Protein AF-A0A3D1ES02-F1 (afdb_monomer)

pLDDT: mean 72.32, std 13.74, range [25.17, 91.0]

Secondary structure (DSSP, 8-state):
----------------------------------------------------S-PPEEEEEETTEEEEEEEHHHHHHTTPEEPPTT--TTTS------EEEEE-TTS-EEEEEHHHHHHTT-EEEEET-BSSSSTTB-PPPPEEEEE-TTS-EEEEEEHHHHHHTT-EEEEET----SS-S-EEEEETTS-EEEEE-HHHHHHTTEEE--TT----SS-SSEEEEEEEEEE--SS--EEEEEEPB--TTTTEEEEEEEEEEEEEEE--EEEE--SSSPBP-----EEEEEEEE-GGG-PPP-------------SSSSBPTT-EEE--S--EEETTS--EEEEEPGGGHHHHBSSSEEEEEEEEEEE----TT---EEE---EEEEEEEEEEEEEE--EEEE-TTS-EEEE-HHHHHHTT-EE--TT--TTT------EEEE-SS--TTS-SEEEEE-HHHHHHTT-EE-TT--TTTS------SS-SSS-GGG-----SS-SSS-GGGS----SS-SSS-GGGTTTT--SS-SSS-GGGS--SSSSSS-TTSS--SS-SSS-STTS----SS-SSS-GGGS----SS-SSS-HHHH-TTS-SS-SSS-GGGS--SSSSSS-TTTS--SS-SSS-GGGS----SS-SSS-GGG-TTS-SSSSSS-HHHH-SS--SS-SSS-GGGS--SSSSSS-GGGS--SSSSSS-TTTTT---SS-SSS-GGGS----SSSSSS-GGGS--SS-SSS-GGGS--SS-SSS-GGGS----SSSSSS-HHHH-TT--SS-SSS-GGGS--SS-SSS-GGG-TTS-SS-SSS-HHHHT---SS-SSS-GGG-TTS-SSSSSS-HHHHHHHH-SS-SSS-GGGS--SS-SSS-TTT-S-SSTT--

Sequence (893 aa):
MFWWWMKPRGLAVDFFRRLLFSTLFIVCASPALAQFNDGSEDPLGDEAGRPDSLGGFAACCIAGECIENFPVDVCLATGGEPQSGGVTCADEPCVASLLGGCCTADLCCTELEEAECIASGGRFQGVGTSCISGQSSVICPVVGRCCLNDGSCGDAITIEECDSAGGSWGGYGTVCGPEECGGACCLIDGTCVPDQSRASCAAAGGLHQGDVSACTAEDCRTQVARGVGLNSPNGEEWMVQVPQFDTNGGLFELTGAELEIRSKVVAKLQLLNVSSEPIDTSVPYNVEFRLVNGPCGIGFPETTLLDETGIEACSTNPLPGGASCDYGCGRVYDRVDGDLRIELPESCFDDLIGAGQLEVGFEGDNDFAAPPGGSLFVVGPNVGQAEVWVSYSFNYVGGACCLCDGTCFDTLEEDCVAQGGVFSGAGTLCSQKSCTPRGRCCLPCPNDEGALCLDDVTDGFCRGVGGSWIECGTCDLDPCPIDDCNSNGLPDDCEDLTDCNGNGEPDECESFDDCNGNSIPDECEIDGNDCDANGIPDDCQADCDGDNIPDACEVDCNSDGTPDDCQNLADCDSNGTPDLCEPFEDCNGNGVPDRCEISGNDCDANGIPDECDSDCDGDGVPDACEVDCNADGTPDDCQDLADCDANGTPDVCEPSDDCNGNSIPDRCELNGNDCDNNGVPDECDPDCDGDGLPDACEKDCNGDGVADDCQGLEDCNGNGNPDVCENINDCDGNGIPDECQADCDANGVPDACEADCDANGTPDACEPFEDCNGSGVPDRCELDGSDCDANGIPDECQEDCDSDGIPDACEDSGDCNANGIPDDCEGLPDCDSNGTPDECEPSEDCNGNGLPDRCETEGNDCDANGIPDDCEPDCDSDGVIDACEVDCNADGT

Foldseek 3Di:
DDDDDDDDDDDDDDDDDDDDDDDDDDDDDDDDDDDDDDDDDDDDDDDDDDDDDDQAFAFKADQQATDGRHGCVVSVVNVIDGDDGPDGCVNPPRDNDQWAWWQALLQFTDTDHPVVSVVNVTDGPGGPHDCFDDPRHDRRAFWEWWQALVQDIDGGAGPVRRVVRVTFGDDRPYDQDPQTFWAWWAALLRDTDGGHGPVRSVVVVTDGAGTPYYDDPDDRQKHKWKWKDKDQADFDKDWTWIFFDECVQVQKAFDWKKKWKWKKKFWKWKAFFQDQAFDFQFWFKWKAKAFCADQPRPHDDRPDTDDRDTQDQDPDPRDHHGDMDICGSVDIPGVPVDTDMDIDDPVRNVVRDDRGIDITMMHMDMDTDDGPPGDDIRIGRMMMMMMMMMMTGIFRQWEWWADQQFDIDIDHPVVSVVVVTDGPGTSYYPVRDGGDHWAKWAAPFADPVRDRMDGRHDPVVRVVRVTDTDTPYYCVNDPDDACDQLPPNGHPVHDDADDPVPDPDGLSNDDDDDQLPPSDHQVVQQPPAQQPPPRGGLSNADDQQPPSHHQVRADDLPPPSGHPSNDPADDQVPPSDHLSRDDADDQPPPSDHQQNQCPVQVQLVPSGGQQNADDQQPPSGHQNRADDLVPPSGHPVNDPADDQVPPPDHLSRPVVQVQPPPSGGQQNVCPVQQQLVPRGGQQRADDQPPPSGHQSRADDLPPPSGHPVNDPADPQVPPPAHLSNDPADDQLPPSGHQQNADDQLPPSGHQSNADDQVPPSGHQLNDPADDQPPPSGHQQNQCPPQVQLPPSGGQQNADDQQPPSGHLSNCPPACQVPPSGGPVNVVADDQPPPPAHQQNCPVQPQPPPSGGQQNVCPPQVQLPPRGGQVNADPPPPPSGHPNNDPDSDPPDD

Solvent-accessible surface area (backbone atoms only — not comparable to full-atom values): 55275 Å² total; per-residue (Å²): 130,87,86,85,88,86,86,87,88,87,85,90,84,90,88,83,91,83,88,86,88,82,88,80,89,85,85,92,85,80,87,81,91,86,87,86,82,89,80,91,88,87,85,87,78,89,82,89,82,86,88,83,85,80,84,60,53,15,17,24,30,47,97,37,46,58,40,70,67,34,50,44,71,57,25,48,74,71,76,18,54,57,43,64,88,83,48,42,48,87,77,60,58,42,69,52,64,64,34,8,16,14,21,36,79,82,53,36,50,42,74,33,39,61,71,55,16,50,71,71,66,18,54,61,73,44,68,72,38,35,52,54,74,59,105,63,46,57,78,47,79,68,35,9,18,20,30,32,82,88,38,52,66,42,63,72,38,34,58,70,62,18,55,76,65,60,25,48,66,65,46,80,70,34,66,68,63,98,64,69,40,16,5,17,16,20,26,76,85,46,51,61,40,60,67,32,36,63,65,61,15,52,75,69,66,18,53,57,65,48,68,74,33,72,66,65,99,78,60,55,41,67,49,78,34,61,18,63,40,75,48,65,47,78,81,54,77,47,64,26,54,21,55,30,47,74,32,75,92,67,32,37,43,84,74,45,36,36,41,36,48,42,48,40,45,40,46,33,49,32,48,38,28,72,32,86,58,62,37,77,61,75,41,62,62,45,57,42,78,45,59,67,36,33,70,86,75,47,61,61,78,85,84,71,73,63,68,96,68,58,58,91,55,59,95,52,76,55,36,47,41,74,41,70,40,69,40,51,66,67,54,79,52,66,50,71,94,58,71,47,70,43,80,54,58,80,94,35,48,75,80,40,51,38,95,57,64,43,63,40,24,34,36,44,53,73,57,71,67,76,62,93,80,61,50,66,79,47,65,31,68,29,38,42,37,42,42,40,38,36,43,34,30,43,46,60,57,17,18,16,19,29,32,39,82,25,52,63,49,70,40,44,62,68,65,18,49,77,69,67,21,52,60,65,48,56,50,37,41,46,93,76,50,83,51,63,50,21,11,17,22,32,44,92,57,56,48,103,84,66,47,40,56,43,62,76,36,37,61,73,56,26,54,70,76,68,24,54,63,40,82,62,36,36,53,85,85,48,64,74,94,68,67,47,76,79,70,83,82,58,42,55,95,75,62,90,77,58,49,89,90,68,83,82,62,40,46,65,68,61,90,79,71,54,76,73,71,81,59,58,52,55,92,75,56,59,93,80,36,44,89,87,68,83,84,58,42,36,75,60,57,61,56,77,73,70,88,69,65,29,63,92,76,67,57,51,88,87,67,83,85,59,40,48,80,62,41,98,66,64,43,79,86,68,82,86,57,43,54,92,80,56,94,76,63,48,88,88,68,83,84,59,47,39,86,58,55,32,83,89,32,31,81,75,68,84,73,57,29,40,95,72,58,60,56,85,82,73,90,80,65,29,53,81,63,57,59,48,69,85,68,83,86,59,32,49,88,74,45,98,68,60,50,84,88,69,84,84,59,42,33,63,67,39,74,90,44,29,84,88,71,81,67,55,34,28,77,70,57,41,84,85,34,39,82,76,68,86,64,55,28,43,94,69,50,64,52,83,84,72,88,84,60,27,43,84,63,57,55,54,61,84,69,86,84,60,26,50,87,74,41,95,63,63,45,83,88,68,82,87,64,39,54,70,68,51,94,64,61,48,83,76,67,83,83,60,44,41,94,70,49,60,48,83,77,69,86,85,60,27,49,83,64,54,61,46,85,85,70,84,87,57,30,53,80,67,51,95,67,64,52,80,85,69,79,80,53,45,34,83,70,58,39,91,87,32,36,83,76,69,83,75,58,30,41,95,66,51,65,50,81,83,68,88,84,64,30,62,83,62,54,92,84,40,45,78,88,70,83,87,58,45,42,84,66,70,66,60,63,46,86,85,72,84,88,60,41,31,73,69,38,76,86,50,28,82,83,74,84,63,52,36,30,71,72,52,33,90,83,39,31,84,74,70,85,67,56,29,44,95,68,47,68,43,86,86,72,84,86,64,30,55,79,64,49,94,62,93,53,102,80,79,134

Radius of gyration: 63.57 Å; Cα contacts (8 Å, |Δi|>4): 1559; chains: 1; bounding box: 165×74×216 Å

Nearest PDB structures (foldseek):
  8trv-assembly2_B  TM=2.041E-01  e=1.835E-02  Homo sapiens
  5mu8-assembly12_X  TM=2.489E-01  e=3.873E-01  Homo sapiens
  4pcr-assembly1_D  TM=1.449E-01  e=9.438E-02  Canavalia brasiliensis
  1m06-assembly1_F  TM=1.413E-01  e=2.108E+00  Escherichia phage alpha3

Structure (mmCIF, N/CA/C/O backbone):
data_AF-A0A3D1ES02-F1
#
_entry.id   AF-A0A3D1ES02-F1
#
loop_
_atom_site.group_PDB
_atom_site.id
_atom_site.type_symbol
_atom_site.label_atom_id
_atom_site.label_alt_id
_atom_site.label_comp_id
_atom_site.label_asym_id
_atom_site.label_entity_id
_atom_site.label_seq_id
_atom_site.pdbx_PDB_ins_code
_atom_site.Cartn_x
_atom_site.Cartn_y
_atom_site.Cartn_z
_atom_site.occupancy
_atom_site.B_iso_or_equiv
_atom_site.auth_seq_id
_atom_site.auth_comp_id
_atom_site.auth_asym_id
_atom_site.auth_atom_id
_atom_site.pdbx_PDB_model_num
ATOM 1 N N . MET A 1 1 ? -10.055 -38.586 -2.705 1.00 32.03 1 MET A N 1
ATOM 2 C CA . MET A 1 1 ? -9.375 -39.828 -3.164 1.00 32.03 1 MET A CA 1
ATOM 3 C C . MET A 1 1 ? -7.948 -39.472 -3.596 1.00 32.03 1 MET A C 1
ATOM 5 O O . MET A 1 1 ? -7.667 -38.286 -3.640 1.00 32.03 1 MET A O 1
ATOM 9 N N . PHE A 1 2 ? -7.079 -40.469 -3.821 1.00 29.36 2 PHE A N 1
ATOM 10 C CA . PHE A 1 2 ? -5.725 -40.429 -4.436 1.00 29.36 2 PHE A CA 1
ATOM 11 C C . PHE A 1 2 ? -5.301 -39.095 -5.107 1.00 29.36 2 PHE A C 1
ATOM 13 O O . PHE A 1 2 ? -6.036 -38.599 -5.950 1.00 29.36 2 PHE A O 1
ATOM 20 N N . TRP A 1 3 ? -4.209 -38.436 -4.671 1.00 29.11 3 TRP A N 1
ATOM 21 C CA . TRP A 1 3 ? -2.774 -38.726 -4.980 1.00 29.11 3 TRP A CA 1
ATOM 22 C C . TRP A 1 3 ? -2.402 -38.335 -6.431 1.00 29.11 3 TRP A C 1
ATOM 24 O O . TRP A 1 3 ? -3.180 -38.629 -7.326 1.00 29.11 3 TRP A O 1
ATOM 34 N N . TRP A 1 4 ? -1.249 -37.731 -6.766 1.00 31.25 4 TRP A N 1
ATOM 35 C CA . TRP A 1 4 ? 0.071 -37.533 -6.105 1.00 31.25 4 TRP A CA 1
ATOM 36 C C . TRP A 1 4 ? 0.828 -36.386 -6.856 1.00 31.25 4 TRP A C 1
ATOM 38 O O . TRP A 1 4 ? 0.418 -36.073 -7.966 1.00 31.25 4 TRP A O 1
ATOM 48 N N . TRP A 1 5 ? 1.926 -35.747 -6.411 1.00 30.44 5 TRP A N 1
ATOM 49 C CA . TRP A 1 5 ? 2.677 -35.773 -5.139 1.00 30.44 5 TRP A CA 1
ATOM 50 C C . TRP A 1 5 ? 3.519 -34.491 -4.941 1.00 30.44 5 TRP A C 1
ATOM 52 O O . TRP A 1 5 ? 3.615 -33.667 -5.844 1.00 30.44 5 TRP A O 1
ATOM 62 N N . MET A 1 6 ? 4.188 -34.367 -3.788 1.00 27.14 6 MET A N 1
ATOM 63 C CA . MET A 1 6 ? 5.141 -33.297 -3.459 1.00 27.14 6 MET A CA 1
ATOM 64 C C . MET A 1 6 ? 6.306 -33.851 -2.605 1.00 27.14 6 MET A C 1
ATOM 66 O O . MET A 1 6 ? 6.114 -34.814 -1.862 1.00 27.14 6 MET A O 1
ATOM 70 N N . LYS A 1 7 ? 7.439 -33.130 -2.625 1.00 31.44 7 LYS A N 1
ATOM 71 C CA . LYS A 1 7 ? 8.570 -33.083 -1.662 1.00 31.44 7 LYS A CA 1
ATOM 72 C C . LYS A 1 7 ? 9.850 -33.919 -1.928 1.00 31.44 7 LYS A C 1
ATOM 74 O O . LYS A 1 7 ? 9.780 -35.018 -2.475 1.00 31.44 7 LYS A O 1
ATOM 79 N N . PRO A 1 8 ? 11.031 -33.379 -1.530 1.00 55.41 8 PRO A N 1
ATOM 80 C CA . PRO A 1 8 ? 12.360 -33.960 -1.764 1.00 55.41 8 PRO A CA 1
ATOM 81 C C . PRO A 1 8 ? 12.857 -34.790 -0.562 1.00 55.41 8 PRO A C 1
ATOM 83 O O . PRO A 1 8 ? 12.114 -35.024 0.393 1.00 55.41 8 PRO A O 1
ATOM 86 N N . ARG A 1 9 ? 14.143 -35.182 -0.570 1.00 29.73 9 ARG A N 1
ATOM 87 C CA . ARG A 1 9 ? 14.907 -35.580 0.630 1.00 29.73 9 ARG A CA 1
ATOM 88 C C . ARG A 1 9 ? 16.419 -35.543 0.400 1.00 29.73 9 ARG A C 1
ATOM 90 O O . ARG A 1 9 ? 16.896 -36.079 -0.593 1.00 29.73 9 ARG A O 1
ATOM 97 N N . GLY A 1 10 ? 17.152 -35.042 1.390 1.00 28.36 10 GLY A N 1
ATOM 98 C CA . GLY A 1 10 ? 18.561 -35.366 1.621 1.00 28.36 10 GLY A CA 1
ATOM 99 C C . GLY A 1 10 ? 18.749 -35.904 3.044 1.00 28.36 10 GLY A C 1
ATOM 100 O O . GLY A 1 10 ? 17.929 -35.602 3.909 1.00 28.36 10 GLY A O 1
ATOM 101 N N . LEU A 1 11 ? 19.779 -36.734 3.255 1.00 30.38 11 LEU A N 1
ATOM 102 C CA . LEU A 1 11 ? 20.596 -36.876 4.480 1.00 30.38 11 LEU A CA 1
ATOM 103 C C . LEU A 1 11 ? 21.597 -38.045 4.324 1.00 30.38 11 LEU A C 1
ATOM 105 O O . LEU A 1 11 ? 21.421 -38.917 3.474 1.00 30.38 11 LEU A O 1
ATOM 109 N N . ALA A 1 12 ? 22.673 -38.024 5.114 1.00 29.75 12 ALA A N 1
ATOM 110 C CA . ALA A 1 12 ? 23.871 -38.860 4.943 1.00 29.75 12 ALA A CA 1
ATOM 111 C C . ALA A 1 12 ? 23.862 -40.188 5.736 1.00 29.75 12 ALA A C 1
ATOM 113 O O . ALA A 1 12 ? 22.982 -40.406 6.565 1.00 29.75 12 ALA A O 1
ATOM 114 N N . VAL A 1 13 ? 24.883 -41.041 5.515 1.00 29.52 13 VAL A N 1
ATOM 115 C CA . VAL A 1 13 ? 25.602 -41.852 6.538 1.00 29.52 13 VAL A CA 1
ATOM 116 C C . VAL A 1 13 ? 26.813 -42.591 5.916 1.00 29.52 13 VAL A C 1
ATOM 118 O O . VAL A 1 13 ? 26.725 -43.125 4.812 1.00 29.52 13 VAL A O 1
ATOM 121 N N . ASP A 1 14 ? 27.935 -42.650 6.644 1.00 29.83 14 ASP A N 1
ATOM 122 C CA . ASP A 1 14 ? 29.188 -43.354 6.293 1.00 29.83 14 ASP A CA 1
ATOM 123 C C . ASP A 1 14 ? 29.148 -44.893 6.447 1.00 29.83 14 ASP A C 1
ATOM 125 O O . ASP A 1 14 ? 28.512 -45.394 7.373 1.00 29.83 14 ASP A O 1
ATOM 129 N N . PHE A 1 15 ? 29.938 -45.642 5.644 1.00 26.06 15 PHE A N 1
ATOM 130 C CA . PHE A 1 15 ? 31.202 -46.308 6.083 1.00 26.06 15 PHE A CA 1
ATOM 131 C C . PHE A 1 15 ? 31.821 -47.324 5.071 1.00 26.06 15 PHE A C 1
ATOM 133 O O . PHE A 1 15 ? 31.144 -47.953 4.266 1.00 26.06 15 PHE A O 1
ATOM 140 N N . PHE A 1 16 ? 33.128 -47.602 5.247 1.00 25.17 16 PHE A N 1
ATOM 141 C CA . PHE A 1 16 ? 33.869 -48.839 4.870 1.00 25.17 16 PHE A CA 1
ATOM 142 C C . PHE A 1 16 ? 34.328 -49.145 3.412 1.00 25.17 16 PHE A C 1
ATOM 144 O O . PHE A 1 16 ? 34.086 -50.204 2.842 1.00 25.17 16 PHE A O 1
ATOM 151 N N . ARG A 1 17 ? 35.241 -48.308 2.903 1.00 26.34 17 ARG A N 1
ATOM 152 C CA . ARG A 1 17 ? 36.649 -48.663 2.552 1.00 26.34 17 ARG A CA 1
ATOM 153 C C . ARG A 1 17 ? 37.002 -50.162 2.274 1.00 26.34 17 ARG A C 1
ATOM 155 O O . ARG A 1 17 ? 37.154 -50.913 3.238 1.00 26.34 17 ARG A O 1
ATOM 162 N N . ARG A 1 18 ? 37.400 -50.524 1.028 1.00 27.73 18 ARG A N 1
ATOM 163 C CA . ARG A 1 18 ? 38.759 -51.071 0.669 1.00 27.73 18 ARG A CA 1
ATOM 164 C C . ARG A 1 18 ? 38.965 -51.576 -0.790 1.00 27.73 18 ARG A C 1
ATOM 166 O O . ARG A 1 18 ? 38.396 -52.582 -1.181 1.00 27.73 18 ARG A O 1
ATOM 173 N N . LEU A 1 19 ? 39.965 -50.976 -1.459 1.00 25.44 19 LEU A N 1
ATOM 174 C CA . LEU A 1 19 ? 41.033 -51.575 -2.305 1.00 25.44 19 LEU A CA 1
ATOM 175 C C . LEU A 1 19 ? 40.714 -52.627 -3.398 1.00 25.44 19 LEU A C 1
ATOM 177 O O . LEU A 1 19 ? 40.477 -53.789 -3.081 1.00 25.44 19 LEU A O 1
ATOM 181 N N . LEU A 1 20 ? 41.107 -52.315 -4.647 1.00 25.89 20 LEU A N 1
ATOM 182 C CA . LEU A 1 20 ? 42.397 -52.791 -5.198 1.00 25.89 20 LEU A CA 1
ATOM 183 C C . LEU A 1 20 ? 42.899 -51.945 -6.398 1.00 25.89 20 LEU A C 1
ATOM 185 O O . LEU A 1 20 ? 42.151 -51.168 -6.976 1.00 25.89 20 LEU A O 1
ATOM 189 N N . PHE A 1 21 ? 44.197 -52.062 -6.706 1.00 25.89 21 PHE A N 1
ATOM 190 C CA . PHE A 1 21 ? 44.977 -51.231 -7.647 1.00 25.89 21 PHE A CA 1
ATOM 191 C C . PHE A 1 21 ? 44.911 -51.708 -9.113 1.00 25.89 21 PHE A C 1
ATOM 193 O O . PHE A 1 21 ? 44.917 -52.920 -9.340 1.00 25.89 21 PHE A O 1
ATOM 200 N N . SER A 1 22 ? 45.094 -50.796 -10.088 1.00 26.31 22 SER A N 1
ATOM 201 C CA . SER A 1 22 ? 46.377 -50.652 -10.839 1.00 26.31 22 SER A CA 1
ATOM 202 C C . SER A 1 22 ? 46.330 -49.642 -12.006 1.00 26.31 22 SER A C 1
ATOM 204 O O . SER A 1 22 ? 45.531 -49.838 -12.908 1.00 26.31 22 SER A O 1
ATOM 206 N N . THR A 1 23 ? 47.303 -48.707 -12.038 1.00 29.50 23 THR A N 1
ATOM 207 C CA . THR A 1 23 ? 47.957 -48.067 -13.226 1.00 29.50 23 THR A CA 1
ATOM 208 C C . THR A 1 23 ? 47.098 -47.329 -14.285 1.00 29.50 23 THR A C 1
ATOM 210 O O . THR A 1 23 ? 46.029 -47.791 -14.643 1.00 29.50 23 THR A O 1
ATOM 213 N N . LEU A 1 24 ? 47.528 -46.220 -14.908 1.00 26.06 24 LEU A N 1
ATOM 214 C CA . LEU A 1 24 ? 48.835 -45.533 -14.945 1.00 26.06 24 LEU A CA 1
ATOM 215 C C . LEU A 1 24 ? 48.636 -44.012 -15.177 1.00 26.06 24 LEU A C 1
ATOM 217 O O . LEU A 1 24 ? 47.657 -43.623 -15.803 1.00 26.06 24 LEU A O 1
ATOM 221 N N . PHE A 1 25 ? 49.581 -43.172 -14.742 1.00 26.50 25 PHE A N 1
ATOM 222 C CA . PHE A 1 25 ? 49.694 -41.769 -15.185 1.00 26.50 25 PHE A CA 1
ATOM 223 C C . PHE A 1 25 ? 50.349 -41.670 -16.574 1.00 26.50 25 PHE A C 1
ATOM 225 O O . PHE A 1 25 ? 51.207 -42.493 -16.891 1.00 26.50 25 PHE A O 1
ATOM 232 N N . ILE A 1 26 ? 50.047 -40.599 -17.321 1.00 27.72 26 ILE A N 1
ATOM 233 C CA . ILE A 1 26 ? 51.040 -39.686 -17.930 1.00 27.72 26 ILE A CA 1
ATOM 234 C C . ILE A 1 26 ? 50.334 -38.399 -18.400 1.00 27.72 26 ILE A C 1
ATOM 236 O O . ILE A 1 26 ? 49.161 -38.426 -18.759 1.00 27.72 26 ILE A O 1
ATOM 240 N N . VAL A 1 27 ? 51.050 -37.274 -18.336 1.00 29.66 27 VAL A N 1
ATOM 241 C CA . VAL A 1 27 ? 50.573 -35.916 -18.659 1.00 29.66 27 VAL A CA 1
ATOM 242 C C . VAL A 1 27 ? 50.790 -35.601 -20.144 1.00 29.66 27 VAL A C 1
ATOM 244 O O . VAL A 1 27 ? 51.802 -36.005 -20.717 1.00 29.66 27 VAL A O 1
ATOM 247 N N . CYS A 1 28 ? 49.879 -34.839 -20.756 1.00 26.53 28 CYS A N 1
ATOM 248 C CA . CYS A 1 28 ? 50.133 -34.176 -22.037 1.00 26.53 28 CYS A CA 1
ATOM 249 C C . CYS A 1 28 ? 50.828 -32.830 -21.801 1.00 26.53 28 CYS A C 1
ATOM 251 O O . CYS A 1 28 ? 50.270 -31.963 -21.136 1.00 26.53 28 CYS A O 1
ATOM 253 N N . ALA A 1 29 ? 52.010 -32.649 -22.388 1.00 29.33 29 ALA A N 1
ATOM 254 C CA . ALA A 1 29 ? 52.674 -31.357 -22.499 1.00 29.33 29 ALA A CA 1
ATOM 255 C C . ALA A 1 29 ? 53.332 -31.227 -23.882 1.00 29.33 29 ALA A C 1
ATOM 257 O O . ALA A 1 29 ? 53.932 -32.175 -24.391 1.00 29.33 29 ALA A O 1
ATOM 258 N N . SER A 1 30 ? 53.197 -30.035 -24.450 1.00 30.47 30 SER A N 1
ATOM 259 C CA . SER A 1 30 ? 53.764 -29.519 -25.703 1.00 30.47 30 SER A CA 1
ATOM 260 C C . SER A 1 30 ? 54.274 -28.101 -25.376 1.00 30.47 30 SER A C 1
ATOM 262 O O . SER A 1 30 ? 53.733 -27.514 -24.437 1.00 30.47 30 SER A O 1
ATOM 264 N N . PRO A 1 31 ? 55.284 -27.534 -26.071 1.00 36.31 31 PRO A N 1
ATOM 265 C CA . PRO A 1 31 ? 55.484 -27.637 -27.518 1.00 36.31 31 PRO A CA 1
ATOM 266 C C . PRO A 1 31 ? 56.894 -28.071 -27.963 1.00 36.31 31 PRO A C 1
ATOM 268 O O . PRO A 1 31 ? 57.773 -28.376 -27.160 1.00 36.31 31 PRO A O 1
ATOM 271 N N . ALA A 1 32 ? 57.086 -28.126 -29.284 1.00 30.67 32 ALA A N 1
ATOM 272 C CA . ALA A 1 32 ? 58.366 -28.394 -29.936 1.00 30.67 32 ALA A CA 1
ATOM 273 C C . ALA A 1 32 ? 59.066 -27.096 -30.389 1.00 30.67 32 ALA A C 1
ATOM 275 O O . ALA A 1 32 ? 58.446 -26.041 -30.494 1.00 30.67 32 ALA A O 1
ATOM 276 N N . LEU A 1 33 ? 60.368 -27.204 -30.666 1.00 28.77 33 LEU A N 1
ATOM 277 C CA . LEU A 1 33 ? 61.257 -26.107 -31.058 1.00 28.77 33 LEU A CA 1
ATOM 278 C C . LEU A 1 33 ? 60.843 -25.422 -32.372 1.00 28.77 33 LEU A C 1
ATOM 280 O O . LEU A 1 33 ? 60.444 -26.089 -33.326 1.00 28.77 33 LEU A O 1
ATOM 284 N N . ALA A 1 34 ? 61.174 -24.133 -32.473 1.00 30.92 34 ALA A N 1
ATOM 285 C CA . ALA A 1 34 ? 61.528 -23.486 -33.733 1.00 30.92 34 ALA A CA 1
ATOM 286 C C . ALA A 1 34 ? 62.911 -22.817 -33.601 1.00 30.92 34 ALA A C 1
ATOM 288 O O . ALA A 1 34 ? 63.110 -21.946 -32.760 1.00 30.92 34 ALA A O 1
ATOM 289 N N . GLN A 1 35 ? 63.868 -23.235 -34.432 1.00 27.45 35 GLN A N 1
ATOM 290 C CA . GLN A 1 35 ? 65.139 -22.547 -34.695 1.00 27.45 35 GLN A CA 1
ATOM 291 C C . GLN A 1 35 ? 65.592 -22.922 -36.107 1.00 27.45 35 GLN A C 1
ATOM 293 O O . GLN A 1 35 ? 65.616 -24.108 -36.434 1.00 27.45 35 GLN A O 1
ATOM 298 N N . PHE A 1 36 ? 65.984 -21.938 -36.919 1.00 27.69 36 PHE A N 1
ATOM 299 C CA . PHE A 1 36 ? 66.698 -22.169 -38.175 1.00 27.69 36 PHE A CA 1
ATOM 300 C C . PHE A 1 36 ? 67.577 -20.968 -38.556 1.00 27.69 36 PHE A C 1
ATOM 302 O O . PHE A 1 36 ? 67.179 -19.826 -38.343 1.00 27.69 36 PHE A O 1
ATOM 309 N N . ASN A 1 37 ? 68.719 -21.298 -39.171 1.00 29.72 37 ASN A N 1
ATOM 310 C CA . ASN A 1 37 ? 69.821 -20.482 -39.716 1.00 29.72 37 ASN A CA 1
ATOM 311 C C . ASN A 1 37 ? 71.063 -20.370 -38.793 1.00 29.72 37 ASN A C 1
ATOM 313 O O . ASN A 1 37 ? 70.921 -20.210 -37.586 1.00 29.72 37 ASN A O 1
ATOM 317 N N . ASP A 1 38 ? 72.318 -20.600 -39.224 1.00 29.44 38 ASP A N 1
ATOM 318 C CA . ASP A 1 38 ? 73.024 -20.363 -40.516 1.00 29.44 38 ASP A CA 1
ATOM 319 C C . ASP A 1 38 ? 73.357 -18.865 -40.744 1.00 29.44 38 ASP A C 1
ATOM 321 O O . ASP A 1 38 ? 72.468 -18.030 -40.653 1.00 29.44 38 ASP A O 1
ATOM 325 N N . GLY A 1 39 ? 74.586 -18.401 -41.012 1.00 28.69 39 GLY A N 1
ATOM 326 C CA . GLY A 1 39 ? 75.911 -19.042 -41.025 1.00 28.69 39 GLY A CA 1
ATOM 327 C C . GLY A 1 39 ? 76.897 -18.313 -41.973 1.00 28.69 39 GLY A C 1
ATOM 328 O O . GLY A 1 39 ? 76.584 -18.163 -43.147 1.00 28.69 39 GLY A O 1
ATOM 329 N N . SER A 1 40 ? 78.105 -17.923 -41.502 1.00 30.41 40 SER A N 1
ATOM 330 C CA . SER A 1 40 ? 79.226 -17.285 -42.278 1.00 30.41 40 SER A CA 1
ATOM 331 C C . SER A 1 40 ? 78.927 -15.884 -42.896 1.00 30.41 40 SER A C 1
ATOM 333 O O . SER A 1 40 ? 77.764 -15.505 -42.939 1.00 30.41 40 SER A O 1
ATOM 335 N N . GLU A 1 41 ? 79.828 -14.989 -43.351 1.00 33.50 41 GLU A N 1
ATOM 336 C CA . GLU A 1 41 ? 81.291 -14.685 -43.278 1.00 33.50 41 GLU A CA 1
ATOM 337 C C . GLU A 1 41 ? 81.408 -13.125 -43.184 1.00 33.50 41 GLU A C 1
ATOM 339 O O . GLU A 1 41 ? 80.486 -12.445 -43.628 1.00 33.50 41 GLU A O 1
ATOM 344 N N . ASP A 1 42 ? 82.467 -12.411 -42.767 1.00 32.75 42 ASP A N 1
ATOM 345 C CA . ASP A 1 42 ? 83.585 -12.606 -41.815 1.00 32.75 42 ASP A CA 1
ATOM 346 C C . ASP A 1 42 ? 84.172 -11.179 -41.502 1.00 32.75 42 ASP A C 1
ATOM 348 O O . ASP A 1 42 ? 83.408 -10.351 -41.006 1.00 32.75 42 ASP A O 1
ATOM 352 N N . PRO A 1 43 ? 85.383 -10.739 -41.926 1.00 51.19 43 PRO A N 1
ATOM 353 C CA . PRO A 1 43 ? 86.692 -11.045 -41.345 1.00 51.19 43 PRO A CA 1
ATOM 354 C C . PRO A 1 43 ? 87.431 -9.859 -40.666 1.00 51.19 43 PRO A C 1
ATOM 356 O O . PRO A 1 43 ? 87.151 -8.685 -40.900 1.00 51.19 43 PRO A O 1
ATOM 359 N N . LEU A 1 44 ? 88.534 -10.219 -39.987 1.00 35.75 44 LEU A N 1
ATOM 360 C CA . LEU A 1 44 ? 89.674 -9.400 -39.508 1.00 35.75 44 LEU A CA 1
ATOM 361 C C . LEU A 1 44 ? 89.497 -8.596 -38.189 1.00 35.75 44 LEU A C 1
ATOM 363 O O . LEU A 1 44 ? 88.780 -7.603 -38.140 1.00 35.75 44 LEU A O 1
ATOM 367 N N . GLY A 1 45 ? 90.249 -8.888 -37.116 1.00 31.47 45 GLY A N 1
ATOM 368 C CA . GLY A 1 45 ? 91.178 -10.017 -36.934 1.00 31.47 45 GLY A CA 1
ATOM 369 C C . GLY A 1 45 ? 92.053 -9.968 -35.668 1.00 31.47 45 GLY A C 1
ATOM 370 O O . GLY A 1 45 ? 92.239 -8.909 -35.078 1.00 31.47 45 GLY A O 1
ATOM 371 N N . ASP A 1 46 ? 92.580 -11.147 -35.320 1.00 36.69 46 ASP A N 1
ATOM 372 C CA . ASP A 1 46 ? 93.868 -11.499 -34.683 1.00 36.69 46 ASP A CA 1
ATOM 373 C C . ASP A 1 46 ? 94.477 -10.608 -33.561 1.00 36.69 46 ASP A C 1
ATOM 375 O O . ASP A 1 46 ? 94.776 -9.434 -33.761 1.00 36.69 46 ASP A O 1
ATOM 379 N N . GLU A 1 47 ? 94.886 -11.128 -32.390 1.00 41.72 47 GLU A N 1
ATOM 380 C CA . GLU A 1 47 ? 94.698 -12.465 -31.790 1.00 41.72 47 GLU A CA 1
ATOM 381 C C . GLU A 1 47 ? 95.118 -12.476 -30.288 1.00 41.72 47 GLU A C 1
ATOM 383 O O . GLU A 1 47 ? 95.636 -11.487 -29.768 1.00 41.72 47 GLU A O 1
ATOM 388 N N . ALA A 1 48 ? 95.011 -13.656 -29.650 1.00 36.12 48 ALA A N 1
ATOM 389 C CA . ALA A 1 48 ? 95.713 -14.117 -28.433 1.00 36.12 48 ALA A CA 1
ATOM 390 C C . ALA A 1 48 ? 95.218 -13.671 -27.029 1.00 36.12 48 ALA A C 1
ATOM 392 O O . ALA A 1 48 ? 95.598 -12.629 -26.499 1.00 36.12 48 ALA A O 1
ATOM 393 N N . GLY A 1 49 ? 94.504 -14.578 -26.337 1.00 33.81 49 GLY A N 1
ATOM 394 C CA . GLY A 1 49 ? 94.148 -14.425 -24.912 1.00 33.81 49 GLY A CA 1
ATOM 395 C C . GLY A 1 49 ? 93.209 -15.496 -24.326 1.00 33.81 49 GLY A C 1
ATOM 396 O O . GLY A 1 49 ? 92.210 -15.149 -23.706 1.00 33.81 49 GLY A O 1
ATOM 397 N N . ARG A 1 50 ? 93.472 -16.794 -24.549 1.00 35.38 50 ARG A N 1
ATOM 398 C CA . ARG A 1 50 ? 92.567 -17.896 -24.145 1.00 35.38 50 ARG A CA 1
ATOM 399 C C . ARG A 1 50 ? 92.387 -18.003 -22.608 1.00 35.38 50 ARG A C 1
ATOM 401 O O . ARG A 1 50 ? 93.397 -17.961 -21.906 1.00 35.38 50 ARG A O 1
ATOM 408 N N . PRO A 1 51 ? 91.160 -18.231 -22.088 1.00 45.22 51 PRO A N 1
ATOM 409 C CA . PRO A 1 51 ? 90.917 -18.496 -20.666 1.00 45.22 51 PRO A CA 1
ATOM 410 C C . PRO A 1 51 ? 91.237 -19.945 -20.262 1.00 45.22 51 PRO A C 1
ATOM 412 O O . PRO A 1 51 ? 91.118 -20.869 -21.072 1.00 45.22 51 PRO A O 1
ATOM 415 N N . ASP A 1 52 ? 91.556 -20.144 -18.980 1.00 35.41 52 ASP A N 1
ATOM 416 C CA . ASP A 1 52 ? 91.715 -21.460 -18.355 1.00 35.41 52 ASP A CA 1
ATOM 417 C C . ASP A 1 52 ? 90.587 -21.749 -17.346 1.00 35.41 52 ASP A C 1
ATOM 419 O O . ASP A 1 52 ? 90.341 -20.967 -16.433 1.00 35.41 52 ASP A O 1
ATOM 423 N N . SER A 1 53 ? 90.030 -22.960 -17.460 1.00 36.25 53 SER A N 1
ATOM 424 C CA . SER A 1 53 ? 89.373 -23.741 -16.397 1.00 36.25 53 SER A CA 1
ATOM 425 C C . SER A 1 53 ? 87.962 -23.363 -15.891 1.00 36.25 53 SER A C 1
ATOM 427 O O . SER A 1 53 ? 87.809 -22.550 -14.988 1.00 36.25 53 SER A O 1
ATOM 429 N N . LEU A 1 54 ? 87.006 -24.215 -16.299 1.00 41.09 54 LEU A N 1
ATOM 430 C CA . LEU A 1 54 ? 85.746 -24.601 -15.626 1.00 41.09 54 LEU A CA 1
ATOM 431 C C . LEU A 1 54 ? 84.589 -23.585 -15.591 1.00 41.09 54 LEU A C 1
ATOM 433 O O . LEU A 1 54 ? 84.673 -22.523 -14.987 1.00 41.09 54 LEU A O 1
ATOM 437 N N . GLY A 1 55 ? 83.445 -24.013 -16.140 1.00 55.41 55 GLY A N 1
ATOM 438 C CA . GLY A 1 55 ? 82.142 -23.495 -15.727 1.00 55.41 55 GLY A CA 1
ATOM 439 C C . GLY A 1 55 ? 81.846 -23.924 -14.288 1.00 55.41 55 GLY A C 1
ATOM 440 O O . GLY A 1 55 ? 82.187 -25.041 -13.886 1.00 55.41 55 GLY A O 1
ATOM 441 N N . GLY A 1 56 ? 81.258 -23.019 -13.508 1.00 61.03 56 GLY A N 1
ATOM 442 C CA . GLY A 1 56 ? 80.884 -23.289 -12.126 1.00 61.03 56 GLY A CA 1
ATOM 443 C C . GLY A 1 56 ? 79.720 -24.272 -12.050 1.00 61.03 56 GLY A C 1
ATOM 444 O O . GLY A 1 56 ? 78.687 -24.065 -12.685 1.00 61.03 56 GLY A O 1
ATOM 445 N N . PHE A 1 57 ? 79.886 -25.308 -11.233 1.00 69.44 57 PHE A N 1
ATOM 446 C CA . PHE A 1 57 ? 78.763 -26.005 -10.619 1.00 69.44 57 PHE A CA 1
ATOM 447 C C . PHE A 1 57 ? 78.564 -25.410 -9.222 1.00 69.44 57 PHE A C 1
ATOM 449 O O . PHE A 1 57 ? 79.543 -25.238 -8.492 1.00 69.44 57 PHE A O 1
ATOM 456 N N . ALA A 1 58 ? 77.325 -25.094 -8.864 1.00 76.06 58 ALA A N 1
ATOM 457 C CA . ALA A 1 58 ? 76.953 -24.509 -7.576 1.00 76.06 58 ALA A CA 1
ATOM 458 C C . ALA A 1 58 ? 75.706 -25.205 -7.013 1.00 76.06 58 ALA A C 1
ATOM 460 O O . ALA A 1 58 ? 75.060 -25.982 -7.718 1.00 76.06 58 ALA A O 1
ATOM 461 N N . ALA A 1 59 ? 75.349 -24.934 -5.759 1.00 77.81 59 ALA A N 1
ATOM 462 C CA . ALA A 1 59 ? 73.974 -25.148 -5.321 1.00 77.81 59 ALA A CA 1
ATOM 463 C C . ALA A 1 59 ? 73.047 -24.197 -6.110 1.00 77.81 59 ALA A C 1
ATOM 465 O O . ALA A 1 59 ? 73.384 -23.031 -6.302 1.00 77.81 59 ALA A O 1
ATOM 466 N N . CYS A 1 60 ? 71.917 -24.691 -6.609 1.00 81.06 60 CYS A N 1
ATOM 467 C CA . CYS A 1 60 ? 70.950 -23.911 -7.389 1.00 81.06 60 CYS A CA 1
ATOM 468 C C . CYS A 1 60 ? 69.577 -23.961 -6.719 1.00 81.06 60 CYS A C 1
ATOM 470 O O . CYS A 1 60 ? 69.099 -25.050 -6.394 1.00 81.06 60 CYS A O 1
ATOM 472 N N . CYS A 1 61 ? 68.953 -22.799 -6.529 1.00 77.62 61 CYS A N 1
ATOM 473 C CA . CYS A 1 61 ? 67.624 -22.667 -5.944 1.00 77.62 61 CYS A CA 1
ATOM 474 C C . CYS A 1 61 ? 66.559 -22.559 -7.035 1.00 77.62 61 CYS A C 1
ATOM 476 O O . CYS A 1 61 ? 66.530 -21.570 -7.763 1.00 77.62 61 CYS A O 1
ATOM 478 N N . ILE A 1 62 ? 65.662 -23.545 -7.121 1.00 74.75 62 ILE A N 1
ATOM 479 C CA . ILE A 1 62 ? 64.517 -23.540 -8.044 1.00 74.75 62 ILE A CA 1
ATOM 480 C C . ILE A 1 62 ? 63.255 -23.818 -7.225 1.00 74.75 62 ILE A C 1
ATOM 482 O O . ILE A 1 62 ? 63.135 -24.876 -6.614 1.00 74.75 62 ILE A O 1
ATOM 486 N N . ALA A 1 63 ? 62.322 -22.860 -7.192 1.00 63.19 63 ALA A N 1
ATOM 487 C CA . ALA A 1 63 ? 61.043 -22.962 -6.471 1.00 63.19 63 ALA A CA 1
ATOM 488 C C . ALA A 1 63 ? 61.154 -23.419 -4.990 1.00 63.19 63 ALA A C 1
ATOM 490 O O . ALA A 1 63 ? 60.276 -24.104 -4.472 1.00 63.19 63 ALA A O 1
ATOM 491 N N . GLY A 1 64 ? 62.244 -23.050 -4.305 1.00 64.38 64 GLY A N 1
ATOM 492 C CA . GLY A 1 64 ? 62.518 -23.434 -2.913 1.00 64.38 64 GLY A CA 1
ATOM 493 C C . GLY A 1 64 ? 63.199 -24.797 -2.727 1.00 64.38 64 GLY A C 1
ATOM 494 O O . GLY A 1 64 ? 63.703 -25.067 -1.639 1.00 64.38 64 GLY A O 1
ATOM 495 N N . GLU A 1 65 ? 63.306 -25.639 -3.761 1.00 69.44 65 GLU A N 1
ATOM 496 C CA . GLU A 1 65 ? 64.166 -26.827 -3.712 1.00 69.44 65 GLU A CA 1
ATOM 497 C C . GLU A 1 65 ? 65.616 -26.469 -4.082 1.00 69.44 65 GLU A C 1
ATOM 499 O O . GLU A 1 65 ? 65.876 -25.668 -4.983 1.00 69.44 65 GLU A O 1
ATOM 504 N N . CYS A 1 66 ? 66.576 -27.074 -3.373 1.00 79.00 66 CYS A N 1
ATOM 505 C CA . CYS A 1 66 ? 68.005 -26.855 -3.589 1.00 79.00 66 CYS A CA 1
ATOM 506 C C . CYS A 1 66 ? 68.647 -28.035 -4.320 1.00 79.00 66 CYS A C 1
ATOM 508 O O . CYS A 1 66 ? 68.618 -29.169 -3.832 1.00 79.00 66 CYS A O 1
ATOM 510 N N . ILE A 1 67 ? 69.270 -27.764 -5.467 1.00 79.25 67 ILE A N 1
ATOM 511 C CA . ILE A 1 67 ? 69.938 -28.771 -6.293 1.00 79.25 67 ILE A CA 1
ATOM 512 C C . ILE A 1 67 ? 71.455 -28.596 -6.197 1.00 79.25 67 ILE A C 1
ATOM 514 O O . ILE A 1 67 ? 72.026 -27.622 -6.686 1.00 79.25 67 ILE A O 1
ATOM 518 N N . GLU A 1 68 ? 72.112 -29.571 -5.571 1.00 81.50 68 GLU A N 1
ATOM 519 C CA . GLU A 1 68 ? 73.567 -29.628 -5.412 1.00 81.50 68 GLU A CA 1
ATOM 520 C C . GLU A 1 68 ? 74.307 -29.775 -6.744 1.00 81.50 68 GLU A C 1
ATOM 522 O O . GLU A 1 68 ? 73.990 -30.656 -7.543 1.00 81.50 68 GLU A O 1
ATOM 527 N N . ASN A 1 69 ? 75.390 -29.008 -6.914 1.00 72.94 69 ASN A N 1
ATOM 528 C CA . ASN A 1 69 ? 76.293 -29.089 -8.069 1.00 72.94 69 ASN A CA 1
ATOM 529 C C . ASN A 1 69 ? 75.542 -29.037 -9.418 1.00 72.94 69 ASN A C 1
ATOM 531 O O . ASN A 1 69 ? 75.773 -29.857 -10.310 1.00 72.94 69 ASN A O 1
ATOM 535 N N . PHE A 1 70 ? 74.650 -28.060 -9.566 1.00 76.44 70 PHE A N 1
ATOM 536 C CA . PHE A 1 70 ? 73.946 -27.751 -10.806 1.00 76.44 70 PHE A CA 1
ATOM 537 C C . PHE A 1 70 ? 74.767 -26.764 -11.666 1.00 76.44 70 PHE A C 1
ATOM 539 O O . PHE A 1 70 ? 75.502 -25.948 -11.099 1.00 76.44 70 PHE A O 1
ATOM 546 N N . PRO A 1 71 ? 74.697 -26.811 -13.012 1.00 83.12 71 PRO A N 1
ATOM 547 C CA . PRO A 1 71 ? 75.394 -25.845 -13.861 1.00 83.12 71 PRO A CA 1
ATOM 548 C C . PRO A 1 71 ? 74.814 -24.439 -13.658 1.00 83.12 71 PRO A C 1
ATOM 550 O O . PRO A 1 71 ? 73.601 -24.257 -13.753 1.00 83.12 71 PRO A O 1
ATOM 553 N N . VAL A 1 72 ? 75.662 -23.444 -13.385 1.00 74.12 72 VAL A N 1
ATOM 554 C CA . VAL A 1 72 ? 75.231 -22.057 -13.105 1.00 74.12 72 VAL A CA 1
ATOM 555 C C . VAL A 1 72 ? 74.509 -21.413 -14.299 1.00 74.12 72 VAL A C 1
ATOM 557 O O . VAL A 1 72 ? 73.548 -20.672 -14.117 1.00 74.12 72 VAL A O 1
ATOM 560 N N . ASP A 1 73 ? 74.936 -21.734 -15.518 1.00 70.25 73 ASP A N 1
ATOM 561 C CA . ASP A 1 73 ? 74.315 -21.304 -16.774 1.00 70.25 73 ASP A CA 1
ATOM 562 C C . ASP A 1 73 ? 72.926 -21.925 -16.988 1.00 70.25 73 ASP A C 1
ATOM 564 O O . ASP A 1 73 ? 71.989 -21.226 -17.374 1.00 70.25 73 ASP A O 1
ATOM 568 N N . VAL A 1 74 ? 72.766 -23.215 -16.680 1.00 73.12 74 VAL A N 1
ATOM 569 C CA . VAL A 1 74 ? 71.464 -23.899 -16.759 1.00 73.12 74 VAL A CA 1
ATOM 570 C C . VAL A 1 74 ? 70.524 -23.444 -15.640 1.00 73.12 74 VAL A C 1
ATOM 572 O O . VAL A 1 74 ? 69.343 -23.259 -15.907 1.00 73.12 74 VAL A O 1
ATOM 575 N N . CYS A 1 75 ? 71.039 -23.203 -14.427 1.00 74.06 75 CYS A N 1
ATOM 576 C CA . CYS A 1 75 ? 70.277 -22.690 -13.282 1.00 74.06 75 CYS A CA 1
ATOM 577 C C . CYS A 1 75 ? 69.492 -21.422 -13.659 1.00 74.06 75 CYS A C 1
ATOM 579 O O . CYS A 1 75 ? 68.259 -21.416 -13.619 1.00 74.06 75 CYS A O 1
ATOM 581 N N . LEU A 1 76 ? 70.214 -20.407 -14.148 1.00 71.81 76 LEU A N 1
ATOM 582 C CA . LEU A 1 76 ? 69.657 -19.130 -14.597 1.00 71.81 76 LEU A CA 1
ATOM 583 C C . LEU A 1 76 ? 68.693 -19.304 -15.781 1.00 71.81 76 LEU A C 1
ATOM 585 O O . LEU A 1 76 ? 67.624 -18.699 -15.798 1.00 71.81 76 LEU A O 1
ATOM 589 N N . ALA A 1 77 ? 69.021 -20.173 -16.744 1.00 65.56 77 ALA A N 1
ATOM 590 C CA . ALA A 1 77 ? 68.149 -20.464 -17.886 1.00 65.56 77 ALA A CA 1
ATOM 591 C C . ALA A 1 77 ? 66.827 -21.163 -17.498 1.00 65.56 77 ALA A C 1
ATOM 593 O O . ALA A 1 77 ? 65.869 -21.120 -18.267 1.00 65.56 77 ALA A O 1
ATOM 594 N N . THR A 1 78 ? 66.759 -21.784 -16.316 1.00 64.44 78 THR A N 1
ATOM 595 C CA . THR A 1 78 ? 65.528 -22.341 -15.724 1.00 64.44 78 THR A CA 1
ATOM 596 C C . THR A 1 78 ? 64.843 -21.412 -14.713 1.00 64.44 78 THR A C 1
ATOM 598 O O . THR A 1 78 ? 63.913 -21.846 -14.038 1.00 64.44 78 THR A O 1
ATOM 601 N N . GLY A 1 79 ? 65.278 -20.151 -14.590 1.00 61.16 79 GLY A N 1
ATOM 602 C CA . GLY A 1 79 ? 64.721 -19.194 -13.624 1.00 61.16 79 GLY A CA 1
ATOM 603 C C . GLY A 1 79 ? 65.121 -19.465 -12.168 1.00 61.16 79 GLY A C 1
ATOM 604 O O . GLY A 1 79 ? 64.393 -19.083 -11.256 1.00 61.16 79 GLY A O 1
ATOM 605 N N . GLY A 1 80 ? 66.241 -20.160 -11.948 1.00 72.44 80 GLY A N 1
ATOM 606 C CA . GLY A 1 80 ? 66.792 -20.449 -10.626 1.00 72.44 80 GLY A CA 1
ATOM 607 C C . GLY A 1 80 ? 67.972 -19.556 -10.248 1.00 72.44 80 GLY A C 1
ATOM 608 O O . GLY A 1 80 ? 68.754 -19.148 -11.107 1.00 72.44 80 GLY A O 1
ATOM 609 N N . GLU A 1 81 ? 68.132 -19.318 -8.947 1.00 78.38 81 GLU A N 1
ATOM 610 C CA . GLU A 1 81 ? 69.233 -18.536 -8.368 1.00 78.38 81 GLU A CA 1
ATOM 611 C C . GLU A 1 81 ? 70.454 -19.435 -8.058 1.00 78.38 81 GLU A C 1
ATOM 613 O O . GLU A 1 81 ? 70.345 -20.364 -7.245 1.00 78.38 81 GLU A O 1
ATOM 618 N N . PRO A 1 82 ? 71.626 -19.205 -8.686 1.00 74.38 82 PRO A N 1
ATOM 619 C CA . PRO A 1 82 ? 72.844 -19.970 -8.431 1.00 74.38 82 PRO A CA 1
ATOM 620 C C . PRO A 1 82 ? 73.636 -19.412 -7.239 1.00 74.38 82 PRO A C 1
ATOM 622 O O . PRO A 1 82 ? 74.109 -18.276 -7.252 1.00 74.38 82 PRO A O 1
ATOM 625 N N . GLN A 1 83 ? 73.872 -20.252 -6.232 1.00 75.12 83 GLN A N 1
ATOM 626 C CA . GLN A 1 83 ? 74.614 -19.882 -5.028 1.00 75.12 83 GLN A CA 1
ATOM 627 C C . GLN A 1 83 ? 76.102 -19.613 -5.280 1.00 75.12 83 GLN A C 1
ATOM 629 O O . GLN A 1 83 ? 76.705 -20.062 -6.261 1.00 75.12 83 GLN A O 1
ATOM 634 N N . SER A 1 84 ? 76.730 -18.881 -4.354 1.00 68.44 84 SER A N 1
ATOM 635 C CA . SER A 1 84 ? 78.139 -18.503 -4.496 1.00 68.44 84 SER A CA 1
ATOM 636 C C . SER A 1 84 ? 79.083 -19.720 -4.482 1.00 68.44 84 SER A C 1
ATOM 638 O O . SER A 1 84 ? 78.887 -20.701 -3.761 1.00 68.44 84 SER A O 1
ATOM 640 N N . GLY A 1 85 ? 80.120 -19.676 -5.326 1.00 62.88 85 GLY A N 1
ATOM 641 C CA . GLY A 1 85 ? 80.940 -20.844 -5.664 1.00 62.88 85 GLY A CA 1
ATOM 642 C C . GLY A 1 85 ? 81.668 -21.475 -4.472 1.00 62.88 85 GLY A C 1
ATOM 643 O O . GLY A 1 85 ? 82.725 -20.995 -4.060 1.00 62.88 85 GLY A O 1
ATOM 644 N N . GLY A 1 86 ? 81.135 -22.595 -3.979 1.00 65.19 86 GLY A N 1
ATOM 645 C CA . GLY A 1 86 ? 81.665 -23.354 -2.842 1.00 65.19 86 GLY A CA 1
ATOM 646 C C . GLY A 1 86 ? 80.690 -23.514 -1.671 1.00 65.19 86 GLY A C 1
ATOM 647 O O . GLY A 1 86 ? 81.002 -24.277 -0.761 1.00 65.19 86 GLY A O 1
ATOM 648 N N . VAL A 1 87 ? 79.537 -22.840 -1.704 1.00 71.31 87 VAL A N 1
ATOM 649 C CA . VAL A 1 87 ? 78.407 -23.058 -0.784 1.00 71.31 87 VAL A CA 1
ATOM 650 C C . VAL A 1 87 ? 77.615 -24.293 -1.230 1.00 71.31 87 VAL A C 1
ATOM 652 O O . VAL A 1 87 ? 77.356 -24.463 -2.424 1.00 71.31 87 VAL A O 1
ATOM 655 N N . THR A 1 88 ? 77.249 -25.161 -0.284 1.00 75.94 88 THR A N 1
ATOM 656 C CA . THR A 1 88 ? 76.376 -26.325 -0.522 1.00 75.94 88 THR A CA 1
ATOM 657 C C . THR A 1 88 ? 74.951 -26.065 -0.026 1.00 75.94 88 THR A C 1
ATOM 659 O O . THR A 1 88 ? 74.732 -25.190 0.814 1.00 75.94 88 THR A O 1
ATOM 662 N N . CYS A 1 89 ? 73.986 -26.879 -0.461 1.00 66.88 89 CYS A N 1
ATOM 663 C CA . CYS A 1 89 ? 72.595 -26.838 0.014 1.00 66.88 89 CYS A CA 1
ATOM 664 C C . CYS A 1 89 ? 72.447 -27.140 1.518 1.00 66.88 89 CYS A C 1
ATOM 666 O O . CYS A 1 89 ? 71.361 -26.989 2.077 1.00 66.88 89 CYS A O 1
ATOM 668 N N . ALA A 1 90 ? 73.512 -27.619 2.168 1.00 66.50 90 ALA A N 1
ATOM 669 C CA . ALA A 1 90 ? 73.576 -27.842 3.609 1.00 66.50 90 ALA A CA 1
ATOM 670 C C . ALA A 1 90 ? 74.244 -26.687 4.382 1.00 66.50 90 ALA A C 1
ATOM 672 O O . ALA A 1 90 ? 74.117 -26.648 5.606 1.00 66.50 90 ALA A O 1
ATOM 673 N N . ASP A 1 91 ? 74.947 -25.777 3.696 1.00 68.25 91 ASP A N 1
ATOM 674 C CA . ASP A 1 91 ? 75.559 -24.583 4.293 1.00 68.25 91 ASP A CA 1
ATOM 675 C C . ASP A 1 91 ? 74.579 -23.399 4.259 1.00 68.25 91 ASP A C 1
ATOM 677 O O . ASP A 1 91 ? 74.330 -22.784 5.294 1.00 68.25 91 ASP A O 1
ATOM 681 N N . GLU A 1 92 ? 73.967 -23.143 3.096 1.00 65.00 92 GLU A N 1
ATOM 682 C CA . GLU A 1 92 ? 72.806 -22.259 2.944 1.00 65.00 92 GLU A CA 1
ATOM 683 C C . GLU A 1 92 ? 71.708 -23.020 2.177 1.00 65.00 92 GLU A C 1
ATOM 685 O O . GLU A 1 92 ? 71.805 -23.190 0.958 1.00 65.00 92 GLU A O 1
ATOM 690 N N . PRO A 1 93 ? 70.676 -23.548 2.866 1.00 64.19 93 PRO A N 1
ATOM 691 C CA . PRO A 1 93 ? 69.543 -24.163 2.192 1.00 64.19 93 PRO A CA 1
ATOM 692 C C . PRO A 1 93 ? 68.730 -23.084 1.475 1.00 64.19 93 PRO A C 1
ATOM 694 O O . PRO A 1 93 ? 68.524 -21.998 2.016 1.00 64.19 93 PRO A O 1
ATOM 697 N N . CYS A 1 94 ? 68.218 -23.399 0.285 1.00 61.59 94 CYS A N 1
ATOM 698 C CA . CYS A 1 94 ? 67.293 -22.515 -0.418 1.00 61.59 94 CYS A CA 1
ATOM 699 C C . CYS A 1 94 ? 66.060 -22.268 0.448 1.00 61.59 94 CYS A C 1
ATOM 701 O O . CYS A 1 94 ? 65.237 -23.160 0.652 1.00 61.59 94 CYS A O 1
ATOM 703 N N . VAL A 1 95 ? 65.945 -21.050 0.969 1.00 56.09 95 VAL A N 1
ATOM 704 C CA . VAL A 1 95 ? 64.736 -20.611 1.649 1.00 56.09 95 VAL A CA 1
ATOM 705 C C . VAL A 1 95 ? 63.665 -20.461 0.575 1.00 56.09 95 VAL A C 1
ATOM 707 O O . VAL A 1 95 ? 63.786 -19.618 -0.314 1.00 56.09 95 VAL A O 1
ATOM 710 N N . ALA A 1 96 ? 62.618 -21.284 0.639 1.00 54.94 96 ALA A N 1
ATOM 711 C CA . ALA A 1 96 ? 61.343 -20.878 0.064 1.00 54.94 96 ALA A CA 1
ATOM 712 C C . ALA A 1 96 ? 60.977 -19.524 0.691 1.00 54.94 96 ALA A C 1
ATOM 714 O O . ALA A 1 96 ? 61.213 -19.338 1.887 1.00 54.94 96 ALA A O 1
ATOM 715 N N . SER A 1 97 ? 60.484 -18.589 -0.128 1.00 57.69 97 SER A N 1
ATOM 716 C CA . SER A 1 97 ? 60.289 -17.187 0.260 1.00 57.69 97 SER A CA 1
ATOM 717 C C . SER A 1 97 ? 59.655 -17.073 1.647 1.00 57.69 97 SER A C 1
ATOM 719 O O . SER A 1 97 ? 58.576 -17.619 1.860 1.00 57.69 97 SER A O 1
ATOM 721 N N . LEU A 1 98 ? 60.323 -16.385 2.582 1.00 66.44 98 LEU A N 1
ATOM 722 C CA . LEU A 1 98 ? 59.796 -16.138 3.933 1.00 66.44 98 LEU A CA 1
ATOM 723 C C . LEU A 1 98 ? 58.657 -15.109 3.940 1.00 66.44 98 LEU A C 1
ATOM 725 O O . LEU A 1 98 ? 58.040 -14.880 4.981 1.00 66.44 98 LEU A O 1
ATOM 729 N N . LEU A 1 99 ? 58.373 -14.517 2.777 1.00 74.69 99 LEU A N 1
ATOM 730 C CA . LEU A 1 99 ? 57.219 -13.668 2.564 1.00 74.69 99 LEU A CA 1
ATOM 731 C C . LEU A 1 99 ? 55.918 -14.456 2.765 1.00 74.69 99 LEU A C 1
ATOM 733 O O . LEU A 1 99 ? 55.804 -15.653 2.478 1.00 74.69 99 LEU A O 1
ATOM 737 N N . GLY A 1 100 ? 54.918 -13.741 3.246 1.00 77.25 100 GLY A N 1
ATOM 738 C CA . GLY A 1 100 ? 53.542 -14.193 3.347 1.00 77.25 100 GLY A CA 1
ATOM 739 C C . GLY A 1 100 ? 52.613 -12.988 3.337 1.00 77.25 100 GLY A C 1
ATOM 740 O O . GLY A 1 100 ? 53.069 -11.846 3.449 1.00 77.25 100 GLY A O 1
ATOM 741 N N . GLY A 1 101 ? 51.312 -13.236 3.230 1.00 79.19 101 GLY A N 1
ATOM 742 C CA . GLY A 1 101 ? 50.315 -12.181 3.271 1.00 79.19 101 GLY A CA 1
ATOM 743 C C . GLY A 1 101 ? 50.366 -11.429 4.596 1.00 79.19 101 GLY A C 1
ATOM 744 O O . GLY A 1 101 ? 50.130 -11.997 5.663 1.00 79.19 101 GLY A O 1
ATOM 745 N N . CYS A 1 102 ? 50.681 -10.143 4.528 1.00 83.44 102 CYS A N 1
ATOM 746 C CA . CYS A 1 102 ? 50.603 -9.210 5.632 1.00 83.44 102 CYS A CA 1
ATOM 747 C C . CYS A 1 102 ? 49.375 -8.326 5.460 1.00 83.44 102 CYS A C 1
ATOM 749 O O . CYS A 1 102 ? 49.322 -7.502 4.546 1.00 83.44 102 CYS A O 1
ATOM 751 N N . CYS A 1 103 ? 48.413 -8.487 6.361 1.00 79.62 103 CYS A N 1
ATOM 752 C CA . CYS A 1 103 ? 47.193 -7.695 6.379 1.00 79.62 103 CYS A CA 1
ATOM 753 C C . CYS A 1 103 ? 47.359 -6.483 7.286 1.00 79.62 103 CYS A C 1
ATOM 755 O O . CYS A 1 103 ? 47.486 -6.641 8.501 1.00 79.62 103 CYS A O 1
ATOM 757 N N . THR A 1 104 ? 47.368 -5.281 6.714 1.00 74.12 104 THR A N 1
ATOM 758 C CA . THR A 1 104 ? 47.341 -4.042 7.504 1.00 74.12 104 THR A CA 1
ATOM 759 C C . THR A 1 104 ? 45.932 -3.775 8.043 1.00 74.12 104 THR A C 1
ATOM 761 O O . THR A 1 104 ? 44.976 -4.468 7.690 1.00 74.12 104 THR A O 1
ATOM 764 N N . ALA A 1 105 ? 45.787 -2.753 8.893 1.00 65.81 105 ALA A N 1
ATOM 765 C CA . ALA A 1 105 ? 44.476 -2.309 9.363 1.00 65.81 105 ALA A CA 1
ATOM 766 C C . ALA A 1 105 ? 43.518 -1.977 8.199 1.00 65.81 105 ALA A C 1
ATOM 768 O O . ALA A 1 105 ? 42.343 -2.315 8.270 1.00 65.81 105 ALA A O 1
ATOM 769 N N . ASP A 1 106 ? 44.014 -1.408 7.096 1.00 65.94 106 ASP A N 1
ATOM 770 C CA . ASP A 1 106 ? 43.232 -0.960 5.930 1.00 65.94 106 ASP A CA 1
ATOM 771 C C . ASP A 1 106 ? 42.700 -2.083 5.014 1.00 65.94 106 ASP A C 1
ATOM 773 O O . ASP A 1 106 ? 42.458 -1.846 3.836 1.00 65.94 106 ASP A O 1
ATOM 777 N N . LEU A 1 107 ? 42.567 -3.320 5.515 1.00 67.94 107 LEU A N 1
ATOM 778 C CA . LEU A 1 107 ? 42.282 -4.545 4.736 1.00 67.94 107 LEU A CA 1
ATOM 779 C C . LEU A 1 107 ? 43.294 -4.830 3.608 1.00 67.94 107 LEU A C 1
ATOM 781 O O . LEU A 1 107 ? 43.108 -5.744 2.806 1.00 67.94 107 LEU A O 1
ATOM 785 N N . CYS A 1 108 ? 44.390 -4.076 3.555 1.00 72.31 108 CYS A N 1
ATOM 786 C CA . CYS A 1 108 ? 45.387 -4.177 2.508 1.00 72.31 108 CYS A CA 1
ATOM 787 C C . CYS A 1 108 ? 46.310 -5.377 2.738 1.00 72.31 108 CYS A C 1
ATOM 789 O O . CYS A 1 108 ? 46.953 -5.480 3.786 1.00 72.31 108 CYS A O 1
ATOM 791 N N . CYS A 1 109 ? 46.424 -6.242 1.728 1.00 74.94 109 CYS A N 1
ATOM 792 C CA . CYS A 1 109 ? 47.366 -7.356 1.718 1.00 74.94 109 CYS A CA 1
ATOM 793 C C . CYS A 1 109 ? 48.663 -6.967 0.987 1.00 74.94 109 CYS A C 1
ATOM 795 O O . CYS A 1 109 ? 48.661 -6.684 -0.216 1.00 74.94 109 CYS A O 1
ATOM 797 N N . THR A 1 110 ? 49.788 -7.015 1.702 1.00 75.38 110 THR A N 1
ATOM 798 C CA . THR A 1 110 ? 51.147 -6.847 1.152 1.00 75.38 110 THR A CA 1
ATOM 799 C C . THR A 1 110 ? 52.003 -8.075 1.452 1.00 75.38 110 THR A C 1
ATOM 801 O O . THR A 1 110 ? 51.854 -8.677 2.509 1.00 75.38 110 THR A O 1
ATOM 804 N N . GLU A 1 111 ? 52.894 -8.484 0.547 1.00 77.81 111 GLU A N 1
ATOM 805 C CA . GLU A 1 111 ? 53.785 -9.627 0.801 1.00 77.81 111 GLU A CA 1
ATOM 806 C C . GLU A 1 111 ? 55.061 -9.146 1.501 1.00 77.81 111 GLU A C 1
ATOM 808 O O . GLU A 1 111 ? 55.889 -8.464 0.900 1.00 77.81 111 GLU A O 1
ATOM 813 N N . LEU A 1 112 ? 55.193 -9.475 2.789 1.00 80.94 112 LEU A N 1
ATOM 814 C CA . LEU A 1 112 ? 56.284 -9.047 3.678 1.00 80.94 112 LEU A CA 1
ATOM 815 C C . LEU A 1 112 ? 56.804 -10.238 4.491 1.00 80.94 112 LEU A C 1
ATOM 817 O O . LEU A 1 112 ? 56.097 -11.234 4.649 1.00 80.94 112 LEU A O 1
ATOM 821 N N . GLU A 1 113 ? 58.012 -10.143 5.054 1.00 84.94 113 GLU A N 1
ATOM 822 C CA . GLU A 1 113 ? 58.448 -11.097 6.084 1.00 84.94 113 GLU A CA 1
ATOM 823 C C . GLU A 1 113 ? 57.658 -10.881 7.390 1.00 84.94 113 GLU A C 1
ATOM 825 O O . GLU A 1 113 ? 57.260 -9.759 7.704 1.00 84.94 113 GLU A O 1
ATOM 830 N N . GLU A 1 114 ? 57.482 -11.930 8.205 1.00 82.81 114 GLU A N 1
ATOM 831 C CA . GLU A 1 114 ? 56.745 -11.875 9.486 1.00 82.81 114 GLU A CA 1
ATOM 832 C C . GLU A 1 114 ? 57.185 -10.698 10.381 1.00 82.81 114 GLU A C 1
ATOM 834 O O . GLU A 1 114 ? 56.356 -9.973 10.934 1.00 82.81 114 GLU A O 1
ATOM 839 N N . ALA A 1 115 ? 58.498 -10.468 10.484 1.00 80.31 115 ALA A N 1
ATOM 840 C CA . ALA A 1 115 ? 59.066 -9.402 11.305 1.00 80.31 115 ALA A CA 1
ATOM 841 C C . ALA A 1 115 ? 58.794 -7.992 10.749 1.00 80.31 115 ALA A C 1
ATOM 843 O O . ALA A 1 115 ? 58.594 -7.060 11.529 1.00 80.31 115 ALA A O 1
ATOM 844 N N . GLU A 1 116 ? 58.772 -7.831 9.424 1.00 83.50 116 GLU A N 1
ATOM 845 C CA . GLU A 1 116 ? 58.461 -6.558 8.765 1.00 83.50 116 GLU A CA 1
ATOM 846 C C . GLU A 1 116 ? 56.959 -6.274 8.812 1.00 83.50 116 GLU A C 1
ATOM 848 O O . GLU A 1 116 ? 56.554 -5.155 9.117 1.00 83.50 116 GLU A O 1
ATOM 853 N N . CYS A 1 117 ? 56.135 -7.306 8.624 1.00 83.12 117 CYS A N 1
ATOM 854 C CA . CYS A 1 117 ? 54.688 -7.224 8.760 1.00 83.12 117 CYS A CA 1
ATOM 855 C C . CYS A 1 117 ? 54.267 -6.705 10.143 1.00 83.12 117 CYS A C 1
ATOM 857 O O . CYS A 1 117 ? 53.540 -5.715 10.250 1.00 83.12 117 CYS A O 1
ATOM 859 N N . ILE A 1 118 ? 54.793 -7.321 11.208 1.00 81.69 118 ILE A N 1
ATOM 860 C CA . ILE A 1 118 ? 54.517 -6.910 12.592 1.00 81.69 118 ILE A CA 1
ATOM 861 C C . ILE A 1 118 ? 55.081 -5.505 12.871 1.00 81.69 118 ILE A C 1
ATOM 863 O O . ILE A 1 118 ? 54.449 -4.720 13.578 1.00 81.69 118 ILE A O 1
ATOM 867 N N . ALA A 1 119 ? 56.235 -5.142 12.296 1.00 80.50 119 ALA A N 1
ATOM 868 C CA . ALA A 1 119 ? 56.801 -3.795 12.427 1.00 80.50 119 ALA A CA 1
ATOM 869 C C . ALA A 1 119 ? 55.969 -2.707 11.715 1.00 80.50 119 ALA A C 1
ATOM 871 O O . ALA A 1 119 ? 55.937 -1.570 12.188 1.00 80.50 119 ALA A O 1
ATOM 872 N N . SER A 1 120 ? 55.263 -3.060 10.639 1.00 72.12 120 SER A N 1
ATOM 873 C CA . SER A 1 120 ? 54.265 -2.220 9.958 1.00 72.12 120 SER A CA 1
ATOM 874 C C . SER A 1 120 ? 52.888 -2.213 10.640 1.00 72.12 120 SER A C 1
ATOM 876 O O . SER A 1 120 ? 51.971 -1.562 10.144 1.00 72.12 120 SER A O 1
ATOM 878 N N . GLY A 1 121 ? 52.716 -2.920 11.764 1.00 73.00 121 GLY A N 1
ATOM 879 C CA . GLY A 1 121 ? 51.435 -3.027 12.472 1.00 73.00 121 GLY A CA 1
ATOM 880 C C . GLY A 1 121 ? 50.414 -3.956 11.805 1.00 73.00 121 GLY A C 1
ATOM 881 O O . GLY A 1 121 ? 49.230 -3.878 12.124 1.00 73.00 121 GLY A O 1
ATOM 882 N N . GLY A 1 122 ? 50.847 -4.815 10.877 1.00 76.81 122 GLY A N 1
ATOM 883 C CA . GLY A 1 122 ? 49.992 -5.777 10.186 1.00 76.81 122 GLY A CA 1
ATOM 884 C C . GLY A 1 122 ? 49.956 -7.163 10.839 1.00 76.81 122 GLY A C 1
ATOM 885 O O . GLY A 1 122 ? 50.863 -7.569 11.571 1.00 76.81 122 GLY A O 1
ATOM 886 N N . ARG A 1 123 ? 48.898 -7.921 10.533 1.00 82.81 123 ARG A N 1
ATOM 887 C CA . ARG A 1 123 ? 48.710 -9.323 10.923 1.00 82.81 123 ARG A CA 1
ATOM 888 C C . ARG A 1 123 ? 49.232 -10.243 9.818 1.00 82.81 123 ARG A C 1
ATOM 890 O O . ARG A 1 123 ? 48.654 -10.310 8.730 1.00 82.81 123 ARG A O 1
ATOM 897 N N . PHE A 1 124 ? 50.307 -10.967 10.115 1.00 84.94 124 PHE A N 1
ATOM 898 C CA . PHE A 1 124 ? 50.910 -11.949 9.214 1.00 84.94 124 PHE A CA 1
ATOM 899 C C . PHE A 1 124 ? 50.051 -13.220 9.127 1.00 84.94 124 PHE A C 1
ATOM 901 O O . PHE A 1 124 ? 49.710 -13.806 10.153 1.00 84.94 124 PHE A O 1
ATOM 908 N N . GLN A 1 125 ? 49.720 -13.654 7.910 1.00 83.00 125 GLN A N 1
ATOM 909 C CA . GLN A 1 125 ? 48.850 -14.811 7.643 1.00 83.00 125 GLN A CA 1
ATOM 910 C C . GLN A 1 125 ? 49.623 -16.125 7.424 1.00 83.00 125 GLN A C 1
ATOM 912 O O . GLN A 1 125 ? 49.023 -17.189 7.277 1.00 83.00 125 GLN A O 1
ATOM 917 N N . GLY A 1 126 ? 50.959 -16.073 7.456 1.00 79.25 126 GLY A N 1
ATOM 918 C CA . GLY A 1 126 ? 51.842 -17.236 7.362 1.00 79.25 126 GLY A CA 1
ATOM 919 C C . GLY A 1 126 ? 52.638 -17.297 6.058 1.00 79.25 126 GLY A C 1
ATOM 920 O O . GLY A 1 126 ? 52.195 -16.839 5.005 1.00 79.25 126 GLY A O 1
ATOM 921 N N . VAL A 1 127 ? 53.833 -17.885 6.141 1.00 79.00 127 VAL A N 1
ATOM 922 C CA . VAL A 1 127 ? 54.786 -18.013 5.028 1.00 79.00 127 VAL A CA 1
ATOM 923 C C . VAL A 1 127 ? 54.157 -18.751 3.841 1.00 79.00 127 VAL A C 1
ATOM 925 O O . VAL A 1 127 ? 53.568 -19.818 4.016 1.00 79.00 127 VAL A O 1
ATOM 928 N N . GLY A 1 128 ? 54.308 -18.201 2.633 1.00 68.94 128 GLY A N 1
ATOM 929 C CA . GLY A 1 128 ? 53.776 -18.784 1.397 1.00 68.94 128 GLY A CA 1
ATOM 930 C C . GLY A 1 128 ? 52.282 -18.542 1.140 1.00 68.94 128 GLY A C 1
ATOM 931 O O . GLY A 1 128 ? 51.745 -19.089 0.179 1.00 68.94 128 GLY A O 1
ATOM 932 N N . THR A 1 129 ? 51.608 -17.729 1.959 1.00 75.38 129 THR A N 1
ATOM 933 C CA . THR A 1 129 ? 50.302 -17.142 1.604 1.00 75.38 129 THR A CA 1
ATOM 934 C C . THR A 1 129 ? 50.516 -15.910 0.714 1.00 75.38 129 THR A C 1
ATOM 936 O O . THR A 1 129 ? 51.491 -15.189 0.916 1.00 75.38 129 THR A O 1
ATOM 939 N N . SER A 1 130 ? 49.648 -15.666 -0.276 1.00 70.19 130 SER A N 1
ATOM 940 C CA . SER A 1 130 ? 49.863 -14.619 -1.295 1.00 70.19 130 SER A CA 1
ATOM 941 C C . SER A 1 130 ? 48.763 -13.555 -1.318 1.00 70.19 130 SER A C 1
ATOM 943 O O . SER A 1 130 ? 47.589 -13.838 -1.067 1.00 70.19 130 SER A O 1
ATOM 945 N N . CYS A 1 131 ? 49.163 -12.331 -1.663 1.00 68.69 131 CYS A N 1
ATOM 946 C CA . CYS A 1 131 ? 48.307 -11.157 -1.843 1.00 68.69 131 CYS A CA 1
ATOM 947 C C . CYS A 1 131 ? 47.992 -10.864 -3.324 1.00 68.69 131 CYS A C 1
ATOM 949 O O . CYS A 1 131 ? 47.664 -9.725 -3.669 1.00 68.69 131 CYS A O 1
ATOM 951 N N . ILE A 1 132 ? 48.187 -11.838 -4.217 1.00 62.12 132 ILE A N 1
ATOM 952 C CA . ILE A 1 132 ? 47.957 -11.739 -5.667 1.00 62.12 132 ILE A CA 1
ATOM 953 C C . ILE A 1 132 ? 47.191 -12.998 -6.127 1.00 62.12 132 ILE A C 1
ATOM 955 O O . ILE A 1 132 ? 47.168 -14.014 -5.432 1.00 62.12 132 ILE A O 1
ATOM 959 N N . SER A 1 133 ? 46.464 -12.899 -7.245 1.00 59.81 133 SER A N 1
ATOM 960 C CA . SER A 1 133 ? 45.390 -13.834 -7.608 1.00 59.81 133 SER A CA 1
ATOM 961 C C . SER A 1 133 ? 45.822 -15.301 -7.785 1.00 59.81 133 SER A C 1
ATOM 963 O O . SER A 1 133 ? 46.789 -15.629 -8.474 1.00 59.81 133 SER A O 1
ATOM 965 N N . GLY A 1 134 ? 45.028 -16.190 -7.186 1.00 50.44 134 GLY A N 1
ATOM 966 C CA . GLY A 1 134 ? 45.106 -17.649 -7.234 1.00 50.44 134 GLY A CA 1
ATOM 967 C C . GLY A 1 134 ? 44.036 -18.244 -6.307 1.00 50.44 134 GLY A C 1
ATOM 968 O O . GLY A 1 134 ? 43.415 -17.513 -5.543 1.00 50.44 134 GLY A O 1
ATOM 969 N N . GLN A 1 135 ? 43.825 -19.568 -6.299 1.00 40.75 135 GLN A N 1
ATOM 970 C CA . GLN A 1 135 ? 42.775 -20.219 -5.475 1.00 40.75 135 GLN A CA 1
ATOM 971 C C . GLN A 1 135 ? 43.016 -20.175 -3.941 1.00 40.75 135 GLN A C 1
ATOM 973 O O . GLN A 1 135 ? 42.433 -20.955 -3.188 1.00 40.75 135 GLN A O 1
ATOM 978 N N . SER A 1 136 ? 43.919 -19.320 -3.460 1.00 48.88 136 SER A N 1
ATOM 979 C CA . SER A 1 136 ? 44.236 -19.101 -2.041 1.00 48.88 136 SER A CA 1
ATOM 980 C C . SER A 1 136 ? 44.779 -17.683 -1.805 1.00 48.88 136 SER A C 1
ATOM 982 O O . SER A 1 136 ? 45.717 -17.493 -1.032 1.00 48.88 136 SER A O 1
ATOM 984 N N . SER A 1 137 ? 44.218 -16.689 -2.500 1.00 60.66 137 SER A N 1
ATOM 985 C CA . SER A 1 137 ? 44.461 -15.274 -2.206 1.00 60.66 137 SER A CA 1
ATOM 986 C C . SER A 1 137 ? 43.993 -14.927 -0.791 1.00 60.66 137 SER A C 1
ATOM 988 O O . SER A 1 137 ? 42.893 -15.301 -0.379 1.00 60.66 137 SER A O 1
ATOM 990 N N . VAL A 1 138 ? 44.825 -14.204 -0.047 1.00 68.62 138 VAL A N 1
ATOM 991 C CA . VAL A 1 138 ? 44.531 -13.783 1.326 1.00 68.62 138 VAL A CA 1
ATOM 992 C C . VAL A 1 138 ? 43.449 -12.701 1.340 1.00 68.62 138 VAL A C 1
ATOM 994 O O . VAL A 1 138 ? 43.696 -11.563 0.945 1.00 68.62 138 VAL A O 1
ATOM 997 N N . ILE A 1 139 ? 42.266 -13.046 1.853 1.00 69.88 139 ILE A N 1
ATOM 998 C CA . ILE A 1 139 ? 41.268 -12.067 2.303 1.00 69.88 139 ILE A CA 1
ATOM 999 C C . ILE A 1 139 ? 41.704 -11.589 3.688 1.00 69.88 139 ILE A C 1
ATOM 1001 O O . ILE A 1 139 ? 41.902 -12.402 4.594 1.00 69.88 139 ILE A O 1
ATOM 1005 N N . CYS A 1 140 ? 41.883 -10.281 3.857 1.00 73.31 140 CYS A N 1
ATOM 1006 C CA . CYS A 1 140 ? 42.367 -9.746 5.121 1.00 73.31 140 CYS A CA 1
ATOM 1007 C C . CYS A 1 140 ? 41.263 -9.693 6.186 1.00 73.31 140 CYS A C 1
ATOM 1009 O O . CYS A 1 140 ? 40.203 -9.118 5.936 1.00 73.31 140 CYS A O 1
ATOM 1011 N N . PRO A 1 141 ? 41.487 -10.276 7.380 1.00 71.00 141 PRO A N 1
ATOM 1012 C CA . PRO A 1 141 ? 40.463 -10.331 8.409 1.00 71.00 141 PRO A CA 1
ATOM 1013 C C . PRO A 1 141 ? 40.258 -8.953 9.043 1.00 71.00 141 PRO A C 1
ATOM 1015 O O . PRO A 1 141 ? 41.214 -8.289 9.446 1.00 71.00 141 PRO A O 1
ATOM 1018 N N . VAL A 1 142 ? 38.994 -8.557 9.181 1.00 71.62 142 VAL A N 1
ATOM 1019 C CA . VAL A 1 142 ? 38.583 -7.335 9.879 1.00 71.62 142 VAL A CA 1
ATOM 1020 C C . VAL A 1 142 ? 38.988 -7.413 11.351 1.00 71.62 142 VAL A C 1
ATOM 1022 O O . VAL A 1 142 ? 38.582 -8.325 12.074 1.00 71.62 142 VAL A O 1
ATOM 1025 N N . VAL A 1 143 ? 39.782 -6.437 11.795 1.00 74.88 143 VAL A N 1
ATOM 1026 C CA . VAL A 1 143 ? 40.285 -6.320 13.170 1.00 74.88 143 VAL A CA 1
ATOM 1027 C C . VAL A 1 143 ? 39.959 -4.956 13.783 1.00 74.88 143 VAL A C 1
ATOM 1029 O O . VAL A 1 143 ? 39.806 -3.949 13.088 1.00 74.88 143 VAL A O 1
ATOM 1032 N N . GLY A 1 144 ? 39.836 -4.945 15.107 1.00 75.94 144 GLY A N 1
ATOM 1033 C CA . GLY A 1 144 ? 39.508 -3.775 15.917 1.00 75.94 144 GLY A CA 1
ATOM 1034 C C . GLY A 1 144 ? 39.741 -4.073 17.397 1.00 75.94 144 GLY A C 1
ATOM 1035 O O . GLY A 1 144 ? 40.356 -5.091 17.738 1.00 75.94 144 GLY A O 1
ATOM 1036 N N . ARG A 1 145 ? 39.250 -3.208 18.287 1.00 80.06 145 ARG A N 1
ATOM 1037 C CA . ARG A 1 145 ? 39.285 -3.470 19.731 1.00 80.06 145 ARG A CA 1
ATOM 1038 C C . ARG A 1 145 ? 38.215 -4.490 20.128 1.00 80.06 145 ARG A C 1
ATOM 1040 O O . ARG A 1 145 ? 37.090 -4.447 19.631 1.00 80.06 145 ARG A O 1
ATOM 1047 N N . CYS A 1 146 ? 38.541 -5.349 21.082 1.00 81.44 146 CYS A N 1
ATOM 1048 C CA . CYS A 1 146 ? 37.604 -6.241 21.751 1.00 81.44 146 CYS A CA 1
ATOM 1049 C C . CYS A 1 146 ? 37.535 -5.907 23.243 1.00 81.44 146 CYS A C 1
ATOM 1051 O O . CYS A 1 146 ? 38.567 -5.843 23.909 1.00 81.44 146 CYS A O 1
ATOM 1053 N N . CYS A 1 147 ? 36.324 -5.726 23.760 1.00 79.25 147 CYS A N 1
ATOM 1054 C CA . CYS A 1 147 ? 36.033 -5.405 25.152 1.00 79.25 147 CYS A CA 1
ATOM 1055 C C . CYS A 1 147 ? 35.517 -6.638 25.898 1.00 79.25 147 CYS A C 1
ATOM 1057 O O . CYS A 1 147 ? 34.391 -7.073 25.680 1.00 79.25 147 CYS A O 1
ATOM 1059 N N . LEU A 1 148 ? 36.335 -7.238 26.761 1.00 77.50 148 LEU A N 1
ATOM 1060 C CA . LEU A 1 148 ? 36.005 -8.481 27.460 1.00 77.50 148 LEU A CA 1
ATOM 1061 C C . LEU A 1 148 ? 35.145 -8.234 28.710 1.00 77.50 148 LEU A C 1
ATOM 1063 O O . LEU A 1 148 ? 35.224 -7.190 29.352 1.00 77.50 148 LEU A O 1
ATOM 1067 N N . ASN A 1 149 ? 34.357 -9.240 29.112 1.00 67.62 149 ASN A N 1
ATOM 1068 C CA . ASN A 1 149 ? 33.442 -9.155 30.268 1.00 67.62 149 ASN A CA 1
ATOM 1069 C C . ASN A 1 149 ? 34.124 -8.890 31.627 1.00 67.62 149 ASN A C 1
ATOM 1071 O O . ASN A 1 149 ? 33.432 -8.617 32.608 1.00 67.62 149 ASN A O 1
ATOM 1075 N N . ASP A 1 150 ? 35.453 -8.994 31.716 1.00 70.38 150 ASP A N 1
ATOM 1076 C CA . ASP A 1 150 ? 36.233 -8.624 32.904 1.00 70.38 150 ASP A CA 1
ATOM 1077 C C . ASP A 1 150 ? 36.678 -7.146 32.917 1.00 70.38 150 ASP A C 1
ATOM 1079 O O . ASP A 1 150 ? 37.338 -6.718 33.864 1.00 70.38 150 ASP A O 1
ATOM 1083 N N . GLY A 1 151 ? 36.285 -6.369 31.900 1.00 66.94 151 GLY A N 1
ATOM 1084 C CA . GLY A 1 151 ? 36.627 -4.959 31.702 1.00 66.94 151 GLY A CA 1
ATOM 1085 C C . GLY A 1 151 ? 37.906 -4.732 30.890 1.00 66.94 151 GLY A C 1
ATOM 1086 O O . GLY A 1 151 ? 38.203 -3.589 30.539 1.00 66.94 151 GLY A O 1
ATOM 1087 N N . SER A 1 152 ? 38.666 -5.788 30.573 1.00 78.25 152 SER A N 1
ATOM 1088 C CA . SER A 1 152 ? 39.903 -5.656 29.802 1.00 78.25 152 SER A CA 1
ATOM 1089 C C . SER A 1 152 ? 39.643 -5.442 28.307 1.00 78.25 152 SER A C 1
ATOM 1091 O O . SER A 1 152 ? 38.685 -5.961 27.735 1.00 78.25 152 SER A O 1
ATOM 1093 N N . CYS A 1 153 ? 40.519 -4.665 27.669 1.00 79.62 153 CYS A N 1
ATOM 1094 C CA . CYS A 1 153 ? 40.460 -4.358 26.244 1.00 79.62 153 CYS A CA 1
ATOM 1095 C C . CYS A 1 153 ? 41.650 -4.996 25.511 1.00 79.62 153 CYS A C 1
ATOM 1097 O O . CYS A 1 153 ? 42.781 -4.930 26.001 1.00 79.62 153 CYS A O 1
ATOM 1099 N N . GLY A 1 154 ? 41.403 -5.607 24.349 1.00 80.06 154 GLY A N 1
ATOM 1100 C CA . GLY A 1 154 ? 42.430 -6.176 23.473 1.00 80.06 154 GLY A CA 1
ATOM 1101 C C . GLY A 1 154 ? 42.373 -5.597 22.058 1.00 80.06 154 GLY A C 1
ATOM 1102 O O . GLY A 1 154 ? 41.327 -5.640 21.416 1.00 80.06 154 GLY A O 1
ATOM 1103 N N . ASP A 1 155 ? 43.499 -5.073 21.576 1.00 80.38 155 ASP A N 1
ATOM 1104 C CA . ASP A 1 155 ? 43.649 -4.499 20.233 1.00 80.38 155 ASP A CA 1
ATOM 1105 C C . ASP A 1 155 ? 43.858 -5.556 19.137 1.00 80.38 155 ASP A C 1
ATOM 1107 O O . ASP A 1 155 ? 44.458 -6.606 19.373 1.00 80.38 155 ASP A O 1
ATOM 1111 N N . ALA A 1 156 ? 43.449 -5.217 17.910 1.00 75.31 156 ALA A N 1
ATOM 1112 C CA . ALA A 1 156 ? 43.665 -5.991 16.681 1.00 75.31 156 ALA A CA 1
ATOM 1113 C C . ALA A 1 156 ? 43.094 -7.432 16.694 1.00 75.31 156 ALA A C 1
ATOM 1115 O O . ALA A 1 156 ? 43.636 -8.337 16.055 1.00 75.31 156 ALA A O 1
ATOM 1116 N N . ILE A 1 157 ? 41.975 -7.629 17.393 1.00 77.81 157 ILE A N 1
ATOM 1117 C CA . ILE A 1 157 ? 41.246 -8.903 17.508 1.00 77.81 157 ILE A CA 1
ATOM 1118 C C . ILE A 1 157 ? 40.120 -8.934 16.456 1.00 77.81 157 ILE A C 1
ATOM 1120 O O . ILE A 1 157 ? 39.520 -7.891 16.174 1.00 77.81 157 ILE A O 1
ATOM 1124 N N . THR A 1 158 ? 39.824 -10.088 15.842 1.00 77.06 158 THR A N 1
ATOM 1125 C CA . THR A 1 158 ? 38.673 -10.208 14.916 1.00 77.06 158 THR A CA 1
ATOM 1126 C C . THR A 1 158 ? 37.343 -10.305 15.660 1.00 77.06 158 THR A C 1
ATOM 1128 O O . THR A 1 158 ? 37.305 -10.549 16.866 1.00 77.06 158 THR A O 1
ATOM 1131 N N . ILE A 1 159 ? 36.230 -10.141 14.942 1.00 72.25 159 ILE A N 1
ATOM 1132 C CA . ILE A 1 159 ? 34.892 -10.337 15.514 1.00 72.25 159 ILE A CA 1
ATOM 1133 C C . ILE A 1 159 ? 34.726 -11.761 16.082 1.00 72.25 159 ILE A C 1
ATOM 1135 O O . ILE A 1 159 ? 34.448 -11.907 17.267 1.00 72.25 159 ILE A O 1
ATOM 1139 N N . GLU A 1 160 ? 35.075 -12.801 15.315 1.00 74.00 160 GLU A N 1
ATOM 1140 C CA . GLU A 1 160 ? 35.014 -14.207 15.756 1.00 74.00 160 GLU A CA 1
ATOM 1141 C C . GLU A 1 160 ? 35.883 -14.499 16.991 1.00 74.00 160 GLU A C 1
ATOM 1143 O O . GLU A 1 160 ? 35.470 -15.232 17.894 1.00 74.00 160 GLU A O 1
ATOM 1148 N N . GLU A 1 161 ? 37.097 -13.939 17.043 1.00 81.88 161 GLU A N 1
ATOM 1149 C CA . GLU A 1 161 ? 38.017 -14.097 18.175 1.00 81.88 161 GLU A CA 1
ATOM 1150 C C . GLU A 1 161 ? 37.494 -13.371 19.427 1.00 81.88 161 GLU A C 1
ATOM 1152 O O . GLU A 1 161 ? 37.684 -13.857 20.545 1.00 81.88 161 GLU A O 1
ATOM 1157 N N . CYS A 1 162 ? 36.796 -12.246 19.244 1.00 77.12 162 CYS A N 1
ATOM 1158 C CA . CYS A 1 162 ? 36.179 -11.477 20.319 1.00 77.12 162 CYS A CA 1
ATOM 1159 C C . CYS A 1 162 ? 34.921 -12.153 20.876 1.00 77.12 162 CYS A C 1
ATOM 1161 O O . CYS A 1 162 ? 34.815 -12.342 22.089 1.00 77.12 162 CYS A O 1
ATOM 1163 N N . ASP A 1 163 ? 34.019 -12.600 20.002 1.00 73.62 163 ASP A N 1
ATOM 1164 C CA . ASP A 1 163 ? 32.793 -13.314 20.369 1.00 73.62 163 ASP A CA 1
ATOM 1165 C C . ASP A 1 163 ? 33.126 -14.653 21.049 1.00 73.62 163 ASP A C 1
ATOM 1167 O O . ASP A 1 163 ? 32.529 -15.016 22.064 1.00 73.62 163 ASP A O 1
ATOM 1171 N N . SER A 1 164 ? 34.169 -15.349 20.575 1.00 79.38 164 SER A N 1
ATOM 1172 C CA . SER A 1 164 ? 34.705 -16.564 21.215 1.00 79.38 164 SER A CA 1
ATOM 1173 C C . SER A 1 164 ? 35.300 -16.312 22.608 1.00 79.38 164 SER A C 1
ATOM 1175 O O . SER A 1 164 ? 35.341 -17.225 23.436 1.00 79.38 164 SER A O 1
ATOM 1177 N N . ALA A 1 165 ? 35.756 -15.086 22.884 1.00 76.31 165 ALA A N 1
ATOM 1178 C CA . ALA A 1 165 ? 36.166 -14.628 24.212 1.00 76.31 165 ALA A CA 1
ATOM 1179 C C . ALA A 1 165 ? 34.998 -14.017 25.025 1.00 76.31 165 ALA A C 1
ATOM 1181 O O . ALA A 1 165 ? 35.170 -13.675 26.198 1.00 76.31 165 ALA A O 1
ATOM 1182 N N . GLY A 1 166 ? 33.807 -13.911 24.425 1.00 70.44 166 GLY A N 1
ATOM 1183 C CA . GLY A 1 166 ? 32.592 -13.336 25.002 1.00 70.44 166 GLY A CA 1
ATOM 1184 C C . GLY A 1 166 ? 32.573 -11.805 25.073 1.00 70.44 166 GLY A C 1
ATOM 1185 O O . GLY A 1 166 ? 31.776 -11.262 25.836 1.00 70.44 166 GLY A O 1
ATOM 1186 N N . GLY A 1 167 ? 33.465 -11.112 24.364 1.00 73.25 167 GLY A N 1
ATOM 1187 C CA . GLY A 1 167 ? 33.573 -9.654 24.412 1.00 73.25 167 GLY A CA 1
ATOM 1188 C C . GLY A 1 167 ? 32.558 -8.900 23.545 1.00 73.25 167 GLY A C 1
ATOM 1189 O O . GLY A 1 167 ? 31.772 -9.490 22.811 1.00 73.25 167 GLY A O 1
ATOM 1190 N N . SER A 1 168 ? 32.586 -7.569 23.622 1.00 72.06 168 SER A N 1
ATOM 1191 C CA . SER A 1 168 ? 32.006 -6.675 22.617 1.00 72.06 168 SER A CA 1
ATOM 1192 C C . SER A 1 168 ? 33.080 -6.269 21.619 1.00 72.06 168 SER A C 1
ATOM 1194 O O . SER A 1 168 ? 34.107 -5.707 22.007 1.00 72.06 168 SER A O 1
ATOM 1196 N N . TRP A 1 169 ? 32.844 -6.484 20.329 1.00 72.88 169 TRP A N 1
ATOM 1197 C CA . TRP A 1 169 ? 33.728 -5.955 19.295 1.00 72.88 169 TRP A CA 1
ATOM 1198 C C . TRP A 1 169 ? 33.413 -4.476 19.032 1.00 72.88 169 TRP A C 1
ATOM 1200 O O . TRP A 1 169 ? 32.259 -4.108 18.826 1.00 72.88 169 TRP A O 1
ATOM 1210 N N . GLY A 1 170 ? 34.427 -3.611 19.100 1.00 67.00 170 GLY A N 1
ATOM 1211 C CA . GLY A 1 170 ? 34.243 -2.170 19.309 1.00 67.00 170 GLY A CA 1
ATOM 1212 C C . GLY A 1 170 ? 34.251 -1.276 18.066 1.00 67.00 170 GLY A C 1
ATOM 1213 O O . GLY A 1 170 ? 34.235 -0.059 18.239 1.00 67.00 170 GLY A O 1
ATOM 1214 N N . GLY A 1 171 ? 34.301 -1.851 16.861 1.00 64.44 171 GLY A N 1
ATOM 1215 C CA . GLY A 1 171 ? 34.345 -1.135 15.578 1.00 64.44 171 GLY A CA 1
ATOM 1216 C C . GLY A 1 171 ? 35.648 -1.372 14.805 1.00 64.44 171 GLY A C 1
ATOM 1217 O O . GLY A 1 171 ? 36.702 -1.630 15.391 1.00 64.44 171 GLY A O 1
ATOM 1218 N N . TYR A 1 172 ? 35.586 -1.289 13.477 1.00 67.81 172 TYR A N 1
ATOM 1219 C CA . TYR A 1 172 ? 36.733 -1.536 12.599 1.00 67.81 172 TYR A CA 1
ATOM 1220 C C . TYR A 1 172 ? 37.813 -0.457 12.749 1.00 67.81 172 TYR A C 1
ATOM 1222 O O . TYR A 1 172 ? 37.505 0.721 12.908 1.00 67.81 172 TYR A O 1
ATOM 1230 N N . GLY A 1 173 ? 39.087 -0.869 12.781 1.00 62.91 173 GLY A N 1
ATOM 1231 C CA . GLY A 1 173 ? 40.224 0.039 12.985 1.00 62.91 173 GLY A CA 1
ATOM 1232 C C . GLY A 1 173 ? 40.273 0.718 14.363 1.00 62.91 173 GLY A C 1
ATOM 1233 O O . GLY A 1 173 ? 41.202 1.476 14.640 1.00 62.91 173 GLY A O 1
ATOM 1234 N N . THR A 1 174 ? 39.303 0.454 15.247 1.00 70.31 174 THR A N 1
ATOM 1235 C CA . THR A 1 174 ? 39.281 1.030 16.594 1.00 70.31 174 THR A CA 1
ATOM 1236 C C . THR A 1 174 ? 40.359 0.410 17.475 1.00 70.31 174 THR A C 1
ATOM 1238 O O . THR A 1 174 ? 40.690 -0.769 17.351 1.00 70.31 174 THR A O 1
ATOM 1241 N N . VAL A 1 175 ? 40.876 1.220 18.398 1.00 75.44 175 VAL A N 1
ATOM 1242 C CA . VAL A 1 175 ? 41.884 0.819 19.384 1.00 75.44 175 VAL A CA 1
ATOM 1243 C C . VAL A 1 175 ? 41.388 1.058 20.808 1.00 75.44 175 VAL A C 1
ATOM 1245 O O . VAL A 1 175 ? 40.458 1.839 21.048 1.00 75.44 175 VAL A O 1
ATOM 1248 N N . CYS A 1 176 ? 42.010 0.370 21.757 1.00 76.38 176 CYS A N 1
ATOM 1249 C CA . CYS A 1 176 ? 41.758 0.483 23.183 1.00 76.38 176 CYS A CA 1
ATOM 1250 C C . CYS A 1 176 ? 42.141 1.874 23.715 1.00 76.38 176 CYS A C 1
ATOM 1252 O O . CYS A 1 176 ? 43.260 2.360 23.531 1.00 76.38 176 CYS A O 1
ATOM 1254 N N . GLY A 1 177 ? 41.184 2.528 24.376 1.00 66.38 177 GLY A N 1
ATOM 1255 C CA . GLY A 1 177 ? 41.361 3.852 24.967 1.00 66.38 177 GLY A CA 1
ATOM 1256 C C . GLY A 1 177 ? 42.060 3.827 26.335 1.00 66.38 177 GLY A C 1
ATOM 1257 O O . GLY A 1 177 ? 42.329 2.762 26.891 1.00 66.38 177 GLY A O 1
ATOM 1258 N N . PRO A 1 178 ? 42.352 5.010 26.910 1.00 60.69 178 PRO A N 1
ATOM 1259 C CA . PRO A 1 178 ? 42.803 5.140 28.298 1.00 60.69 178 PRO A CA 1
ATOM 1260 C C . PRO A 1 178 ? 41.660 4.999 29.320 1.00 60.69 178 PRO A C 1
ATOM 1262 O O . PRO A 1 178 ? 41.931 4.899 30.516 1.00 60.69 178 PRO A O 1
ATOM 1265 N N . GLU A 1 179 ? 40.410 5.026 28.858 1.00 55.91 179 GLU A N 1
ATOM 1266 C CA . GLU A 1 179 ? 39.214 4.665 29.616 1.00 55.91 179 GLU A CA 1
ATOM 1267 C C . GLU A 1 179 ? 38.827 3.234 29.205 1.00 55.91 179 GLU A C 1
ATOM 1269 O O . GLU A 1 179 ? 38.881 2.884 28.023 1.00 55.91 179 GLU A O 1
ATOM 1274 N N . GLU A 1 180 ? 38.566 2.385 30.203 1.00 68.88 180 GLU A N 1
ATOM 1275 C CA . GLU A 1 180 ? 38.341 0.942 30.041 1.00 68.88 180 GLU A CA 1
ATOM 1276 C C . GLU A 1 180 ? 36.941 0.647 29.461 1.00 68.88 180 GLU A C 1
ATOM 1278 O O . GLU A 1 180 ? 36.143 1.555 29.235 1.00 68.88 180 GLU A O 1
ATOM 1283 N N . CYS A 1 181 ? 36.635 -0.629 29.207 1.00 69.56 181 CYS A N 1
ATOM 1284 C CA . CYS A 1 181 ? 35.406 -1.075 28.540 1.00 69.56 181 CYS A CA 1
ATOM 1285 C C . CYS A 1 181 ? 34.145 -0.971 29.423 1.00 69.56 181 CYS A C 1
ATOM 1287 O O . CYS A 1 181 ? 33.566 -1.973 29.846 1.00 69.56 181 CYS A O 1
ATOM 1289 N N . GLY A 1 182 ? 33.748 0.263 29.725 1.00 69.75 182 GLY A N 1
ATOM 1290 C CA . GLY A 1 182 ? 32.419 0.623 30.200 1.00 69.75 182 GLY A CA 1
ATOM 1291 C C . GLY A 1 182 ? 31.597 1.285 29.092 1.00 69.75 182 GLY A C 1
ATOM 1292 O O . GLY A 1 182 ? 32.129 1.694 28.062 1.00 69.75 182 GLY A O 1
ATOM 1293 N N . GLY A 1 183 ? 30.294 1.413 29.314 1.00 73.19 183 GLY A N 1
ATOM 1294 C CA . GLY A 1 183 ? 29.362 2.109 28.431 1.00 73.19 183 GLY A CA 1
ATOM 1295 C C . GLY A 1 183 ? 28.109 2.558 29.179 1.00 73.19 183 GLY A C 1
ATOM 1296 O O . GLY A 1 183 ? 27.962 2.310 30.381 1.00 73.19 183 GLY A O 1
ATOM 1297 N N . ALA A 1 184 ? 27.203 3.218 28.467 1.00 79.19 184 ALA A N 1
ATOM 1298 C CA . ALA A 1 184 ? 25.899 3.610 28.971 1.00 79.19 184 ALA A CA 1
ATOM 1299 C C . ALA A 1 184 ? 25.066 2.378 29.365 1.00 79.19 184 ALA A C 1
ATOM 1301 O O . ALA A 1 184 ? 24.774 1.493 28.559 1.00 79.19 184 ALA A O 1
ATOM 1302 N N . CYS A 1 185 ? 24.666 2.334 30.632 1.00 81.50 185 CYS A N 1
ATOM 1303 C CA . CYS A 1 185 ? 23.697 1.387 31.153 1.00 81.50 185 CYS A CA 1
ATOM 1304 C C . CYS A 1 185 ? 22.350 2.070 31.334 1.00 81.50 185 CYS A C 1
ATOM 1306 O O . CYS A 1 185 ? 22.217 2.992 32.134 1.00 81.50 185 CYS A O 1
ATOM 1308 N N . CYS A 1 186 ? 21.350 1.589 30.618 1.00 78.62 186 CYS A N 1
ATOM 1309 C CA . CYS A 1 186 ? 20.019 2.151 30.606 1.00 78.62 186 CYS A CA 1
ATOM 1310 C C . CYS A 1 186 ? 19.089 1.390 31.537 1.00 78.62 186 CYS A C 1
ATOM 1312 O O . CYS A 1 186 ? 18.651 0.282 31.231 1.00 78.62 186 CYS A O 1
ATOM 1314 N N . LEU A 1 187 ? 18.793 1.996 32.686 1.00 73.88 187 LEU A N 1
ATOM 1315 C CA . LEU A 1 187 ? 17.761 1.501 33.585 1.00 73.88 187 LEU A CA 1
ATOM 1316 C C . LEU A 1 187 ? 16.375 1.750 32.977 1.00 73.88 187 LEU A C 1
ATOM 1318 O O . LEU A 1 187 ? 16.155 2.704 32.233 1.00 73.88 187 LEU A O 1
ATOM 1322 N N . ILE A 1 188 ? 15.434 0.879 33.329 1.00 66.19 188 ILE A N 1
ATOM 1323 C CA . ILE A 1 188 ? 14.087 0.817 32.740 1.00 66.19 188 ILE A CA 1
ATOM 1324 C C . ILE A 1 188 ? 13.221 2.045 33.106 1.00 66.19 188 ILE A C 1
ATOM 1326 O O . ILE A 1 188 ? 12.253 2.352 32.419 1.00 66.19 188 ILE A O 1
ATOM 1330 N N . ASP A 1 189 ? 13.615 2.824 34.121 1.00 64.12 189 ASP A N 1
ATOM 1331 C CA . ASP A 1 189 ? 13.019 4.133 34.438 1.00 64.12 189 ASP A CA 1
ATOM 1332 C C . ASP A 1 189 ? 13.539 5.298 33.566 1.00 64.12 189 ASP A C 1
ATOM 1334 O O . ASP A 1 189 ? 13.221 6.460 33.826 1.00 64.12 189 ASP A O 1
ATOM 1338 N N . GLY A 1 190 ? 14.346 5.003 32.542 1.00 68.56 190 GLY A N 1
ATOM 1339 C CA . GLY A 1 190 ? 14.998 5.991 31.681 1.00 68.56 190 GLY A CA 1
ATOM 1340 C C . GLY A 1 190 ? 16.302 6.557 32.254 1.00 68.56 190 GLY A C 1
ATOM 1341 O O . GLY A 1 190 ? 16.910 7.433 31.639 1.00 68.56 190 GLY A O 1
ATOM 1342 N N . THR A 1 191 ? 16.771 6.091 33.418 1.00 78.38 191 THR A N 1
ATOM 134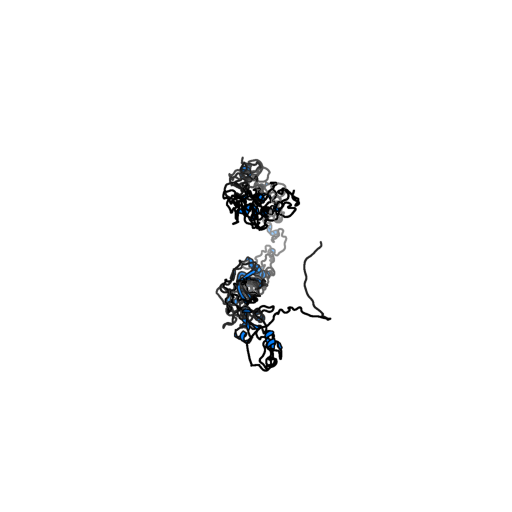3 C CA . THR A 1 191 ? 18.044 6.558 33.982 1.00 78.38 191 THR A CA 1
ATOM 1344 C C . THR A 1 191 ? 19.228 5.922 33.260 1.00 78.38 191 THR A C 1
ATOM 1346 O O . THR A 1 191 ? 19.564 4.758 33.487 1.00 78.38 191 THR A O 1
ATOM 1349 N N . CYS A 1 192 ? 19.931 6.718 32.455 1.00 81.00 192 CYS A N 1
ATOM 1350 C CA . CYS A 1 192 ? 21.231 6.336 31.917 1.00 81.00 192 CYS A CA 1
ATOM 1351 C C . CYS A 1 192 ? 22.341 6.483 32.975 1.00 81.00 192 CYS A C 1
ATOM 1353 O O . CYS A 1 192 ? 22.553 7.560 33.539 1.00 81.00 192 CYS A O 1
ATOM 1355 N N . VAL A 1 193 ? 23.076 5.400 33.228 1.00 81.75 193 VAL A N 1
ATOM 1356 C CA . VAL A 1 193 ? 24.239 5.332 34.122 1.00 81.75 193 VAL A CA 1
ATOM 1357 C C . VAL A 1 193 ? 25.491 5.082 33.270 1.00 81.75 193 VAL A C 1
ATOM 1359 O O . VAL A 1 193 ? 25.604 4.003 32.689 1.00 81.75 193 VAL A O 1
ATOM 1362 N N . PRO A 1 194 ? 26.438 6.032 33.166 1.00 81.19 194 PRO A N 1
ATOM 1363 C CA . PRO A 1 194 ? 27.608 5.885 32.300 1.00 81.19 194 PRO A CA 1
ATOM 1364 C C . PRO A 1 194 ? 28.638 4.890 32.856 1.00 81.19 194 PRO A C 1
ATOM 1366 O O . PRO A 1 194 ? 28.590 4.501 34.028 1.00 81.19 194 PRO A O 1
ATOM 1369 N N . ASP A 1 195 ? 29.598 4.522 32.008 1.00 77.06 195 ASP A N 1
ATOM 1370 C CA . ASP A 1 195 ? 30.830 3.794 32.343 1.00 77.06 195 ASP A CA 1
ATOM 1371 C C . ASP A 1 195 ? 30.624 2.433 33.042 1.00 77.06 195 ASP A C 1
ATOM 1373 O O . ASP A 1 195 ? 31.482 1.957 33.789 1.00 77.06 195 ASP A O 1
ATOM 1377 N N . GLN A 1 196 ? 29.482 1.777 32.816 1.00 76.62 196 GLN A N 1
ATOM 1378 C CA . GLN A 1 196 ? 29.199 0.447 33.358 1.00 76.62 196 GLN A CA 1
ATOM 1379 C C . GLN A 1 196 ? 29.669 -0.643 32.401 1.00 76.62 196 GLN A C 1
ATOM 1381 O O . GLN A 1 196 ? 29.464 -0.543 31.195 1.00 76.62 196 GLN A O 1
ATOM 1386 N N . SER A 1 197 ? 30.220 -1.736 32.928 1.00 73.75 197 SER A N 1
ATOM 1387 C CA . SER A 1 197 ? 30.383 -2.962 32.141 1.00 73.75 197 SER A CA 1
ATOM 1388 C C . SER A 1 197 ? 29.037 -3.671 31.957 1.00 73.75 197 SER A C 1
ATOM 1390 O O . SER A 1 197 ? 28.154 -3.581 32.820 1.00 73.75 197 SER A O 1
ATOM 1392 N N . ARG A 1 198 ? 28.905 -4.451 30.876 1.00 70.44 198 ARG A N 1
ATOM 1393 C CA . ARG A 1 198 ? 27.737 -5.309 30.582 1.00 70.44 198 ARG A CA 1
ATOM 1394 C C . ARG A 1 198 ? 27.225 -6.077 31.808 1.00 70.44 198 ARG A C 1
ATOM 1396 O O . ARG A 1 198 ? 26.036 -6.047 32.116 1.00 70.44 198 ARG A O 1
ATOM 1403 N N . ALA A 1 199 ? 28.134 -6.709 32.555 1.00 67.25 199 ALA A N 1
ATOM 1404 C CA . ALA A 1 199 ? 27.806 -7.491 33.748 1.00 67.25 199 ALA A CA 1
ATOM 1405 C C . ALA A 1 199 ? 27.270 -6.638 34.916 1.00 67.25 199 ALA A C 1
ATOM 1407 O O . ALA A 1 199 ? 26.324 -7.051 35.587 1.00 67.25 199 ALA A O 1
ATOM 1408 N N . SER A 1 200 ? 27.841 -5.451 35.152 1.00 75.06 200 SER A N 1
ATOM 1409 C CA . SER A 1 200 ? 27.345 -4.513 36.172 1.00 75.06 200 SER A CA 1
ATOM 1410 C C . SER A 1 200 ? 25.977 -3.945 35.795 1.00 75.06 200 SER A C 1
ATOM 1412 O O . SER A 1 200 ? 25.124 -3.787 36.664 1.00 75.06 200 SER A O 1
ATOM 1414 N N . CYS A 1 201 ? 25.752 -3.692 34.503 1.00 74.06 201 CYS A N 1
ATOM 1415 C CA . CYS A 1 201 ? 24.487 -3.173 33.999 1.00 74.06 201 CYS A CA 1
ATOM 1416 C C . CYS A 1 201 ? 23.341 -4.187 34.125 1.00 74.06 201 CYS A C 1
ATOM 1418 O O . CYS A 1 201 ? 22.311 -3.887 34.730 1.00 74.06 201 CYS A O 1
ATOM 1420 N N . ALA A 1 202 ? 23.559 -5.426 33.672 1.00 68.94 202 ALA A N 1
ATOM 1421 C CA . ALA A 1 202 ? 22.586 -6.504 33.832 1.00 68.94 202 ALA A CA 1
ATOM 1422 C C . ALA A 1 202 ? 22.272 -6.784 35.318 1.00 68.94 202 ALA A C 1
ATOM 1424 O O . ALA A 1 202 ? 21.121 -7.014 35.682 1.00 68.94 202 ALA A O 1
ATOM 1425 N N . ALA A 1 203 ? 23.271 -6.689 36.207 1.00 73.31 203 ALA A N 1
ATOM 1426 C CA . ALA A 1 203 ? 23.070 -6.810 37.654 1.00 73.31 203 ALA A CA 1
ATOM 1427 C C . ALA A 1 203 ? 22.301 -5.630 38.288 1.00 73.31 203 ALA A C 1
ATOM 1429 O O . ALA A 1 203 ? 21.785 -5.776 39.397 1.00 73.31 203 ALA A O 1
ATOM 1430 N N . ALA A 1 204 ? 22.210 -4.485 37.605 1.00 68.31 204 ALA A N 1
ATOM 1431 C CA . ALA A 1 204 ? 21.376 -3.346 37.990 1.00 68.31 204 ALA A CA 1
ATOM 1432 C C . ALA A 1 204 ? 19.953 -3.405 37.395 1.00 68.31 204 ALA A C 1
ATOM 1434 O O . ALA A 1 204 ? 19.132 -2.550 37.720 1.00 68.31 204 ALA A O 1
ATOM 1435 N N . GLY A 1 205 ? 19.650 -4.398 36.547 1.00 68.25 205 GLY A N 1
ATOM 1436 C CA . GLY A 1 205 ? 18.386 -4.477 35.809 1.00 68.25 205 GLY A CA 1
ATOM 1437 C C . GLY A 1 205 ? 18.297 -3.493 34.638 1.00 68.25 205 GLY A C 1
ATOM 1438 O O . GLY A 1 205 ? 17.196 -3.088 34.277 1.00 68.25 205 GLY A O 1
ATOM 1439 N N . GLY A 1 206 ? 19.440 -3.074 34.085 1.00 73.12 206 GLY A N 1
ATOM 1440 C CA . GLY A 1 206 ? 19.511 -2.194 32.920 1.00 73.12 206 GLY A CA 1
ATOM 1441 C C . GLY A 1 206 ? 19.953 -2.902 31.640 1.00 73.12 206 GLY A C 1
ATOM 1442 O O . GLY A 1 206 ? 20.653 -3.917 31.675 1.00 73.12 206 GLY A O 1
ATOM 1443 N N . LEU A 1 207 ? 19.578 -2.310 30.507 1.00 74.44 207 LEU A N 1
ATOM 1444 C CA . LEU A 1 207 ? 20.054 -2.651 29.170 1.00 74.44 207 LEU A CA 1
ATOM 1445 C C . LEU A 1 207 ? 21.386 -1.935 28.898 1.00 74.44 207 LEU A C 1
ATOM 1447 O O . LEU A 1 207 ? 21.496 -0.724 29.086 1.00 74.44 207 LEU A O 1
ATOM 1451 N N . HIS A 1 208 ? 22.412 -2.660 28.457 1.00 73.31 208 HIS A N 1
ATOM 1452 C CA . HIS A 1 208 ? 23.725 -2.077 28.159 1.00 73.31 208 HIS A CA 1
ATOM 1453 C C . HIS A 1 208 ? 23.811 -1.643 26.693 1.00 73.31 208 HIS A C 1
ATOM 1455 O O . HIS A 1 208 ? 23.642 -2.473 25.805 1.00 73.31 208 HIS A O 1
ATOM 1461 N N . GLN A 1 209 ? 24.110 -0.368 26.440 1.00 70.00 209 GLN A N 1
ATOM 1462 C CA . GLN A 1 209 ? 24.104 0.248 25.103 1.00 70.00 209 GLN A CA 1
ATOM 1463 C C . GLN A 1 209 ? 25.406 0.015 24.304 1.00 70.00 209 GLN A C 1
ATOM 1465 O O . GLN A 1 209 ? 25.770 0.799 23.431 1.00 70.00 209 GLN A O 1
ATOM 1470 N N . GLY A 1 210 ? 26.149 -1.051 24.616 1.00 63.97 210 GLY A N 1
ATOM 1471 C CA . GLY A 1 210 ? 27.459 -1.344 24.027 1.00 63.97 210 GLY A CA 1
ATOM 1472 C C . GLY A 1 210 ? 28.608 -0.568 24.681 1.00 63.97 210 GLY A C 1
ATOM 1473 O O . GLY A 1 210 ? 28.409 0.449 25.345 1.00 63.97 210 GLY A O 1
ATOM 1474 N N . ASP A 1 211 ? 29.836 -1.069 24.552 1.00 65.69 211 ASP A N 1
ATOM 1475 C CA . ASP A 1 211 ? 30.999 -0.463 25.213 1.00 65.69 211 ASP A CA 1
ATOM 1476 C C . ASP A 1 211 ? 31.460 0.818 24.492 1.00 65.69 211 ASP A C 1
ATOM 1478 O O . ASP A 1 211 ? 31.508 0.884 23.263 1.00 65.69 211 ASP A O 1
ATOM 1482 N N . VAL A 1 212 ? 31.835 1.835 25.273 1.00 59.88 212 VAL A N 1
ATOM 1483 C CA . VAL A 1 212 ? 32.143 3.216 24.846 1.00 59.88 212 VAL A CA 1
ATOM 1484 C C . VAL A 1 212 ? 30.919 3.995 24.312 1.00 59.88 212 VAL A C 1
ATOM 1486 O O . VAL A 1 212 ? 31.062 5.069 23.731 1.00 59.88 212 VAL A O 1
ATOM 1489 N N . SER A 1 213 ? 29.696 3.512 24.564 1.00 66.00 213 SER A N 1
ATOM 1490 C CA . SER A 1 213 ? 28.484 4.343 24.479 1.00 66.00 213 SER A CA 1
ATOM 1491 C C . SER A 1 213 ? 28.431 5.353 25.634 1.00 66.00 213 SER A C 1
ATOM 1493 O O . SER A 1 213 ? 28.887 5.072 26.745 1.00 66.00 213 SER A O 1
ATOM 1495 N N . ALA A 1 214 ? 27.869 6.536 25.384 1.00 67.56 214 ALA A N 1
ATOM 1496 C CA . ALA A 1 214 ? 27.793 7.627 26.352 1.00 67.56 214 ALA A CA 1
ATOM 1497 C C . ALA A 1 214 ? 26.337 8.015 26.625 1.00 67.56 214 ALA A C 1
ATOM 1499 O O . ALA A 1 214 ? 25.521 8.019 25.714 1.00 67.56 214 ALA A O 1
ATOM 1500 N N . CYS A 1 215 ? 26.029 8.400 27.865 1.00 72.38 215 CYS A N 1
ATOM 1501 C CA . CYS A 1 215 ? 24.709 8.920 28.217 1.00 72.38 215 CYS A CA 1
ATOM 1502 C C . CYS A 1 215 ? 24.507 10.329 27.646 1.00 72.38 215 CYS A C 1
ATOM 1504 O O . CYS A 1 215 ? 25.027 11.306 28.199 1.00 72.38 215 CYS A O 1
ATOM 1506 N N . THR A 1 216 ? 23.748 10.442 26.558 1.00 64.25 216 THR A N 1
ATOM 1507 C CA . THR A 1 216 ? 23.246 11.716 26.038 1.00 64.25 216 THR A CA 1
ATOM 1508 C C . THR A 1 216 ? 21.909 12.075 26.707 1.00 64.25 216 THR A C 1
ATOM 1510 O O . THR A 1 216 ? 21.536 11.508 27.735 1.00 64.25 216 THR A O 1
ATOM 1513 N N . ALA A 1 217 ? 21.210 13.095 26.202 1.00 53.69 217 ALA A N 1
ATOM 1514 C CA . ALA A 1 217 ? 20.007 13.637 26.841 1.00 53.69 217 ALA A CA 1
ATOM 1515 C C . ALA A 1 217 ? 18.707 12.873 26.512 1.00 53.69 217 ALA A C 1
ATOM 1517 O O . ALA A 1 217 ? 17.655 13.253 27.025 1.00 53.69 217 ALA A O 1
ATOM 1518 N N . GLU A 1 218 ? 18.774 11.846 25.659 1.00 57.72 218 GLU A N 1
ATOM 1519 C CA . GLU A 1 218 ? 17.606 11.244 24.991 1.00 57.72 218 GLU A CA 1
ATOM 1520 C C . GLU A 1 218 ? 17.594 9.698 25.048 1.00 57.72 218 GLU A C 1
ATOM 1522 O O . GLU A 1 218 ? 16.637 9.061 24.610 1.00 57.72 218 GLU A O 1
ATOM 1527 N N . ASP A 1 219 ? 18.640 9.094 25.624 1.00 64.81 219 ASP A N 1
ATOM 1528 C CA . ASP A 1 219 ? 18.881 7.646 25.625 1.00 64.81 219 ASP A CA 1
ATOM 1529 C C . ASP A 1 219 ? 17.955 6.835 26.553 1.00 64.81 219 ASP A C 1
ATOM 1531 O O . ASP A 1 219 ? 17.250 7.368 27.409 1.00 64.81 219 ASP A O 1
ATOM 1535 N N . CYS A 1 220 ? 18.032 5.504 26.406 1.00 67.75 220 CYS A N 1
ATOM 1536 C CA . CYS A 1 220 ? 17.320 4.460 27.167 1.00 67.75 220 CYS A CA 1
ATOM 1537 C C . CYS A 1 220 ? 15.949 4.015 26.646 1.00 67.75 220 CYS A C 1
ATOM 1539 O O . CYS A 1 220 ? 15.299 3.178 27.274 1.00 67.75 220 CYS A O 1
ATOM 1541 N N . ARG A 1 221 ? 15.581 4.466 25.445 1.00 72.56 221 ARG A N 1
ATOM 1542 C CA . ARG A 1 221 ? 14.525 3.870 24.605 1.00 72.56 221 ARG A CA 1
ATOM 1543 C C . ARG A 1 221 ? 15.045 3.391 23.249 1.00 72.56 221 ARG A C 1
ATOM 1545 O O . ARG A 1 221 ? 14.301 3.329 22.282 1.00 72.56 221 ARG A O 1
ATOM 1552 N N . THR A 1 222 ? 16.330 3.065 23.182 1.00 72.06 222 THR A N 1
ATOM 1553 C CA . THR A 1 222 ? 17.030 2.637 21.968 1.00 72.06 222 THR A CA 1
ATOM 1554 C C . THR A 1 222 ? 17.722 1.288 22.176 1.00 72.06 222 THR A C 1
ATOM 1556 O O . THR A 1 222 ? 18.225 1.000 23.263 1.00 72.06 222 THR A O 1
ATOM 1559 N N . GLN A 1 223 ? 17.711 0.441 21.148 1.00 72.81 223 GLN A N 1
ATOM 1560 C CA . GLN A 1 223 ? 18.470 -0.806 21.025 1.00 72.81 223 GLN A CA 1
ATOM 1561 C C . GLN A 1 223 ? 19.268 -0.735 19.721 1.00 72.81 223 GLN A C 1
ATOM 1563 O O . GLN A 1 223 ? 18.689 -0.457 18.676 1.00 72.81 223 GLN A O 1
ATOM 1568 N N . VAL A 1 224 ? 20.573 -1.005 19.757 1.00 74.50 224 VAL A N 1
ATOM 1569 C CA . VAL A 1 224 ? 21.422 -0.961 18.555 1.00 74.50 224 VAL A CA 1
ATOM 1570 C C . VAL A 1 224 ? 21.903 -2.365 18.202 1.00 74.50 224 VAL A C 1
ATOM 1572 O O . VAL A 1 224 ? 22.746 -2.939 18.893 1.00 74.50 224 VAL A O 1
ATOM 1575 N N . ALA A 1 225 ? 21.377 -2.910 17.108 1.00 74.44 225 ALA A N 1
ATOM 1576 C CA . ALA A 1 225 ? 21.874 -4.132 16.493 1.00 74.44 225 ALA A CA 1
ATOM 1577 C C . ALA A 1 225 ? 22.936 -3.815 15.436 1.00 74.44 225 ALA A C 1
ATOM 1579 O O . ALA A 1 225 ? 22.985 -2.722 14.869 1.00 74.44 225 ALA A O 1
ATOM 1580 N N . ARG A 1 226 ? 23.816 -4.785 15.174 1.00 76.31 226 ARG A N 1
ATOM 1581 C CA . ARG A 1 226 ? 24.940 -4.609 14.255 1.00 76.31 226 ARG A CA 1
ATOM 1582 C C . ARG A 1 226 ? 25.319 -5.913 13.569 1.00 76.31 226 ARG A C 1
ATOM 1584 O O . ARG A 1 226 ? 25.484 -6.934 14.232 1.00 76.31 226 ARG A O 1
ATOM 1591 N N . GLY A 1 227 ? 25.517 -5.841 12.259 1.00 72.38 227 GLY A N 1
ATOM 1592 C CA . GLY A 1 227 ? 26.097 -6.889 11.430 1.00 72.38 227 GLY A CA 1
ATOM 1593 C C . GLY A 1 227 ? 27.380 -6.415 10.753 1.00 72.38 227 GLY A C 1
ATOM 1594 O O . GLY A 1 227 ? 27.578 -5.226 10.498 1.00 72.38 227 GLY A O 1
ATOM 1595 N N . VAL A 1 228 ? 28.264 -7.358 10.445 1.00 72.56 228 VAL A N 1
ATOM 1596 C CA . VAL A 1 228 ? 29.425 -7.143 9.573 1.00 72.56 228 VAL A CA 1
ATOM 1597 C C . VAL A 1 228 ? 29.499 -8.315 8.617 1.00 72.56 228 VAL A C 1
ATOM 1599 O O . VAL A 1 228 ? 29.250 -9.451 9.019 1.00 72.56 228 VAL A O 1
ATOM 1602 N N . GLY A 1 229 ? 29.915 -8.061 7.386 1.00 70.44 229 GLY A N 1
ATOM 1603 C CA . GLY A 1 229 ? 30.391 -9.126 6.523 1.00 70.44 229 GLY A CA 1
ATOM 1604 C C . GLY A 1 229 ? 31.467 -8.652 5.559 1.00 70.44 229 GLY A C 1
ATOM 1605 O O . GLY A 1 229 ? 31.787 -7.463 5.462 1.00 70.44 229 GLY A O 1
ATOM 1606 N N . LEU A 1 230 ? 32.057 -9.640 4.900 1.00 69.12 230 LEU A N 1
ATOM 1607 C CA . LEU A 1 230 ? 33.162 -9.512 3.967 1.00 69.12 230 LEU A CA 1
ATOM 1608 C C . LEU A 1 230 ? 32.872 -10.421 2.784 1.00 69.12 230 LEU A C 1
ATOM 1610 O O . LEU A 1 230 ? 32.576 -11.600 2.986 1.00 69.12 230 LEU A O 1
ATOM 1614 N N . ASN A 1 231 ? 33.038 -9.907 1.571 1.00 68.62 231 ASN A N 1
ATOM 1615 C CA . ASN A 1 231 ? 33.085 -10.739 0.376 1.00 68.62 231 ASN A CA 1
ATOM 1616 C C . ASN A 1 231 ? 34.256 -10.333 -0.528 1.00 68.62 231 ASN A C 1
ATOM 1618 O O . ASN A 1 231 ? 34.831 -9.251 -0.389 1.00 68.62 231 ASN A O 1
ATOM 1622 N N . SER A 1 232 ? 34.596 -11.226 -1.453 1.00 61.06 232 SER A N 1
ATOM 1623 C CA . SER A 1 232 ? 35.552 -11.030 -2.537 1.00 61.06 232 SER A CA 1
ATOM 1624 C C . SER A 1 232 ? 34.785 -10.904 -3.866 1.00 61.06 232 SER A C 1
ATOM 1626 O O . SER A 1 232 ? 34.594 -11.930 -4.526 1.00 61.06 232 SER A O 1
ATOM 1628 N N . PRO A 1 233 ? 34.311 -9.707 -4.275 1.00 57.53 233 PRO A N 1
ATOM 1629 C CA . PRO A 1 233 ? 33.367 -9.582 -5.380 1.00 57.53 233 PRO A CA 1
ATOM 1630 C C . PRO A 1 233 ? 33.933 -10.068 -6.718 1.00 57.53 233 PRO A C 1
ATOM 1632 O O . PRO A 1 233 ? 35.002 -9.637 -7.147 1.00 57.53 233 PRO A O 1
ATOM 1635 N N . ASN A 1 234 ? 33.166 -10.934 -7.378 1.00 54.69 234 ASN A N 1
ATOM 1636 C CA . ASN A 1 234 ? 33.229 -11.240 -8.810 1.00 54.69 234 ASN A CA 1
ATOM 1637 C C . ASN A 1 234 ? 31.793 -11.528 -9.303 1.00 54.69 234 ASN A C 1
ATOM 1639 O O . ASN A 1 234 ? 31.505 -12.635 -9.749 1.00 54.69 234 ASN A O 1
ATOM 1643 N N . GLY A 1 235 ? 30.880 -10.559 -9.151 1.00 54.59 235 GLY A N 1
ATOM 1644 C CA . GLY A 1 235 ? 29.479 -10.703 -9.580 1.00 54.59 235 GLY A CA 1
ATOM 1645 C C . GLY A 1 235 ? 28.651 -11.716 -8.773 1.00 54.59 235 GLY A C 1
ATOM 1646 O O . GLY A 1 235 ? 27.837 -12.431 -9.348 1.00 54.59 235 GLY A O 1
ATOM 1647 N N . GLU A 1 236 ? 28.875 -11.809 -7.457 1.00 63.16 236 GLU A N 1
ATOM 1648 C CA . GLU A 1 236 ? 28.039 -12.601 -6.541 1.00 63.16 236 GLU A CA 1
ATOM 1649 C C . GLU A 1 236 ? 27.482 -11.700 -5.424 1.00 63.16 236 GLU A C 1
ATOM 1651 O O . GLU A 1 236 ? 28.248 -11.045 -4.705 1.00 63.16 236 GLU A O 1
ATOM 1656 N N . GLU A 1 237 ? 26.151 -11.687 -5.274 1.00 69.81 237 GLU A N 1
ATOM 1657 C CA . GLU A 1 237 ? 25.451 -11.073 -4.138 1.00 69.81 237 GLU A CA 1
ATOM 1658 C C . GLU A 1 237 ? 25.912 -11.693 -2.811 1.00 69.81 237 GLU A C 1
ATOM 1660 O O . GLU A 1 237 ? 26.184 -12.895 -2.724 1.00 69.81 237 GLU A O 1
ATOM 1665 N N . TRP A 1 238 ? 25.955 -10.897 -1.743 1.00 72.44 238 TRP A N 1
ATOM 1666 C CA . TRP A 1 238 ? 26.306 -11.395 -0.415 1.00 72.44 238 TRP A CA 1
ATOM 1667 C C . TRP A 1 238 ? 25.587 -10.641 0.707 1.00 72.44 238 TRP A C 1
ATOM 1669 O O . TRP A 1 238 ? 25.362 -9.435 0.624 1.00 72.44 238 TRP A O 1
ATOM 1679 N N . MET A 1 239 ? 25.233 -11.358 1.777 1.00 74.75 239 MET A N 1
ATOM 1680 C CA . MET A 1 239 ? 24.381 -10.838 2.852 1.00 74.75 239 MET A CA 1
ATOM 1681 C C . MET A 1 239 ? 25.187 -10.505 4.114 1.00 74.75 239 MET A C 1
ATOM 1683 O O . MET A 1 239 ? 25.928 -11.347 4.627 1.00 74.75 239 MET A O 1
ATOM 1687 N N . VAL A 1 240 ? 24.978 -9.312 4.672 1.00 78.44 240 VAL A N 1
ATOM 1688 C CA . VAL A 1 240 ? 25.281 -9.008 6.077 1.00 78.44 240 VAL A CA 1
ATOM 1689 C C . VAL A 1 240 ? 24.115 -9.485 6.939 1.00 78.44 240 VAL A C 1
ATOM 1691 O O . VAL A 1 240 ? 22.961 -9.195 6.640 1.00 78.44 240 VAL A O 1
ATOM 1694 N N . GLN A 1 241 ? 24.423 -10.189 8.025 1.00 81.06 241 GLN A N 1
ATOM 1695 C CA . GLN A 1 241 ? 23.443 -10.651 9.008 1.00 81.06 241 GLN A CA 1
ATOM 1696 C C . GLN A 1 241 ? 23.423 -9.697 10.207 1.00 81.06 241 GLN A C 1
ATOM 1698 O O . GLN A 1 241 ? 24.434 -9.557 10.900 1.00 81.06 241 GLN A O 1
ATOM 1703 N N . VAL A 1 242 ? 22.285 -9.055 10.469 1.00 79.62 242 VAL A N 1
ATOM 1704 C CA . VAL A 1 242 ? 22.075 -8.137 11.602 1.00 79.62 242 VAL A CA 1
ATOM 1705 C C . VAL A 1 242 ? 21.064 -8.763 12.571 1.00 79.62 242 VAL A C 1
ATOM 1707 O O . VAL A 1 242 ? 20.067 -9.305 12.109 1.00 79.62 242 VAL A O 1
ATOM 1710 N N . PRO A 1 243 ? 21.250 -8.728 13.902 1.00 80.62 243 PRO A N 1
ATOM 1711 C CA . PRO A 1 243 ? 20.205 -9.165 14.831 1.00 80.62 243 PRO A CA 1
ATOM 1712 C C . PRO A 1 243 ? 18.883 -8.393 14.652 1.00 80.62 243 PRO A C 1
ATOM 1714 O O . PRO A 1 243 ? 18.881 -7.164 14.544 1.00 80.62 243 PRO A O 1
ATOM 1717 N N . GLN A 1 244 ? 17.763 -9.118 14.650 1.00 84.44 244 GLN A N 1
ATOM 1718 C CA . GLN A 1 244 ? 16.424 -8.528 14.766 1.00 84.44 244 GLN A CA 1
ATOM 1719 C C . GLN A 1 244 ? 16.217 -7.870 16.147 1.00 84.44 244 GLN A C 1
ATOM 1721 O O . GLN A 1 244 ? 16.996 -8.085 17.080 1.00 84.44 244 GLN A O 1
ATOM 1726 N N . PHE A 1 245 ? 15.169 -7.056 16.277 1.00 83.06 245 PHE A N 1
ATOM 1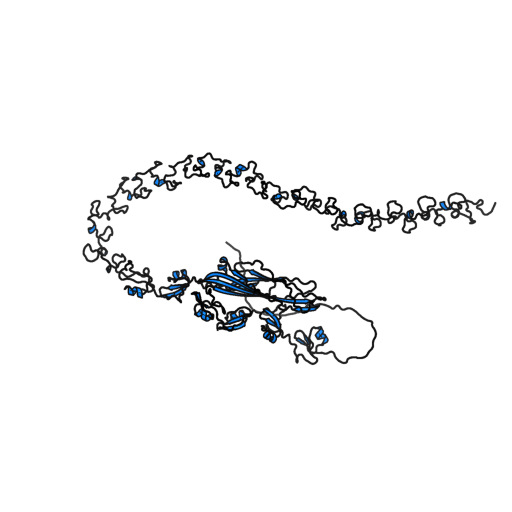727 C CA . PHE A 1 245 ? 14.758 -6.450 17.540 1.00 83.06 245 PHE A CA 1
ATOM 1728 C C . PHE A 1 245 ? 14.204 -7.508 18.504 1.00 83.06 245 PHE A C 1
ATOM 1730 O O . PHE A 1 245 ? 13.201 -8.171 18.214 1.00 83.06 245 PHE A O 1
ATOM 1737 N N . ASP A 1 246 ? 14.828 -7.624 19.680 1.00 79.56 246 ASP A N 1
ATOM 1738 C CA . ASP A 1 246 ? 14.320 -8.448 20.775 1.00 79.56 246 ASP A CA 1
ATOM 1739 C C . ASP A 1 246 ? 13.258 -7.666 21.562 1.00 79.56 246 ASP A C 1
ATOM 1741 O O . ASP A 1 246 ? 13.557 -6.683 22.249 1.00 79.56 246 ASP A O 1
ATOM 1745 N N . THR A 1 247 ? 12.009 -8.132 21.485 1.00 75.81 247 THR A N 1
ATOM 1746 C CA . THR A 1 247 ? 10.875 -7.610 22.267 1.00 75.81 247 THR A CA 1
ATOM 1747 C C . THR A 1 247 ? 10.920 -8.039 23.737 1.00 75.81 247 THR A C 1
ATOM 1749 O O . THR A 1 247 ? 10.034 -7.669 24.509 1.00 75.81 247 THR A O 1
ATOM 1752 N N . ASN A 1 248 ? 11.913 -8.845 24.137 1.00 72.31 248 ASN A N 1
ATOM 1753 C CA . ASN A 1 248 ? 12.101 -9.390 25.481 1.00 72.31 248 ASN A CA 1
ATOM 1754 C C . ASN A 1 248 ? 10.829 -10.087 25.997 1.00 72.31 248 ASN A C 1
ATOM 1756 O O . ASN A 1 248 ? 10.312 -9.792 27.074 1.00 72.31 248 ASN A O 1
ATOM 1760 N N . GLY A 1 249 ? 10.271 -10.975 25.167 1.00 68.69 249 GLY A N 1
ATOM 1761 C CA . GLY A 1 249 ? 9.017 -11.677 25.458 1.00 68.69 249 GLY A CA 1
ATOM 1762 C C . GLY A 1 249 ? 7.758 -10.810 25.346 1.00 68.69 249 GLY A C 1
ATOM 1763 O O . GLY A 1 249 ? 6.761 -11.127 25.984 1.00 68.69 249 GLY A O 1
ATOM 1764 N N . GLY A 1 250 ? 7.798 -9.727 24.561 1.00 70.69 250 GLY A N 1
ATOM 1765 C CA . GLY A 1 250 ? 6.681 -8.790 24.379 1.00 70.69 250 GLY A CA 1
ATOM 1766 C C . GLY A 1 250 ? 6.650 -7.625 25.374 1.00 70.69 250 GLY A C 1
ATOM 1767 O O . GLY A 1 250 ? 5.735 -6.812 25.324 1.00 70.69 250 GLY A O 1
ATOM 1768 N N . LEU A 1 251 ? 7.639 -7.505 26.267 1.00 72.00 251 LEU A N 1
ATOM 1769 C CA . LEU A 1 251 ? 7.735 -6.391 27.219 1.00 72.00 251 LEU A CA 1
ATOM 1770 C C . LEU A 1 251 ? 8.104 -5.056 26.545 1.00 72.00 251 LEU A C 1
ATOM 1772 O O . LEU A 1 251 ? 7.818 -3.995 27.114 1.00 72.00 251 LEU A O 1
ATOM 1776 N N . PHE A 1 252 ? 8.748 -5.108 25.372 1.00 80.62 252 PHE A N 1
ATOM 1777 C CA . PHE A 1 252 ? 9.178 -3.950 24.585 1.00 80.62 252 PHE A CA 1
ATOM 1778 C C . PHE A 1 252 ? 8.409 -3.866 23.256 1.00 80.62 252 PHE A C 1
ATOM 1780 O O . PHE A 1 252 ? 8.341 -4.840 22.508 1.00 80.62 252 PHE A O 1
ATOM 1787 N N . GLU A 1 253 ? 7.889 -2.679 22.951 1.00 83.75 253 GLU A N 1
ATOM 1788 C CA . GLU A 1 253 ? 7.145 -2.342 21.730 1.00 83.75 253 GLU A CA 1
ATOM 1789 C C . GLU A 1 253 ? 8.029 -1.492 20.806 1.00 83.75 253 GLU A C 1
ATOM 1791 O O . GLU A 1 253 ? 8.545 -0.462 21.242 1.00 83.75 253 GLU A O 1
ATOM 1796 N N . LEU A 1 254 ? 8.216 -1.906 19.549 1.00 85.31 254 LEU A N 1
ATOM 1797 C CA . LEU A 1 254 ? 9.021 -1.177 18.560 1.00 85.31 254 LEU A CA 1
ATOM 1798 C C . LEU A 1 254 ? 8.266 0.073 18.068 1.00 85.31 254 LEU A C 1
ATOM 1800 O O . LEU A 1 254 ? 7.124 -0.025 17.632 1.00 85.31 254 LEU A O 1
ATOM 1804 N N . THR A 1 255 ? 8.907 1.242 18.128 1.00 87.31 255 THR A N 1
ATOM 1805 C CA . THR A 1 255 ? 8.311 2.553 17.793 1.00 87.31 255 THR A CA 1
ATOM 1806 C C . THR A 1 255 ? 9.090 3.348 16.741 1.00 87.31 255 THR A C 1
ATOM 1808 O O . THR A 1 255 ? 8.694 4.454 16.382 1.00 87.31 255 THR A O 1
ATOM 1811 N N . GLY A 1 256 ? 10.203 2.809 16.244 1.00 86.25 256 GLY A N 1
ATOM 1812 C CA . GLY A 1 256 ? 11.027 3.412 15.198 1.00 86.25 256 GLY A CA 1
ATOM 1813 C C . GLY A 1 256 ? 12.231 2.533 14.877 1.00 86.25 256 GLY A C 1
ATOM 1814 O O . GLY A 1 256 ? 12.685 1.778 15.734 1.00 86.25 256 GLY A O 1
ATOM 1815 N N . ALA A 1 257 ? 12.787 2.643 13.674 1.00 86.56 257 ALA A N 1
ATOM 1816 C CA . ALA A 1 257 ? 14.055 2.002 13.336 1.00 86.56 257 ALA A CA 1
ATOM 1817 C C . ALA A 1 257 ? 14.843 2.850 12.326 1.00 86.56 257 ALA A C 1
ATOM 1819 O O . ALA A 1 257 ? 14.293 3.254 11.307 1.00 86.56 257 ALA A O 1
ATOM 1820 N N . GLU A 1 258 ? 16.127 3.101 12.587 1.00 85.00 258 GLU A N 1
ATOM 1821 C CA . GLU A 1 258 ? 17.063 3.697 11.621 1.00 85.00 258 GLU A CA 1
ATOM 1822 C C . GLU A 1 258 ? 18.078 2.640 11.168 1.00 85.00 258 GLU A C 1
ATOM 1824 O O . GLU A 1 258 ? 18.763 2.040 11.995 1.00 85.00 258 GLU A O 1
ATOM 1829 N N . LEU A 1 259 ? 18.193 2.431 9.858 1.00 81.81 259 LEU A N 1
ATOM 1830 C CA . LEU A 1 259 ? 19.253 1.659 9.214 1.00 81.81 259 LEU A CA 1
ATOM 1831 C C . LEU A 1 259 ? 20.425 2.592 8.884 1.00 81.81 259 LEU A C 1
ATOM 1833 O O . LEU A 1 259 ? 20.250 3.555 8.141 1.00 81.81 259 LEU A O 1
ATOM 1837 N N . GLU A 1 260 ? 21.620 2.282 9.381 1.00 77.94 260 GLU A N 1
ATOM 1838 C CA . GLU A 1 260 ? 22.867 2.981 9.057 1.00 77.94 260 GLU A CA 1
ATOM 1839 C C . GLU A 1 260 ? 23.851 2.014 8.379 1.00 77.94 260 GLU A C 1
ATOM 1841 O O . GLU A 1 260 ? 24.258 1.004 8.957 1.00 77.94 260 GLU A O 1
ATOM 1846 N N . ILE A 1 261 ? 24.263 2.331 7.148 1.00 74.75 261 ILE A N 1
ATOM 1847 C CA . ILE A 1 261 ? 25.210 1.517 6.371 1.00 74.75 261 ILE A CA 1
ATOM 1848 C C . ILE A 1 261 ? 26.547 2.247 6.229 1.00 74.75 261 ILE A C 1
ATOM 1850 O O . ILE A 1 261 ? 26.603 3.369 5.721 1.00 74.75 261 ILE A O 1
ATOM 1854 N N . ARG A 1 262 ? 27.637 1.561 6.594 1.00 72.00 262 ARG A N 1
ATOM 1855 C CA . ARG A 1 262 ? 29.021 1.984 6.343 1.00 72.00 262 ARG A CA 1
ATOM 1856 C C . ARG A 1 262 ? 29.736 0.949 5.481 1.00 72.00 262 ARG A C 1
ATOM 1858 O O . ARG A 1 262 ? 29.776 -0.232 5.826 1.00 72.00 262 ARG A O 1
ATOM 1865 N N . SER A 1 263 ? 30.323 1.382 4.369 1.00 68.81 263 SER A N 1
ATOM 1866 C CA . SER A 1 263 ? 31.017 0.502 3.424 1.00 68.81 263 SER A CA 1
ATOM 1867 C C . SER A 1 263 ? 32.438 0.977 3.121 1.00 68.81 263 SER A C 1
ATOM 1869 O O . SER A 1 263 ? 32.698 2.170 2.949 1.00 68.81 263 SER A O 1
ATOM 1871 N N . LYS A 1 264 ? 33.356 0.009 3.035 1.00 67.00 264 LYS A N 1
ATOM 1872 C CA . LYS A 1 264 ? 34.752 0.201 2.626 1.00 67.00 264 LYS A CA 1
ATOM 1873 C C . LYS A 1 264 ? 35.088 -0.859 1.589 1.00 67.00 264 LYS A C 1
ATOM 1875 O O . LYS A 1 264 ? 34.994 -2.055 1.870 1.00 67.00 264 LYS A O 1
ATOM 1880 N N . VAL A 1 265 ? 35.479 -0.426 0.394 1.00 63.41 265 VAL A N 1
ATOM 1881 C CA . VAL A 1 265 ? 35.926 -1.329 -0.675 1.00 63.41 265 VAL A CA 1
ATOM 1882 C C . VAL A 1 265 ? 37.407 -1.096 -0.937 1.00 63.41 265 VAL A C 1
ATOM 1884 O O . VAL A 1 265 ? 37.859 0.043 -1.084 1.00 63.41 265 VAL A O 1
ATOM 1887 N N . VAL A 1 266 ? 38.167 -2.189 -0.974 1.00 63.50 266 VAL A N 1
ATOM 1888 C CA . VAL A 1 266 ? 39.602 -2.185 -1.258 1.00 63.50 266 VAL A CA 1
ATOM 1889 C C . VAL A 1 266 ? 39.853 -3.018 -2.503 1.00 63.50 266 VAL A C 1
ATOM 1891 O O . VAL A 1 266 ? 39.601 -4.222 -2.530 1.00 63.50 266 VAL A O 1
ATOM 1894 N N . ALA A 1 267 ? 40.366 -2.354 -3.531 1.00 60.00 267 ALA A N 1
ATOM 1895 C CA . ALA A 1 267 ? 40.742 -2.962 -4.794 1.00 60.00 267 ALA A CA 1
ATOM 1896 C C . ALA A 1 267 ? 42.261 -3.112 -4.894 1.00 60.00 267 ALA A C 1
ATOM 1898 O O . ALA A 1 267 ? 43.017 -2.255 -4.420 1.00 60.00 267 ALA A O 1
ATOM 1899 N N . LYS A 1 268 ? 42.713 -4.176 -5.563 1.00 62.69 268 LYS A N 1
ATOM 1900 C CA . LYS A 1 268 ? 44.126 -4.367 -5.899 1.00 62.69 268 LYS A CA 1
ATOM 1901 C C . LYS A 1 268 ? 44.293 -4.619 -7.393 1.00 62.69 268 LYS A C 1
ATOM 1903 O O . LYS A 1 268 ? 43.881 -5.657 -7.905 1.00 62.69 268 LYS A O 1
ATOM 1908 N N . LEU A 1 269 ? 44.954 -3.687 -8.076 1.00 64.88 269 LEU A N 1
ATOM 1909 C CA . LEU A 1 269 ? 45.242 -3.769 -9.505 1.00 64.88 269 LEU A CA 1
ATOM 1910 C C . LEU A 1 269 ? 46.711 -4.144 -9.738 1.00 64.88 269 LEU A C 1
ATOM 1912 O O . LEU A 1 269 ? 47.617 -3.485 -9.226 1.00 64.88 269 LEU A O 1
ATOM 1916 N N . GLN A 1 270 ? 46.954 -5.168 -10.558 1.00 66.88 270 GLN A N 1
ATOM 1917 C CA . GLN A 1 270 ? 48.277 -5.454 -11.103 1.00 66.88 270 GLN A CA 1
ATOM 1918 C C . GLN A 1 270 ? 48.233 -5.401 -12.633 1.00 66.88 270 GLN A C 1
ATOM 1920 O O . GLN A 1 270 ? 47.476 -6.133 -13.275 1.00 66.88 270 GLN A O 1
ATOM 1925 N N . LEU A 1 271 ? 49.088 -4.559 -13.220 1.00 66.88 271 LEU A N 1
ATOM 1926 C CA . LEU A 1 271 ? 49.343 -4.574 -14.657 1.00 66.88 271 LEU A CA 1
ATOM 1927 C C . LEU A 1 271 ? 50.572 -5.423 -14.971 1.00 66.88 271 LEU A C 1
ATOM 1929 O O . LEU A 1 271 ? 51.620 -5.291 -14.335 1.00 66.88 271 LEU A O 1
ATOM 1933 N N . LEU A 1 272 ? 50.447 -6.247 -16.007 1.00 69.69 272 LEU A N 1
ATOM 1934 C CA . LEU A 1 272 ? 51.530 -6.987 -16.637 1.00 69.69 272 LEU A CA 1
ATOM 1935 C C . LEU A 1 272 ? 51.531 -6.637 -18.126 1.00 69.69 272 LEU A C 1
ATOM 1937 O O . LEU A 1 272 ? 50.575 -6.932 -18.837 1.00 69.69 272 LEU A O 1
ATOM 1941 N N . ASN A 1 273 ? 52.605 -6.028 -18.623 1.00 70.31 273 ASN A N 1
ATOM 1942 C CA . ASN A 1 273 ? 52.743 -5.787 -20.052 1.00 70.31 273 ASN A CA 1
ATOM 1943 C C . ASN A 1 273 ? 53.339 -7.027 -20.733 1.00 70.31 273 ASN A C 1
ATOM 1945 O O . ASN A 1 273 ? 54.557 -7.184 -20.780 1.00 70.31 273 ASN A O 1
ATOM 1949 N N . VAL A 1 274 ? 52.497 -7.908 -21.283 1.00 69.56 274 VAL A N 1
ATOM 1950 C CA . VAL A 1 274 ? 52.966 -9.070 -22.071 1.00 69.56 274 VAL A CA 1
ATOM 1951 C C . VAL A 1 274 ? 53.315 -8.735 -23.530 1.00 69.56 274 VAL A C 1
ATOM 1953 O O . VAL A 1 274 ? 53.747 -9.621 -24.268 1.00 69.56 274 VAL A O 1
ATOM 1956 N N . SER A 1 275 ? 53.124 -7.485 -23.970 1.00 66.62 275 SER A N 1
ATOM 1957 C CA . SER A 1 275 ? 53.475 -7.045 -25.326 1.00 66.62 275 SER A CA 1
ATOM 1958 C C . SER A 1 275 ? 54.972 -6.707 -25.446 1.00 66.62 275 SER A C 1
ATOM 1960 O O . SER A 1 275 ? 55.690 -6.626 -24.448 1.00 66.62 275 SER A O 1
ATOM 1962 N N . SER A 1 276 ? 55.466 -6.510 -26.674 1.00 72.25 276 SER A N 1
ATOM 1963 C CA . SER A 1 276 ? 56.842 -6.045 -26.916 1.00 72.25 276 SER A CA 1
ATOM 1964 C C . SER A 1 276 ? 57.014 -4.530 -26.783 1.00 72.25 276 SER A C 1
ATOM 1966 O O . SER A 1 276 ? 58.143 -4.066 -26.628 1.00 72.25 276 SER A O 1
ATOM 1968 N N . GLU A 1 277 ? 55.922 -3.767 -26.848 1.00 75.50 277 GLU A N 1
ATOM 1969 C CA . GLU A 1 277 ? 55.935 -2.303 -26.868 1.00 75.50 277 GLU A CA 1
ATOM 1970 C C . GLU A 1 277 ? 55.602 -1.719 -25.488 1.00 75.50 277 GLU A C 1
ATOM 1972 O O . GLU A 1 277 ? 54.947 -2.380 -24.682 1.00 75.50 277 GLU A O 1
ATOM 1977 N N . PRO A 1 278 ? 56.026 -0.486 -25.165 1.00 72.56 278 PRO A N 1
ATOM 1978 C CA . PRO A 1 278 ? 55.627 0.161 -23.919 1.00 72.56 278 PRO A CA 1
ATOM 1979 C C . PRO A 1 278 ? 54.135 0.533 -23.926 1.00 72.56 278 PRO A C 1
ATOM 1981 O O . PRO A 1 278 ? 53.679 1.186 -24.863 1.00 72.56 278 PRO A O 1
ATOM 1984 N N . ILE A 1 279 ? 53.394 0.180 -22.870 1.00 71.06 279 ILE A N 1
ATOM 1985 C CA . ILE A 1 279 ? 51.975 0.556 -22.702 1.00 71.06 279 ILE A CA 1
ATOM 1986 C C . ILE A 1 279 ? 51.821 1.740 -21.742 1.00 71.06 279 ILE A C 1
ATOM 1988 O O . ILE A 1 279 ? 52.612 1.884 -20.807 1.00 71.06 279 ILE A O 1
ATOM 1992 N N . ASP A 1 280 ? 50.800 2.574 -21.950 1.00 71.31 280 ASP A N 1
ATOM 1993 C CA . ASP A 1 280 ? 50.389 3.561 -20.944 1.00 71.31 280 ASP A CA 1
ATOM 1994 C C . ASP A 1 280 ? 49.878 2.844 -19.682 1.00 71.31 280 ASP A C 1
ATOM 1996 O O . ASP A 1 280 ? 49.317 1.748 -19.743 1.00 71.31 280 ASP A O 1
ATOM 2000 N N . THR A 1 281 ? 50.115 3.463 -18.530 1.00 65.50 281 THR A N 1
ATOM 2001 C CA . THR A 1 281 ? 49.691 2.990 -17.209 1.00 65.50 281 THR A CA 1
ATOM 2002 C C . THR A 1 281 ? 48.493 3.770 -16.665 1.00 65.50 281 THR A C 1
ATOM 2004 O O . THR A 1 281 ? 48.085 3.534 -15.527 1.00 65.50 281 THR A O 1
ATOM 2007 N N . SER A 1 282 ? 47.935 4.709 -17.437 1.00 66.25 282 SER A N 1
ATOM 2008 C CA . SER A 1 282 ? 46.622 5.277 -17.143 1.00 66.25 282 SER A CA 1
ATOM 2009 C C . SER A 1 282 ? 45.531 4.237 -17.438 1.00 66.25 282 SER A C 1
ATOM 2011 O O . SER A 1 282 ? 45.470 3.651 -18.518 1.00 66.25 282 SER A O 1
ATOM 2013 N N . VAL A 1 283 ? 44.706 3.948 -16.430 1.00 60.19 283 VAL A N 1
ATOM 2014 C CA . VAL A 1 283 ? 43.580 3.009 -16.516 1.00 60.19 283 VAL A CA 1
ATOM 2015 C C . VAL A 1 283 ? 42.385 3.672 -15.826 1.00 60.19 283 VAL A C 1
ATOM 2017 O O . VAL A 1 283 ? 42.515 4.030 -14.648 1.00 60.19 283 VAL A O 1
ATOM 2020 N N . PRO A 1 284 ? 41.251 3.885 -16.520 1.00 60.06 284 PRO A N 1
ATOM 2021 C CA . PRO A 1 284 ? 40.003 4.254 -15.866 1.00 60.06 284 PRO A CA 1
ATOM 2022 C C . PRO A 1 284 ? 39.477 3.033 -15.106 1.00 60.06 284 PRO A C 1
ATOM 2024 O O . PRO A 1 284 ? 39.530 1.909 -15.609 1.00 60.06 284 PRO A O 1
ATOM 2027 N N . TYR A 1 285 ? 39.008 3.240 -13.880 1.00 56.94 285 TYR A N 1
ATOM 2028 C CA . TYR A 1 285 ? 38.534 2.157 -13.030 1.00 56.94 285 TYR A CA 1
ATOM 2029 C C . TYR A 1 285 ? 37.360 2.634 -12.188 1.00 56.94 285 TYR A C 1
ATOM 2031 O O . TYR A 1 285 ? 37.514 3.562 -11.393 1.00 56.94 285 TYR A O 1
ATOM 2039 N N . ASN A 1 286 ? 36.219 1.971 -12.361 1.00 58.00 286 ASN A N 1
ATOM 2040 C CA . ASN A 1 286 ? 34.995 2.255 -11.632 1.00 58.00 286 ASN A CA 1
ATOM 2041 C C . ASN A 1 286 ? 34.697 1.096 -10.677 1.00 58.00 286 ASN A C 1
ATOM 2043 O O . ASN A 1 286 ? 34.604 -0.057 -11.095 1.00 58.00 286 ASN A O 1
ATOM 2047 N N . VAL A 1 287 ? 34.528 1.422 -9.396 1.00 56.06 287 VAL A N 1
ATOM 2048 C CA . VAL A 1 287 ? 33.982 0.516 -8.378 1.00 56.06 287 VAL A CA 1
ATOM 2049 C C . VAL A 1 287 ? 32.571 0.975 -8.074 1.00 56.06 287 VAL A C 1
ATOM 2051 O O . VAL A 1 287 ? 32.380 2.133 -7.692 1.00 56.06 287 VAL A O 1
ATOM 2054 N N . GLU A 1 288 ? 31.601 0.072 -8.175 1.00 59.78 288 GLU A N 1
ATOM 2055 C CA . GLU A 1 288 ? 30.263 0.319 -7.654 1.00 59.78 288 GLU A CA 1
ATOM 2056 C C . GLU A 1 288 ? 29.931 -0.652 -6.519 1.00 59.78 288 GLU A C 1
ATOM 2058 O O . GLU A 1 288 ? 30.332 -1.815 -6.515 1.00 59.78 288 GLU A O 1
ATOM 2063 N N . PHE A 1 289 ? 29.218 -0.142 -5.517 1.00 61.06 289 PHE A N 1
ATOM 2064 C CA . PHE A 1 289 ? 28.787 -0.899 -4.351 1.00 61.06 289 PHE A CA 1
ATOM 2065 C C . PHE A 1 289 ? 27.303 -0.620 -4.117 1.00 61.06 289 PHE A C 1
ATOM 2067 O O . PHE A 1 289 ? 26.929 0.467 -3.668 1.00 61.06 289 PHE A O 1
ATOM 2074 N N . ARG A 1 290 ? 26.463 -1.590 -4.480 1.00 65.12 290 ARG A N 1
ATOM 2075 C CA . ARG A 1 290 ? 25.000 -1.487 -4.498 1.00 65.12 290 ARG A CA 1
ATOM 2076 C C . ARG A 1 290 ? 24.414 -2.238 -3.304 1.00 65.12 290 ARG A C 1
ATOM 2078 O O . ARG A 1 290 ? 24.896 -3.317 -2.960 1.00 65.12 290 ARG A O 1
ATOM 2085 N N . LEU A 1 291 ? 23.351 -1.704 -2.699 1.00 69.44 291 LEU A N 1
ATOM 2086 C CA . LEU A 1 291 ? 22.460 -2.524 -1.877 1.00 69.44 291 LEU A CA 1
ATOM 2087 C C . LEU A 1 291 ? 21.372 -3.094 -2.790 1.00 69.44 291 LEU A C 1
ATOM 2089 O O . LEU A 1 291 ? 20.571 -2.340 -3.339 1.00 69.44 291 LEU A O 1
ATOM 2093 N N . VAL A 1 292 ? 21.367 -4.414 -2.946 1.00 67.06 292 VAL A N 1
ATOM 2094 C CA . VAL A 1 292 ? 20.412 -5.150 -3.789 1.00 67.06 292 VAL A CA 1
ATOM 2095 C C . VAL A 1 292 ? 19.195 -5.623 -2.998 1.00 67.06 292 VAL A C 1
ATOM 2097 O O . VAL A 1 292 ? 18.090 -5.639 -3.529 1.00 67.06 292 VAL A O 1
ATOM 2100 N N . ASN A 1 293 ? 19.367 -5.927 -1.707 1.00 70.38 293 ASN A N 1
ATOM 2101 C CA . ASN A 1 293 ? 18.286 -6.353 -0.820 1.00 70.38 293 ASN A CA 1
ATOM 2102 C C . ASN A 1 293 ? 18.355 -5.582 0.506 1.00 70.38 293 ASN A C 1
ATOM 2104 O O . ASN A 1 293 ? 19.139 -5.922 1.393 1.00 70.38 293 ASN A O 1
ATOM 2108 N N . GLY A 1 294 ? 17.548 -4.527 0.638 1.00 66.00 294 GLY A N 1
ATOM 2109 C CA . GLY A 1 294 ? 17.326 -3.850 1.916 1.00 66.00 294 GLY A CA 1
ATOM 2110 C C . GLY A 1 294 ? 16.235 -4.518 2.763 1.00 66.00 294 GLY A C 1
ATOM 2111 O O . GLY A 1 294 ? 15.471 -5.342 2.249 1.00 66.00 294 GLY A O 1
ATOM 2112 N N . PRO A 1 295 ? 16.124 -4.148 4.054 1.00 67.62 295 PRO A N 1
ATOM 2113 C CA . PRO A 1 295 ? 15.046 -4.611 4.925 1.00 67.62 295 PRO A CA 1
ATOM 2114 C C . PRO A 1 295 ? 13.674 -4.393 4.283 1.00 67.62 295 PRO A C 1
ATOM 2116 O O . PRO A 1 295 ? 13.449 -3.369 3.635 1.00 67.62 295 PRO A O 1
ATOM 2119 N N . CYS A 1 296 ? 12.757 -5.345 4.467 1.00 69.75 296 CYS A N 1
ATOM 2120 C CA . CYS A 1 296 ? 11.351 -5.213 4.066 1.00 69.75 296 CYS A CA 1
ATOM 2121 C C . CYS A 1 296 ? 11.137 -4.897 2.569 1.00 69.75 296 CYS A C 1
ATOM 2123 O O . CYS A 1 296 ? 10.158 -4.256 2.190 1.00 69.75 296 CYS A O 1
ATOM 2125 N N . GLY A 1 297 ? 12.070 -5.322 1.707 1.00 63.19 297 GLY A N 1
ATOM 2126 C CA . GLY A 1 297 ? 11.997 -5.104 0.259 1.00 63.19 297 GLY A CA 1
ATOM 2127 C C . GLY A 1 297 ? 12.375 -3.692 -0.201 1.00 63.19 297 GLY A C 1
ATOM 2128 O O . GLY A 1 297 ? 12.081 -3.336 -1.342 1.00 63.19 297 GLY A O 1
ATOM 2129 N N . ILE A 1 298 ? 13.030 -2.886 0.645 1.00 64.81 298 ILE A N 1
ATOM 2130 C CA . ILE A 1 298 ? 13.540 -1.559 0.267 1.00 64.81 298 ILE A CA 1
ATOM 2131 C C . ILE A 1 298 ? 14.743 -1.728 -0.676 1.00 64.81 298 ILE A C 1
ATOM 2133 O O . ILE A 1 298 ? 15.903 -1.771 -0.259 1.00 64.81 298 ILE A O 1
ATOM 2137 N N . GLY A 1 299 ? 14.450 -1.849 -1.971 1.00 57.53 299 GLY A N 1
ATOM 2138 C CA . GLY A 1 299 ? 15.425 -1.710 -3.048 1.00 57.53 299 GLY A CA 1
ATOM 2139 C C . GLY A 1 299 ? 15.855 -0.251 -3.202 1.00 57.53 299 GLY A C 1
ATOM 2140 O O . GLY A 1 299 ? 15.043 0.667 -3.075 1.00 57.53 299 GLY A O 1
ATOM 2141 N N . PHE A 1 300 ? 17.140 -0.026 -3.460 1.00 56.81 300 PHE A N 1
ATOM 2142 C CA . PHE A 1 300 ? 17.697 1.320 -3.570 1.00 56.81 300 PHE A CA 1
ATOM 2143 C C . PHE A 1 300 ? 17.584 1.891 -4.991 1.00 56.81 300 PHE A C 1
ATOM 2145 O O . PHE A 1 300 ? 17.823 1.162 -5.954 1.00 56.81 300 PHE A O 1
ATOM 2152 N N . PRO A 1 301 ? 17.327 3.205 -5.154 1.00 47.62 301 PRO A N 1
ATOM 2153 C CA . PRO A 1 301 ? 17.677 3.893 -6.392 1.00 47.62 301 PRO A CA 1
ATOM 2154 C C . PRO A 1 301 ? 19.208 3.889 -6.563 1.00 47.62 301 PRO A C 1
ATOM 2156 O O . PRO A 1 301 ? 19.944 4.012 -5.584 1.00 47.62 301 PRO A O 1
ATOM 2159 N N . GLU A 1 302 ? 19.699 3.747 -7.794 1.00 47.50 302 GLU A N 1
ATOM 2160 C CA . GLU A 1 302 ? 21.121 3.513 -8.098 1.00 47.50 302 GLU A CA 1
ATOM 2161 C C . GLU A 1 302 ? 22.044 4.684 -7.682 1.00 47.50 302 GLU A C 1
ATOM 2163 O O . GLU A 1 302 ? 22.264 5.630 -8.441 1.00 47.50 302 GLU A O 1
ATOM 2168 N N . THR A 1 303 ? 22.645 4.627 -6.483 1.00 44.19 303 THR A N 1
ATOM 2169 C CA . THR A 1 303 ? 23.541 5.690 -5.971 1.00 44.19 303 THR A CA 1
ATOM 2170 C C . THR A 1 303 ? 24.992 5.602 -6.472 1.00 44.19 303 THR A C 1
ATOM 2172 O O . THR A 1 303 ? 25.928 5.600 -5.669 1.00 44.19 303 THR A O 1
ATOM 2175 N N . THR A 1 304 ? 25.139 5.539 -7.792 1.00 43.53 304 THR A N 1
ATOM 2176 C CA . THR A 1 304 ? 26.119 6.281 -8.607 1.00 43.53 304 THR A CA 1
ATOM 2177 C C . THR A 1 304 ? 27.587 6.353 -8.126 1.00 43.53 304 THR A C 1
ATOM 2179 O O . THR A 1 304 ? 27.929 7.132 -7.239 1.00 43.53 304 THR A O 1
ATOM 2182 N N . LEU A 1 305 ? 28.460 5.632 -8.844 1.00 43.84 305 LEU A N 1
ATOM 2183 C CA . LEU A 1 305 ? 29.845 5.977 -9.253 1.00 43.84 305 LEU A CA 1
ATOM 2184 C C . LEU A 1 305 ? 30.792 6.719 -8.275 1.00 43.84 305 LEU A C 1
ATOM 2186 O O . LEU A 1 305 ? 30.659 7.912 -7.995 1.00 43.84 305 LEU A O 1
ATOM 2190 N N . LEU A 1 306 ? 31.896 6.051 -7.920 1.00 44.88 306 LEU A N 1
ATOM 2191 C CA . LEU A 1 306 ? 33.035 6.618 -7.184 1.00 44.88 306 LEU A CA 1
ATOM 2192 C C . LEU A 1 306 ? 34.114 7.246 -8.102 1.00 44.88 306 LEU A C 1
ATOM 2194 O O . LEU A 1 306 ? 35.177 6.660 -8.285 1.00 44.88 306 LEU A O 1
ATOM 2198 N N . ASP A 1 307 ? 33.843 8.463 -8.594 1.00 44.75 307 ASP A N 1
ATOM 2199 C CA . ASP A 1 307 ? 34.787 9.475 -9.137 1.00 44.75 307 ASP A CA 1
ATOM 2200 C C . ASP A 1 307 ? 35.913 8.991 -10.091 1.00 44.75 307 ASP A C 1
ATOM 2202 O O . ASP A 1 307 ? 36.940 8.466 -9.652 1.00 44.75 307 ASP A O 1
ATOM 2206 N N . GLU A 1 308 ? 35.769 9.288 -11.394 1.00 46.03 308 GLU A N 1
ATOM 2207 C CA . GLU A 1 308 ? 36.689 8.948 -12.502 1.00 46.03 308 GLU A CA 1
ATOM 2208 C C . GLU A 1 308 ? 38.086 9.610 -12.404 1.00 46.03 308 GLU A C 1
ATOM 2210 O O . GLU A 1 308 ? 38.503 10.415 -13.243 1.00 46.03 308 GLU A O 1
ATOM 2215 N N . THR A 1 309 ? 38.874 9.261 -11.390 1.00 49.72 309 THR A N 1
ATOM 2216 C CA . THR A 1 309 ? 40.245 9.754 -11.225 1.00 49.72 309 THR A CA 1
ATOM 2217 C C . THR A 1 309 ? 41.249 8.610 -11.344 1.00 49.72 309 THR A C 1
ATOM 2219 O O . THR A 1 309 ? 41.575 7.926 -10.374 1.00 49.72 309 THR A O 1
ATOM 2222 N N . GLY A 1 310 ? 41.769 8.428 -12.564 1.00 50.97 310 GLY A N 1
ATOM 2223 C CA . GLY A 1 310 ? 42.734 7.380 -12.916 1.00 50.97 310 GLY A CA 1
ATOM 2224 C C . GLY A 1 310 ? 43.899 7.260 -11.926 1.00 50.97 310 GLY A C 1
ATOM 2225 O O . GLY A 1 310 ? 44.396 8.250 -11.379 1.00 50.97 310 GLY A O 1
ATOM 2226 N N . ILE A 1 311 ? 44.320 6.024 -11.656 1.00 52.50 311 ILE A N 1
ATOM 2227 C CA . ILE A 1 311 ? 45.322 5.736 -10.625 1.00 52.50 311 ILE A CA 1
ATOM 2228 C C . ILE A 1 311 ? 46.732 5.842 -11.229 1.00 52.50 311 ILE A C 1
ATOM 2230 O O . ILE A 1 311 ? 47.146 4.986 -12.002 1.00 52.50 311 ILE A O 1
ATOM 2234 N N . GLU A 1 312 ? 47.512 6.858 -10.853 1.00 54.41 312 GLU A N 1
ATOM 2235 C CA . GLU A 1 312 ? 48.938 6.946 -11.208 1.00 54.41 312 GLU A CA 1
ATOM 2236 C C . GLU A 1 312 ? 49.815 6.294 -10.121 1.00 54.41 312 GLU A C 1
ATOM 2238 O O . GLU A 1 312 ? 50.220 6.953 -9.164 1.00 54.41 312 GLU A O 1
ATOM 2243 N N . ALA A 1 313 ? 50.116 4.994 -10.254 1.00 54.16 313 ALA A N 1
ATOM 2244 C CA . ALA A 1 313 ? 50.962 4.262 -9.292 1.00 54.16 313 ALA A CA 1
ATOM 2245 C C . ALA A 1 313 ? 52.253 3.657 -9.884 1.00 54.16 313 ALA A C 1
ATOM 2247 O O . ALA A 1 313 ? 53.228 3.451 -9.157 1.00 54.16 313 ALA A O 1
ATOM 2248 N N . CYS A 1 314 ? 52.308 3.380 -11.191 1.00 61.75 314 CYS A N 1
ATOM 2249 C CA . CYS A 1 314 ? 53.500 2.797 -11.808 1.00 61.75 314 CYS A CA 1
ATOM 2250 C C . CYS A 1 314 ? 54.643 3.820 -11.871 1.00 61.75 314 CYS A C 1
ATOM 2252 O O . CYS A 1 314 ? 54.529 4.877 -12.487 1.00 61.75 314 CYS A O 1
ATOM 2254 N N . SER A 1 315 ? 55.790 3.479 -11.277 1.00 62.44 315 SER A N 1
ATOM 2255 C CA . SER A 1 315 ? 56.984 4.340 -11.219 1.00 62.44 315 SER A CA 1
ATOM 2256 C C . SER A 1 315 ? 57.656 4.590 -12.580 1.00 62.44 315 SER A C 1
ATOM 2258 O O . SER A 1 315 ? 58.574 5.408 -12.678 1.00 62.44 315 SER A O 1
ATOM 2260 N N . THR A 1 316 ? 57.181 3.918 -13.630 1.00 61.81 316 THR A N 1
ATOM 2261 C CA . THR A 1 316 ? 57.515 4.161 -15.035 1.00 61.81 316 THR A CA 1
ATOM 2262 C C . THR A 1 316 ? 56.240 4.169 -15.878 1.00 61.81 316 THR A C 1
ATOM 2264 O O . THR A 1 316 ? 55.600 3.126 -16.012 1.00 61.81 316 THR A O 1
ATOM 2267 N N . ASN A 1 317 ? 55.926 5.312 -16.489 1.00 68.06 317 ASN A N 1
ATOM 2268 C CA . ASN A 1 317 ? 54.971 5.429 -17.590 1.00 68.06 317 ASN A CA 1
ATOM 2269 C C . ASN A 1 317 ? 55.742 5.919 -18.840 1.00 68.06 317 ASN A C 1
ATOM 2271 O O . ASN A 1 317 ? 56.438 6.938 -18.737 1.00 68.06 317 ASN A O 1
ATOM 2275 N N . PRO A 1 318 ? 55.686 5.222 -19.992 1.00 71.44 318 PRO A N 1
ATOM 2276 C CA . PRO A 1 318 ? 55.006 3.942 -20.221 1.00 71.44 318 PRO A CA 1
ATOM 2277 C C . PRO A 1 318 ? 55.738 2.744 -19.592 1.00 71.44 318 PRO A C 1
ATOM 2279 O O . PRO A 1 318 ? 56.956 2.771 -19.391 1.00 71.44 318 PRO A O 1
ATOM 2282 N N . LEU A 1 319 ? 54.989 1.680 -19.297 1.00 72.62 319 LEU A N 1
ATOM 2283 C CA . LEU A 1 319 ? 55.483 0.426 -18.724 1.00 72.62 319 LEU A CA 1
ATOM 2284 C C . LEU A 1 319 ? 56.139 -0.436 -19.821 1.00 72.62 319 LEU A C 1
ATOM 2286 O O . LEU A 1 319 ? 55.445 -0.816 -20.768 1.00 72.62 319 LEU A O 1
ATOM 2290 N N . PRO A 1 320 ? 57.440 -0.780 -19.731 1.00 77.50 320 PRO A N 1
ATOM 2291 C CA . PRO A 1 320 ? 58.132 -1.550 -20.769 1.00 77.50 320 PRO A CA 1
ATOM 2292 C C . PRO A 1 320 ? 57.550 -2.951 -21.012 1.00 77.50 320 PRO A C 1
ATOM 2294 O O . PRO A 1 320 ? 57.009 -3.574 -20.100 1.00 77.50 320 PRO A O 1
ATOM 2297 N N . GLY A 1 321 ? 57.730 -3.474 -22.228 1.00 73.19 321 GLY A N 1
ATOM 2298 C CA . GLY A 1 321 ? 57.364 -4.852 -22.567 1.00 73.19 321 GLY A CA 1
ATOM 2299 C C . GLY A 1 321 ? 58.063 -5.879 -21.669 1.00 73.19 321 GLY A C 1
ATOM 2300 O O . GLY A 1 321 ? 59.272 -5.801 -21.441 1.00 73.19 321 GLY A O 1
ATOM 2301 N N . GLY A 1 322 ? 57.295 -6.827 -21.135 1.00 67.25 322 GLY A N 1
ATOM 2302 C CA . GLY A 1 322 ? 57.737 -7.829 -20.161 1.00 67.25 322 GLY A CA 1
ATOM 2303 C C . GLY A 1 322 ? 57.818 -7.349 -18.705 1.00 67.25 322 GLY A C 1
ATOM 2304 O O . GLY A 1 322 ? 58.192 -8.144 -17.844 1.00 67.25 322 GLY A O 1
ATOM 2305 N N . ALA A 1 323 ? 57.488 -6.087 -18.404 1.00 72.12 323 ALA A N 1
ATOM 2306 C CA . ALA A 1 323 ? 57.453 -5.564 -17.037 1.00 72.12 323 ALA A CA 1
ATOM 2307 C C . ALA A 1 323 ? 56.047 -5.637 -16.414 1.00 72.12 323 ALA A C 1
ATOM 2309 O O . ALA A 1 323 ? 55.033 -5.663 -17.114 1.00 72.12 323 ALA A O 1
ATOM 2310 N N . SER A 1 324 ? 55.987 -5.615 -15.083 1.00 70.62 324 SER A N 1
ATOM 2311 C CA . SER A 1 324 ? 54.751 -5.465 -14.312 1.00 70.62 324 SER A CA 1
ATOM 2312 C C . SER A 1 324 ? 54.859 -4.329 -13.296 1.00 70.62 324 SER A C 1
ATOM 2314 O O . SER A 1 324 ? 55.950 -4.006 -12.818 1.00 70.62 324 SER A O 1
ATOM 2316 N N . CYS A 1 325 ? 53.718 -3.739 -12.946 1.00 67.12 325 CYS A N 1
ATOM 2317 C CA . CYS A 1 325 ? 53.573 -2.900 -11.762 1.00 67.12 325 CYS A CA 1
ATOM 2318 C C . CYS A 1 325 ? 52.349 -3.339 -10.949 1.00 67.12 325 CYS A C 1
ATOM 2320 O O . CYS A 1 325 ? 51.251 -3.524 -11.473 1.00 67.12 325 CYS A O 1
ATOM 2322 N N . ASP A 1 326 ? 52.571 -3.515 -9.649 1.00 66.19 326 ASP A N 1
ATOM 2323 C CA . ASP A 1 326 ? 51.529 -3.624 -8.631 1.00 66.19 326 ASP A CA 1
ATOM 2324 C C . ASP A 1 326 ? 51.167 -2.192 -8.206 1.00 66.19 326 ASP A C 1
ATOM 2326 O O . ASP A 1 326 ? 52.059 -1.411 -7.862 1.00 66.19 326 ASP A O 1
ATOM 2330 N N . TYR A 1 327 ? 49.886 -1.827 -8.271 1.00 59.94 327 TYR A N 1
ATOM 2331 C CA . TYR A 1 327 ? 49.402 -0.500 -7.867 1.00 59.94 327 TYR A CA 1
ATOM 2332 C C . TYR A 1 327 ? 49.287 -0.387 -6.336 1.00 59.94 327 TYR A C 1
ATOM 2334 O O . TYR A 1 327 ? 48.950 0.673 -5.805 1.00 59.94 327 TYR A O 1
ATOM 2342 N N . GLY A 1 328 ? 49.565 -1.481 -5.619 1.00 58.03 328 GLY A N 1
ATOM 2343 C CA . GLY A 1 328 ? 49.274 -1.644 -4.208 1.00 58.03 328 GLY A CA 1
ATOM 2344 C C . GLY A 1 328 ? 47.769 -1.658 -3.958 1.00 58.03 328 GLY A C 1
ATOM 2345 O O . GLY A 1 328 ? 46.952 -1.873 -4.856 1.00 58.03 328 GLY A O 1
ATOM 2346 N N . CYS A 1 329 ? 47.394 -1.373 -2.718 1.00 59.88 329 CYS A N 1
ATOM 2347 C CA . CYS A 1 329 ? 46.017 -1.052 -2.358 1.00 59.88 329 CYS A CA 1
ATOM 2348 C C . CYS A 1 329 ? 45.776 0.419 -2.728 1.00 59.88 329 CYS A C 1
ATOM 2350 O O . CYS A 1 329 ? 45.862 1.309 -1.883 1.00 59.88 329 CYS A O 1
ATOM 2352 N N . GLY A 1 330 ? 45.630 0.667 -4.036 1.00 50.06 330 GLY A N 1
ATOM 2353 C CA . GLY A 1 330 ? 45.921 1.961 -4.669 1.00 50.06 330 GLY A CA 1
ATOM 2354 C C . GLY A 1 330 ? 45.054 3.134 -4.208 1.00 50.06 330 GLY A C 1
ATOM 2355 O O . GLY A 1 330 ? 45.515 4.272 -4.255 1.00 50.06 330 GLY A O 1
ATOM 2356 N N . ARG A 1 331 ? 43.836 2.856 -3.728 1.00 52.22 331 ARG A N 1
ATOM 2357 C CA . ARG A 1 331 ? 42.935 3.774 -3.015 1.00 52.22 331 ARG A CA 1
ATOM 2358 C C . ARG A 1 331 ? 42.113 2.973 -2.009 1.00 52.22 331 ARG A C 1
ATOM 2360 O O . ARG A 1 331 ? 41.614 1.898 -2.330 1.00 52.22 331 ARG A O 1
ATOM 2367 N N . VAL A 1 332 ? 41.936 3.536 -0.818 1.00 48.38 332 VAL A N 1
ATOM 2368 C CA . VAL A 1 332 ? 40.838 3.174 0.080 1.00 48.38 332 VAL A CA 1
ATOM 2369 C C . VAL A 1 332 ? 39.663 4.075 -0.278 1.00 48.38 332 VAL A C 1
ATOM 2371 O O . VAL A 1 332 ? 39.761 5.292 -0.125 1.00 48.38 332 VAL A O 1
ATOM 2374 N N . TYR A 1 333 ? 38.565 3.483 -0.741 1.00 50.69 333 TYR A N 1
ATOM 2375 C CA . TYR A 1 333 ? 37.292 4.184 -0.871 1.00 50.69 333 TYR A CA 1
ATOM 2376 C C . TYR A 1 333 ? 36.516 4.005 0.440 1.00 50.69 333 TYR A C 1
ATOM 2378 O O . TYR A 1 333 ? 35.704 3.092 0.583 1.00 50.69 333 TYR A O 1
ATOM 2386 N N . ASP A 1 334 ? 36.838 4.849 1.423 1.00 46.00 334 ASP A N 1
ATOM 2387 C CA . ASP A 1 334 ? 36.105 4.958 2.689 1.00 46.00 334 ASP A CA 1
ATOM 2388 C C . ASP A 1 334 ? 34.907 5.899 2.480 1.00 46.00 334 ASP A C 1
ATOM 2390 O O . ASP A 1 334 ? 35.090 7.113 2.348 1.00 46.00 334 ASP A O 1
ATOM 2394 N N . ARG A 1 335 ? 33.670 5.374 2.471 1.00 50.84 335 ARG A N 1
ATOM 2395 C CA . ARG A 1 335 ? 32.440 6.196 2.395 1.00 50.84 335 ARG A CA 1
ATOM 2396 C C . ARG A 1 335 ? 32.092 6.793 3.770 1.00 50.84 335 ARG A C 1
ATOM 2398 O O . ARG A 1 335 ? 30.984 6.642 4.265 1.00 50.84 335 ARG A O 1
ATOM 2405 N N . VAL A 1 336 ? 33.078 7.438 4.398 1.00 40.16 336 VAL A N 1
ATOM 2406 C CA . VAL A 1 336 ? 32.988 8.038 5.744 1.00 40.16 336 VAL A CA 1
ATOM 2407 C C . VAL A 1 336 ? 32.449 9.474 5.691 1.00 40.16 336 VAL A C 1
ATOM 2409 O O . VAL A 1 336 ? 31.748 9.898 6.605 1.00 40.16 336 VAL A O 1
ATOM 2412 N N . ASP A 1 337 ? 32.678 10.205 4.595 1.00 37.19 337 ASP A N 1
ATOM 2413 C CA . ASP A 1 337 ? 31.976 11.467 4.308 1.00 37.19 337 ASP A CA 1
ATOM 2414 C C . ASP A 1 337 ? 30.577 11.182 3.712 1.00 37.19 337 ASP A C 1
ATOM 2416 O O . ASP A 1 337 ? 30.270 11.549 2.577 1.00 37.19 337 ASP A O 1
ATOM 2420 N N . GLY A 1 338 ? 29.730 10.489 4.485 1.00 47.75 338 GLY A N 1
ATOM 2421 C CA . GLY A 1 338 ? 28.336 10.206 4.127 1.00 47.75 338 GLY A CA 1
ATOM 2422 C C . GLY A 1 338 ? 27.782 8.888 4.672 1.00 47.75 338 GLY A C 1
ATOM 2423 O O . GLY A 1 338 ? 27.462 8.011 3.871 1.00 47.75 338 GLY A O 1
ATOM 2424 N N . ASP A 1 339 ? 27.625 8.767 6.002 1.00 58.22 339 ASP A N 1
ATOM 2425 C CA . ASP A 1 339 ? 26.827 7.690 6.620 1.00 58.22 339 ASP A CA 1
ATOM 2426 C C . ASP A 1 339 ? 25.446 7.621 5.943 1.00 58.22 339 ASP A C 1
ATOM 2428 O O . ASP A 1 339 ? 24.681 8.592 5.954 1.00 58.22 339 ASP A O 1
ATOM 2432 N N . LEU A 1 340 ? 25.104 6.464 5.379 1.00 65.56 340 LEU A N 1
ATOM 2433 C CA . LEU A 1 340 ? 23.810 6.249 4.745 1.00 65.56 340 LEU A CA 1
ATOM 2434 C C . LEU A 1 340 ? 22.782 5.854 5.812 1.00 65.56 340 LEU A C 1
ATOM 2436 O O . LEU A 1 340 ? 22.667 4.676 6.148 1.00 65.56 340 LEU A O 1
ATOM 2440 N N . ARG A 1 341 ? 22.073 6.856 6.347 1.00 73.81 341 ARG A N 1
ATOM 2441 C CA . ARG A 1 341 ? 20.981 6.711 7.326 1.00 73.81 341 ARG A CA 1
ATOM 2442 C C . ARG A 1 341 ? 19.619 6.682 6.639 1.00 73.81 341 ARG A C 1
ATOM 2444 O O . ARG A 1 341 ? 19.346 7.535 5.796 1.00 73.81 341 ARG A O 1
ATOM 2451 N N . ILE A 1 342 ? 18.771 5.729 7.018 1.00 77.88 342 ILE A N 1
ATOM 2452 C CA . ILE A 1 342 ? 17.397 5.578 6.525 1.00 77.88 342 ILE A CA 1
ATOM 2453 C C . ILE A 1 342 ? 16.466 5.235 7.684 1.00 77.88 342 ILE A C 1
ATOM 2455 O O . ILE A 1 342 ? 16.619 4.194 8.318 1.00 77.88 342 ILE A O 1
ATOM 2459 N N . GLU A 1 343 ? 15.457 6.073 7.908 1.00 82.38 343 GLU A N 1
ATOM 2460 C CA . GLU A 1 343 ? 14.302 5.736 8.743 1.00 82.38 343 GLU A CA 1
ATOM 2461 C C . GLU A 1 343 ? 13.483 4.639 8.036 1.00 82.38 343 GLU A C 1
ATOM 2463 O O . GLU A 1 343 ? 12.990 4.831 6.922 1.00 82.38 343 GLU A O 1
ATOM 2468 N N . LEU A 1 344 ? 13.370 3.466 8.660 1.00 84.31 344 LEU A N 1
ATOM 2469 C CA . LEU A 1 344 ? 12.563 2.355 8.163 1.00 84.31 344 LEU A CA 1
ATOM 2470 C C . LEU A 1 344 ? 11.088 2.593 8.545 1.00 84.31 344 LEU A C 1
ATOM 2472 O O . LEU A 1 344 ? 10.809 2.927 9.699 1.00 84.31 344 LEU A O 1
ATOM 2476 N N . PRO A 1 345 ? 10.131 2.424 7.613 1.00 82.56 345 PRO A N 1
ATOM 2477 C CA . PRO A 1 345 ? 8.721 2.725 7.859 1.00 82.56 345 PRO A CA 1
ATOM 2478 C C . PRO A 1 345 ? 8.080 1.730 8.836 1.00 82.56 345 PRO A C 1
ATOM 2480 O O . PRO A 1 345 ? 8.498 0.578 8.918 1.00 82.56 345 PRO A O 1
ATOM 2483 N N . GLU A 1 346 ? 6.996 2.132 9.507 1.00 82.75 346 GLU A N 1
ATOM 2484 C CA . GLU A 1 346 ? 6.240 1.273 10.442 1.00 82.75 346 GLU A CA 1
ATOM 2485 C C . GLU A 1 346 ? 5.780 -0.051 9.802 1.00 82.75 346 GLU A C 1
ATOM 2487 O O . GLU A 1 346 ? 5.775 -1.092 10.452 1.00 82.75 346 GLU A O 1
ATOM 2492 N N . SER A 1 347 ? 5.502 -0.053 8.493 1.00 80.50 347 SER A N 1
ATOM 2493 C CA . SER A 1 347 ? 5.169 -1.257 7.712 1.00 80.50 347 SER A CA 1
ATOM 2494 C C . SER A 1 347 ? 6.294 -2.300 7.621 1.00 80.50 347 SER A C 1
ATOM 2496 O O . SER A 1 347 ? 6.076 -3.371 7.067 1.00 80.50 347 SER A O 1
ATOM 2498 N N . CYS A 1 348 ? 7.495 -1.979 8.104 1.00 79.56 348 CYS A N 1
ATOM 2499 C CA . CYS A 1 348 ? 8.656 -2.865 8.170 1.00 79.56 348 CYS A CA 1
ATOM 2500 C C . CYS A 1 348 ? 8.799 -3.543 9.549 1.00 79.56 348 CYS A C 1
ATOM 2502 O O . CYS A 1 348 ? 9.577 -4.479 9.703 1.00 79.56 348 CYS A O 1
ATOM 2504 N N . PHE A 1 349 ? 8.071 -3.087 10.577 1.00 86.75 349 PHE A N 1
ATOM 2505 C CA . PHE A 1 349 ? 8.354 -3.462 11.967 1.00 86.75 349 PHE A CA 1
ATOM 2506 C C . PHE A 1 349 ? 8.150 -4.959 12.254 1.00 86.75 349 PHE A C 1
ATOM 2508 O O . PHE A 1 349 ? 8.965 -5.535 12.971 1.00 86.75 349 PHE A O 1
ATOM 2515 N N . ASP A 1 350 ? 7.155 -5.610 11.645 1.00 82.06 350 ASP A N 1
ATOM 2516 C CA . ASP A 1 350 ? 6.926 -7.057 11.802 1.00 82.06 350 ASP A CA 1
ATOM 2517 C C . ASP A 1 350 ? 8.114 -7.909 11.304 1.00 82.06 350 ASP A C 1
ATOM 2519 O O . ASP A 1 350 ? 8.470 -8.900 11.941 1.00 82.06 350 ASP A O 1
ATOM 2523 N N . ASP A 1 351 ? 8.778 -7.501 10.215 1.00 80.50 351 ASP A N 1
ATOM 2524 C CA . ASP A 1 351 ? 9.970 -8.175 9.669 1.00 80.50 351 ASP A CA 1
ATOM 2525 C C . ASP A 1 351 ? 11.256 -7.832 10.454 1.00 80.50 351 ASP A C 1
ATOM 2527 O O . ASP A 1 351 ? 12.247 -8.570 10.408 1.00 80.50 351 ASP A O 1
ATOM 2531 N N . LEU A 1 352 ? 11.260 -6.725 11.206 1.00 83.44 352 LEU A N 1
ATOM 2532 C CA . LEU A 1 352 ? 12.362 -6.331 12.092 1.00 83.44 352 LEU A CA 1
ATOM 2533 C C . LEU A 1 352 ? 12.298 -7.008 13.469 1.00 83.44 352 LEU A C 1
ATOM 2535 O O . LEU A 1 352 ? 13.317 -7.064 14.157 1.00 83.44 352 LEU A O 1
ATOM 2539 N N . ILE A 1 353 ? 11.136 -7.517 13.882 1.00 83.62 353 ILE A N 1
ATOM 2540 C CA . ILE A 1 353 ? 10.900 -8.118 15.200 1.00 83.62 353 ILE A CA 1
ATOM 2541 C C . ILE A 1 353 ? 11.193 -9.624 15.179 1.00 83.62 353 ILE A C 1
ATOM 2543 O O . ILE A 1 353 ? 10.623 -10.378 14.392 1.00 83.62 353 ILE A O 1
ATOM 2547 N N . GLY A 1 354 ? 12.028 -10.106 16.106 1.00 76.50 354 GLY A N 1
ATOM 2548 C CA . GLY A 1 354 ? 12.210 -11.545 16.290 1.00 76.50 354 GLY A CA 1
ATOM 2549 C C . GLY A 1 354 ? 13.539 -11.981 16.899 1.00 76.50 354 GLY A C 1
ATOM 2550 O O . GLY A 1 354 ? 14.402 -11.185 17.246 1.00 76.50 354 GLY A O 1
ATOM 2551 N N . ALA A 1 355 ? 13.697 -13.302 17.004 1.00 66.56 355 ALA A N 1
ATOM 2552 C CA . ALA A 1 355 ? 14.929 -13.964 17.447 1.00 66.56 355 ALA A CA 1
ATOM 2553 C C . ALA A 1 355 ? 15.801 -14.454 16.268 1.00 66.56 355 ALA A C 1
ATOM 2555 O O . ALA A 1 355 ? 16.624 -15.358 16.434 1.00 66.56 355 ALA A O 1
ATOM 2556 N N . GLY A 1 356 ? 15.557 -13.934 15.062 1.00 76.88 356 GLY A N 1
ATOM 2557 C CA . GLY A 1 356 ? 16.296 -14.247 13.845 1.00 76.88 356 GLY A CA 1
ATOM 2558 C C . GLY A 1 356 ? 17.379 -13.218 13.528 1.00 76.88 356 GLY A C 1
ATOM 2559 O O . GLY A 1 356 ? 17.831 -12.450 14.382 1.00 76.88 356 GLY A O 1
ATOM 2560 N N . GLN A 1 357 ? 17.802 -13.218 12.267 1.00 78.19 357 GLN A N 1
ATOM 2561 C CA . GLN A 1 357 ? 18.704 -12.218 11.713 1.00 78.19 357 GLN A CA 1
ATOM 2562 C C . GLN A 1 357 ? 18.060 -11.606 10.469 1.00 78.19 357 GLN A C 1
ATOM 2564 O O . GLN A 1 357 ? 17.472 -12.307 9.648 1.00 78.19 357 GLN A O 1
ATOM 2569 N N . LEU A 1 358 ? 18.160 -10.287 10.383 1.00 79.50 358 LEU A N 1
ATOM 2570 C CA . LEU A 1 358 ? 17.826 -9.465 9.238 1.00 79.50 358 LEU A CA 1
ATOM 2571 C C . LEU A 1 358 ? 18.967 -9.575 8.220 1.00 79.50 358 LEU A C 1
ATOM 2573 O O . LEU A 1 358 ? 20.116 -9.247 8.532 1.00 79.50 358 LEU A O 1
ATOM 2577 N N . GLU A 1 359 ? 18.647 -10.034 7.012 1.00 78.56 359 GLU A N 1
ATOM 2578 C CA . GLU A 1 359 ? 19.608 -10.156 5.917 1.00 78.56 359 GLU A CA 1
ATOM 2579 C C . GLU A 1 359 ? 19.644 -8.852 5.105 1.00 78.56 359 GLU A C 1
ATOM 2581 O O . GLU A 1 359 ? 18.614 -8.387 4.622 1.00 78.56 359 GLU A O 1
ATOM 2586 N N . VAL A 1 360 ? 20.830 -8.262 4.942 1.00 77.31 360 VAL A N 1
ATOM 2587 C CA . VAL A 1 360 ? 21.043 -7.012 4.193 1.00 77.31 360 VAL A CA 1
ATOM 2588 C C . VAL A 1 360 ? 22.039 -7.292 3.068 1.00 77.31 360 VAL A C 1
ATOM 2590 O O . VAL A 1 360 ? 23.208 -7.576 3.330 1.00 77.31 360 VAL A O 1
ATOM 2593 N N . GLY A 1 361 ? 21.554 -7.312 1.826 1.00 73.31 361 GLY A N 1
ATOM 2594 C CA . GLY A 1 361 ? 22.250 -7.872 0.666 1.00 73.31 361 GLY A CA 1
ATOM 2595 C C . GLY A 1 361 ? 22.944 -6.842 -0.215 1.00 73.31 361 GLY A C 1
ATOM 2596 O O . GLY A 1 361 ? 22.321 -5.881 -0.667 1.00 73.31 361 GLY A O 1
ATOM 2597 N N . PHE A 1 362 ? 24.218 -7.090 -0.504 1.00 72.75 362 PHE A N 1
ATOM 2598 C CA . PHE A 1 362 ? 25.113 -6.205 -1.240 1.00 72.75 362 PHE A CA 1
ATOM 2599 C C . PHE A 1 362 ? 25.651 -6.855 -2.516 1.00 72.75 362 PHE A C 1
ATOM 2601 O O . PHE A 1 362 ? 25.971 -8.044 -2.540 1.00 72.75 362 PHE A O 1
ATOM 2608 N N . GLU A 1 363 ? 25.845 -6.037 -3.546 1.00 68.56 363 GLU A N 1
ATOM 2609 C CA . GLU A 1 363 ? 26.531 -6.392 -4.788 1.00 68.56 363 GLU A CA 1
ATOM 2610 C C . GLU A 1 363 ? 27.691 -5.416 -5.037 1.00 68.56 363 GLU A C 1
ATOM 2612 O O . GLU A 1 363 ? 27.630 -4.240 -4.667 1.00 68.56 363 GLU A O 1
ATOM 2617 N N . GLY A 1 364 ? 28.778 -5.914 -5.630 1.00 61.41 364 GLY A N 1
ATOM 2618 C CA . GLY A 1 364 ? 29.955 -5.116 -5.969 1.00 61.41 364 GLY A CA 1
ATOM 2619 C C . GLY A 1 364 ? 30.383 -5.356 -7.411 1.00 61.41 364 GLY A C 1
ATOM 2620 O O . GLY A 1 364 ? 30.995 -6.389 -7.695 1.00 61.41 364 GLY A O 1
ATOM 2621 N N . ASP A 1 365 ? 30.091 -4.397 -8.288 1.00 59.38 365 ASP A N 1
ATOM 2622 C CA . ASP A 1 365 ? 30.452 -4.444 -9.707 1.00 59.38 365 ASP A CA 1
ATOM 2623 C C . ASP A 1 365 ? 31.698 -3.591 -10.002 1.00 59.38 365 ASP A C 1
ATOM 2625 O O . ASP A 1 365 ? 32.070 -2.694 -9.236 1.00 59.38 365 ASP A O 1
ATOM 2629 N N . ASN A 1 366 ? 32.411 -3.940 -11.071 1.00 55.88 366 ASN A N 1
ATOM 2630 C CA . ASN A 1 366 ? 33.715 -3.388 -11.417 1.00 55.88 366 ASN A CA 1
ATOM 2631 C C . ASN A 1 366 ? 33.881 -3.301 -12.941 1.00 55.88 366 ASN A C 1
ATOM 2633 O O . ASN A 1 366 ? 34.244 -4.292 -13.581 1.00 55.88 366 ASN A O 1
ATOM 2637 N N . ASP A 1 367 ? 33.687 -2.110 -13.507 1.00 58.81 367 ASP A N 1
ATOM 2638 C CA . ASP A 1 367 ? 33.932 -1.872 -14.932 1.00 58.81 367 ASP A CA 1
ATOM 2639 C C . ASP A 1 367 ? 35.408 -1.510 -15.193 1.00 58.81 367 ASP A C 1
ATOM 2641 O O . ASP A 1 367 ? 36.034 -0.725 -14.466 1.00 58.81 367 ASP A O 1
ATOM 2645 N N . PHE A 1 368 ? 35.970 -2.107 -16.247 1.00 58.84 368 PHE A N 1
ATOM 2646 C CA . PHE A 1 368 ? 37.386 -2.060 -16.609 1.00 58.84 368 PHE A CA 1
ATOM 2647 C C . PHE A 1 368 ? 37.564 -1.885 -18.125 1.00 58.84 368 PHE A C 1
ATOM 2649 O O . PHE A 1 368 ? 37.642 -2.861 -18.880 1.00 58.84 368 PHE A O 1
ATOM 2656 N N . ALA A 1 369 ? 37.755 -0.647 -18.586 1.00 56.31 369 ALA A N 1
ATOM 2657 C CA . ALA A 1 369 ? 38.176 -0.408 -19.964 1.00 56.31 369 ALA A CA 1
ATOM 2658 C C . ALA A 1 369 ? 39.674 -0.731 -20.138 1.00 56.31 369 ALA A C 1
ATOM 2660 O O . ALA A 1 369 ? 40.554 -0.003 -19.676 1.00 56.31 369 ALA A O 1
ATOM 2661 N N . ALA A 1 370 ? 39.973 -1.833 -20.830 1.00 54.59 370 ALA A N 1
ATOM 2662 C CA . ALA A 1 370 ? 41.342 -2.246 -21.130 1.00 54.59 370 ALA A CA 1
ATOM 2663 C C . ALA A 1 370 ? 42.044 -1.254 -22.091 1.00 54.59 370 ALA A C 1
ATOM 2665 O O . ALA A 1 370 ? 41.574 -1.090 -23.222 1.00 54.59 370 ALA A O 1
ATOM 2666 N N . PRO A 1 371 ? 43.185 -0.629 -21.723 1.00 54.59 371 PRO A N 1
ATOM 2667 C CA . PRO A 1 371 ? 43.945 0.219 -22.642 1.00 54.59 371 PRO A CA 1
ATOM 2668 C C . PRO A 1 371 ? 44.398 -0.544 -23.906 1.00 54.59 371 PRO A C 1
ATOM 2670 O O . PRO A 1 371 ? 44.892 -1.675 -23.810 1.00 54.59 371 PRO A O 1
ATOM 2673 N N . PRO A 1 372 ? 44.268 0.058 -25.105 1.00 53.06 372 PRO A N 1
ATOM 2674 C CA . PRO A 1 372 ? 44.476 -0.638 -26.372 1.00 53.06 372 PRO A CA 1
ATOM 2675 C C . PRO A 1 372 ? 45.949 -1.011 -26.603 1.00 53.06 372 PRO A C 1
ATOM 2677 O O . PRO A 1 372 ? 46.787 -0.156 -26.882 1.00 53.06 372 PRO A O 1
ATOM 2680 N N . GLY A 1 373 ? 46.251 -2.314 -26.544 1.00 54.84 373 GLY A N 1
ATOM 2681 C CA . GLY A 1 373 ? 47.542 -2.899 -26.945 1.00 54.84 373 GLY A CA 1
ATOM 2682 C C . GLY A 1 373 ? 48.198 -3.826 -25.912 1.00 54.84 373 GLY A C 1
ATOM 2683 O O . GLY A 1 373 ? 49.020 -4.661 -26.287 1.00 54.84 373 GLY A O 1
ATOM 2684 N N . GLY A 1 374 ? 47.820 -3.730 -24.632 1.00 52.72 374 GLY A N 1
ATOM 2685 C CA . GLY A 1 374 ? 48.294 -4.620 -23.562 1.00 52.72 374 GLY A CA 1
ATOM 2686 C C . GLY A 1 374 ? 47.411 -5.862 -23.386 1.00 52.72 374 GLY A C 1
ATOM 2687 O O . GLY A 1 374 ? 46.219 -5.824 -23.674 1.00 52.72 374 GLY A O 1
ATOM 2688 N N . SER A 1 375 ? 47.975 -6.979 -22.914 1.00 56.62 375 SER A N 1
ATOM 2689 C CA . SER A 1 375 ? 47.217 -8.219 -22.651 1.00 56.62 375 SER A CA 1
ATOM 2690 C C . SER A 1 375 ? 47.501 -8.806 -21.264 1.00 56.62 375 SER A C 1
ATOM 2692 O O . SER A 1 375 ? 48.613 -8.710 -20.758 1.00 56.62 375 SER A O 1
ATOM 2694 N N . LEU A 1 376 ? 46.479 -9.459 -20.698 1.00 52.12 376 LEU A N 1
ATOM 2695 C CA . LEU A 1 376 ? 46.410 -10.026 -19.344 1.00 52.12 376 LEU A CA 1
ATOM 2696 C C . LEU A 1 376 ? 46.523 -9.001 -18.197 1.00 52.12 376 LEU A C 1
ATOM 2698 O O . LEU A 1 376 ? 47.545 -8.866 -17.528 1.00 52.12 376 LEU A O 1
ATOM 2702 N N . PHE A 1 377 ? 45.390 -8.365 -17.912 1.00 57.28 377 PHE A N 1
ATOM 2703 C CA . PHE A 1 377 ? 45.119 -7.721 -16.630 1.00 57.28 377 PHE A CA 1
ATOM 2704 C C . PHE A 1 377 ? 44.905 -8.806 -15.570 1.00 57.28 377 PHE A C 1
ATOM 2706 O O . PHE A 1 377 ? 44.114 -9.726 -15.787 1.00 57.28 377 PHE A O 1
ATOM 2713 N N . VAL A 1 378 ? 45.587 -8.702 -14.428 1.00 51.75 378 VAL A N 1
ATOM 2714 C CA . VAL A 1 378 ? 45.269 -9.500 -13.237 1.00 51.75 378 VAL A CA 1
ATOM 2715 C C . VAL A 1 378 ? 44.777 -8.534 -12.173 1.00 51.75 378 VAL A C 1
ATOM 2717 O O . VAL A 1 378 ? 45.538 -8.019 -11.354 1.00 51.75 378 VAL A O 1
ATOM 2720 N N . VAL A 1 379 ? 43.472 -8.279 -12.209 1.00 54.84 379 VAL A N 1
ATOM 2721 C CA . VAL A 1 379 ? 42.770 -7.726 -11.053 1.00 54.84 379 VAL A CA 1
ATOM 2722 C C . VAL A 1 379 ? 42.905 -8.756 -9.926 1.00 54.84 379 VAL A C 1
ATOM 2724 O O . VAL A 1 379 ? 42.732 -9.961 -10.143 1.00 54.84 379 VAL A O 1
ATOM 2727 N N . GLY A 1 380 ? 43.294 -8.310 -8.734 1.00 53.06 380 GLY A N 1
ATOM 2728 C CA . GLY A 1 380 ? 43.203 -9.140 -7.538 1.00 53.06 380 GLY A CA 1
ATOM 2729 C C . GLY A 1 380 ? 41.738 -9.400 -7.169 1.00 53.06 380 GLY A C 1
ATOM 2730 O O . GLY A 1 380 ? 40.837 -8.820 -7.773 1.00 53.06 380 GLY A O 1
ATOM 2731 N N . PRO A 1 381 ? 41.460 -10.233 -6.154 1.00 52.28 381 PRO A N 1
ATOM 2732 C CA . PRO A 1 381 ? 40.163 -10.144 -5.502 1.00 52.28 381 PRO A CA 1
ATOM 2733 C C . PRO A 1 381 ? 39.993 -8.715 -4.975 1.00 52.28 381 PRO A C 1
ATOM 2735 O O . PRO A 1 381 ? 40.815 -8.234 -4.189 1.00 52.28 381 PRO A O 1
ATOM 2738 N N . ASN A 1 382 ? 38.932 -8.038 -5.398 1.00 56.75 382 ASN A N 1
ATOM 2739 C CA . ASN A 1 382 ? 38.443 -6.894 -4.642 1.00 56.75 382 ASN A CA 1
ATOM 2740 C C . ASN A 1 382 ? 37.958 -7.412 -3.283 1.00 56.75 382 ASN A C 1
ATOM 2742 O O . ASN A 1 382 ? 37.541 -8.563 -3.179 1.00 56.75 382 ASN A O 1
ATOM 2746 N N . VAL A 1 383 ? 38.018 -6.597 -2.236 1.00 63.47 383 VAL A N 1
ATOM 2747 C CA . VAL A 1 383 ? 37.471 -6.949 -0.920 1.00 63.47 383 VAL A CA 1
ATOM 2748 C C . VAL A 1 383 ? 36.476 -5.872 -0.527 1.00 63.47 383 VAL A C 1
ATOM 2750 O O . VAL A 1 383 ? 36.850 -4.724 -0.282 1.00 63.47 383 VAL A O 1
ATOM 2753 N N . GLY A 1 384 ? 35.200 -6.248 -0.509 1.00 64.56 384 GLY A N 1
ATOM 2754 C CA . GLY A 1 384 ? 34.117 -5.401 -0.027 1.00 64.56 384 GLY A CA 1
ATOM 2755 C C . GLY A 1 384 ? 33.821 -5.723 1.431 1.00 64.56 384 GLY A C 1
ATOM 2756 O O . GLY A 1 384 ? 33.511 -6.871 1.753 1.00 64.56 384 GLY A O 1
ATOM 2757 N N . GLN A 1 385 ? 33.895 -4.716 2.300 1.00 70.50 385 GLN A N 1
ATOM 2758 C CA . GLN A 1 385 ? 33.341 -4.770 3.648 1.00 70.50 385 GLN A CA 1
ATOM 2759 C C . GLN A 1 385 ? 32.099 -3.881 3.725 1.00 70.50 385 GLN A C 1
ATOM 2761 O O . GLN A 1 385 ? 32.130 -2.718 3.317 1.00 70.50 385 GLN A O 1
ATOM 2766 N N . ALA A 1 386 ? 31.047 -4.406 4.350 1.00 72.06 386 ALA A N 1
ATOM 2767 C CA . ALA A 1 386 ? 29.961 -3.605 4.897 1.00 72.06 386 ALA A CA 1
ATOM 2768 C C . ALA A 1 386 ? 29.830 -3.859 6.401 1.00 72.06 386 ALA A C 1
ATOM 2770 O O . ALA A 1 386 ? 29.894 -4.995 6.881 1.00 72.06 386 ALA A O 1
ATOM 2771 N N . GLU A 1 387 ? 29.651 -2.769 7.133 1.00 73.44 387 GLU A N 1
ATOM 2772 C CA . GLU A 1 387 ? 29.197 -2.729 8.512 1.00 73.44 387 GLU A CA 1
ATOM 2773 C C . GLU A 1 387 ? 27.797 -2.106 8.495 1.00 73.44 387 GLU A C 1
ATOM 2775 O O . GLU A 1 387 ? 27.609 -0.994 8.000 1.00 73.44 387 GLU A O 1
ATOM 2780 N N . VAL A 1 388 ? 26.812 -2.842 9.003 1.00 76.62 388 VAL A N 1
ATOM 2781 C CA . VAL A 1 388 ? 25.411 -2.413 9.037 1.00 76.62 388 VAL A CA 1
ATOM 2782 C C . VAL A 1 388 ? 24.992 -2.276 10.489 1.00 76.62 388 VAL A C 1
ATOM 2784 O O . VAL A 1 388 ? 25.126 -3.220 11.269 1.00 76.62 388 VAL A O 1
ATOM 2787 N N . TRP A 1 389 ? 24.479 -1.107 10.843 1.00 76.56 389 TRP A N 1
ATOM 2788 C CA . TRP A 1 389 ? 23.899 -0.797 12.141 1.00 76.56 389 TRP A CA 1
ATOM 2789 C C . TRP A 1 389 ? 22.388 -0.630 11.969 1.00 76.56 389 TRP A C 1
ATOM 2791 O O . TRP A 1 389 ? 21.936 -0.079 10.967 1.00 76.56 389 TRP A O 1
ATOM 2801 N N . VAL A 1 390 ? 21.603 -1.092 12.941 1.00 78.88 390 VAL A N 1
ATOM 2802 C CA . VAL A 1 390 ? 20.167 -0.799 13.013 1.00 78.88 390 VAL A CA 1
ATOM 2803 C C . VAL A 1 390 ? 19.838 -0.320 14.420 1.00 78.88 390 VAL A C 1
ATOM 2805 O O . VAL A 1 390 ? 20.046 -1.043 15.395 1.00 78.88 390 VAL A O 1
ATOM 2808 N N . SER A 1 391 ? 19.347 0.912 14.515 1.00 81.62 391 SER A N 1
ATOM 2809 C CA . SER A 1 391 ? 18.979 1.586 15.758 1.00 81.62 391 SER A CA 1
ATOM 2810 C C . SER A 1 391 ? 17.463 1.546 15.930 1.00 81.62 391 SER A C 1
ATOM 2812 O O . SER A 1 391 ? 16.739 2.332 15.325 1.00 81.62 391 SER A O 1
ATOM 2814 N N . TYR A 1 392 ? 16.983 0.624 16.756 1.00 83.69 392 TYR A N 1
ATOM 2815 C CA . TYR A 1 392 ? 15.574 0.438 17.085 1.00 83.69 392 TYR A CA 1
ATOM 2816 C C . TYR A 1 392 ? 15.159 1.359 18.242 1.00 83.69 392 TYR A C 1
ATOM 2818 O O . TYR A 1 392 ? 15.700 1.244 19.342 1.00 83.69 392 TYR A O 1
ATOM 2826 N N . SER A 1 393 ? 14.181 2.238 18.030 1.00 83.50 393 SER A N 1
ATOM 2827 C CA . SER A 1 393 ? 13.494 2.988 19.092 1.00 83.50 393 SER A CA 1
ATOM 2828 C C . SER A 1 393 ? 12.323 2.171 19.641 1.00 83.50 393 SER A C 1
ATOM 2830 O O . SER A 1 393 ? 11.609 1.543 18.864 1.00 83.50 393 SER A O 1
ATOM 2832 N N . PHE A 1 394 ? 12.104 2.165 20.958 1.00 81.50 394 PHE A N 1
ATOM 2833 C CA . PHE A 1 394 ? 11.072 1.336 21.587 1.00 81.50 394 PHE A CA 1
ATOM 2834 C C . PHE A 1 394 ? 10.447 1.948 22.852 1.00 81.50 394 PHE A C 1
ATOM 2836 O O . PHE A 1 394 ? 11.039 2.794 23.523 1.00 81.50 394 PHE A O 1
ATOM 2843 N N . ASN A 1 395 ? 9.251 1.481 23.216 1.00 79.12 395 ASN A N 1
ATOM 2844 C CA . ASN A 1 395 ? 8.594 1.760 24.496 1.00 79.12 395 ASN A CA 1
ATOM 2845 C C . ASN A 1 395 ? 8.559 0.512 25.394 1.00 79.12 395 ASN A C 1
ATOM 2847 O O . ASN A 1 395 ? 8.542 -0.623 24.920 1.00 79.12 395 ASN A O 1
ATOM 2851 N N . TYR A 1 396 ? 8.495 0.728 26.710 1.00 75.94 396 TYR A N 1
ATOM 2852 C CA . TYR A 1 396 ? 8.195 -0.324 27.683 1.00 75.94 396 TYR A CA 1
ATOM 2853 C C . TYR A 1 396 ? 6.678 -0.425 27.862 1.00 75.94 396 TYR A C 1
ATOM 2855 O O . TYR A 1 396 ? 6.069 0.494 28.411 1.00 75.94 396 TYR A O 1
ATOM 2863 N N . VAL A 1 397 ? 6.085 -1.535 27.421 1.00 80.44 397 VAL A N 1
ATOM 2864 C CA . VAL A 1 397 ? 4.642 -1.820 27.559 1.00 80.44 397 VAL A CA 1
ATOM 2865 C C . VAL A 1 397 ? 4.343 -2.782 28.712 1.00 80.44 397 VAL A C 1
ATOM 2867 O O . VAL A 1 397 ? 3.276 -2.712 29.321 1.00 80.44 397 VAL A O 1
ATOM 2870 N N . GLY A 1 398 ? 5.307 -3.629 29.083 1.00 78.94 398 GLY A N 1
ATOM 2871 C CA . GLY A 1 398 ? 5.215 -4.479 30.272 1.00 78.94 398 GLY A CA 1
ATOM 2872 C C . GLY A 1 398 ? 5.335 -3.716 31.599 1.00 78.94 398 GLY A C 1
ATOM 2873 O O . GLY A 1 398 ? 5.818 -2.582 31.655 1.00 78.94 398 GLY A O 1
ATOM 2874 N N . GLY A 1 399 ? 4.922 -4.357 32.694 1.00 83.69 399 GLY A N 1
ATOM 2875 C CA . GLY A 1 399 ? 4.955 -3.795 34.043 1.00 83.69 399 GLY A CA 1
ATOM 2876 C C . GLY A 1 399 ? 4.673 -4.809 35.160 1.00 83.69 399 GLY A C 1
ATOM 2877 O O . GLY A 1 399 ? 4.409 -5.988 34.928 1.00 83.69 399 GLY A O 1
ATOM 2878 N N . ALA A 1 400 ? 4.747 -4.329 36.399 1.00 86.50 400 ALA A N 1
ATOM 2879 C CA . ALA A 1 400 ? 4.739 -5.136 37.611 1.00 86.50 400 ALA A CA 1
ATOM 2880 C C . ALA A 1 400 ? 3.351 -5.692 37.936 1.00 86.50 400 ALA A C 1
ATOM 2882 O O . ALA A 1 400 ? 2.435 -4.941 38.302 1.00 86.50 400 ALA A O 1
ATOM 2883 N N . CYS A 1 401 ? 3.225 -7.014 37.886 1.00 89.81 401 CYS A N 1
ATOM 2884 C CA . CYS A 1 401 ? 2.039 -7.739 38.305 1.00 89.81 401 CYS A CA 1
ATOM 2885 C C . CYS A 1 401 ? 2.146 -8.161 39.774 1.00 89.81 401 CYS A C 1
ATOM 2887 O O . CYS A 1 401 ? 3.038 -8.928 40.135 1.00 89.81 401 CYS A O 1
ATOM 2889 N N . CYS A 1 402 ? 1.232 -7.682 40.622 1.00 88.88 402 CYS A N 1
ATOM 2890 C CA . CYS A 1 402 ? 1.124 -8.115 42.017 1.00 88.88 402 CYS A CA 1
ATOM 2891 C C . CYS A 1 402 ? 0.081 -9.227 42.173 1.00 88.88 402 CYS A C 1
ATOM 2893 O O . CYS A 1 402 ? -1.111 -8.962 42.024 1.00 88.88 402 CYS A O 1
ATOM 2895 N N . LEU A 1 403 ? 0.503 -10.432 42.558 1.00 86.38 403 LEU A N 1
ATOM 2896 C CA . LEU A 1 403 ? -0.405 -11.501 42.988 1.00 86.38 403 LEU A CA 1
ATOM 2897 C C . LEU A 1 403 ? -0.890 -11.282 44.435 1.00 86.38 403 LEU A C 1
ATOM 2899 O O . LEU A 1 403 ? -0.269 -10.559 45.222 1.00 86.38 403 LEU A O 1
ATOM 2903 N N . CYS A 1 404 ? -2.003 -11.927 44.801 1.00 79.31 404 CYS A N 1
ATOM 2904 C CA . CYS A 1 404 ? -2.650 -11.780 46.113 1.00 79.31 404 CYS A CA 1
ATOM 2905 C C . CYS A 1 404 ? -1.774 -12.213 47.307 1.00 79.31 404 CYS A C 1
ATOM 2907 O O . CYS A 1 404 ? -1.959 -11.705 48.413 1.00 79.31 404 CYS A O 1
ATOM 2909 N N . ASP A 1 405 ? -0.798 -13.098 47.091 1.00 81.44 405 ASP A N 1
ATOM 2910 C CA . ASP A 1 405 ? 0.167 -13.578 48.091 1.00 81.44 405 ASP A CA 1
ATOM 2911 C C . ASP A 1 405 ? 1.373 -12.633 48.274 1.00 81.44 405 ASP A C 1
ATOM 2913 O O . ASP A 1 405 ? 2.260 -12.880 49.094 1.00 81.44 405 ASP A O 1
ATOM 2917 N N . GLY A 1 406 ? 1.418 -11.531 47.518 1.00 81.75 406 GLY A N 1
ATOM 2918 C CA . GLY A 1 406 ? 2.537 -10.596 47.491 1.00 81.75 406 GLY A CA 1
ATOM 2919 C C . GLY A 1 406 ? 3.696 -11.015 46.579 1.00 81.75 406 GLY A C 1
ATOM 2920 O O . GLY A 1 406 ? 4.712 -10.315 46.563 1.00 81.75 406 GLY A O 1
ATOM 2921 N N . THR A 1 407 ? 3.581 -12.101 45.804 1.00 87.94 407 THR A N 1
ATOM 2922 C CA . THR A 1 407 ? 4.513 -12.379 44.704 1.00 87.94 407 THR A CA 1
ATOM 2923 C C . THR A 1 407 ? 4.388 -11.301 43.624 1.00 87.94 407 THR A C 1
ATOM 2925 O O . THR A 1 407 ? 3.296 -10.834 43.306 1.00 87.94 407 THR A O 1
ATOM 2928 N N . CYS A 1 408 ? 5.534 -10.901 43.069 1.00 86.69 408 CYS A N 1
ATOM 2929 C CA . CYS A 1 408 ? 5.631 -9.934 41.983 1.00 86.69 408 CYS A CA 1
ATOM 2930 C C . CYS A 1 408 ? 6.465 -10.515 40.842 1.00 86.69 408 CYS A C 1
ATOM 2932 O O . CYS A 1 408 ? 7.532 -11.084 41.094 1.00 86.69 408 CYS A O 1
ATOM 2934 N N . PHE A 1 409 ? 5.996 -10.344 39.610 1.00 86.44 409 PHE A N 1
ATOM 2935 C CA . PHE A 1 409 ? 6.770 -10.557 38.388 1.00 86.44 409 PHE A CA 1
ATOM 2936 C C . PHE A 1 409 ? 6.361 -9.527 37.325 1.00 86.44 409 PHE A C 1
ATOM 2938 O O . PHE A 1 409 ? 5.240 -9.019 37.340 1.00 86.44 409 PHE A O 1
ATOM 2945 N N . ASP A 1 410 ? 7.284 -9.196 36.427 1.00 83.88 410 ASP A N 1
ATOM 2946 C CA . ASP A 1 410 ? 7.063 -8.221 35.358 1.00 83.88 410 ASP A CA 1
ATOM 2947 C C . ASP A 1 410 ? 6.509 -8.937 34.111 1.00 83.88 410 ASP A C 1
ATOM 2949 O O . ASP A 1 410 ? 7.038 -9.971 33.700 1.00 83.88 410 ASP A O 1
ATOM 2953 N N . THR A 1 411 ? 5.404 -8.439 33.551 1.00 85.81 411 THR A N 1
ATOM 2954 C CA . THR A 1 411 ? 4.642 -9.086 32.461 1.00 85.81 411 THR A CA 1
ATOM 2955 C C . THR A 1 411 ? 3.739 -8.066 31.740 1.00 85.81 411 THR A C 1
ATOM 2957 O O . THR A 1 411 ? 3.830 -6.870 32.014 1.00 85.81 411 THR A O 1
ATOM 2960 N N . LEU A 1 412 ? 2.881 -8.501 30.815 1.00 85.38 412 LEU A N 1
ATOM 2961 C CA . LEU A 1 412 ? 1.861 -7.661 30.174 1.00 85.38 412 LEU A CA 1
ATOM 2962 C C . LEU A 1 412 ? 0.591 -7.556 31.036 1.00 85.38 412 LEU A C 1
ATOM 2964 O O . LEU A 1 412 ? 0.361 -8.365 31.935 1.00 85.38 412 LEU A O 1
ATOM 2968 N N . GLU A 1 413 ? -0.253 -6.557 30.765 1.00 83.94 413 GLU A N 1
ATOM 2969 C CA . GLU A 1 413 ? -1.496 -6.346 31.523 1.00 83.94 413 GLU A CA 1
ATOM 2970 C C . GLU A 1 413 ? -2.469 -7.529 31.382 1.00 83.94 413 GLU A C 1
ATOM 2972 O O . GLU A 1 413 ? -2.984 -8.020 32.388 1.00 83.94 413 GLU A O 1
ATOM 2977 N N . GLU A 1 414 ? -2.647 -8.053 30.164 1.00 85.44 414 GLU A N 1
ATOM 2978 C CA . GLU A 1 414 ? -3.492 -9.224 29.892 1.00 85.44 414 GLU A CA 1
ATOM 2979 C C . GLU A 1 414 ? -2.984 -10.479 30.623 1.00 85.44 414 GLU A C 1
ATOM 2981 O O . GLU A 1 414 ? -3.743 -11.108 31.362 1.00 85.44 414 GLU A O 1
ATOM 2986 N N . ASP A 1 415 ? -1.688 -10.793 30.511 1.00 84.88 415 ASP A N 1
ATOM 2987 C CA . ASP A 1 415 ? -1.049 -11.914 31.218 1.00 84.88 415 ASP A CA 1
ATOM 2988 C C . ASP A 1 415 ? -1.132 -11.779 32.747 1.00 84.88 415 ASP A C 1
ATOM 2990 O O . ASP A 1 415 ? -1.227 -12.784 33.460 1.00 84.88 415 ASP A O 1
ATOM 2994 N N . CYS A 1 416 ? -1.098 -10.550 33.270 1.00 87.00 416 CYS A N 1
ATOM 2995 C CA . CYS A 1 416 ? -1.249 -10.284 34.695 1.00 87.00 416 CYS A CA 1
ATOM 2996 C C . CYS A 1 416 ? -2.677 -10.567 35.180 1.00 87.00 416 CYS A C 1
ATOM 2998 O O . CYS A 1 416 ? -2.872 -11.301 36.155 1.00 87.00 416 CYS A O 1
ATOM 3000 N N . VAL A 1 417 ? -3.679 -10.032 34.475 1.00 84.62 417 VAL A N 1
ATOM 3001 C CA . VAL A 1 417 ? -5.100 -10.233 34.794 1.00 84.62 417 VAL A CA 1
ATOM 3002 C C . VAL A 1 417 ? -5.491 -11.705 34.621 1.00 84.62 417 VAL A C 1
ATOM 3004 O O . VAL A 1 417 ? -6.169 -12.263 35.484 1.00 84.62 417 VAL A O 1
ATOM 3007 N N . ALA A 1 418 ? -4.985 -12.382 33.585 1.00 85.75 418 ALA A N 1
ATOM 3008 C CA . ALA A 1 418 ? -5.183 -13.817 33.362 1.00 85.75 418 ALA A CA 1
ATOM 3009 C C . ALA A 1 418 ? -4.607 -14.702 34.488 1.00 85.75 418 ALA A C 1
ATOM 3011 O O . ALA A 1 418 ? -5.079 -15.821 34.700 1.00 85.75 418 ALA A O 1
ATOM 3012 N N . GLN A 1 419 ? -3.617 -14.203 35.237 1.00 83.19 419 GLN A N 1
ATOM 3013 C CA . GLN A 1 419 ? -3.042 -14.863 36.415 1.00 83.19 419 GLN A CA 1
ATOM 3014 C C . GLN A 1 419 ? -3.667 -14.400 37.746 1.00 83.19 419 GLN A C 1
ATOM 3016 O O . GLN A 1 419 ? -3.226 -14.834 38.810 1.00 83.19 419 GLN A O 1
ATOM 3021 N N . GLY A 1 420 ? -4.708 -13.559 37.709 1.00 78.62 420 GLY A N 1
ATOM 3022 C CA . GLY A 1 420 ? -5.386 -13.039 38.901 1.00 78.62 420 GLY A CA 1
ATOM 3023 C C . GLY A 1 420 ? -4.570 -12.002 39.679 1.00 78.62 420 GLY A C 1
ATOM 3024 O O . GLY A 1 420 ? -4.773 -11.837 40.883 1.00 78.62 420 GLY A O 1
ATOM 3025 N N . GLY A 1 421 ? -3.619 -11.337 39.020 1.00 84.25 421 GLY A N 1
ATOM 3026 C CA . GLY A 1 421 ? -2.817 -10.269 39.604 1.00 84.25 421 GLY A CA 1
ATOM 3027 C C . GLY A 1 421 ? -3.336 -8.868 39.285 1.00 84.25 421 GLY A C 1
ATOM 3028 O O . GLY A 1 421 ? -4.092 -8.651 38.340 1.00 84.25 421 GLY A O 1
ATOM 3029 N N . VAL A 1 422 ? -2.886 -7.893 40.074 1.00 86.50 422 VAL A N 1
ATOM 3030 C CA . VAL A 1 422 ? -3.143 -6.466 39.848 1.00 86.50 422 VAL A CA 1
ATOM 3031 C C . VAL A 1 422 ? -1.951 -5.853 39.117 1.00 86.50 422 VAL A C 1
ATOM 3033 O O . VAL A 1 422 ? -0.848 -5.773 39.671 1.00 86.50 422 VAL A O 1
ATOM 3036 N N . PHE A 1 423 ? -2.179 -5.402 37.884 1.00 87.69 423 PHE A N 1
ATOM 3037 C CA . PHE A 1 423 ? -1.178 -4.713 37.076 1.00 87.69 423 PHE A CA 1
ATOM 3038 C C . PHE A 1 423 ? -0.891 -3.312 37.633 1.00 87.69 423 PHE A C 1
ATOM 3040 O O . PHE A 1 423 ? -1.788 -2.598 38.083 1.00 87.69 423 PHE A O 1
ATOM 3047 N N . SER A 1 424 ? 0.380 -2.908 37.635 1.00 84.31 424 SER A N 1
ATOM 3048 C CA . SER A 1 424 ? 0.817 -1.628 38.215 1.00 84.31 424 SER A CA 1
ATOM 3049 C C . SER A 1 424 ? 0.955 -0.484 37.208 1.00 84.31 424 SER A C 1
ATOM 3051 O O . SER A 1 424 ? 1.343 0.611 37.615 1.00 84.31 424 SER A O 1
ATOM 3053 N N . GLY A 1 425 ? 0.644 -0.732 35.934 1.00 80.75 425 GLY A N 1
ATOM 3054 C CA . GLY A 1 425 ? 0.897 0.176 34.818 1.00 80.75 425 GLY A CA 1
ATOM 3055 C C . GLY A 1 425 ? 2.256 -0.072 34.155 1.00 80.75 425 GLY A C 1
ATOM 3056 O O . GLY A 1 425 ? 3.228 -0.451 34.816 1.00 80.75 425 GLY A O 1
ATOM 3057 N N . ALA A 1 426 ? 2.310 0.161 32.842 1.00 77.12 426 ALA A N 1
ATOM 3058 C CA . ALA A 1 426 ? 3.500 -0.018 32.014 1.00 77.12 426 ALA A CA 1
ATOM 3059 C C . ALA A 1 426 ? 4.719 0.763 32.548 1.00 77.12 426 ALA A C 1
ATOM 3061 O O . ALA A 1 426 ? 4.587 1.850 33.118 1.00 77.12 426 ALA A O 1
ATOM 3062 N N . GLY A 1 427 ? 5.913 0.184 32.405 1.00 73.12 427 GLY A N 1
ATOM 3063 C CA . GLY A 1 427 ? 7.185 0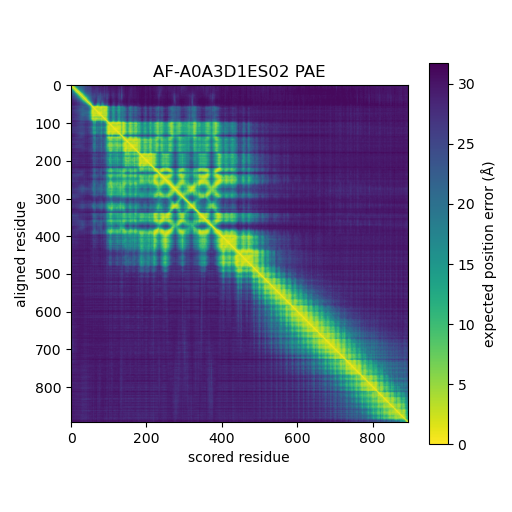.745 32.877 1.00 73.12 427 GLY A CA 1
ATOM 3064 C C . GLY A 1 427 ? 7.414 0.693 34.397 1.00 73.12 427 GLY A C 1
ATOM 3065 O O . GLY A 1 427 ? 8.536 0.917 34.847 1.00 73.12 427 GLY A O 1
ATOM 3066 N N . THR A 1 428 ? 6.404 0.365 35.212 1.00 80.44 428 THR A N 1
ATOM 3067 C CA . THR A 1 428 ? 6.596 0.129 36.655 1.00 80.44 428 THR A CA 1
ATOM 3068 C C . THR A 1 428 ? 7.142 -1.278 36.873 1.00 80.44 428 THR A C 1
ATOM 3070 O O . THR A 1 428 ? 6.482 -2.221 36.462 1.00 80.44 428 THR A O 1
ATOM 3073 N N . LEU A 1 429 ? 8.271 -1.452 37.568 1.00 77.38 429 LEU A N 1
ATOM 3074 C CA . LEU A 1 429 ? 8.868 -2.782 37.798 1.00 77.38 429 LEU A CA 1
ATOM 3075 C C . LEU A 1 429 ? 8.675 -3.341 39.209 1.00 77.38 429 LEU A C 1
ATOM 3077 O O . LEU A 1 429 ? 8.627 -2.594 40.184 1.00 77.38 429 LEU A O 1
ATOM 3081 N N . CYS A 1 430 ? 8.717 -4.665 39.352 1.00 79.44 430 CYS A N 1
ATOM 3082 C CA . CYS A 1 430 ? 8.753 -5.386 40.629 1.00 79.44 430 CYS A CA 1
ATOM 3083 C C . CYS A 1 430 ? 9.997 -5.092 41.486 1.00 79.44 430 CYS A C 1
ATOM 3085 O O . CYS A 1 430 ? 9.995 -5.317 42.696 1.00 79.44 430 CYS A O 1
ATOM 3087 N N . SER A 1 431 ? 11.058 -4.542 40.889 1.00 76.50 431 SER A N 1
ATOM 3088 C CA . SER A 1 431 ? 12.212 -3.988 41.612 1.00 76.50 431 SER A CA 1
ATOM 3089 C C . SER A 1 431 ? 11.902 -2.660 42.325 1.00 76.50 431 SER A C 1
ATOM 3091 O O . SER A 1 431 ? 12.594 -2.293 43.276 1.00 76.50 431 SER A O 1
ATOM 3093 N N . GLN A 1 432 ? 10.852 -1.953 41.892 1.00 73.44 432 GLN A N 1
ATOM 3094 C CA . GLN A 1 432 ? 10.403 -0.652 42.401 1.00 73.44 432 GLN A CA 1
ATOM 3095 C C . GLN A 1 432 ? 9.071 -0.761 43.173 1.00 73.44 432 GLN A C 1
ATOM 3097 O O . GLN A 1 432 ? 8.846 -0.042 44.151 1.00 73.44 432 GLN A O 1
ATOM 3102 N N . LYS A 1 433 ? 8.187 -1.675 42.755 1.00 77.69 433 LYS A N 1
ATOM 3103 C CA . LYS A 1 433 ? 6.859 -1.939 43.314 1.00 77.69 433 LYS A CA 1
ATOM 3104 C C . LYS A 1 433 ? 6.928 -3.064 44.345 1.00 77.69 433 LYS A C 1
ATOM 3106 O O . LYS A 1 433 ? 7.031 -4.236 44.007 1.00 77.69 433 LYS A O 1
ATOM 3111 N N . SER A 1 434 ? 6.788 -2.715 45.623 1.00 80.19 434 SER A N 1
ATOM 3112 C CA . SER A 1 434 ? 6.576 -3.720 46.670 1.00 80.19 434 SER A CA 1
ATOM 3113 C C . SER A 1 434 ? 5.108 -4.141 46.693 1.00 80.19 434 SER A C 1
ATOM 3115 O O . SER A 1 434 ? 4.250 -3.364 47.113 1.00 80.19 434 SER A O 1
ATOM 3117 N N . CYS A 1 435 ? 4.823 -5.378 46.298 1.00 83.19 435 CYS A N 1
ATOM 3118 C CA . CYS A 1 435 ? 3.520 -5.996 46.527 1.00 83.19 435 CYS A CA 1
ATOM 3119 C C . CYS A 1 435 ? 3.368 -6.392 48.006 1.00 83.19 435 CYS A C 1
ATOM 3121 O O . CYS A 1 435 ? 4.319 -6.837 48.652 1.00 83.19 435 CYS A O 1
ATOM 3123 N N . THR A 1 436 ? 2.172 -6.206 48.557 1.00 81.94 436 THR A N 1
ATOM 3124 C CA . THR A 1 436 ? 1.783 -6.671 49.898 1.00 81.94 436 THR A CA 1
ATOM 3125 C C . THR A 1 436 ? 0.659 -7.688 49.753 1.00 81.94 436 THR A C 1
ATOM 3127 O O . THR A 1 436 ? -0.198 -7.434 48.909 1.00 81.94 436 THR A O 1
ATOM 3130 N N . PRO A 1 437 ? 0.586 -8.753 50.573 1.00 82.94 437 PRO A N 1
ATOM 3131 C CA . PRO A 1 437 ? -0.533 -9.690 50.519 1.00 82.94 437 PRO A CA 1
ATOM 3132 C C . PRO A 1 437 ? -1.890 -9.003 50.731 1.00 82.94 437 PRO A C 1
ATOM 3134 O O . PRO A 1 437 ? -2.009 -8.088 51.559 1.00 82.94 437 PRO A O 1
ATOM 3137 N N . ARG A 1 438 ? -2.907 -9.447 49.986 1.00 83.25 438 ARG A N 1
ATOM 3138 C CA . ARG A 1 438 ? -4.278 -8.904 49.984 1.00 83.25 438 ARG A CA 1
ATOM 3139 C C . ARG A 1 438 ? -5.295 -10.047 50.014 1.00 83.25 438 ARG A C 1
ATOM 3141 O O . ARG A 1 438 ? -4.962 -11.200 49.738 1.00 83.25 438 ARG A O 1
ATOM 3148 N N . GLY A 1 439 ? -6.527 -9.733 50.392 1.00 86.44 439 GLY A N 1
ATOM 3149 C CA . GLY A 1 439 ? -7.622 -10.698 50.426 1.00 86.44 439 GLY A CA 1
ATOM 3150 C C . GLY A 1 439 ? -8.785 -10.242 51.298 1.00 86.44 439 GLY A C 1
ATOM 3151 O O . GLY A 1 439 ? -8.748 -9.165 51.900 1.00 86.44 439 GLY A O 1
ATOM 3152 N N . ARG A 1 440 ? -9.807 -11.090 51.350 1.00 90.25 440 ARG A N 1
ATOM 3153 C CA . ARG A 1 440 ? -11.082 -10.896 52.038 1.00 90.25 440 ARG A CA 1
ATOM 3154 C C . ARG A 1 440 ? -10.963 -10.418 53.486 1.00 90.25 440 ARG A C 1
ATOM 3156 O O . ARG A 1 440 ? -10.202 -10.966 54.285 1.00 90.25 440 ARG A O 1
ATOM 3163 N N . CYS A 1 441 ? -11.854 -9.506 53.863 1.00 91.00 441 CYS A N 1
ATOM 3164 C CA . CYS A 1 441 ? -12.198 -9.177 55.241 1.00 91.00 441 CYS A CA 1
ATOM 3165 C C . CYS A 1 441 ? -13.706 -9.299 55.494 1.00 91.00 441 CYS A C 1
ATOM 3167 O O . CYS A 1 441 ? -14.487 -8.646 54.811 1.00 91.00 441 CYS A O 1
ATOM 3169 N N . CYS A 1 442 ? -14.111 -10.052 56.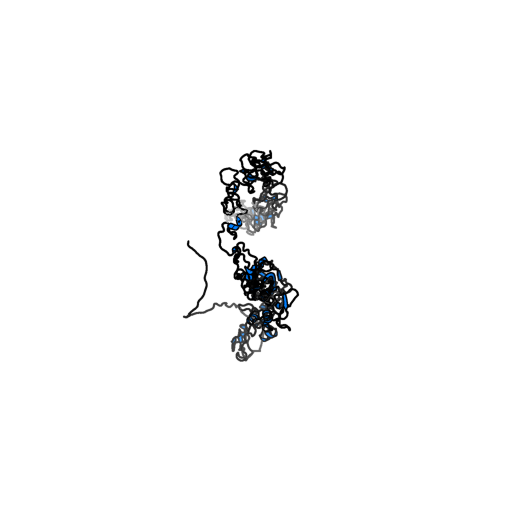518 1.00 89.88 442 CYS A N 1
ATOM 3170 C CA . CYS A 1 442 ? -15.486 -10.036 57.031 1.00 89.88 442 CYS A CA 1
ATOM 3171 C C . CYS A 1 442 ? -15.634 -9.063 58.195 1.00 89.88 442 CYS A C 1
ATOM 3173 O O . CYS A 1 442 ? -14.861 -9.137 59.157 1.00 89.88 442 CYS A O 1
ATOM 3175 N N . LEU A 1 443 ? -16.651 -8.210 58.132 1.00 86.88 443 LEU A N 1
ATOM 3176 C CA . LEU A 1 443 ? -17.058 -7.289 59.190 1.00 86.88 443 LEU A CA 1
ATOM 3177 C C . LEU A 1 443 ? -18.134 -7.932 60.095 1.00 86.88 443 LEU A C 1
ATOM 3179 O O . LEU A 1 443 ? -18.805 -8.866 59.663 1.00 86.88 443 LEU A O 1
ATOM 3183 N N . PRO A 1 444 ? -18.288 -7.485 61.359 1.00 82.44 444 PRO A N 1
ATOM 3184 C CA . PRO A 1 444 ? -19.247 -8.079 62.302 1.00 82.44 444 PRO A CA 1
ATOM 3185 C C . PRO A 1 444 ? -20.705 -7.605 62.129 1.00 82.44 444 PRO A C 1
ATOM 3187 O O . PRO A 1 444 ? -21.613 -8.325 62.513 1.00 82.44 444 PRO A O 1
ATOM 3190 N N . CYS A 1 445 ? -20.910 -6.415 61.564 1.00 82.56 445 CYS A N 1
ATOM 3191 C CA . CYS A 1 445 ? -22.145 -5.916 60.941 1.00 82.56 445 CYS A CA 1
ATOM 3192 C C . CYS A 1 445 ? -21.691 -5.106 59.699 1.00 82.56 445 CYS A C 1
ATOM 3194 O O . CYS A 1 445 ? -20.491 -4.802 59.602 1.00 82.56 445 CYS A O 1
ATOM 3196 N N . PRO A 1 446 ? -22.583 -4.739 58.760 1.00 83.56 446 PRO A N 1
ATOM 3197 C CA . PRO A 1 446 ? -22.203 -3.960 57.581 1.00 83.56 446 PRO A CA 1
ATOM 3198 C C . PRO A 1 446 ? -21.562 -2.603 57.914 1.00 83.56 446 PRO A C 1
ATOM 3200 O O . PRO A 1 446 ? -21.802 -2.025 58.978 1.00 83.56 446 PRO A O 1
ATOM 3203 N N . ASN A 1 447 ? -20.745 -2.081 56.995 1.00 81.31 447 ASN A N 1
ATOM 3204 C CA . ASN A 1 447 ? -20.212 -0.718 57.085 1.00 81.31 447 ASN A CA 1
ATOM 3205 C C . ASN A 1 447 ? -21.259 0.348 56.675 1.00 81.31 447 ASN A C 1
ATOM 3207 O O . ASN A 1 447 ? -22.371 0.022 56.263 1.00 81.31 447 ASN A O 1
ATOM 3211 N N . ASP A 1 448 ? -20.880 1.633 56.724 1.00 77.25 448 ASP A N 1
ATOM 3212 C CA . ASP A 1 448 ? -21.722 2.767 56.287 1.00 77.25 448 ASP A CA 1
ATOM 3213 C C . ASP A 1 448 ? -22.128 2.716 54.787 1.00 77.25 448 ASP A C 1
ATOM 3215 O O . ASP A 1 448 ? -22.930 3.533 54.337 1.00 77.25 448 ASP A O 1
ATOM 3219 N N . GLU A 1 449 ? -21.575 1.777 54.010 1.00 79.00 449 GLU A N 1
ATOM 3220 C CA . GLU A 1 449 ? -21.832 1.546 52.580 1.00 79.00 449 GLU A CA 1
ATOM 3221 C C . GLU A 1 449 ? -22.633 0.245 52.335 1.00 79.00 449 GLU A C 1
ATOM 3223 O O . GLU A 1 449 ? -22.863 -0.129 51.188 1.00 79.00 449 GLU A O 1
ATOM 3228 N N . GLY A 1 450 ? -23.064 -0.453 53.397 1.00 75.94 450 GLY A N 1
ATOM 3229 C CA . GLY A 1 450 ? -23.827 -1.707 53.328 1.00 75.94 450 GLY A CA 1
ATOM 3230 C C . GLY A 1 450 ? -22.989 -2.974 53.104 1.00 75.94 450 GLY A C 1
ATOM 3231 O O . GLY A 1 450 ? -23.535 -4.074 53.091 1.00 75.94 450 GLY A O 1
ATOM 3232 N N . ALA A 1 451 ? -21.666 -2.867 52.976 1.00 81.88 451 ALA A N 1
ATOM 3233 C CA . ALA A 1 451 ? -20.794 -4.016 52.762 1.00 81.88 451 ALA A CA 1
ATOM 3234 C C . ALA A 1 451 ? -20.489 -4.747 54.082 1.00 81.88 451 ALA A C 1
ATOM 3236 O O . ALA A 1 451 ? -19.882 -4.179 54.993 1.00 81.88 451 ALA A O 1
ATOM 3237 N N . LEU A 1 452 ? -20.862 -6.028 54.172 1.00 86.75 452 LEU A N 1
ATOM 3238 C CA . LEU A 1 452 ? -20.440 -6.939 55.249 1.00 86.75 452 LEU A CA 1
ATOM 3239 C C . LEU A 1 452 ? -19.079 -7.602 54.955 1.00 86.75 452 LEU A C 1
ATOM 3241 O O . LEU A 1 452 ? -18.353 -7.995 55.869 1.00 86.75 452 LEU A O 1
ATOM 3245 N N . CYS A 1 453 ? -18.721 -7.708 53.677 1.00 87.19 453 CYS A N 1
ATOM 3246 C CA . CYS A 1 453 ? -17.474 -8.290 53.199 1.00 87.19 453 CYS A CA 1
ATOM 3247 C C . CYS A 1 453 ? -16.711 -7.268 52.347 1.00 87.19 453 CYS A C 1
ATOM 3249 O O . CYS A 1 453 ? -17.318 -6.562 51.546 1.00 87.19 453 CYS A O 1
ATOM 3251 N N . LEU A 1 454 ? -15.393 -7.175 52.533 1.00 88.19 454 LEU A N 1
ATOM 3252 C CA . LEU A 1 454 ? -14.509 -6.284 51.778 1.00 88.19 454 LEU A CA 1
ATOM 3253 C C . LEU A 1 454 ? -13.400 -7.092 51.103 1.00 88.19 454 LEU A C 1
ATOM 3255 O O . LEU A 1 454 ? -12.637 -7.782 51.785 1.00 88.19 454 LEU A O 1
ATOM 3259 N N . ASP A 1 455 ? -13.282 -6.955 49.787 1.00 86.88 455 ASP A N 1
ATOM 3260 C CA . ASP A 1 455 ? -12.238 -7.588 48.983 1.00 86.88 455 ASP A CA 1
ATOM 3261 C C . ASP A 1 455 ? -10.972 -6.737 48.845 1.00 86.88 455 ASP A C 1
ATOM 3263 O O . ASP A 1 455 ? -10.955 -5.540 49.132 1.00 86.88 455 ASP A O 1
ATOM 3267 N N . ASP A 1 456 ? -9.884 -7.384 48.413 1.00 82.25 456 ASP A N 1
ATOM 3268 C CA . ASP A 1 456 ? -8.606 -6.746 48.063 1.00 82.25 456 ASP A CA 1
ATOM 3269 C C . ASP A 1 456 ? -7.966 -5.909 49.208 1.00 82.25 456 ASP A C 1
ATOM 3271 O O . ASP A 1 456 ? -7.096 -5.055 49.005 1.00 82.25 456 ASP A O 1
ATOM 3275 N N . VAL A 1 457 ? -8.349 -6.158 50.466 1.00 86.06 457 VAL A N 1
ATOM 3276 C CA . VAL A 1 457 ? -7.827 -5.436 51.639 1.00 86.06 457 VAL A CA 1
ATOM 3277 C C . VAL A 1 457 ? -6.631 -6.137 52.287 1.00 86.06 457 VAL A C 1
ATOM 3279 O O . VAL A 1 457 ? -6.395 -7.334 52.138 1.00 86.06 457 VAL A O 1
ATOM 3282 N N . THR A 1 458 ? -5.842 -5.364 53.035 1.00 87.06 458 THR A N 1
ATOM 3283 C CA . THR A 1 458 ? -4.713 -5.890 53.816 1.00 87.06 458 THR A CA 1
ATOM 3284 C C . THR A 1 458 ? -5.160 -6.324 55.213 1.00 87.06 458 THR A C 1
ATOM 3286 O O . THR A 1 458 ? -6.024 -5.690 55.826 1.00 87.06 458 THR A O 1
ATOM 3289 N N . ASP A 1 459 ? -4.500 -7.342 55.771 1.00 87.00 459 ASP A N 1
ATOM 3290 C CA . ASP A 1 459 ? -4.701 -7.828 57.147 1.00 87.00 459 ASP A CA 1
ATOM 3291 C C . ASP A 1 459 ? -4.733 -6.692 58.191 1.00 87.00 459 ASP A C 1
ATOM 3293 O O . ASP A 1 459 ? -5.604 -6.640 59.063 1.00 87.00 459 ASP A O 1
ATOM 3297 N N . GLY A 1 460 ? -3.809 -5.733 58.061 1.00 85.38 460 GLY A N 1
ATOM 3298 C CA . GLY A 1 460 ? -3.699 -4.581 58.956 1.00 85.38 460 GLY A CA 1
ATOM 3299 C C . GLY A 1 460 ? -4.877 -3.605 58.872 1.00 85.38 460 GLY A C 1
ATOM 3300 O O . GLY A 1 460 ? -5.238 -3.015 59.891 1.00 85.38 460 GLY A O 1
ATOM 3301 N N . PHE A 1 461 ? -5.499 -3.455 57.697 1.00 87.62 461 PHE A N 1
ATOM 3302 C CA . PHE A 1 461 ? -6.732 -2.682 57.539 1.00 87.62 461 PHE A CA 1
ATOM 3303 C C . PHE A 1 461 ? -7.923 -3.439 58.136 1.00 87.62 461 PHE A C 1
ATOM 3305 O O . PHE A 1 461 ? -8.627 -2.895 58.986 1.00 87.62 461 PHE A O 1
ATOM 3312 N N . CYS A 1 462 ? -8.083 -4.718 57.780 1.00 88.56 462 CYS A N 1
ATOM 3313 C CA . CYS A 1 462 ? -9.193 -5.553 58.240 1.00 88.56 462 CYS A CA 1
ATOM 3314 C C . CYS A 1 462 ? -9.276 -5.643 59.774 1.00 88.56 462 CYS A C 1
ATOM 3316 O O . CYS A 1 462 ? -10.312 -5.356 60.377 1.00 88.56 462 CYS A O 1
ATOM 3318 N N . ARG A 1 463 ? -8.150 -5.939 60.440 1.00 88.56 463 ARG A N 1
ATOM 3319 C CA . ARG A 1 463 ? -8.078 -5.944 61.913 1.00 88.56 463 ARG A CA 1
ATOM 3320 C C . ARG A 1 463 ? -8.314 -4.558 62.522 1.00 88.56 463 ARG A C 1
ATOM 3322 O O . ARG A 1 463 ? -8.726 -4.469 63.676 1.00 88.56 463 ARG A O 1
ATOM 3329 N N . GLY A 1 464 ? -8.041 -3.486 61.774 1.00 86.06 464 GLY A N 1
ATOM 3330 C CA . GLY A 1 464 ? -8.271 -2.100 62.184 1.00 86.06 464 GLY A CA 1
ATOM 3331 C C . GLY A 1 464 ? -9.753 -1.731 62.282 1.00 86.06 464 GLY A C 1
ATOM 3332 O O . GLY A 1 464 ? -10.122 -0.986 63.189 1.00 86.06 464 GLY A O 1
ATOM 3333 N N . VAL A 1 465 ? -10.595 -2.302 61.415 1.00 85.38 465 VAL A N 1
ATOM 3334 C CA . VAL A 1 465 ? -12.067 -2.175 61.455 1.00 85.38 465 VAL A CA 1
ATOM 3335 C C . VAL A 1 465 ? -12.751 -3.269 62.293 1.00 85.38 465 VAL A C 1
ATOM 3337 O O . VAL A 1 465 ? -13.972 -3.322 62.372 1.00 85.38 465 VAL A O 1
ATOM 3340 N N . GLY A 1 466 ? -11.972 -4.123 62.969 1.00 83.69 466 GLY A N 1
ATOM 3341 C CA . GLY A 1 466 ? -12.478 -5.192 63.838 1.00 83.69 466 GLY A CA 1
ATOM 3342 C C . GLY A 1 466 ? -12.898 -6.474 63.112 1.00 83.69 466 GLY A C 1
ATOM 3343 O O . GLY A 1 466 ? -13.425 -7.377 63.759 1.00 83.69 466 GLY A O 1
ATOM 3344 N N . GLY A 1 467 ? -12.649 -6.566 61.804 1.00 86.81 467 GLY A N 1
ATOM 3345 C CA . GLY A 1 467 ? -13.006 -7.716 60.982 1.00 86.81 467 GLY A CA 1
ATOM 3346 C C . GLY A 1 467 ? -12.041 -8.903 61.080 1.00 86.81 467 GLY A C 1
ATOM 3347 O O . GLY A 1 467 ? -10.976 -8.839 61.706 1.00 86.81 467 GLY A O 1
ATOM 3348 N N . SER A 1 468 ? -12.416 -10.001 60.422 1.00 88.75 468 SER A N 1
ATOM 3349 C CA . SER A 1 468 ? -11.596 -11.210 60.269 1.00 88.75 468 SER A CA 1
ATOM 3350 C C . SER A 1 468 ? -11.092 -11.357 58.829 1.00 88.75 468 SER A C 1
ATOM 3352 O O . SER A 1 468 ? -11.869 -11.240 57.886 1.00 88.75 468 SER A O 1
ATOM 3354 N N . TRP A 1 469 ? -9.781 -11.567 58.666 1.00 91.00 469 TRP A N 1
ATOM 3355 C CA . TRP A 1 469 ? -9.087 -11.537 57.371 1.00 91.00 469 TRP A CA 1
ATOM 3356 C C . TRP A 1 469 ? -8.686 -12.932 56.881 1.00 91.00 469 TRP A C 1
ATOM 3358 O O . TRP A 1 469 ? -8.298 -13.775 57.698 1.00 91.00 469 TRP A O 1
ATOM 3368 N N . ILE A 1 470 ? -8.711 -13.140 55.560 1.00 88.62 470 ILE A N 1
ATOM 3369 C CA . ILE A 1 470 ? -8.189 -14.332 54.878 1.00 88.62 470 ILE A CA 1
ATOM 3370 C C . ILE A 1 470 ? -7.281 -13.920 53.709 1.00 88.62 470 ILE A C 1
ATOM 3372 O O . ILE A 1 470 ? -7.659 -13.125 52.854 1.00 88.62 470 ILE A O 1
ATOM 3376 N N . GLU A 1 471 ? -6.087 -14.508 53.668 1.00 86.12 471 GLU A N 1
ATOM 3377 C CA . GLU A 1 471 ? -5.090 -14.350 52.602 1.00 86.12 471 GLU A CA 1
ATOM 3378 C C . GLU A 1 471 ? -5.580 -14.979 51.289 1.00 86.12 471 GLU A C 1
ATOM 3380 O O . GLU A 1 471 ? -6.001 -16.135 51.298 1.00 86.12 471 GLU A O 1
ATOM 3385 N N .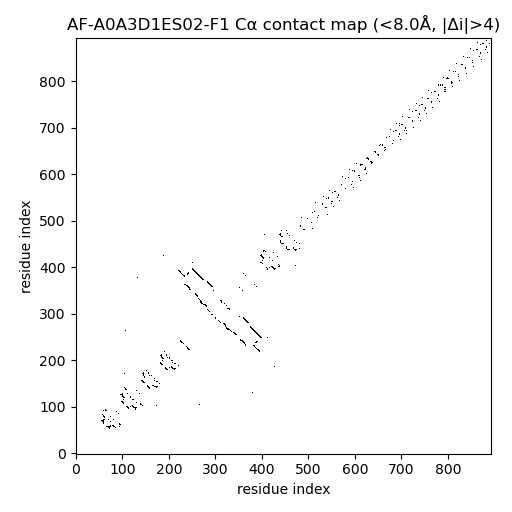 CYS A 1 472 ? -5.541 -14.233 50.176 1.00 83.19 472 CYS A N 1
ATOM 3386 C CA . CYS A 1 472 ? -6.027 -14.656 48.850 1.00 83.19 472 CYS A CA 1
ATOM 3387 C C . CYS A 1 472 ? -7.503 -15.109 48.748 1.00 83.19 472 CYS A C 1
ATOM 3389 O O . CYS A 1 472 ? -7.924 -15.517 47.668 1.00 83.19 472 CYS A O 1
ATOM 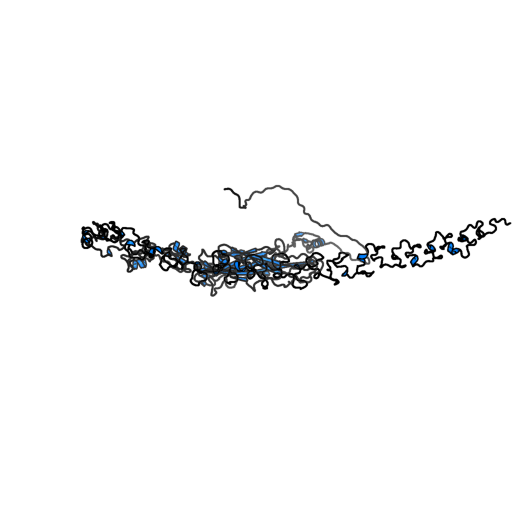3391 N N . GLY A 1 473 ? -8.301 -15.035 49.818 1.00 80.06 473 GLY A N 1
ATOM 3392 C CA . GLY A 1 473 ? -9.747 -15.272 49.739 1.00 80.06 473 GLY A CA 1
ATOM 3393 C C . GLY A 1 473 ? -10.468 -14.091 49.087 1.00 80.06 473 GLY A C 1
ATOM 3394 O O . GLY A 1 473 ? -9.998 -12.955 49.213 1.00 80.06 473 GLY A O 1
ATOM 3395 N N . THR A 1 474 ? -11.617 -14.346 48.457 1.00 84.94 474 THR A N 1
ATOM 3396 C CA . THR A 1 474 ? -12.535 -13.306 47.954 1.00 84.94 474 THR A CA 1
ATOM 3397 C C . THR A 1 474 ? -13.931 -13.458 48.548 1.00 84.94 474 THR A C 1
ATOM 3399 O O . THR A 1 474 ? -14.277 -14.545 49.006 1.00 84.94 474 THR A O 1
ATOM 3402 N N . CYS A 1 475 ? -14.748 -12.404 48.545 1.00 84.62 475 CYS A N 1
ATOM 3403 C CA . CYS A 1 475 ? -16.105 -12.444 49.097 1.00 84.62 475 CYS A CA 1
ATOM 3404 C C . CYS A 1 475 ? -17.038 -13.446 48.384 1.00 84.62 475 CYS A C 1
ATOM 3406 O O . CYS A 1 475 ? -17.907 -14.021 49.038 1.00 84.62 475 CYS A O 1
ATOM 3408 N N . ASP A 1 476 ? -16.818 -13.712 47.090 1.00 83.94 476 ASP A N 1
ATOM 3409 C CA . ASP A 1 476 ? -17.581 -14.701 46.309 1.00 83.94 476 ASP A CA 1
ATOM 3410 C C . ASP A 1 476 ? -17.181 -16.156 46.612 1.00 83.94 476 ASP A C 1
ATOM 3412 O O . ASP A 1 476 ? -18.032 -17.034 46.759 1.00 83.94 476 ASP A O 1
ATOM 3416 N N . LEU A 1 477 ? -15.872 -16.440 46.664 1.00 82.25 477 LEU A N 1
ATOM 3417 C CA . LEU A 1 477 ? -15.350 -17.803 46.850 1.00 82.25 477 LEU A CA 1
ATOM 3418 C C . LEU A 1 477 ? -15.363 -18.225 48.321 1.00 82.25 477 LEU A C 1
ATOM 3420 O O . LEU A 1 477 ? -15.552 -19.400 48.642 1.00 82.25 477 LEU A O 1
ATOM 3424 N N . ASP A 1 478 ? -15.187 -17.250 49.205 1.00 82.69 478 ASP A N 1
ATOM 3425 C CA . ASP A 1 478 ? -15.277 -17.375 50.642 1.00 82.69 478 ASP A CA 1
ATOM 3426 C C . ASP A 1 478 ? -16.343 -16.373 51.153 1.00 82.69 478 ASP A C 1
ATOM 3428 O O . ASP A 1 478 ? -16.005 -15.252 51.531 1.00 82.69 478 ASP A O 1
ATOM 3432 N N . PRO A 1 479 ? -17.638 -16.730 51.227 1.00 82.25 479 PRO A N 1
ATOM 3433 C CA . PRO A 1 479 ? -18.661 -15.866 51.825 1.00 82.25 479 PRO A CA 1
ATOM 3434 C C . PRO A 1 479 ? -18.510 -15.763 53.354 1.00 82.25 479 PRO A C 1
ATOM 3436 O O . PRO A 1 479 ? -17.889 -16.614 54.010 1.00 82.25 479 PRO A O 1
ATOM 3439 N N . CYS A 1 480 ? -19.000 -14.674 53.954 1.00 82.25 480 CYS A N 1
ATOM 3440 C CA . CYS A 1 480 ? -18.863 -14.433 55.396 1.00 82.25 480 CYS A CA 1
ATOM 3441 C C . CYS A 1 480 ? -19.822 -15.309 56.220 1.00 82.25 480 CYS A C 1
ATOM 3443 O O . CYS A 1 480 ? -20.984 -15.440 55.848 1.00 82.25 480 CYS A O 1
ATOM 3445 N N . PRO A 1 481 ? -19.363 -15.920 57.331 1.00 77.31 481 PRO A N 1
ATOM 3446 C CA . PRO A 1 481 ? -20.235 -16.707 58.194 1.00 77.31 481 PRO A CA 1
ATOM 3447 C C . PRO A 1 481 ? -21.128 -15.778 59.023 1.00 77.31 481 PRO A C 1
ATOM 3449 O O . PRO A 1 481 ? -20.628 -15.045 59.877 1.00 77.31 481 PRO A O 1
ATOM 3452 N N . ILE A 1 482 ? -22.431 -15.851 58.771 1.00 75.00 482 ILE A N 1
ATOM 3453 C CA . ILE A 1 482 ? -23.494 -15.139 59.486 1.00 75.00 482 ILE A CA 1
ATOM 3454 C C . ILE A 1 482 ? -24.469 -16.149 60.100 1.00 75.00 482 ILE A C 1
ATOM 3456 O O . ILE A 1 482 ? -24.646 -17.239 59.554 1.00 75.00 482 ILE A O 1
ATOM 3460 N N . ASP A 1 483 ? -25.059 -15.785 61.238 1.00 74.38 483 ASP A N 1
ATOM 3461 C CA . ASP A 1 483 ? -26.346 -16.324 61.678 1.00 74.38 483 ASP A CA 1
ATOM 3462 C C . ASP A 1 483 ? -27.389 -15.281 61.225 1.00 74.38 483 ASP A C 1
ATOM 3464 O O . ASP A 1 483 ? -27.276 -14.104 61.578 1.00 74.38 483 ASP A O 1
ATOM 3468 N N . ASP A 1 484 ? -28.279 -15.710 60.333 1.00 74.69 484 ASP A N 1
ATOM 3469 C CA . ASP A 1 484 ? -29.218 -14.918 59.527 1.00 74.69 484 ASP A CA 1
ATOM 3470 C C . ASP A 1 484 ? -30.427 -15.842 59.272 1.00 74.69 484 ASP A C 1
ATOM 3472 O O . ASP A 1 484 ? -30.296 -16.865 58.587 1.00 74.69 484 ASP A O 1
ATOM 3476 N N . CYS A 1 485 ? -31.557 -15.576 59.935 1.00 77.31 485 CYS A N 1
ATOM 3477 C CA . CYS A 1 485 ? -32.744 -16.438 59.912 1.00 77.31 485 CYS A CA 1
ATOM 3478 C C . CYS A 1 485 ? -33.566 -16.237 58.629 1.00 77.31 485 CYS A C 1
ATOM 3480 O O . CYS A 1 485 ? -34.018 -17.212 58.020 1.00 77.31 485 CYS A O 1
ATOM 3482 N N . ASN A 1 486 ? -33.723 -14.978 58.213 1.00 72.06 486 ASN A N 1
ATOM 3483 C CA . ASN A 1 486 ? -34.568 -14.549 57.098 1.00 72.06 486 ASN A CA 1
ATOM 3484 C C . ASN A 1 486 ? -33.851 -14.657 55.731 1.00 72.06 486 ASN A C 1
ATOM 3486 O O . ASN A 1 486 ? -34.488 -14.593 54.680 1.00 72.06 486 ASN A O 1
ATOM 3490 N N . SER A 1 487 ? -32.538 -14.915 55.744 1.00 76.69 487 SER A N 1
ATOM 3491 C CA . SER A 1 487 ? -31.637 -15.006 54.589 1.00 76.69 487 SER A CA 1
ATOM 3492 C C . SER A 1 487 ? -31.493 -13.703 53.786 1.00 76.69 487 SER A C 1
ATOM 3494 O O . SER A 1 487 ? -31.218 -13.754 52.582 1.00 76.69 487 SER A O 1
ATOM 3496 N N . ASN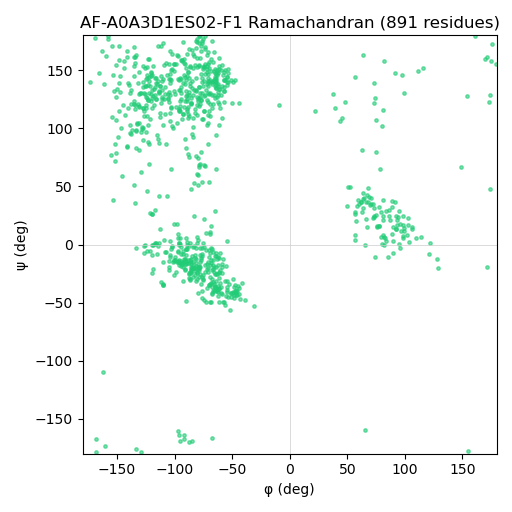 A 1 488 ? -31.670 -12.538 54.421 1.00 74.69 488 AS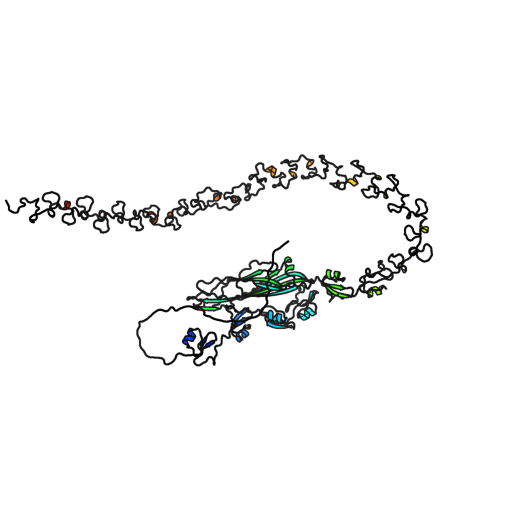N A N 1
ATOM 3497 C CA . ASN A 1 488 ? -31.588 -11.229 53.762 1.00 74.69 488 ASN A CA 1
ATOM 3498 C C . ASN A 1 488 ? -30.140 -10.715 53.584 1.00 74.69 488 ASN A C 1
ATOM 3500 O O . ASN A 1 488 ? -29.909 -9.785 52.805 1.00 74.69 488 ASN A O 1
ATOM 3504 N N . GLY A 1 489 ? -29.154 -11.344 54.240 1.00 74.06 489 GLY A N 1
ATOM 3505 C CA . GLY A 1 489 ? -27.732 -10.989 54.178 1.00 74.06 489 GLY A CA 1
ATOM 3506 C C . GLY A 1 489 ? -27.239 -10.086 55.317 1.00 74.06 489 GLY A C 1
ATOM 3507 O O . GLY A 1 489 ? -26.036 -9.802 55.395 1.00 74.06 489 GLY A O 1
ATOM 3508 N N . LEU A 1 490 ? -28.129 -9.649 56.208 1.00 76.00 490 LEU A N 1
ATOM 3509 C CA . LEU A 1 490 ? -27.807 -9.021 57.486 1.00 76.00 490 LEU A CA 1
ATOM 3510 C C . LEU A 1 490 ? -27.766 -10.100 58.588 1.00 76.00 490 LEU A C 1
ATOM 3512 O O . LEU A 1 490 ? -28.610 -10.987 58.606 1.00 76.00 490 LEU A O 1
ATOM 3516 N N . PRO A 1 491 ? -26.803 -10.064 59.528 1.00 82.62 491 PRO A N 1
ATOM 3517 C CA . PRO A 1 491 ? -26.857 -10.939 60.699 1.00 82.62 491 PRO A CA 1
ATOM 3518 C C . PRO A 1 491 ? -27.998 -10.528 61.642 1.00 82.62 491 PRO A C 1
ATOM 3520 O O . PRO A 1 491 ? -28.122 -9.334 61.922 1.00 82.62 491 PRO A O 1
ATOM 3523 N N . ASP A 1 492 ? -28.727 -11.489 62.226 1.00 73.94 492 ASP A N 1
ATOM 3524 C CA . ASP A 1 492 ? -29.903 -11.245 63.096 1.00 73.94 492 ASP A CA 1
ATOM 3525 C C . ASP A 1 492 ? -29.627 -10.200 64.206 1.00 73.94 492 ASP A C 1
ATOM 3527 O O . ASP A 1 492 ? -30.430 -9.313 64.492 1.00 73.94 492 ASP A O 1
ATOM 3531 N N . ASP A 1 493 ? -28.438 -10.279 64.823 1.00 74.69 493 ASP A N 1
ATOM 3532 C CA . ASP A 1 493 ? -27.947 -9.397 65.902 1.00 74.69 493 ASP A CA 1
ATOM 3533 C C . ASP A 1 493 ? -27.774 -7.914 65.464 1.00 74.69 493 ASP A C 1
ATOM 3535 O O . ASP A 1 493 ? -27.515 -7.044 66.306 1.00 74.69 493 ASP A O 1
ATOM 3539 N N . CYS A 1 494 ? -27.874 -7.620 64.162 1.00 76.62 494 CYS A N 1
ATOM 3540 C CA . CYS A 1 494 ? -27.783 -6.285 63.565 1.00 76.62 494 CYS A CA 1
ATOM 3541 C C . CYS A 1 494 ? -29.167 -5.691 63.182 1.00 76.62 494 CYS A C 1
ATOM 3543 O O . CYS A 1 494 ? -29.202 -4.544 62.729 1.00 76.62 494 CYS A O 1
ATOM 3545 N N . GLU A 1 495 ? -30.279 -6.422 63.365 1.00 75.00 495 GLU A N 1
ATOM 3546 C CA . GLU A 1 495 ? -31.634 -6.055 62.901 1.00 75.00 495 GLU A CA 1
ATOM 3547 C C . GLU A 1 495 ? -32.626 -5.674 64.037 1.00 75.00 495 GLU A C 1
ATOM 3549 O O . GLU A 1 495 ? -32.306 -5.755 65.224 1.00 75.00 495 GLU A O 1
ATOM 3554 N N . ASP A 1 496 ? -33.835 -5.208 63.682 1.00 71.19 496 ASP A N 1
ATOM 3555 C CA . ASP A 1 496 ? -34.926 -4.809 64.608 1.00 71.19 496 ASP A CA 1
ATOM 3556 C C . ASP A 1 496 ? -36.239 -5.515 64.200 1.00 71.19 496 ASP A C 1
ATOM 3558 O O . ASP A 1 496 ? -37.200 -4.893 63.745 1.00 71.19 496 ASP A O 1
ATOM 3562 N N . LEU A 1 497 ? -36.215 -6.852 64.272 1.00 72.94 497 LEU A N 1
ATOM 3563 C CA . LEU A 1 497 ? -37.237 -7.754 63.724 1.00 72.94 497 LEU A CA 1
ATOM 3564 C C . LEU A 1 497 ? -38.528 -7.787 64.567 1.00 72.94 497 LEU A C 1
ATOM 3566 O O . LEU A 1 497 ? -38.512 -7.553 65.780 1.00 72.94 497 LEU A O 1
ATOM 3570 N N . THR A 1 498 ? -39.662 -8.082 63.923 1.00 72.38 498 THR A N 1
ATOM 3571 C CA . THR A 1 498 ? -40.995 -8.036 64.557 1.00 72.38 498 THR A CA 1
ATOM 3572 C C . THR A 1 498 ? -41.408 -9.389 65.157 1.00 72.38 498 THR A C 1
ATOM 3574 O O . THR A 1 498 ? -41.047 -10.444 64.650 1.00 72.38 498 THR A O 1
ATOM 3577 N N . ASP A 1 499 ? -42.139 -9.329 66.274 1.00 72.75 499 ASP A N 1
ATOM 3578 C CA . ASP A 1 499 ? -42.769 -10.450 66.993 1.00 72.75 499 ASP A CA 1
ATOM 3579 C C . ASP A 1 499 ? -44.211 -10.013 67.324 1.00 72.75 499 ASP A C 1
ATOM 3581 O O . ASP A 1 499 ? -44.494 -9.424 68.377 1.00 72.75 499 ASP A O 1
ATOM 3585 N N . CYS A 1 500 ? -45.115 -10.166 66.354 1.00 74.50 500 CYS A N 1
ATOM 3586 C CA . CYS A 1 500 ? -46.490 -9.675 66.401 1.00 74.50 500 CYS A CA 1
ATOM 3587 C C . CYS A 1 500 ? -47.373 -10.540 67.311 1.00 74.50 500 CYS A C 1
ATOM 3589 O O . CYS A 1 500 ? -48.288 -10.028 67.970 1.00 74.50 500 CYS A O 1
ATOM 3591 N N . ASN A 1 501 ? -47.057 -11.836 67.399 1.00 70.75 501 ASN A N 1
ATOM 3592 C CA . ASN A 1 501 ? -47.775 -12.806 68.217 1.00 70.75 501 ASN A CA 1
ATOM 3593 C C . ASN A 1 501 ? -47.270 -12.841 69.682 1.00 70.75 501 ASN A C 1
ATOM 3595 O O . ASN A 1 501 ? -48.042 -13.135 70.606 1.00 70.75 501 ASN A O 1
ATOM 3599 N N . GLY A 1 502 ? -46.027 -12.413 69.925 1.00 71.69 502 GLY A N 1
ATOM 3600 C CA . GLY A 1 502 ? -45.461 -12.075 71.232 1.00 71.69 502 GLY A CA 1
ATOM 3601 C C . GLY A 1 502 ? -44.756 -13.229 71.950 1.00 71.69 502 GLY A C 1
ATOM 3602 O O . GLY A 1 502 ? -44.903 -13.343 73.179 1.00 71.69 502 GLY A O 1
ATOM 3603 N N . ASN A 1 503 ? -44.058 -14.109 71.226 1.00 75.00 503 ASN A N 1
ATOM 3604 C CA . ASN A 1 503 ? -43.458 -15.326 71.786 1.00 75.00 503 ASN A CA 1
ATOM 3605 C C . ASN A 1 503 ? -41.926 -15.291 71.975 1.00 75.00 503 ASN A C 1
ATOM 3607 O O . ASN A 1 503 ? -41.432 -15.978 72.882 1.00 75.00 503 ASN A O 1
ATOM 3611 N N . GLY A 1 504 ? -41.206 -14.429 71.250 1.00 70.06 504 GLY A N 1
ATOM 3612 C CA . GLY A 1 504 ? -39.766 -14.196 71.407 1.00 70.06 504 GLY A CA 1
ATOM 3613 C C . GLY A 1 504 ? -38.835 -14.924 70.428 1.00 70.06 504 GLY A C 1
ATOM 3614 O O . GLY A 1 504 ? -37.619 -14.821 70.603 1.00 70.06 504 GLY A O 1
ATOM 3615 N N . GLU A 1 505 ? -39.369 -15.624 69.431 1.00 69.88 505 GLU A N 1
ATOM 3616 C CA . GLU A 1 505 ? -38.741 -15.771 68.108 1.00 69.88 505 GLU A CA 1
ATOM 3617 C C . GLU A 1 505 ? -39.398 -14.700 67.189 1.00 69.88 505 GLU A C 1
ATOM 3619 O O . GLU A 1 505 ? -40.572 -14.395 67.406 1.00 69.88 505 GLU A O 1
ATOM 3624 N N . PRO A 1 506 ? -38.678 -14.029 66.263 1.00 73.69 506 PRO A N 1
ATOM 3625 C CA . PRO A 1 506 ? -39.309 -13.114 65.301 1.00 73.69 506 PRO A CA 1
ATOM 3626 C C . PRO A 1 506 ? -40.275 -13.860 64.377 1.00 73.69 506 PRO A C 1
ATOM 3628 O O . PRO A 1 506 ? -39.996 -15.013 64.048 1.00 73.69 506 PRO A O 1
ATOM 3631 N N . ASP A 1 507 ? -41.355 -13.215 63.919 1.00 71.94 507 ASP A N 1
ATOM 3632 C CA . ASP A 1 507 ? -42.409 -13.880 63.128 1.00 71.94 507 ASP A CA 1
ATOM 3633 C C . ASP A 1 507 ? -41.814 -14.570 61.877 1.00 71.94 507 ASP A C 1
ATOM 3635 O O . ASP A 1 507 ? -42.051 -15.746 61.619 1.00 71.94 507 ASP A O 1
ATOM 3639 N N . GLU A 1 508 ? -40.921 -13.885 61.164 1.00 70.88 508 GLU A N 1
ATOM 3640 C CA . GLU A 1 508 ? -40.173 -14.388 59.999 1.00 70.88 508 GLU A CA 1
ATOM 3641 C C . GLU A 1 508 ? -39.216 -15.571 60.274 1.00 70.88 508 GLU A C 1
ATOM 3643 O O . GLU A 1 508 ? -38.776 -16.231 59.333 1.00 70.88 508 GLU A O 1
ATOM 3648 N N . CYS A 1 509 ? -38.925 -15.891 61.541 1.00 74.56 509 CYS A N 1
ATOM 3649 C CA . CYS A 1 509 ? -38.171 -17.087 61.933 1.00 74.56 509 CYS A CA 1
ATOM 3650 C C . CYS A 1 509 ? -39.079 -18.281 62.322 1.00 74.56 509 CYS A C 1
ATOM 3652 O O . CYS A 1 509 ? -38.564 -19.336 62.712 1.00 74.56 509 CYS A O 1
ATOM 3654 N N . GLU A 1 510 ? -40.411 -18.139 62.263 1.00 70.81 510 GLU A N 1
ATOM 3655 C CA . GLU A 1 510 ? -41.386 -19.153 62.693 1.00 70.81 510 GLU A CA 1
ATOM 3656 C C . GLU A 1 510 ? -41.928 -20.045 61.547 1.00 70.81 510 GLU A C 1
ATOM 3658 O O . GLU A 1 510 ? -41.330 -20.202 60.484 1.00 70.81 510 GLU A O 1
ATOM 3663 N N . SER A 1 511 ? -43.042 -20.751 61.794 1.00 67.12 511 SER A N 1
ATOM 3664 C CA . SER A 1 511 ? -43.753 -21.557 60.798 1.00 67.12 511 SER A CA 1
ATOM 3665 C C . SER A 1 511 ? -45.234 -21.698 61.172 1.00 67.12 511 SER A C 1
ATOM 3667 O O . SER A 1 511 ? -45.584 -22.387 62.137 1.00 67.12 511 SER A O 1
ATOM 3669 N N . PHE A 1 512 ? -46.097 -21.046 60.394 1.00 67.69 512 PHE A N 1
ATOM 3670 C CA . PHE A 1 512 ? -47.548 -20.934 60.590 1.00 67.69 512 PHE A CA 1
ATOM 3671 C C . PHE A 1 512 ? -48.313 -21.200 59.277 1.00 67.69 512 PHE A C 1
ATOM 3673 O O . PHE A 1 512 ? -47.716 -21.622 58.286 1.00 67.69 512 PHE A O 1
ATOM 3680 N N . ASP A 1 513 ? -49.640 -21.041 59.299 1.00 71.50 513 ASP A N 1
ATOM 3681 C CA . ASP A 1 513 ? -50.453 -20.983 58.081 1.00 71.50 513 ASP A CA 1
ATOM 3682 C C . ASP A 1 513 ? -50.373 -19.536 57.537 1.00 71.50 513 ASP A C 1
ATOM 3684 O O . ASP A 1 513 ? -50.737 -18.591 58.241 1.00 71.50 513 ASP A O 1
ATOM 3688 N N . ASP A 1 514 ? -49.810 -19.405 56.334 1.00 72.19 514 ASP A N 1
ATOM 3689 C CA . ASP A 1 514 ? -49.523 -18.174 55.580 1.00 72.19 514 ASP A CA 1
ATOM 3690 C C . ASP A 1 514 ? -49.842 -18.477 54.106 1.00 72.19 514 ASP A C 1
ATOM 3692 O O . ASP A 1 514 ? -49.268 -19.416 53.533 1.00 72.19 514 ASP A O 1
ATOM 3696 N N . CYS A 1 515 ? -50.819 -17.777 53.524 1.00 76.62 515 CYS A N 1
ATOM 3697 C CA . CYS A 1 515 ? -51.321 -18.067 52.181 1.00 76.62 515 CYS A CA 1
ATOM 3698 C C . CYS A 1 515 ? -50.754 -17.177 51.061 1.00 76.62 515 CYS A C 1
ATOM 3700 O O . CYS A 1 515 ? -50.721 -17.646 49.920 1.00 76.62 515 CYS A O 1
ATOM 3702 N N . ASN A 1 516 ? -50.264 -15.967 51.363 1.00 71.19 516 ASN A N 1
ATOM 3703 C CA . ASN A 1 516 ? -49.600 -15.080 50.392 1.00 71.19 516 ASN A CA 1
ATOM 3704 C C . ASN A 1 516 ? -48.056 -15.183 50.456 1.00 71.19 516 ASN A C 1
ATOM 3706 O O . ASN A 1 516 ? -47.365 -14.808 49.508 1.00 71.19 516 ASN A O 1
ATOM 3710 N N . GLY A 1 517 ? -47.512 -15.786 51.517 1.00 71.19 517 GLY A N 1
ATOM 3711 C CA . GLY A 1 517 ? -46.089 -16.050 51.724 1.00 71.19 517 GLY A CA 1
ATOM 3712 C C . GLY A 1 517 ? -45.300 -14.850 52.245 1.00 71.19 517 GLY A C 1
ATOM 3713 O O . GLY A 1 517 ? -44.085 -14.805 52.033 1.00 71.19 517 GLY A O 1
ATOM 3714 N N . ASN A 1 518 ? -45.962 -13.860 52.853 1.00 72.44 518 ASN A N 1
ATOM 3715 C CA . ASN A 1 518 ? -45.337 -12.596 53.252 1.00 72.44 518 ASN A CA 1
ATOM 3716 C C . ASN A 1 518 ? -44.664 -12.626 54.646 1.00 72.44 518 ASN A C 1
ATOM 3718 O O . ASN A 1 518 ? -44.100 -11.612 55.067 1.00 72.44 518 ASN A O 1
ATOM 3722 N N . SER A 1 519 ? -44.678 -13.776 55.336 1.00 71.31 519 SER A N 1
ATOM 3723 C CA . SER A 1 519 ? -44.168 -13.972 56.705 1.00 71.31 519 SER A CA 1
ATOM 3724 C C . SER A 1 519 ? -44.949 -13.227 57.802 1.00 71.31 519 SER A C 1
ATOM 3726 O O . SER A 1 519 ? -44.445 -13.039 58.912 1.00 71.31 519 SER A O 1
ATOM 3728 N N . ILE A 1 520 ? -46.204 -12.866 57.536 1.00 73.12 520 ILE A N 1
ATOM 3729 C CA . ILE A 1 520 ? -47.205 -12.437 58.516 1.00 73.12 520 ILE A CA 1
ATOM 3730 C C . ILE A 1 520 ? -48.314 -13.509 58.533 1.00 73.12 520 ILE A C 1
ATOM 3732 O O . ILE A 1 520 ? -48.783 -13.915 57.476 1.00 73.12 520 ILE A O 1
ATOM 3736 N N . PRO A 1 521 ? -48.766 -14.014 59.698 1.00 74.44 521 PRO A N 1
ATOM 3737 C CA . PRO A 1 521 ? -49.822 -15.029 59.725 1.00 74.44 521 PRO A CA 1
ATOM 3738 C C . PRO A 1 521 ? -51.164 -14.504 59.191 1.00 74.44 521 PRO A C 1
ATOM 3740 O O . PRO A 1 521 ? -51.581 -13.416 59.598 1.00 74.44 521 PRO A O 1
ATOM 3743 N N . ASP A 1 522 ? -51.907 -15.319 58.424 1.00 73.69 522 ASP A N 1
ATOM 3744 C CA . ASP A 1 522 ? -53.219 -14.975 57.826 1.00 73.69 522 ASP A CA 1
ATOM 3745 C C . ASP A 1 522 ? -54.176 -14.255 58.806 1.00 73.69 522 ASP A C 1
ATOM 3747 O O . ASP A 1 522 ? -54.940 -13.359 58.438 1.00 73.69 522 ASP A O 1
ATOM 3751 N N . GLU A 1 523 ? -54.162 -14.646 60.090 1.00 71.69 523 GLU A N 1
ATOM 3752 C CA . GLU A 1 523 ? -55.050 -14.093 61.122 1.00 71.69 523 GLU A CA 1
ATOM 3753 C C . GLU A 1 523 ? -54.758 -12.629 61.515 1.00 71.69 523 GLU A C 1
ATOM 3755 O O . GLU A 1 523 ? -55.560 -12.021 62.234 1.00 71.69 523 GLU A O 1
ATOM 3760 N N . CYS A 1 524 ? -53.665 -12.047 61.015 1.00 73.50 524 CYS A N 1
ATOM 3761 C CA . CYS A 1 524 ? -53.290 -10.645 61.196 1.00 73.50 524 CYS A CA 1
ATOM 3762 C C . CYS A 1 524 ? -53.750 -9.720 60.049 1.00 73.50 524 CYS A C 1
ATOM 3764 O O . CYS A 1 524 ? -53.788 -8.505 60.253 1.00 73.50 524 CYS A O 1
ATOM 3766 N N . GLU A 1 525 ? -54.133 -10.254 58.882 1.00 72.44 525 GLU A N 1
ATOM 3767 C CA . GLU A 1 525 ? -54.226 -9.469 57.629 1.00 72.44 525 GLU A CA 1
ATOM 3768 C C . GLU A 1 525 ? -55.663 -9.105 57.194 1.00 72.44 525 GLU A C 1
ATOM 3770 O O . GLU A 1 525 ? -55.886 -8.243 56.348 1.00 72.44 525 GLU A O 1
ATOM 3775 N N . ILE A 1 526 ? -56.671 -9.705 57.834 1.00 71.50 526 ILE A N 1
ATOM 3776 C CA . ILE A 1 526 ? -58.084 -9.675 57.401 1.00 71.50 526 ILE A CA 1
ATOM 3777 C C . ILE A 1 526 ? -58.744 -8.273 57.497 1.00 71.50 526 ILE A C 1
ATOM 3779 O O . ILE A 1 526 ? -59.749 -8.008 56.840 1.00 71.50 526 ILE A O 1
ATOM 3783 N N . ASP A 1 527 ? -58.235 -7.344 58.318 1.00 66.50 527 ASP A N 1
ATOM 3784 C CA . ASP A 1 527 ? -58.925 -6.074 58.651 1.00 66.50 527 ASP A CA 1
ATOM 3785 C C . ASP A 1 527 ? -58.671 -4.945 57.620 1.00 66.50 527 ASP A C 1
ATOM 3787 O O . ASP A 1 527 ? -58.360 -3.803 57.974 1.00 66.50 527 ASP A O 1
ATOM 3791 N N . GLY A 1 528 ? -58.811 -5.266 56.326 1.00 67.56 528 GLY A N 1
ATOM 3792 C CA . GLY A 1 528 ? -58.678 -4.308 55.220 1.00 67.56 528 GLY A CA 1
ATOM 3793 C C . GLY A 1 528 ? -58.675 -4.887 53.797 1.00 67.56 528 GLY A C 1
ATOM 3794 O O . GLY A 1 528 ? -58.971 -4.128 52.876 1.00 67.56 528 GLY A O 1
ATOM 3795 N N . ASN A 1 529 ? -58.390 -6.184 53.643 1.00 68.94 529 ASN A N 1
ATOM 3796 C CA . ASN A 1 529 ? -58.083 -6.860 52.374 1.00 68.94 529 ASN A CA 1
ATOM 3797 C C . ASN A 1 529 ? -59.081 -8.023 52.125 1.00 68.94 529 ASN A C 1
ATOM 3799 O O . ASN A 1 529 ? -58.741 -9.186 52.314 1.00 68.94 529 ASN A O 1
ATOM 3803 N N . ASP A 1 530 ? -60.354 -7.705 51.849 1.00 76.62 530 ASP A N 1
ATOM 3804 C CA . ASP A 1 530 ? -61.452 -8.674 51.608 1.00 76.62 530 ASP A CA 1
ATOM 3805 C C . ASP A 1 530 ? -62.557 -8.007 50.741 1.00 76.62 530 ASP A C 1
ATOM 3807 O O . ASP A 1 530 ? -63.575 -7.519 51.254 1.00 76.62 530 ASP A O 1
ATOM 3811 N N . CYS A 1 531 ? -62.322 -7.885 49.426 1.00 78.56 531 CYS A N 1
ATOM 3812 C CA . CYS A 1 531 ? -63.123 -7.104 48.470 1.00 78.56 531 CYS A CA 1
ATOM 3813 C C . CYS A 1 531 ? -64.507 -7.719 48.201 1.00 78.56 531 CYS A C 1
ATOM 3815 O O . CYS A 1 531 ? -65.495 -6.983 48.059 1.00 78.56 531 CYS A O 1
ATOM 3817 N N . ASP A 1 532 ? -64.612 -9.053 48.199 1.00 76.81 532 ASP A N 1
ATOM 3818 C CA . ASP A 1 532 ? -65.873 -9.792 48.036 1.00 76.81 532 ASP A CA 1
ATOM 3819 C C . ASP A 1 532 ? -66.563 -10.149 49.376 1.00 76.81 532 ASP A C 1
ATOM 3821 O O . ASP A 1 532 ? -67.740 -10.539 49.387 1.00 76.81 532 ASP A O 1
ATOM 3825 N N . ALA A 1 533 ? -65.884 -9.906 50.505 1.00 78.38 533 ALA A N 1
ATOM 3826 C CA . ALA A 1 533 ? -66.327 -10.150 51.879 1.00 78.38 533 ALA A CA 1
ATOM 3827 C C . ALA A 1 533 ? -66.540 -11.641 52.224 1.00 78.38 533 ALA A C 1
ATOM 3829 O O . ALA A 1 533 ? -67.520 -11.992 52.907 1.00 78.38 533 ALA A O 1
ATOM 3830 N N . ASN A 1 534 ? -65.658 -12.527 51.744 1.00 78.62 534 ASN A N 1
ATOM 3831 C CA . ASN A 1 534 ? -65.737 -13.971 51.985 1.00 78.62 534 ASN A CA 1
ATOM 3832 C C . ASN A 1 534 ? -64.925 -14.473 53.196 1.00 78.62 534 ASN A C 1
ATOM 3834 O O . ASN A 1 534 ? -65.254 -15.543 53.729 1.00 78.62 534 ASN A O 1
ATOM 3838 N N . GLY A 1 535 ? -63.980 -13.676 53.710 1.00 75.19 535 GLY A N 1
ATOM 3839 C CA . GLY A 1 535 ? -63.174 -14.001 54.892 1.00 75.19 535 GLY A CA 1
ATOM 3840 C C . GLY A 1 535 ? -61.908 -14.823 54.617 1.00 75.19 535 GLY A C 1
ATOM 3841 O O . GLY A 1 535 ? -61.440 -15.523 55.519 1.00 75.19 535 GLY A O 1
ATOM 3842 N N . ILE A 1 536 ? -61.391 -14.747 53.393 1.00 77.62 536 ILE A N 1
ATOM 3843 C CA . ILE A 1 536 ? -60.024 -15.088 52.977 1.00 77.62 536 ILE A CA 1
ATOM 3844 C C . ILE A 1 536 ? -59.396 -13.759 52.511 1.00 77.62 536 ILE A C 1
ATOM 3846 O O . ILE A 1 536 ? -60.111 -13.007 51.848 1.00 77.62 536 ILE A O 1
ATOM 3850 N N . PRO A 1 537 ? -58.128 -13.435 52.843 1.00 79.50 537 PRO A N 1
ATOM 3851 C CA . PRO A 1 537 ? -57.479 -12.231 52.323 1.00 79.50 537 PRO A CA 1
ATOM 3852 C C . PRO A 1 537 ? -57.510 -12.176 50.790 1.00 79.50 537 PRO A C 1
ATOM 3854 O O . PRO A 1 537 ? -57.389 -13.221 50.148 1.00 79.50 537 PRO A O 1
ATOM 3857 N N . ASP A 1 538 ? -57.653 -10.980 50.213 1.00 76.50 538 ASP A N 1
ATOM 3858 C CA . ASP A 1 538 ? -57.713 -10.783 48.753 1.00 76.50 538 ASP A CA 1
ATOM 3859 C C . ASP A 1 538 ? -56.512 -11.427 48.031 1.00 76.50 538 ASP A C 1
ATOM 3861 O O . ASP A 1 538 ? -56.712 -12.218 47.109 1.00 76.50 538 ASP A O 1
ATOM 3865 N N . ASP A 1 539 ? -55.296 -11.240 48.555 1.00 75.81 539 ASP A N 1
ATOM 3866 C CA . ASP A 1 539 ? -54.036 -11.837 48.063 1.00 75.81 539 ASP A CA 1
ATOM 3867 C C . ASP A 1 539 ? -54.029 -13.385 48.017 1.00 75.81 539 ASP A C 1
ATOM 3869 O O . ASP A 1 539 ? -53.126 -14.000 47.451 1.00 75.81 539 ASP A O 1
ATOM 3873 N N . CYS A 1 540 ? -55.011 -14.035 48.650 1.00 76.38 540 CYS A N 1
ATOM 3874 C CA . CYS A 1 540 ? -55.157 -15.488 48.730 1.00 76.38 540 CYS A CA 1
ATOM 3875 C C . CYS A 1 540 ? -56.386 -16.018 47.967 1.00 76.38 540 CYS A C 1
ATOM 3877 O O . CYS A 1 540 ? -56.799 -17.172 48.162 1.00 76.38 540 CYS A O 1
ATOM 3879 N N . GLN A 1 541 ? -56.993 -15.186 47.118 1.00 79.75 541 GLN A N 1
ATOM 3880 C CA . GLN A 1 541 ? -58.083 -15.568 46.222 1.00 79.75 541 GLN A CA 1
ATOM 3881 C C . GLN A 1 541 ? -57.548 -16.003 44.840 1.00 79.75 541 GLN A C 1
ATOM 3883 O O . GLN A 1 541 ? -56.388 -16.387 44.699 1.00 79.75 541 GLN A O 1
ATOM 3888 N N . ALA A 1 542 ? -58.423 -16.064 43.833 1.00 77.00 542 ALA A N 1
ATOM 3889 C CA . ALA A 1 542 ? -57.990 -16.178 42.444 1.00 77.00 542 ALA A CA 1
ATOM 3890 C C . ALA A 1 542 ? -57.771 -14.766 41.895 1.00 77.00 542 ALA A C 1
ATOM 3892 O O . ALA A 1 542 ? -58.648 -13.920 42.057 1.00 77.00 542 ALA A O 1
ATOM 3893 N N . ASP A 1 543 ? -56.600 -14.574 41.306 1.00 77.25 543 ASP A N 1
ATOM 3894 C CA . ASP A 1 543 ? -56.143 -13.412 40.555 1.00 77.25 543 ASP A CA 1
ATOM 3895 C C . ASP A 1 543 ? -55.471 -14.010 39.302 1.00 77.25 543 ASP A C 1
ATOM 3897 O O . ASP A 1 543 ? -54.635 -14.924 39.418 1.00 77.25 543 ASP A O 1
ATOM 3901 N N . CYS A 1 544 ? -55.930 -13.616 38.111 1.00 82.69 544 CYS A N 1
ATOM 3902 C CA . CYS A 1 544 ? -55.512 -14.206 36.841 1.00 82.69 544 CYS A CA 1
ATOM 3903 C C . CYS A 1 544 ? -54.605 -13.320 35.971 1.00 82.69 544 CYS A C 1
ATOM 3905 O O . CYS A 1 544 ? -54.069 -13.847 34.986 1.00 82.69 544 CYS A O 1
ATOM 3907 N N . ASP A 1 545 ? -54.364 -12.060 36.349 1.00 73.44 545 ASP A N 1
ATOM 3908 C CA . ASP A 1 545 ? -53.409 -11.153 35.693 1.00 73.44 545 ASP A CA 1
ATOM 3909 C C . ASP A 1 545 ? -52.171 -10.866 36.582 1.00 73.44 545 ASP A C 1
ATOM 3911 O O . ASP A 1 545 ? -51.039 -10.854 36.083 1.00 73.44 545 ASP A O 1
ATOM 3915 N N . GLY A 1 546 ? -52.360 -10.793 37.905 1.00 76.38 546 GLY A N 1
ATOM 3916 C CA . GLY A 1 546 ? -51.356 -10.575 38.943 1.00 76.38 546 GLY A CA 1
ATOM 3917 C C . GLY A 1 546 ? -51.352 -9.178 39.584 1.00 76.38 546 GLY A C 1
ATOM 3918 O O . GLY A 1 546 ? -50.356 -8.846 40.241 1.00 76.38 546 GLY A O 1
ATOM 3919 N N . ASP A 1 547 ? -52.377 -8.337 39.389 1.00 77.44 547 ASP A N 1
ATOM 3920 C CA . ASP A 1 547 ? -52.426 -6.962 39.922 1.00 77.44 547 ASP A CA 1
ATOM 3921 C C . ASP A 1 547 ? -52.752 -6.867 41.431 1.00 77.44 547 ASP A C 1
ATOM 3923 O O . ASP A 1 547 ? -52.474 -5.830 42.049 1.00 77.44 547 ASP A O 1
ATOM 3927 N N . ASN A 1 548 ? -53.146 -7.978 42.072 1.00 71.56 548 ASN A N 1
ATOM 3928 C CA . ASN A 1 548 ? -53.617 -8.111 43.463 1.00 71.56 548 ASN A CA 1
ATOM 3929 C C . ASN A 1 548 ? -55.078 -7.650 43.701 1.00 71.56 548 ASN A C 1
ATOM 3931 O O . ASN A 1 548 ? -55.496 -7.481 44.851 1.00 71.56 548 ASN A O 1
ATOM 3935 N N . ILE A 1 549 ? -55.886 -7.490 42.648 1.00 78.81 549 ILE A N 1
ATOM 3936 C CA . ILE A 1 549 ? -57.353 -7.433 42.705 1.00 78.81 549 ILE A CA 1
ATOM 3937 C C . ILE A 1 549 ? -57.905 -8.793 42.231 1.00 78.81 549 ILE A C 1
ATOM 3939 O O . ILE A 1 549 ? -57.733 -9.152 41.074 1.00 78.81 549 ILE A O 1
ATOM 3943 N N . PRO A 1 550 ? -58.619 -9.561 43.078 1.00 80.38 550 PRO A N 1
ATOM 3944 C CA . PRO A 1 550 ? -59.156 -10.865 42.677 1.00 80.38 550 PRO A CA 1
ATOM 3945 C C . PRO A 1 550 ? -60.128 -10.808 41.486 1.00 80.38 550 PRO A C 1
ATOM 3947 O O . PRO A 1 550 ? -60.927 -9.869 41.425 1.00 80.38 550 PRO A O 1
ATOM 3950 N N . ASP A 1 551 ? -60.204 -11.883 40.674 1.00 78.50 551 ASP A N 1
ATOM 3951 C CA . ASP A 1 551 ? -61.049 -12.036 39.458 1.00 78.50 551 ASP A CA 1
ATOM 3952 C C . ASP A 1 551 ? -62.487 -11.478 39.615 1.00 78.50 551 ASP A C 1
ATOM 3954 O O . ASP A 1 551 ? -63.167 -11.056 38.677 1.00 78.50 551 ASP A O 1
ATOM 3958 N N . ALA A 1 552 ? -63.022 -11.572 40.837 1.00 76.00 552 ALA A N 1
ATOM 3959 C CA . ALA A 1 552 ? -64.384 -11.200 41.205 1.00 76.00 552 ALA A CA 1
ATOM 3960 C C . ALA A 1 552 ? -64.617 -9.681 41.369 1.00 76.00 552 ALA A C 1
ATOM 3962 O O . ALA A 1 552 ? -65.771 -9.267 41.538 1.00 76.00 552 ALA A O 1
ATOM 3963 N N . CYS A 1 553 ? -63.554 -8.873 41.351 1.00 76.75 553 CYS A N 1
ATOM 3964 C CA . CYS A 1 553 ? -63.550 -7.435 41.630 1.00 76.75 553 CYS A CA 1
ATOM 3965 C C . CYS A 1 553 ? -63.113 -6.568 40.415 1.00 76.75 553 CYS A C 1
ATOM 3967 O O . CYS A 1 553 ? -63.144 -5.339 40.520 1.00 76.75 553 CYS A O 1
ATOM 3969 N N . GLU A 1 554 ? -62.807 -7.188 39.266 1.00 81.81 554 GLU A N 1
ATOM 3970 C CA . GLU A 1 554 ? -62.267 -6.581 38.030 1.00 81.81 554 GLU A CA 1
ATOM 3971 C C . GLU A 1 554 ? -63.318 -6.115 36.973 1.00 81.81 554 GLU A C 1
ATOM 3973 O O . GLU A 1 554 ? -64.520 -6.000 37.251 1.00 81.81 554 GLU A O 1
ATOM 3978 N N . VAL A 1 555 ? -62.860 -5.802 35.746 1.00 76.81 555 VAL A N 1
ATOM 3979 C CA . VAL A 1 555 ? -63.632 -5.261 34.603 1.00 76.81 555 VAL A CA 1
ATOM 3980 C C . VAL A 1 555 ? -63.757 -6.281 33.452 1.00 76.81 555 VAL A C 1
ATOM 3982 O O . VAL A 1 555 ? -62.852 -7.062 33.200 1.00 76.81 555 VAL A O 1
ATOM 3985 N N . ASP A 1 556 ? -64.903 -6.274 32.756 1.00 81.88 556 ASP A N 1
ATOM 3986 C CA . ASP A 1 556 ? -65.223 -7.146 31.607 1.00 81.88 556 ASP A CA 1
ATOM 3987 C C . ASP A 1 556 ? -66.017 -6.345 30.538 1.00 81.88 556 ASP A C 1
ATOM 3989 O O . ASP A 1 556 ? -67.257 -6.303 30.530 1.00 81.88 556 ASP A O 1
ATOM 3993 N N . CYS A 1 557 ? -65.294 -5.638 29.660 1.00 79.06 557 CYS A N 1
ATOM 3994 C CA . CYS A 1 557 ? -65.775 -4.840 28.525 1.00 79.06 557 CYS A CA 1
ATOM 3995 C C . CYS A 1 557 ? -66.578 -5.701 27.546 1.00 79.06 557 CYS A C 1
ATOM 3997 O O . CYS A 1 557 ? -67.617 -5.264 27.035 1.00 79.06 557 CYS A O 1
ATOM 3999 N N . ASN A 1 558 ? -66.093 -6.912 27.251 1.00 74.38 558 ASN A N 1
ATOM 4000 C CA . ASN A 1 558 ? -66.689 -7.781 26.235 1.00 74.38 558 ASN A CA 1
ATOM 4001 C C . ASN A 1 558 ? -67.886 -8.613 26.759 1.00 74.38 558 ASN A C 1
ATOM 4003 O O . ASN A 1 558 ? -68.735 -9.052 25.974 1.00 74.38 558 ASN A O 1
ATOM 4007 N N . SER A 1 559 ? -68.039 -8.686 28.083 1.00 78.69 559 SER A N 1
ATOM 4008 C CA . SER A 1 559 ? -69.117 -9.328 28.840 1.00 78.69 559 SER A CA 1
ATOM 4009 C C . SER A 1 559 ? -69.235 -10.846 28.632 1.00 78.69 559 SER A C 1
ATOM 4011 O O . SER A 1 559 ? -70.359 -11.373 28.590 1.00 78.69 559 SER A O 1
ATOM 4013 N N . ASP A 1 560 ? -68.109 -11.558 28.487 1.00 81.56 560 ASP A N 1
ATOM 4014 C CA . ASP A 1 560 ? -68.088 -13.027 28.365 1.00 81.56 560 ASP A CA 1
ATOM 4015 C C . ASP A 1 560 ? -67.996 -13.780 29.707 1.00 81.56 560 ASP A C 1
ATOM 4017 O O . ASP A 1 560 ? -68.405 -14.949 29.777 1.00 81.56 560 ASP A O 1
ATOM 4021 N N . GLY A 1 561 ? -67.618 -13.087 30.788 1.00 75.06 561 GLY A N 1
ATOM 4022 C CA . GLY A 1 561 ? -67.459 -13.645 32.132 1.00 75.06 561 GLY A CA 1
ATOM 4023 C C . GLY A 1 561 ? -66.018 -13.977 32.528 1.00 75.06 561 GLY A C 1
ATOM 4024 O O . GLY A 1 561 ? -65.838 -14.683 33.523 1.00 75.06 561 GLY A O 1
ATOM 4025 N N . THR A 1 562 ? -65.037 -13.482 31.775 1.00 79.31 562 THR A N 1
ATOM 4026 C CA . THR A 1 562 ? -63.606 -13.458 32.111 1.00 79.31 562 THR A CA 1
ATOM 4027 C C . THR A 1 562 ? -63.156 -11.989 32.142 1.00 79.31 562 THR A C 1
ATOM 4029 O O . THR A 1 562 ? -63.495 -11.283 31.190 1.00 79.31 562 THR A O 1
ATOM 4032 N N . PRO A 1 563 ? -62.418 -11.514 33.162 1.00 81.56 563 PRO A N 1
ATOM 4033 C CA . PRO A 1 563 ? -61.870 -10.153 33.182 1.00 81.56 563 PRO A CA 1
ATOM 4034 C C . PRO A 1 563 ? -61.050 -9.831 31.926 1.00 81.56 563 PRO A C 1
ATOM 4036 O O . PRO A 1 563 ? -60.454 -10.741 31.345 1.00 81.56 563 PRO A O 1
ATOM 4039 N N . ASP A 1 564 ? -61.048 -8.572 31.476 1.00 78.00 564 ASP A N 1
ATOM 4040 C CA . ASP A 1 564 ? -60.360 -8.175 30.236 1.00 78.00 564 ASP A CA 1
ATOM 4041 C C . ASP A 1 564 ? -58.843 -8.386 30.329 1.00 78.00 564 ASP A C 1
ATOM 4043 O O . ASP A 1 564 ? -58.245 -8.877 29.375 1.00 78.00 564 ASP A O 1
ATOM 4047 N N . ASP A 1 565 ? -58.239 -8.089 31.479 1.00 77.12 565 ASP A N 1
ATOM 4048 C CA . ASP A 1 565 ? -56.800 -8.213 31.743 1.00 77.12 565 ASP A CA 1
ATOM 4049 C C . ASP A 1 565 ? -56.346 -9.690 31.788 1.00 77.12 565 ASP A C 1
ATOM 4051 O O . ASP A 1 565 ? -55.258 -10.056 31.333 1.00 77.12 565 ASP A O 1
ATOM 4055 N N . CYS A 1 566 ? -57.262 -10.589 32.162 1.00 78.19 566 CYS A N 1
ATOM 4056 C CA . CYS A 1 566 ? -57.111 -12.039 32.027 1.00 78.19 566 CYS A CA 1
ATOM 4057 C C . CYS A 1 566 ? -57.388 -12.575 30.602 1.00 78.19 566 CYS A C 1
ATOM 4059 O O . CYS A 1 566 ? -57.366 -13.794 30.375 1.00 78.19 566 CYS A O 1
ATOM 4061 N N . GLN A 1 567 ? -57.647 -11.702 29.621 1.00 78.31 567 GLN A N 1
ATOM 4062 C CA . GLN A 1 567 ? -57.820 -12.040 28.208 1.00 78.31 567 GLN A CA 1
ATOM 4063 C C . GLN A 1 567 ? -56.726 -11.399 27.344 1.00 78.31 567 GLN A C 1
ATOM 4065 O O . GLN A 1 567 ? -56.382 -10.231 27.468 1.00 78.31 567 GLN A O 1
ATOM 4070 N N . ASN A 1 568 ? -56.199 -12.146 26.368 1.00 75.88 568 ASN A N 1
ATOM 4071 C CA . ASN A 1 568 ? -55.264 -11.579 25.392 1.00 75.88 568 ASN A CA 1
ATOM 4072 C C . ASN A 1 568 ? -56.040 -10.848 24.282 1.00 75.88 568 ASN A C 1
ATOM 4074 O O . ASN A 1 568 ? -56.251 -11.379 23.188 1.00 75.88 568 ASN A O 1
ATOM 4078 N N . LEU A 1 569 ? -56.536 -9.659 24.623 1.00 76.19 569 LEU A N 1
ATOM 4079 C CA . LEU A 1 569 ? -57.173 -8.711 23.712 1.00 76.19 569 LEU A CA 1
ATOM 4080 C C . LEU A 1 569 ? -56.103 -7.857 23.003 1.00 76.19 569 LEU A C 1
ATOM 4082 O O . LEU A 1 569 ? -54.941 -7.841 23.403 1.00 76.19 569 LEU A O 1
ATOM 4086 N N . ALA A 1 570 ? -56.479 -7.184 21.913 1.00 78.25 570 ALA A N 1
ATOM 4087 C CA . ALA A 1 570 ? -55.572 -6.276 21.213 1.00 78.25 570 ALA A CA 1
ATOM 4088 C C . ALA A 1 570 ? -55.468 -4.938 21.962 1.00 78.25 570 ALA A C 1
ATOM 4090 O O . ALA A 1 570 ? -56.497 -4.357 22.298 1.00 78.25 570 ALA A O 1
ATOM 4091 N N . ASP A 1 571 ? -54.237 -4.490 22.203 1.00 78.44 571 ASP A N 1
ATOM 4092 C CA . ASP A 1 571 ? -53.845 -3.155 22.670 1.00 78.44 571 ASP A CA 1
ATOM 4093 C C . ASP A 1 571 ? -52.590 -2.781 21.867 1.00 78.44 571 ASP A C 1
ATOM 4095 O O . ASP A 1 571 ? -51.513 -3.352 22.078 1.00 78.44 571 ASP A O 1
ATOM 4099 N N . CYS A 1 572 ? -52.742 -1.914 20.864 1.00 78.31 572 CYS A N 1
ATOM 4100 C CA . CYS A 1 572 ? -51.672 -1.666 19.898 1.00 78.31 572 CYS A CA 1
ATOM 4101 C C . CYS A 1 572 ? -50.671 -0.577 20.313 1.00 78.31 572 CYS A C 1
ATOM 4103 O O . CYS A 1 572 ? -49.524 -0.630 19.868 1.00 78.31 572 CYS A O 1
ATOM 4105 N N . ASP A 1 573 ? -51.064 0.381 21.166 1.00 73.62 573 ASP A N 1
ATOM 4106 C CA . ASP A 1 573 ? -50.136 1.372 21.739 1.00 73.62 573 ASP A CA 1
ATOM 4107 C C . ASP A 1 573 ? -49.611 0.978 23.131 1.00 73.62 573 ASP A C 1
ATOM 4109 O O . ASP A 1 573 ? -48.742 1.657 23.684 1.00 73.62 573 ASP A O 1
ATOM 4113 N N . SER A 1 574 ? -50.036 -0.193 23.625 1.00 78.56 574 SER A N 1
ATOM 4114 C CA . SER A 1 574 ? -49.590 -0.826 24.870 1.00 78.56 574 SER A CA 1
ATOM 4115 C C . SER A 1 574 ? -49.846 0.048 26.099 1.00 78.56 574 SER A C 1
ATOM 4117 O O . SER A 1 574 ? -49.010 0.115 27.007 1.00 78.56 574 SER A O 1
ATOM 4119 N N . ASN A 1 575 ? -50.984 0.753 26.120 1.00 76.81 575 ASN A N 1
ATOM 4120 C CA . ASN A 1 575 ? -51.339 1.648 27.222 1.00 76.81 575 ASN A CA 1
ATOM 4121 C C . ASN A 1 575 ? -51.975 0.937 28.433 1.00 76.81 575 ASN A C 1
ATOM 4123 O O . ASN A 1 575 ? -52.102 1.558 29.491 1.00 76.81 575 ASN A O 1
ATOM 4127 N N . GLY A 1 576 ? -52.312 -0.350 28.302 1.00 72.94 576 GLY A N 1
ATOM 4128 C CA . GLY A 1 576 ? -53.015 -1.140 29.315 1.00 72.94 576 GLY A CA 1
ATOM 4129 C C . GLY A 1 576 ? -54.539 -1.074 29.186 1.00 72.94 576 GLY A C 1
ATOM 4130 O O . GLY A 1 576 ? -55.243 -1.438 30.120 1.00 72.94 576 GLY A O 1
ATOM 4131 N N . THR A 1 577 ? -55.059 -0.596 28.053 1.00 75.81 577 THR A N 1
ATOM 4132 C CA . THR A 1 577 ? -56.494 -0.590 27.745 1.00 75.81 577 THR A CA 1
ATOM 4133 C C . THR A 1 577 ? -56.691 -1.242 26.379 1.00 75.81 577 THR A C 1
ATOM 4135 O O . THR A 1 577 ? -56.213 -0.689 25.390 1.00 75.81 577 THR A O 1
ATOM 4138 N N . PRO A 1 578 ? -57.411 -2.374 26.270 1.00 78.50 578 PRO A N 1
ATOM 4139 C CA . PRO A 1 578 ? -57.689 -2.985 24.975 1.00 78.50 578 PRO A CA 1
ATOM 4140 C C . PRO A 1 578 ? -58.356 -2.005 24.003 1.00 78.50 578 PRO A C 1
ATOM 4142 O O . PRO A 1 578 ? -59.286 -1.295 24.389 1.00 78.50 578 PRO A O 1
ATOM 4145 N N . ASP A 1 579 ? -57.963 -2.027 22.725 1.00 74.19 579 ASP A N 1
ATOM 4146 C CA . ASP A 1 579 ? -58.456 -1.120 21.676 1.00 74.19 579 ASP A CA 1
ATOM 4147 C C . ASP A 1 579 ? -60.001 -1.109 21.611 1.00 74.19 579 ASP A C 1
ATOM 4149 O O . ASP A 1 579 ? -60.631 -0.076 21.405 1.00 74.19 579 ASP A O 1
ATOM 4153 N N . LEU A 1 580 ? -60.641 -2.253 21.887 1.00 74.81 580 LEU A N 1
ATOM 4154 C CA . LEU A 1 580 ? -62.102 -2.422 21.952 1.00 74.81 580 LEU A CA 1
ATOM 4155 C C . LEU A 1 580 ? -62.805 -1.630 23.076 1.00 74.81 580 LEU A C 1
ATOM 4157 O O . LEU A 1 580 ? -64.022 -1.431 23.004 1.00 74.81 580 LEU A O 1
ATOM 4161 N N . CYS A 1 581 ? -62.073 -1.200 24.103 1.00 73.62 581 CYS A N 1
ATOM 4162 C CA . CYS A 1 581 ? -62.553 -0.335 25.181 1.00 73.62 581 CYS A CA 1
ATOM 4163 C C . CYS A 1 581 ? -62.251 1.162 24.906 1.00 73.62 581 CYS A C 1
ATOM 4165 O O . CYS A 1 581 ? -62.755 2.026 25.633 1.00 73.62 581 CYS A O 1
ATOM 4167 N N . GLU A 1 582 ? -61.479 1.491 23.860 1.00 73.31 582 GLU A N 1
ATOM 4168 C CA . GLU A 1 582 ? -60.999 2.846 23.552 1.00 73.31 582 GLU A CA 1
ATOM 4169 C C . GLU A 1 582 ? -61.826 3.599 22.478 1.00 73.31 582 GLU A C 1
ATOM 4171 O O . GLU A 1 582 ? -62.477 2.992 21.624 1.00 73.31 582 GLU A O 1
ATOM 4176 N N . PRO A 1 583 ? -61.816 4.950 22.479 1.00 66.62 583 PRO A N 1
ATOM 4177 C CA . PRO A 1 583 ? -62.373 5.777 21.409 1.00 66.62 583 PRO A CA 1
ATOM 4178 C C . PRO A 1 583 ? -61.274 6.341 20.483 1.00 66.62 583 PRO A C 1
ATOM 4180 O O . PRO A 1 583 ? -60.640 7.343 20.813 1.00 66.62 583 PRO A O 1
ATOM 4183 N N . PHE A 1 584 ? -61.102 5.743 19.304 1.00 70.00 584 PHE A N 1
ATOM 4184 C CA . PHE A 1 584 ? -60.038 6.066 18.341 1.00 70.00 584 PHE A CA 1
ATOM 4185 C C . PHE A 1 584 ? -60.542 6.674 17.015 1.00 70.00 584 PHE A C 1
ATOM 4187 O O . PHE A 1 584 ? -61.751 6.724 16.766 1.00 70.00 584 PHE A O 1
ATOM 4194 N N . GLU A 1 585 ? -59.612 7.157 16.180 1.00 76.62 585 GLU A N 1
ATOM 4195 C CA . GLU A 1 585 ? -59.854 7.422 14.752 1.00 76.62 585 GLU A CA 1
ATOM 4196 C C . GLU A 1 585 ? -59.417 6.191 13.923 1.00 76.62 585 GLU A C 1
ATOM 4198 O O . GLU A 1 585 ? -58.510 5.453 14.317 1.00 76.62 585 GLU A O 1
ATOM 4203 N N . ASP A 1 586 ? -60.203 5.918 12.879 1.00 79.31 586 ASP A N 1
ATOM 4204 C CA . ASP A 1 586 ? -60.230 4.715 12.030 1.00 79.31 586 ASP A CA 1
ATOM 4205 C C . ASP A 1 586 ? -60.667 5.208 10.640 1.00 79.31 586 ASP A C 1
ATOM 4207 O O . ASP A 1 586 ? -61.858 5.446 10.386 1.00 79.31 586 ASP A O 1
ATOM 4211 N N . CYS A 1 587 ? -59.689 5.527 9.792 1.00 83.88 587 CYS A N 1
ATOM 4212 C CA . CYS A 1 587 ? -59.877 6.233 8.527 1.00 83.88 587 CYS A CA 1
ATOM 4213 C C . CYS A 1 587 ? -60.434 5.314 7.427 1.00 83.88 587 CYS A C 1
ATOM 4215 O O . CYS A 1 587 ? -61.270 5.744 6.620 1.00 83.88 587 CYS A O 1
ATOM 4217 N N . ASN A 1 588 ? -60.046 4.035 7.444 1.00 76.56 588 ASN A N 1
ATOM 4218 C CA . ASN A 1 588 ? -60.487 3.006 6.500 1.00 76.56 588 ASN A CA 1
ATOM 4219 C C . ASN A 1 588 ? -61.816 2.325 6.915 1.00 76.56 588 ASN A C 1
ATOM 4221 O O . ASN A 1 588 ? -62.560 1.817 6.065 1.00 76.56 588 ASN A O 1
ATOM 4225 N N . GLY A 1 589 ? -62.181 2.387 8.199 1.00 79.38 589 GLY A N 1
ATOM 4226 C CA . GLY A 1 589 ? -63.395 1.817 8.780 1.00 79.38 589 GLY A CA 1
ATOM 4227 C C . GLY A 1 589 ? -63.306 0.318 9.084 1.00 79.38 589 GLY A C 1
ATOM 4228 O O . GLY A 1 589 ? -64.348 -0.356 9.056 1.00 79.38 589 GLY A O 1
ATOM 4229 N N . ASN A 1 590 ? -62.104 -0.232 9.290 1.00 76.75 590 ASN A N 1
ATOM 4230 C CA . ASN A 1 590 ? -61.884 -1.670 9.460 1.00 76.75 590 ASN A CA 1
ATOM 4231 C C . ASN A 1 590 ? -62.090 -2.159 10.910 1.00 76.75 590 ASN A C 1
ATOM 4233 O O . ASN A 1 590 ? -62.421 -3.336 11.107 1.00 76.75 590 ASN A O 1
ATOM 4237 N N . GLY A 1 591 ? -62.021 -1.256 11.896 1.00 73.25 591 GLY A N 1
ATOM 4238 C CA . GLY A 1 591 ? -62.165 -1.552 13.324 1.00 73.25 591 GLY A CA 1
ATOM 4239 C C . GLY A 1 591 ? -60.850 -1.694 14.099 1.00 73.25 591 GLY A C 1
ATOM 4240 O O . GLY A 1 591 ? -60.896 -2.074 15.271 1.00 73.25 591 GLY A O 1
ATOM 4241 N N . VAL A 1 592 ? -59.715 -1.396 13.469 1.00 76.81 592 VAL A N 1
ATOM 4242 C CA . VAL A 1 592 ? -58.400 -1.184 14.088 1.00 76.81 592 VAL A CA 1
ATOM 4243 C C . VAL A 1 592 ? -58.131 0.336 14.123 1.00 76.81 592 VAL A C 1
ATOM 4245 O O . VAL A 1 592 ? -58.526 1.032 13.191 1.00 76.81 592 VAL A O 1
ATOM 4248 N N . PRO A 1 593 ? -57.514 0.888 15.183 1.00 80.19 593 PRO A N 1
ATOM 4249 C CA . PRO A 1 593 ? -57.082 2.288 15.199 1.00 80.19 593 PRO A CA 1
ATOM 4250 C C . PRO A 1 593 ? -55.980 2.610 14.179 1.00 80.19 593 PRO A C 1
ATOM 4252 O O . PRO A 1 593 ? -55.010 1.861 14.077 1.00 80.19 593 PRO A O 1
ATOM 4255 N N . ASP A 1 594 ? -56.032 3.794 13.559 1.00 79.25 594 ASP A N 1
ATOM 4256 C CA . ASP A 1 594 ? -55.027 4.263 12.579 1.00 79.25 594 ASP A CA 1
ATOM 4257 C C . ASP A 1 594 ? -53.580 4.139 13.113 1.00 79.25 594 ASP A C 1
ATOM 4259 O O . ASP A 1 594 ? -52.681 3.633 12.439 1.00 79.25 594 ASP A O 1
ATOM 4263 N N . ARG A 1 595 ? -53.374 4.498 14.393 1.00 79.00 595 ARG A N 1
ATOM 4264 C CA . ARG A 1 595 ? -52.096 4.394 15.138 1.00 79.00 595 ARG A CA 1
ATOM 4265 C C . ARG A 1 595 ? -51.473 2.986 15.164 1.00 79.00 595 ARG A C 1
ATOM 4267 O O . ARG A 1 595 ? -50.297 2.857 15.490 1.00 79.00 595 ARG A O 1
ATOM 4274 N N . CYS A 1 596 ? -52.249 1.941 14.879 1.00 77.81 596 CYS A N 1
ATOM 4275 C CA . CYS A 1 596 ? -51.790 0.554 14.856 1.00 77.81 596 CYS A CA 1
ATOM 4276 C C . CYS A 1 596 ? -51.302 0.119 13.467 1.00 77.81 596 CYS A C 1
ATOM 4278 O O . CYS A 1 596 ? -50.566 -0.863 13.356 1.00 77.81 596 CYS A O 1
ATOM 4280 N N . GLU A 1 597 ? -51.740 0.810 12.410 1.00 79.25 597 GLU A N 1
ATOM 4281 C CA . GLU A 1 597 ? -51.577 0.378 11.016 1.00 79.25 597 GLU A CA 1
ATOM 4282 C C . GLU A 1 597 ? -50.392 1.068 10.314 1.00 79.25 597 GLU A C 1
ATOM 4284 O O . GLU A 1 597 ? -49.917 0.570 9.296 1.00 79.25 597 GLU A O 1
ATOM 4289 N N . ILE A 1 598 ? -49.813 2.106 10.933 1.00 78.06 598 ILE A N 1
ATOM 4290 C CA . ILE A 1 598 ? -48.586 2.812 10.502 1.00 78.06 598 ILE A CA 1
ATOM 4291 C C . ILE A 1 598 ? -47.329 1.924 10.390 1.00 78.06 598 ILE A C 1
ATOM 4293 O O . ILE A 1 598 ? -46.344 2.296 9.758 1.00 78.06 598 ILE A O 1
ATOM 4297 N N . SER A 1 599 ? -47.299 0.746 11.025 1.00 74.88 599 SER A N 1
ATOM 4298 C CA . SER A 1 599 ? -46.070 -0.052 11.181 1.00 74.88 599 SER A CA 1
ATOM 4299 C C . SER A 1 599 ? -45.680 -0.796 9.895 1.00 74.88 599 SER A C 1
ATOM 4301 O O . SER A 1 599 ? -45.918 -1.996 9.740 1.00 74.88 599 SER A O 1
ATOM 4303 N N . GLY A 1 600 ? -45.063 -0.056 8.971 1.00 71.19 600 GLY A N 1
ATOM 4304 C CA . GLY A 1 600 ? -44.738 -0.494 7.613 1.00 71.19 600 GLY A CA 1
ATOM 4305 C C . GLY A 1 600 ? -45.664 0.066 6.528 1.00 71.19 600 GLY A C 1
ATOM 4306 O O . GLY A 1 600 ? -45.447 -0.281 5.372 1.00 71.19 600 GLY A O 1
ATOM 4307 N N . ASN A 1 601 ? -46.633 0.914 6.899 1.00 78.94 601 ASN A N 1
ATOM 4308 C CA . ASN A 1 601 ? -47.511 1.661 5.992 1.00 78.94 601 ASN A CA 1
ATOM 4309 C C . ASN A 1 601 ? -47.634 3.137 6.467 1.00 78.94 601 ASN A C 1
ATOM 4311 O O . ASN A 1 601 ? -48.733 3.608 6.736 1.00 78.94 601 ASN A O 1
ATOM 4315 N N . ASP A 1 602 ? -46.506 3.810 6.709 1.00 85.31 602 ASP A N 1
ATOM 4316 C CA . ASP A 1 602 ? -46.398 5.248 7.049 1.00 85.31 602 ASP A CA 1
ATOM 4317 C C . ASP A 1 602 ? -45.036 5.720 6.517 1.00 85.31 602 ASP A C 1
ATOM 4319 O O . ASP A 1 602 ? -44.015 5.697 7.218 1.00 85.31 602 ASP A O 1
ATOM 4323 N N . CYS A 1 603 ? -44.977 5.962 5.207 1.00 85.19 603 CYS A N 1
ATOM 4324 C CA . CYS A 1 603 ? -43.719 6.092 4.471 1.00 85.19 603 CYS A CA 1
ATOM 4325 C C . CYS A 1 603 ? -43.088 7.498 4.520 1.00 85.19 603 CYS A C 1
ATOM 4327 O O . CYS A 1 603 ? -41.868 7.605 4.363 1.00 85.19 603 CYS A O 1
ATOM 4329 N N . ASP A 1 604 ? -43.859 8.550 4.826 1.00 81.81 604 ASP A N 1
ATOM 4330 C CA . ASP A 1 604 ? -43.342 9.903 5.110 1.00 81.81 604 ASP A CA 1
ATOM 4331 C C . ASP A 1 604 ? -43.183 10.197 6.623 1.00 81.81 604 ASP A C 1
ATOM 4333 O O . ASP A 1 604 ? -42.590 11.214 7.005 1.00 81.81 604 ASP A O 1
ATOM 4337 N N . ALA A 1 605 ? -43.631 9.268 7.480 1.00 86.06 605 ALA A N 1
ATOM 4338 C CA . ALA A 1 605 ? -43.635 9.342 8.940 1.00 86.06 605 ALA A CA 1
ATOM 4339 C C . ALA A 1 605 ? -44.522 10.465 9.523 1.00 86.06 605 ALA A C 1
ATOM 4341 O O . ALA A 1 605 ? -44.197 11.029 10.580 1.00 86.06 605 ALA A O 1
ATOM 4342 N N . ASN A 1 606 ? -45.630 10.819 8.856 1.00 82.75 606 ASN A N 1
ATOM 4343 C CA . ASN A 1 606 ? -46.577 11.817 9.359 1.00 82.75 606 ASN A CA 1
ATOM 4344 C C . ASN A 1 606 ? -47.532 11.276 10.447 1.00 82.75 606 ASN A C 1
ATOM 4346 O O . ASN A 1 606 ? -48.042 12.072 11.248 1.00 82.75 606 ASN A O 1
ATOM 4350 N N . GLY A 1 607 ? -47.702 9.951 10.544 1.00 80.56 607 GLY A N 1
ATOM 4351 C CA . GLY A 1 607 ? -48.557 9.288 11.536 1.00 80.56 607 GLY A CA 1
ATOM 4352 C C . GLY A 1 607 ? -49.995 9.007 11.079 1.00 80.56 607 GLY A C 1
ATOM 4353 O O . GLY A 1 607 ? -50.843 8.702 11.923 1.00 80.56 607 GLY A O 1
ATOM 4354 N N . ILE A 1 608 ? -50.269 9.120 9.779 1.00 83.62 608 ILE A N 1
ATOM 4355 C CA . ILE A 1 608 ? -51.460 8.604 9.090 1.00 83.62 608 ILE A CA 1
ATOM 4356 C C . ILE A 1 608 ? -51.016 7.357 8.297 1.00 83.62 608 ILE A C 1
ATOM 4358 O O . ILE A 1 608 ? -49.900 7.350 7.784 1.00 83.62 608 ILE A O 1
ATOM 4362 N N . PRO A 1 609 ? -51.827 6.285 8.198 1.00 86.75 609 PRO A N 1
ATOM 4363 C CA . PRO A 1 609 ? -51.492 5.158 7.333 1.00 86.75 609 PRO A CA 1
ATOM 4364 C C . PRO A 1 609 ? -51.540 5.530 5.843 1.00 86.75 609 PRO A C 1
ATOM 4366 O O . PRO A 1 609 ? -52.497 6.179 5.419 1.00 86.75 609 PRO A O 1
ATOM 4369 N N . ASP A 1 610 ? -50.587 5.033 5.048 1.00 85.31 610 ASP A N 1
ATOM 4370 C CA . ASP A 1 610 ? -50.409 5.339 3.613 1.00 85.31 610 ASP A CA 1
ATOM 4371 C C . ASP A 1 610 ? -51.729 5.322 2.805 1.00 85.31 610 ASP A C 1
ATOM 4373 O O . ASP A 1 610 ? -52.006 6.223 2.016 1.00 85.31 610 ASP A O 1
ATOM 4377 N N . GLU A 1 611 ? -52.606 4.335 3.040 1.00 81.75 611 GLU A N 1
ATOM 4378 C CA . GLU A 1 611 ? -53.894 4.186 2.333 1.00 81.75 611 GLU A CA 1
ATOM 4379 C C . GLU A 1 611 ? -54.951 5.272 2.646 1.00 81.75 611 GLU A C 1
ATOM 4381 O O . GLU A 1 611 ? -56.047 5.265 2.071 1.00 81.75 611 GLU A O 1
ATOM 4386 N N . CYS A 1 612 ? -54.639 6.201 3.551 1.00 83.88 612 CYS A N 1
ATOM 4387 C CA . CYS A 1 612 ? -55.465 7.345 3.931 1.00 83.88 612 CYS A CA 1
ATOM 4388 C C . CYS A 1 612 ? -54.818 8.708 3.620 1.00 83.88 612 CYS A C 1
ATOM 4390 O O . CYS A 1 612 ? -55.443 9.741 3.896 1.00 83.88 612 CYS A O 1
ATOM 4392 N N . ASP A 1 613 ? -53.623 8.721 3.026 1.00 86.62 613 ASP A N 1
ATOM 4393 C CA . ASP A 1 613 ? -52.957 9.933 2.552 1.00 86.62 613 ASP A CA 1
ATOM 4394 C C . ASP A 1 613 ? -53.414 10.353 1.138 1.00 86.62 613 ASP A C 1
ATOM 4396 O O . ASP A 1 613 ? -54.458 9.920 0.638 1.00 86.62 613 ASP A O 1
ATOM 4400 N N . SER A 1 614 ? -52.709 11.307 0.521 1.00 84.69 614 SER A N 1
ATOM 4401 C CA . SER A 1 614 ? -52.979 11.722 -0.863 1.00 84.69 614 SER A CA 1
ATOM 4402 C C . SER A 1 614 ? -52.207 10.847 -1.848 1.00 84.69 614 SER A C 1
ATOM 4404 O O . SER A 1 614 ? -51.013 10.647 -1.670 1.00 84.69 614 SER A O 1
ATOM 4406 N N . ASP A 1 615 ? -52.923 10.353 -2.855 1.00 85.19 615 ASP A N 1
ATOM 4407 C CA . ASP A 1 615 ? -52.455 9.561 -3.997 1.00 85.19 615 ASP A CA 1
ATOM 4408 C C . ASP A 1 615 ? -53.064 10.229 -5.249 1.00 85.19 615 ASP A C 1
ATOM 4410 O O . ASP A 1 615 ? -54.294 10.395 -5.351 1.00 85.19 615 ASP A O 1
ATOM 4414 N N . CYS A 1 616 ? -52.206 10.727 -6.143 1.00 86.69 616 CYS A N 1
ATOM 4415 C CA . CYS A 1 616 ? -52.590 11.565 -7.278 1.00 86.69 616 CYS A CA 1
ATOM 4416 C C . CYS A 1 616 ? -53.044 10.770 -8.516 1.00 86.69 616 CYS A C 1
ATOM 4418 O O . CYS A 1 616 ? -53.860 11.284 -9.301 1.00 86.69 616 CYS A O 1
ATOM 4420 N N . ASP A 1 617 ? -52.540 9.546 -8.694 1.00 80.00 617 ASP A N 1
ATOM 4421 C CA . ASP A 1 617 ? -52.645 8.741 -9.919 1.00 80.00 617 ASP A CA 1
ATOM 4422 C C . ASP A 1 617 ? -53.589 7.523 -9.742 1.00 80.00 617 ASP A C 1
ATOM 4424 O O . ASP A 1 617 ? -54.395 7.218 -10.638 1.00 80.00 617 ASP A O 1
ATOM 4428 N N . GLY A 1 618 ? -53.612 6.930 -8.544 1.00 84.00 618 GLY A N 1
ATOM 4429 C CA . GLY A 1 618 ? -54.438 5.800 -8.124 1.00 84.00 618 GLY A CA 1
ATOM 4430 C C . GLY A 1 618 ? -53.735 4.434 -8.054 1.00 84.00 618 GLY A C 1
ATOM 4431 O O . GLY A 1 618 ? -54.445 3.418 -8.078 1.00 84.00 618 GLY A O 1
ATOM 4432 N N . ASP A 1 619 ? -52.402 4.382 -8.035 1.00 80.50 619 ASP A N 1
ATOM 4433 C CA . ASP A 1 619 ? -51.554 3.186 -7.895 1.00 80.50 619 ASP A CA 1
ATOM 4434 C C . ASP A 1 619 ? -51.657 2.536 -6.499 1.00 80.50 619 ASP A C 1
ATOM 4436 O O . ASP A 1 619 ? -51.813 1.308 -6.401 1.00 80.50 619 ASP A O 1
ATOM 4440 N N . GLY A 1 620 ? -51.664 3.355 -5.440 1.00 79.25 620 GLY A N 1
ATOM 4441 C CA . GLY A 1 620 ? -51.648 2.923 -4.039 1.00 79.25 620 GLY A CA 1
ATOM 4442 C C . GLY A 1 620 ? -50.384 3.273 -3.239 1.00 79.25 620 GLY A C 1
ATOM 4443 O O . GLY A 1 620 ? -50.285 2.835 -2.091 1.00 79.25 620 GLY A O 1
ATOM 4444 N N . VAL A 1 621 ? -49.444 4.041 -3.799 1.00 84.00 621 VAL A N 1
ATOM 4445 C CA . VAL A 1 621 ? -48.371 4.741 -3.067 1.00 84.00 621 VAL A CA 1
ATOM 4446 C C . VAL A 1 621 ? -48.788 6.204 -2.796 1.00 84.00 621 VAL A C 1
ATOM 4448 O O . VAL A 1 621 ? -49.409 6.816 -3.660 1.00 84.00 621 VAL A O 1
ATOM 4451 N N . PRO A 1 622 ? -48.482 6.798 -1.622 1.00 87.00 622 PRO A N 1
ATOM 4452 C CA . PRO A 1 622 ? -48.766 8.214 -1.364 1.00 87.00 622 PRO A CA 1
ATOM 4453 C C . PRO A 1 622 ? -47.831 9.182 -2.105 1.00 87.00 622 PRO A C 1
ATOM 4455 O O . PRO A 1 622 ? -46.622 8.945 -2.144 1.00 87.00 622 PRO A O 1
ATOM 4458 N N . ASP A 1 623 ? -48.353 10.350 -2.510 1.00 84.88 623 ASP A N 1
ATOM 4459 C CA . ASP A 1 623 ? -47.626 11.474 -3.136 1.00 84.88 623 ASP A CA 1
ATOM 4460 C C . ASP A 1 623 ? -46.296 11.800 -2.409 1.00 84.88 623 ASP A C 1
ATOM 4462 O O . ASP A 1 623 ? -45.307 12.215 -3.005 1.00 84.88 623 ASP A O 1
ATOM 4466 N N . ALA A 1 624 ? -46.265 11.660 -1.079 1.00 83.50 624 ALA A N 1
ATOM 4467 C CA . ALA A 1 624 ? -45.111 12.000 -0.240 1.00 83.50 624 ALA A CA 1
ATOM 4468 C C . ALA A 1 624 ? -43.957 10.974 -0.295 1.00 83.50 624 ALA A C 1
ATOM 4470 O O . ALA A 1 624 ? -42.885 11.228 0.260 1.00 83.50 624 ALA A O 1
ATOM 4471 N N . CYS A 1 625 ? -44.181 9.825 -0.937 1.00 83.06 625 CYS A N 1
ATOM 4472 C CA . CYS A 1 625 ? -43.290 8.663 -0.960 1.00 83.06 625 CYS A CA 1
ATOM 4473 C C . CYS A 1 625 ? -42.898 8.215 -2.378 1.00 83.06 625 CYS A C 1
ATOM 4475 O O . CYS A 1 625 ? -42.072 7.310 -2.534 1.00 83.06 625 CYS A O 1
ATOM 4477 N N . GLU A 1 626 ? -43.486 8.843 -3.393 1.00 86.62 626 GLU A N 1
ATOM 4478 C CA . GLU A 1 626 ? -43.111 8.725 -4.798 1.00 86.62 626 GLU A CA 1
ATOM 4479 C C . GLU A 1 626 ? -41.791 9.465 -5.105 1.00 86.62 626 GLU A C 1
ATOM 4481 O O . GLU A 1 626 ? -41.144 10.055 -4.232 1.00 86.62 626 GLU A O 1
ATOM 4486 N N . VAL A 1 627 ? -41.354 9.410 -6.364 1.00 84.62 627 VAL A N 1
ATOM 4487 C CA . VAL A 1 627 ? -40.121 10.062 -6.824 1.00 84.62 627 VAL A CA 1
ATOM 4488 C C . VAL A 1 627 ? -40.422 11.481 -7.327 1.00 84.62 627 VAL A C 1
ATOM 4490 O O . VAL A 1 627 ? -41.411 11.704 -8.015 1.00 84.62 627 VAL A O 1
ATOM 4493 N N . ASP A 1 628 ? -39.559 12.437 -6.971 1.00 86.38 628 ASP A N 1
ATOM 4494 C CA . ASP A 1 628 ? -39.521 13.808 -7.506 1.00 86.38 628 ASP A CA 1
ATOM 4495 C C . ASP A 1 628 ? -38.067 14.133 -7.906 1.00 86.38 628 ASP A C 1
ATOM 4497 O O . ASP A 1 628 ? -37.292 14.726 -7.148 1.00 86.38 628 ASP A O 1
ATOM 4501 N N . CYS A 1 629 ? -37.665 13.670 -9.091 1.00 85.19 629 CYS A N 1
ATOM 4502 C CA . CYS A 1 629 ? -36.335 13.854 -9.677 1.00 85.19 629 CYS A CA 1
ATOM 4503 C C . CYS A 1 629 ? -36.029 15.326 -9.973 1.00 85.19 629 CYS A C 1
ATOM 4505 O O . CYS A 1 629 ? -34.874 15.754 -9.918 1.00 85.19 629 CYS A O 1
ATOM 4507 N N . ASN A 1 630 ? -37.063 16.107 -10.298 1.00 80.69 630 ASN A N 1
ATOM 4508 C CA . ASN A 1 630 ? -36.942 17.519 -10.652 1.00 80.69 630 ASN A CA 1
ATOM 4509 C C . ASN A 1 630 ? -36.943 18.457 -9.417 1.00 80.69 630 ASN A C 1
ATOM 4511 O O . ASN A 1 630 ? -36.489 19.604 -9.508 1.00 80.69 630 ASN A O 1
ATOM 4515 N N . ALA A 1 631 ? -37.359 17.938 -8.258 1.00 84.44 631 ALA A N 1
ATOM 4516 C CA . ALA A 1 631 ? -37.405 18.574 -6.945 1.00 84.44 631 ALA A CA 1
ATOM 4517 C C . ALA A 1 631 ? -38.288 19.840 -6.864 1.00 84.44 631 ALA A C 1
ATOM 4519 O O . ALA A 1 631 ? -37.952 20.784 -6.131 1.00 84.44 631 ALA A O 1
ATOM 4520 N N . ASP A 1 632 ? -39.406 19.892 -7.605 1.00 84.88 632 ASP A N 1
ATOM 4521 C CA . ASP A 1 632 ? -40.366 21.010 -7.534 1.00 84.88 632 ASP A CA 1
ATOM 4522 C C . ASP A 1 632 ? -41.429 20.879 -6.426 1.00 84.88 632 ASP A C 1
ATOM 4524 O O . ASP A 1 632 ? -42.048 21.885 -6.049 1.00 84.88 632 ASP A O 1
ATOM 4528 N N . GLY A 1 633 ? -41.548 19.692 -5.820 1.00 81.44 633 GLY A N 1
ATOM 4529 C CA . GLY A 1 633 ? -42.539 19.360 -4.798 1.00 81.44 633 GLY A CA 1
ATOM 4530 C C . GLY A 1 633 ? -43.818 18.724 -5.351 1.00 81.44 633 GLY A C 1
ATOM 4531 O O . GLY A 1 633 ? -44.849 18.786 -4.676 1.00 81.44 633 GLY A O 1
ATOM 4532 N N . THR A 1 634 ? -43.753 18.151 -6.554 1.00 85.19 634 THR A N 1
ATOM 4533 C CA . THR A 1 634 ? -44.823 17.388 -7.209 1.00 85.19 634 THR A CA 1
ATOM 4534 C C . THR A 1 634 ? -44.212 16.105 -7.787 1.00 85.19 634 THR A C 1
ATOM 4536 O O . THR A 1 634 ? -43.334 16.231 -8.645 1.00 85.19 634 THR A O 1
ATOM 4539 N N . PRO A 1 635 ? -44.650 14.899 -7.378 1.00 87.19 635 PRO A N 1
ATOM 4540 C CA . PRO A 1 635 ? -44.079 13.651 -7.882 1.00 87.19 635 PRO A CA 1
ATOM 4541 C C . PRO A 1 635 ? -44.128 13.523 -9.399 1.00 87.19 635 PRO A C 1
ATOM 4543 O O . PRO A 1 635 ? -45.030 14.057 -10.050 1.00 87.19 635 PRO A O 1
ATOM 4546 N N . ASP A 1 636 ? -43.157 12.812 -9.959 1.00 85.44 636 ASP A N 1
ATOM 4547 C CA . ASP A 1 636 ? -42.950 12.721 -11.400 1.00 85.44 636 ASP A CA 1
ATOM 4548 C C . ASP A 1 636 ? -44.132 12.029 -12.114 1.00 85.44 636 ASP A C 1
ATOM 4550 O O . ASP A 1 636 ? -44.561 12.504 -13.167 1.00 85.44 636 ASP A O 1
ATOM 4554 N N . ASP A 1 637 ? -44.743 10.999 -11.514 1.00 82.81 637 ASP A N 1
ATOM 4555 C CA . ASP A 1 637 ? -45.944 10.323 -12.044 1.00 82.81 637 ASP A CA 1
ATOM 4556 C C . ASP A 1 637 ? -47.222 11.192 -11.959 1.00 82.81 637 ASP A C 1
ATOM 4558 O O . ASP A 1 637 ? -48.154 11.038 -12.758 1.00 82.81 637 ASP A O 1
ATOM 4562 N N . CYS A 1 638 ? -47.239 12.217 -11.096 1.00 84.19 638 CYS A N 1
ATOM 4563 C CA . CYS A 1 638 ? -48.273 13.257 -11.098 1.00 84.19 638 CYS A CA 1
ATOM 4564 C C . CYS A 1 638 ? -48.100 14.295 -12.236 1.00 84.19 638 CYS A C 1
ATOM 4566 O O . CYS A 1 638 ? -48.926 15.214 -12.353 1.00 84.19 638 CYS A O 1
ATOM 4568 N N . GLN A 1 639 ? -47.043 14.208 -13.058 1.00 84.62 639 GLN A N 1
ATOM 4569 C CA . GLN A 1 639 ? -46.660 15.223 -14.046 1.00 84.62 639 GLN A CA 1
ATOM 4570 C C . GLN A 1 639 ? -46.595 14.700 -15.501 1.00 84.62 639 GLN A C 1
ATOM 4572 O O . GLN A 1 639 ? -46.079 13.630 -15.795 1.00 84.62 639 GLN A O 1
ATOM 4577 N N . ASP A 1 640 ? -47.044 15.521 -16.466 1.00 82.56 640 ASP A N 1
ATOM 4578 C CA . ASP A 1 640 ? -46.766 15.321 -17.906 1.00 82.56 640 ASP A CA 1
ATOM 4579 C C . ASP A 1 640 ? -45.292 15.716 -18.206 1.00 82.56 640 ASP A C 1
ATOM 4581 O O . ASP A 1 640 ? -45.031 16.750 -18.837 1.00 82.56 640 ASP A O 1
ATOM 4585 N N . LEU A 1 641 ? -44.322 14.940 -17.711 1.00 84.62 641 LEU A N 1
ATOM 4586 C CA . LEU A 1 641 ? -42.893 15.141 -17.990 1.00 84.62 641 LEU A CA 1
ATOM 4587 C C . LEU A 1 641 ? -42.499 14.648 -19.394 1.00 84.62 641 LEU A C 1
ATOM 4589 O O . LEU A 1 641 ? -43.288 14.041 -20.123 1.00 84.62 641 LEU A O 1
ATOM 4593 N N . ALA A 1 642 ? -41.271 14.969 -19.804 1.00 85.25 642 ALA A N 1
ATOM 4594 C CA . ALA A 1 642 ? -40.692 14.427 -21.025 1.00 85.25 642 ALA A CA 1
ATOM 4595 C C . ALA A 1 642 ? -40.130 13.021 -20.757 1.00 85.25 642 ALA A C 1
ATOM 4597 O O . ALA A 1 642 ? -39.441 12.822 -19.764 1.00 85.25 642 ALA A O 1
ATOM 4598 N N . ASP A 1 643 ? -40.463 12.084 -21.642 1.00 85.69 643 ASP A N 1
ATOM 4599 C CA . ASP A 1 643 ? -39.873 10.749 -21.785 1.00 85.69 643 ASP A CA 1
ATOM 4600 C C . ASP A 1 643 ? -39.614 10.595 -23.294 1.00 85.69 643 ASP A C 1
ATOM 4602 O O . ASP A 1 643 ? -40.552 10.514 -24.106 1.00 85.69 643 ASP A O 1
ATOM 4606 N N . CYS A 1 644 ? -38.349 10.724 -23.690 1.00 84.62 644 CYS A N 1
ATOM 4607 C CA . CYS A 1 644 ? -37.943 10.909 -25.078 1.00 84.62 644 CYS A CA 1
ATOM 4608 C C . CYS A 1 644 ? -37.756 9.592 -25.855 1.00 84.62 644 CYS A C 1
ATOM 4610 O O . CYS A 1 644 ? -37.915 9.590 -27.083 1.00 84.62 644 CYS A O 1
ATOM 4612 N N . ASP A 1 645 ? -37.502 8.469 -25.169 1.00 79.19 645 ASP A N 1
ATOM 4613 C CA . ASP A 1 645 ? -37.400 7.125 -25.765 1.00 79.19 645 ASP A CA 1
ATOM 4614 C C . ASP A 1 645 ? -38.641 6.233 -25.529 1.00 79.19 645 ASP A C 1
ATOM 4616 O O . ASP A 1 645 ? -38.805 5.208 -26.205 1.00 79.19 645 ASP A O 1
ATOM 4620 N N . ALA A 1 646 ? -39.566 6.684 -24.675 1.00 83.56 646 ALA A N 1
ATOM 4621 C CA . ALA A 1 646 ? -40.773 6.004 -24.213 1.00 83.56 646 ALA A CA 1
ATOM 4622 C C . ALA A 1 646 ? -40.509 4.756 -23.344 1.00 83.56 646 ALA A C 1
ATOM 4624 O O . ALA A 1 646 ? -41.244 3.762 -23.463 1.00 83.56 646 ALA A O 1
ATOM 4625 N N . ASN A 1 647 ? -39.468 4.773 -22.499 1.00 81.31 647 ASN A N 1
ATOM 4626 C CA . ASN A 1 647 ? -39.165 3.671 -21.579 1.00 81.31 647 ASN A CA 1
ATOM 4627 C C . ASN A 1 647 ? -40.051 3.642 -20.318 1.00 81.31 647 ASN A C 1
ATOM 4629 O O . ASN A 1 647 ? -40.210 2.564 -19.733 1.00 81.31 647 ASN A O 1
ATOM 4633 N N . GLY A 1 648 ? -40.697 4.759 -19.963 1.00 79.19 648 GLY A N 1
ATOM 4634 C CA . GLY A 1 648 ? -41.510 4.906 -18.752 1.00 79.19 648 GLY A CA 1
ATOM 4635 C C . GLY A 1 648 ? -40.780 5.542 -17.565 1.00 79.19 648 GLY A C 1
ATOM 4636 O O . GLY A 1 648 ? -41.307 5.502 -16.460 1.00 79.19 648 GLY A O 1
ATOM 4637 N N . THR A 1 649 ? -39.599 6.117 -17.793 1.00 84.50 649 THR A N 1
ATOM 4638 C CA . THR A 1 649 ? -38.837 6.930 -16.836 1.00 84.50 649 THR A CA 1
ATOM 4639 C C . THR A 1 649 ? -38.661 8.317 -17.463 1.00 84.50 649 THR A C 1
ATOM 4641 O O . THR A 1 649 ? -38.261 8.378 -18.624 1.00 84.50 649 THR A O 1
ATOM 4644 N N . PRO A 1 650 ? -38.967 9.431 -16.774 1.00 86.31 650 PRO A N 1
ATOM 4645 C CA . PRO A 1 650 ? -38.770 10.763 -17.342 1.00 86.31 650 PRO A CA 1
ATOM 4646 C C . PRO A 1 650 ? -37.299 11.106 -17.603 1.00 86.31 650 PRO A C 1
ATOM 4648 O O . PRO A 1 650 ? -36.441 10.766 -16.793 1.00 86.31 650 PRO A O 1
ATOM 4651 N N . ASP A 1 651 ? -37.033 11.902 -18.641 1.00 83.81 651 ASP A N 1
ATOM 4652 C CA . ASP A 1 651 ? -35.707 12.395 -19.056 1.00 83.81 651 ASP A CA 1
ATOM 4653 C C . ASP A 1 651 ? -34.881 12.952 -17.868 1.00 83.81 651 ASP A C 1
ATOM 4655 O O . ASP A 1 651 ? -33.677 12.734 -17.751 1.00 83.81 651 ASP A O 1
ATOM 4659 N N . VAL A 1 652 ? -35.550 13.653 -16.942 1.00 83.19 652 VAL A N 1
ATOM 4660 C CA . VAL A 1 652 ? -34.956 14.282 -15.744 1.00 83.19 652 VAL A CA 1
ATOM 4661 C C . VAL A 1 652 ? -34.571 13.284 -14.638 1.00 83.19 652 VAL A C 1
ATOM 4663 O O . VAL A 1 652 ? -33.769 13.609 -13.762 1.00 83.19 652 VAL A O 1
ATOM 4666 N N . CYS A 1 653 ? -35.106 12.063 -14.679 1.00 82.81 653 CYS A N 1
ATOM 4667 C CA . CYS A 1 653 ? -34.765 10.966 -13.772 1.00 82.81 653 CYS A CA 1
ATOM 4668 C C . CYS A 1 653 ? -33.571 10.125 -14.247 1.00 82.81 653 CYS A C 1
ATOM 4670 O O . CYS A 1 653 ? -33.154 9.213 -13.531 1.00 82.81 653 CYS A O 1
ATOM 4672 N N . GLU A 1 654 ? -32.989 10.429 -15.412 1.00 83.81 654 GLU A N 1
ATOM 4673 C CA . GLU A 1 654 ? -31.918 9.635 -16.028 1.00 83.81 654 GLU A CA 1
ATOM 4674 C C . GLU A 1 654 ? -30.542 10.353 -16.102 1.00 83.81 654 GLU A C 1
ATOM 4676 O O . GLU A 1 654 ? -29.828 10.201 -17.092 1.00 83.81 654 GLU A O 1
ATOM 4681 N N . PRO A 1 655 ? -30.076 11.092 -15.062 1.00 72.31 655 PRO A N 1
ATOM 4682 C CA . PRO A 1 655 ? -28.829 11.872 -15.104 1.00 72.31 655 PRO A CA 1
ATOM 4683 C C . PRO A 1 655 ? -27.543 11.019 -15.055 1.00 72.31 655 PRO A C 1
ATOM 4685 O O . PRO A 1 655 ? -26.455 11.549 -14.827 1.00 72.31 655 PRO A O 1
ATOM 4688 N N . SER A 1 656 ? -27.645 9.693 -15.192 1.00 73.25 656 SER A N 1
ATOM 4689 C CA . SER A 1 656 ? -26.505 8.813 -15.490 1.00 73.25 656 SER A CA 1
ATOM 4690 C C . SER A 1 656 ? -26.148 8.793 -16.974 1.00 73.25 656 SER A C 1
ATOM 4692 O O . SER A 1 656 ? -25.025 8.427 -17.314 1.00 73.25 656 SER A O 1
ATOM 4694 N N . ASP A 1 657 ? -27.105 9.183 -17.815 1.00 79.38 657 ASP A N 1
ATOM 4695 C CA . ASP A 1 657 ? -27.082 9.084 -19.269 1.00 79.38 657 ASP A CA 1
ATOM 4696 C C . ASP A 1 657 ? -27.137 10.502 -19.884 1.00 79.38 657 ASP A C 1
ATOM 4698 O O . ASP A 1 657 ? -27.728 10.678 -20.938 1.00 79.38 657 ASP A O 1
ATOM 4702 N N . ASP A 1 658 ? -26.605 11.515 -19.184 1.00 82.62 658 ASP A N 1
ATOM 4703 C CA . ASP A 1 658 ? -26.522 12.931 -19.593 1.00 82.62 658 ASP A CA 1
ATOM 4704 C C . ASP A 1 658 ? -25.060 13.391 -19.451 1.00 82.62 658 ASP A C 1
ATOM 4706 O O . ASP A 1 658 ? -24.605 13.812 -18.380 1.00 82.62 658 ASP A O 1
ATOM 4710 N N . CYS A 1 659 ? -24.290 13.231 -20.526 1.00 84.62 659 CYS A N 1
ATOM 4711 C CA . CYS A 1 659 ? -22.846 13.452 -20.550 1.00 84.62 659 CYS A CA 1
ATOM 4712 C C . CYS A 1 659 ? -22.455 14.942 -20.563 1.00 84.62 659 CYS A C 1
ATOM 4714 O O . CYS A 1 659 ? -21.405 15.319 -20.027 1.00 84.62 659 CYS A O 1
ATOM 4716 N N . ASN A 1 660 ? -23.302 15.800 -21.142 1.00 79.88 660 ASN A N 1
ATOM 4717 C CA . ASN A 1 660 ? -23.064 17.240 -21.295 1.00 79.88 660 ASN A CA 1
ATOM 4718 C C . ASN A 1 660 ? -23.692 18.079 -20.155 1.00 79.88 660 ASN A C 1
ATOM 4720 O O . ASN A 1 660 ? -23.316 19.242 -19.953 1.00 79.88 660 ASN A O 1
ATOM 4724 N N . GLY A 1 661 ? -24.590 17.486 -19.362 1.00 82.19 661 GLY A N 1
ATOM 4725 C CA . GLY A 1 661 ? -25.258 18.091 -18.212 1.00 82.19 661 GLY A CA 1
ATOM 4726 C C . GLY A 1 661 ? -26.425 19.013 -18.576 1.00 82.19 661 GLY A C 1
ATOM 4727 O O . GLY A 1 661 ? -26.670 19.983 -17.844 1.00 82.19 661 GLY A O 1
ATOM 4728 N N . ASN A 1 662 ? -27.103 18.789 -19.709 1.00 80.88 662 ASN A N 1
ATOM 4729 C CA . ASN A 1 662 ? -28.184 19.658 -20.192 1.00 80.88 662 ASN A CA 1
ATOM 4730 C C . ASN A 1 662 ? -29.602 19.233 -19.758 1.00 80.88 662 ASN A C 1
ATOM 4732 O O . ASN A 1 662 ? -30.539 20.023 -19.924 1.00 80.88 662 ASN A O 1
ATOM 4736 N N . SER A 1 663 ? -29.732 18.076 -19.097 1.00 78.38 663 SER A N 1
ATOM 4737 C CA . SER A 1 663 ? -30.989 17.446 -18.659 1.00 78.38 663 SER A CA 1
ATOM 4738 C C . SER A 1 663 ? -31.852 16.877 -19.795 1.00 78.38 663 SER A C 1
ATOM 4740 O O . SER A 1 663 ? -33.082 16.902 -19.716 1.00 78.38 663 SER A O 1
ATOM 4742 N N . ILE A 1 664 ? -31.200 16.352 -20.835 1.00 81.25 664 ILE A N 1
ATOM 4743 C CA . ILE A 1 664 ? -31.765 15.470 -21.864 1.00 81.25 664 ILE A CA 1
ATOM 4744 C C . ILE A 1 664 ? -30.828 14.256 -21.959 1.00 81.25 664 ILE A C 1
ATOM 4746 O O . ILE A 1 664 ? -29.626 14.467 -22.093 1.00 81.25 664 ILE A O 1
ATOM 4750 N N . PRO A 1 665 ? -31.327 13.007 -21.921 1.00 86.06 665 PRO A N 1
ATOM 4751 C CA . PRO A 1 665 ? -30.469 11.843 -22.080 1.00 86.06 665 PRO A CA 1
ATOM 4752 C C . PRO A 1 665 ? -29.793 11.760 -23.458 1.00 86.06 665 PRO A C 1
ATOM 4754 O O . PRO A 1 665 ? -30.458 11.860 -24.494 1.00 86.06 665 PRO A O 1
ATOM 4757 N N . ASP A 1 666 ? -28.495 11.463 -23.452 1.00 83.81 666 ASP A N 1
ATOM 4758 C CA . ASP A 1 666 ? -27.570 11.181 -24.558 1.00 83.81 666 ASP A CA 1
ATOM 4759 C C . ASP A 1 666 ? -28.254 10.516 -25.764 1.00 83.81 666 ASP A C 1
ATOM 4761 O O . ASP A 1 666 ? -28.225 11.005 -26.898 1.00 83.81 666 ASP A O 1
ATOM 4765 N N . ARG A 1 667 ? -28.971 9.419 -25.491 1.00 80.56 667 ARG A N 1
ATOM 4766 C CA . ARG A 1 667 ? -29.678 8.577 -26.472 1.00 80.56 667 ARG A CA 1
ATOM 4767 C C . ARG A 1 667 ? -30.748 9.303 -27.301 1.00 80.56 667 ARG A C 1
ATOM 4769 O O . ARG A 1 667 ? -31.184 8.789 -28.334 1.00 80.56 667 ARG A O 1
ATOM 4776 N N . CYS A 1 668 ? -31.187 10.480 -26.863 1.00 80.38 668 CYS A N 1
ATOM 4777 C CA . CYS A 1 668 ? -32.165 11.323 -27.543 1.00 80.38 668 CYS A CA 1
ATOM 4778 C C . CYS A 1 668 ? -31.522 12.475 -28.338 1.00 80.38 668 CYS A C 1
ATOM 4780 O O . CYS A 1 668 ? -32.178 13.048 -29.218 1.00 80.38 668 CYS A O 1
ATOM 4782 N N . GLU A 1 669 ? -30.233 12.752 -28.122 1.00 83.06 669 GLU A N 1
ATOM 4783 C CA . GLU A 1 669 ? -29.476 13.811 -28.804 1.00 83.06 669 GLU A CA 1
ATOM 4784 C C . GLU A 1 669 ? -28.760 13.329 -30.083 1.00 83.06 669 GLU A C 1
ATOM 4786 O O . GLU A 1 669 ? -28.471 14.141 -30.963 1.00 83.06 669 GLU A O 1
ATOM 4791 N N . LEU A 1 670 ? -28.631 12.006 -30.273 1.00 79.44 670 LEU A N 1
ATOM 4792 C CA . LEU A 1 670 ? -28.007 11.291 -31.413 1.00 79.44 670 LEU A CA 1
ATOM 4793 C C . LEU A 1 670 ? -28.538 11.635 -32.833 1.00 79.44 670 LEU A C 1
ATOM 4795 O O . LEU A 1 670 ? -28.165 11.017 -33.830 1.00 79.44 670 LEU A O 1
ATOM 4799 N N . ASN A 1 671 ? -29.466 12.584 -32.990 1.00 78.25 671 ASN A N 1
ATOM 4800 C CA . ASN A 1 671 ? -30.148 12.889 -34.257 1.00 78.25 671 ASN A CA 1
ATOM 4801 C C . ASN A 1 671 ? -29.306 13.754 -35.221 1.00 78.25 671 ASN A C 1
ATOM 4803 O O . ASN A 1 671 ? -29.734 14.821 -35.672 1.00 78.25 671 ASN A O 1
ATOM 4807 N N . GLY A 1 672 ? -28.138 13.236 -35.602 1.00 70.69 672 GLY A N 1
ATOM 4808 C CA . GLY A 1 672 ? -27.153 13.902 -36.460 1.00 70.69 672 GLY A CA 1
ATOM 4809 C C . GLY A 1 672 ? -25.876 14.332 -35.738 1.00 70.69 672 GLY A C 1
ATOM 4810 O O . GLY A 1 672 ? -25.046 14.963 -36.387 1.00 70.69 672 GLY A O 1
ATOM 4811 N N . ASN A 1 673 ? -25.757 13.959 -34.460 1.00 80.50 673 ASN A N 1
ATOM 4812 C CA . ASN A 1 673 ? -24.606 14.137 -33.579 1.00 80.50 673 ASN A CA 1
ATOM 4813 C C . ASN A 1 673 ? -24.180 12.754 -33.019 1.00 80.50 673 ASN A C 1
ATOM 4815 O O . ASN A 1 673 ? -24.106 12.589 -31.810 1.00 80.50 673 ASN A O 1
ATOM 4819 N N . ASP A 1 674 ? -24.086 11.735 -33.876 1.00 85.88 674 ASP A N 1
ATOM 4820 C CA . ASP A 1 674 ? -23.630 10.371 -33.537 1.00 85.88 674 ASP A CA 1
ATOM 4821 C C . ASP A 1 674 ? -23.013 9.780 -34.815 1.00 85.88 674 ASP A C 1
ATOM 4823 O O . ASP A 1 674 ? -23.705 9.238 -35.695 1.00 85.88 674 ASP A O 1
ATOM 4827 N N . CYS A 1 675 ? -21.725 10.055 -35.013 1.00 85.88 675 CYS A N 1
ATOM 4828 C CA . CYS A 1 675 ? -21.040 9.829 -36.280 1.00 85.88 675 CYS A CA 1
ATOM 4829 C C . CYS A 1 675 ? -20.469 8.407 -36.431 1.00 85.88 675 CYS A C 1
ATOM 4831 O O . CYS A 1 675 ? -20.482 7.884 -37.553 1.00 85.88 675 CYS A O 1
ATOM 4833 N N . ASP A 1 676 ? -20.074 7.736 -35.342 1.00 82.94 676 ASP A N 1
ATOM 4834 C CA . ASP A 1 676 ? -19.598 6.341 -35.355 1.00 82.94 676 ASP A CA 1
ATOM 4835 C C . ASP A 1 676 ? -20.724 5.308 -35.101 1.00 82.94 676 ASP A C 1
ATOM 4837 O O . ASP A 1 676 ? -20.596 4.144 -35.496 1.00 82.94 676 ASP A O 1
ATOM 4841 N N . ASN A 1 677 ? -21.884 5.763 -34.598 1.00 86.06 677 ASN A N 1
ATOM 4842 C CA . ASN A 1 677 ? -23.076 4.978 -34.242 1.00 86.06 677 ASN A CA 1
ATOM 4843 C C . ASN A 1 677 ? -22.890 4.141 -32.955 1.00 86.06 677 ASN A C 1
ATOM 4845 O O . ASN A 1 677 ? -23.467 3.048 -32.845 1.00 86.06 677 ASN A O 1
ATOM 4849 N N . ASN A 1 678 ? -22.089 4.622 -31.992 1.00 84.12 678 ASN A N 1
ATOM 4850 C CA . ASN A 1 678 ? -21.876 3.975 -30.693 1.00 84.12 678 ASN A CA 1
ATOM 4851 C C . ASN A 1 678 ? -23.030 4.206 -29.692 1.00 84.12 678 ASN A C 1
ATOM 4853 O O . ASN A 1 678 ? -23.284 3.328 -28.858 1.00 84.12 678 ASN A O 1
ATOM 4857 N N . GLY A 1 679 ? -23.786 5.302 -29.840 1.00 82.75 679 GLY A N 1
ATOM 4858 C CA . GLY A 1 679 ? -24.935 5.654 -28.996 1.00 82.75 679 GLY A CA 1
ATOM 4859 C C . GLY A 1 679 ? -24.683 6.730 -27.930 1.00 82.75 679 GLY A C 1
ATOM 4860 O O . GLY A 1 679 ? -25.576 6.960 -27.112 1.00 82.75 679 GLY A O 1
ATOM 4861 N N . VAL A 1 680 ? -23.514 7.373 -27.946 1.00 85.88 680 VAL A N 1
ATOM 4862 C CA . VAL A 1 680 ? -23.158 8.608 -27.226 1.00 85.88 680 VAL A CA 1
ATOM 4863 C C . VAL A 1 680 ? -23.181 9.785 -28.226 1.00 85.88 680 VAL A C 1
ATOM 4865 O O . VAL A 1 680 ? -22.967 9.562 -29.418 1.00 85.88 680 VAL A O 1
ATOM 4868 N N . PRO A 1 681 ? -23.483 11.030 -27.808 1.00 87.25 681 PRO A N 1
ATOM 4869 C CA . PRO A 1 681 ? -23.375 12.192 -28.683 1.00 87.25 681 PRO A CA 1
ATOM 4870 C C . PRO A 1 681 ? -21.923 12.572 -29.006 1.00 87.25 681 PRO A C 1
ATOM 4872 O O . PRO A 1 681 ? -21.086 12.593 -28.104 1.00 87.25 681 PRO A O 1
ATOM 4875 N N . ASP A 1 682 ? -21.666 13.018 -30.243 1.00 86.62 682 ASP A N 1
ATOM 4876 C CA . ASP A 1 682 ? -20.337 13.449 -30.729 1.00 86.62 682 ASP A CA 1
ATOM 4877 C C . ASP A 1 682 ? -19.605 14.410 -29.759 1.00 86.62 682 ASP A C 1
ATOM 4879 O O . ASP A 1 682 ? -18.389 14.366 -29.622 1.00 86.62 682 ASP A O 1
ATOM 4883 N N . GLU A 1 683 ? -20.327 15.294 -29.058 1.00 84.06 683 GLU A N 1
ATOM 4884 C CA . GLU A 1 683 ? -19.737 16.273 -28.123 1.00 84.06 683 GLU A CA 1
ATOM 4885 C C . GLU A 1 683 ? -19.277 15.690 -26.768 1.00 84.06 683 GLU A C 1
ATOM 4887 O O . GLU A 1 683 ? -18.797 16.435 -25.908 1.00 84.06 683 GLU A O 1
ATOM 4892 N N . CYS A 1 684 ? -19.421 14.377 -26.580 1.00 85.12 684 CYS A N 1
ATOM 4893 C CA . CYS A 1 684 ? -19.036 13.628 -25.384 1.00 85.12 684 CYS A CA 1
ATOM 4894 C C . CYS A 1 684 ? -18.123 12.423 -25.660 1.00 85.12 684 CYS A C 1
ATOM 4896 O O . CYS A 1 684 ? -17.620 11.816 -24.708 1.00 85.12 684 CYS A O 1
ATOM 4898 N N . ASP A 1 685 ? -17.895 12.084 -26.929 1.00 87.69 685 ASP A N 1
ATOM 4899 C CA . ASP A 1 685 ? -16.840 11.154 -27.319 1.00 87.69 685 ASP A CA 1
ATOM 4900 C C . ASP A 1 685 ? -15.440 11.783 -27.130 1.00 87.69 685 ASP A C 1
ATOM 4902 O O . ASP A 1 685 ? -15.310 12.994 -26.919 1.00 87.69 685 ASP A O 1
ATOM 4906 N N . PRO A 1 686 ? -14.360 10.980 -27.163 1.00 87.00 686 PRO A N 1
ATOM 4907 C CA . PRO A 1 686 ? -13.000 11.504 -27.193 1.00 87.00 686 PRO A CA 1
ATOM 4908 C C . PRO A 1 686 ? -12.761 12.394 -28.422 1.00 87.00 686 PRO A C 1
ATOM 4910 O O . PRO A 1 686 ? -13.018 11.978 -29.548 1.00 87.00 686 PRO A O 1
ATOM 4913 N N . ASP A 1 687 ? -12.246 13.595 -28.162 1.00 86.94 687 ASP A N 1
ATOM 4914 C CA . ASP A 1 687 ? -11.678 14.548 -29.122 1.00 86.94 687 ASP A CA 1
ATOM 4915 C C . ASP A 1 687 ? -10.275 14.900 -28.595 1.00 86.94 687 ASP A C 1
ATOM 4917 O O . ASP A 1 687 ? -10.119 15.483 -27.509 1.00 86.94 687 ASP A O 1
ATOM 4921 N N . CYS A 1 688 ? -9.243 14.440 -29.301 1.00 86.94 688 CYS A N 1
ATOM 4922 C CA . CYS A 1 688 ? -7.850 14.513 -28.870 1.00 86.94 688 CYS A CA 1
ATOM 4923 C C . CYS A 1 688 ? -7.166 15.870 -29.139 1.00 86.94 688 CYS A C 1
ATOM 4925 O O . CYS A 1 688 ? -6.177 16.195 -28.466 1.00 86.94 688 CYS A O 1
ATOM 4927 N N . ASP A 1 689 ? -7.672 16.654 -30.096 1.00 80.00 689 ASP A N 1
ATOM 4928 C CA . ASP A 1 689 ? -7.044 17.873 -30.636 1.00 80.00 689 ASP A CA 1
ATOM 4929 C C . ASP A 1 689 ? -7.827 19.157 -30.262 1.00 80.00 689 ASP A C 1
ATOM 4931 O O . ASP A 1 689 ? -7.222 20.198 -29.960 1.00 80.00 689 ASP A O 1
ATOM 4935 N N . GLY A 1 690 ? -9.155 19.056 -30.146 1.00 84.75 690 GLY A N 1
ATOM 4936 C CA . GLY A 1 690 ? -10.088 20.111 -29.757 1.00 84.75 690 GLY A CA 1
ATOM 4937 C C . GLY A 1 690 ? -10.816 20.827 -30.907 1.00 84.75 690 GLY A C 1
ATOM 4938 O O . GLY A 1 690 ? -11.320 21.937 -30.679 1.00 84.75 690 GLY A O 1
ATOM 4939 N N . ASP A 1 691 ? -10.845 20.269 -32.122 1.00 80.81 691 ASP A N 1
ATOM 4940 C CA . ASP A 1 691 ? -11.598 20.750 -33.296 1.00 80.81 691 ASP A CA 1
ATOM 4941 C C . ASP A 1 691 ? -13.126 20.664 -33.107 1.00 80.81 691 ASP A C 1
ATOM 4943 O O . ASP A 1 691 ? -13.853 21.571 -33.543 1.00 80.81 691 ASP A O 1
ATOM 4947 N N . GLY A 1 692 ? -13.607 19.646 -32.383 1.00 81.50 692 GLY A N 1
ATOM 4948 C CA . GLY A 1 692 ? -15.027 19.321 -32.233 1.00 81.50 692 GLY A CA 1
ATOM 4949 C C . GLY A 1 692 ? -15.533 18.208 -33.161 1.00 81.50 692 GLY A C 1
ATOM 4950 O O . GLY A 1 692 ? -16.735 18.172 -33.448 1.00 81.50 692 GLY A O 1
ATOM 4951 N N . LEU A 1 693 ? -14.647 17.322 -33.625 1.00 83.94 693 LEU A N 1
ATOM 4952 C CA . LEU A 1 693 ? -14.976 16.045 -34.262 1.00 83.94 693 LEU A CA 1
ATOM 4953 C C . LEU A 1 693 ? -14.416 14.893 -33.398 1.00 83.94 693 LEU A C 1
ATOM 4955 O O . LEU A 1 693 ? -13.272 14.993 -32.967 1.00 83.94 693 LEU A O 1
ATOM 4959 N N . PRO A 1 694 ? -15.165 13.803 -33.146 1.00 88.44 694 PRO A N 1
ATOM 4960 C CA . PRO A 1 694 ? -14.644 12.663 -32.388 1.00 88.44 694 PRO A CA 1
ATOM 4961 C C . PRO A 1 694 ? -13.497 11.923 -33.084 1.00 88.44 694 PRO A C 1
ATOM 4963 O O . PRO A 1 694 ? -13.595 11.667 -34.289 1.00 88.44 694 PRO A O 1
ATOM 4966 N N . ASP A 1 695 ? -12.522 11.428 -32.310 1.00 85.94 695 ASP A N 1
ATOM 4967 C CA . ASP A 1 695 ? -11.417 10.554 -32.754 1.00 85.94 695 ASP A CA 1
ATOM 4968 C C . ASP A 1 695 ? -11.932 9.407 -33.662 1.00 85.94 695 ASP A C 1
ATOM 4970 O O . ASP A 1 695 ? -11.328 9.042 -34.669 1.00 85.94 695 ASP A O 1
ATOM 4974 N N . ALA A 1 696 ? -13.094 8.828 -33.328 1.00 84.00 696 ALA A N 1
ATOM 4975 C CA . ALA A 1 696 ? -13.711 7.710 -34.053 1.00 84.00 696 ALA A CA 1
ATOM 4976 C C . ALA A 1 696 ? -14.275 8.077 -35.447 1.00 84.00 696 ALA A C 1
ATOM 4978 O O . ALA A 1 696 ? -14.647 7.190 -36.224 1.00 84.00 696 ALA A O 1
ATOM 4979 N N . CYS A 1 697 ? -14.355 9.372 -35.759 1.00 84.31 697 CYS A N 1
ATOM 4980 C CA . CYS A 1 697 ? -14.965 9.941 -36.962 1.00 84.31 697 CYS A CA 1
ATOM 4981 C C . CYS A 1 697 ? -13.999 10.783 -37.808 1.00 84.31 697 CYS A C 1
ATOM 4983 O O . CYS A 1 697 ? -14.358 11.208 -38.915 1.00 84.31 697 CYS A O 1
ATOM 4985 N N . GLU A 1 698 ? -12.785 11.001 -37.306 1.00 86.88 698 GLU A N 1
ATOM 4986 C CA . GLU A 1 698 ? -11.636 11.498 -38.054 1.00 86.88 698 GLU A CA 1
ATOM 4987 C C . GLU A 1 698 ? -11.140 10.465 -39.095 1.00 86.88 698 GLU A C 1
ATOM 4989 O O . GLU A 1 698 ? -11.832 9.507 -39.463 1.00 86.88 698 GLU A O 1
ATOM 4994 N N . LYS A 1 699 ? -9.942 10.679 -39.648 1.00 83.88 699 LYS A N 1
ATOM 4995 C CA . LYS A 1 699 ? -9.269 9.676 -40.478 1.00 83.88 699 LYS A CA 1
ATOM 4996 C C . LYS A 1 699 ? -8.377 8.790 -39.611 1.00 83.88 699 LYS A C 1
ATOM 4998 O O . LYS A 1 699 ? -7.714 9.282 -38.711 1.00 83.88 699 LYS A O 1
ATOM 5003 N N . ASP A 1 700 ? -8.317 7.514 -39.971 1.00 85.06 700 ASP A N 1
ATOM 5004 C CA . ASP A 1 700 ? -7.220 6.603 -39.644 1.00 85.06 700 ASP A CA 1
ATOM 5005 C C . ASP A 1 700 ? -6.718 6.032 -40.982 1.00 85.06 700 ASP A C 1
ATOM 5007 O O . ASP A 1 700 ? -7.341 5.146 -41.583 1.00 85.06 700 ASP A O 1
ATOM 5011 N N . CYS A 1 701 ? -5.651 6.621 -41.523 1.00 83.06 701 CYS A N 1
ATOM 5012 C CA . CYS A 1 701 ? -5.053 6.230 -42.796 1.00 83.06 701 CYS A CA 1
ATOM 5013 C C . CYS A 1 701 ? -4.106 5.032 -42.655 1.00 83.06 701 CYS A C 1
ATOM 5015 O O . CYS A 1 701 ? -3.915 4.290 -43.624 1.00 83.06 701 CYS A O 1
ATOM 5017 N N . ASN A 1 702 ? -3.515 4.829 -41.473 1.00 77.38 702 ASN A N 1
ATOM 5018 C CA . ASN A 1 702 ? -2.547 3.758 -41.227 1.00 77.38 702 ASN A CA 1
ATOM 5019 C C . ASN A 1 702 ? -3.210 2.425 -40.799 1.00 77.38 702 ASN A C 1
ATOM 5021 O O . ASN A 1 702 ? -2.684 1.345 -41.088 1.00 77.38 702 ASN A O 1
ATOM 5025 N N . GLY A 1 703 ? -4.410 2.493 -40.221 1.00 80.62 703 GLY A N 1
ATOM 5026 C CA . GLY A 1 703 ? -5.262 1.373 -39.834 1.00 80.62 703 GLY A CA 1
ATOM 5027 C C . GLY A 1 703 ? -4.990 0.795 -38.442 1.00 80.62 703 GLY A C 1
ATOM 5028 O O . GLY A 1 703 ? -5.318 -0.380 -38.229 1.00 80.62 703 GLY A O 1
ATOM 5029 N N . ASP A 1 704 ? -4.357 1.540 -37.526 1.00 82.56 704 ASP A N 1
ATOM 5030 C CA . ASP A 1 704 ? -4.047 1.070 -36.165 1.00 82.56 704 ASP A CA 1
ATOM 5031 C C . ASP A 1 704 ? -5.171 1.280 -35.133 1.00 82.56 704 ASP A C 1
ATOM 5033 O O . ASP A 1 704 ? -5.163 0.614 -34.089 1.00 82.56 704 ASP A O 1
ATOM 5037 N N . GLY A 1 705 ? -6.190 2.083 -35.461 1.00 79.69 705 GLY A N 1
ATOM 5038 C CA . GLY A 1 705 ? -7.338 2.367 -34.599 1.00 79.69 705 GLY A CA 1
ATOM 5039 C C . GLY A 1 705 ? -7.209 3.618 -33.724 1.00 79.69 705 GLY A C 1
ATOM 5040 O O . GLY A 1 705 ? -7.967 3.743 -32.761 1.00 79.69 705 GLY A O 1
ATOM 5041 N N . VAL A 1 706 ? -6.277 4.520 -34.036 1.00 83.56 706 VAL A N 1
ATOM 5042 C CA . VAL A 1 706 ? -6.194 5.890 -33.505 1.00 83.56 706 VAL A CA 1
ATOM 5043 C C . VAL A 1 706 ? -6.187 6.863 -34.686 1.00 83.56 706 VAL A C 1
ATOM 5045 O O . VAL A 1 706 ? -5.601 6.562 -35.723 1.00 83.56 706 VAL A O 1
ATOM 5048 N N . ALA A 1 707 ? -6.829 8.022 -34.544 1.00 83.88 707 ALA A N 1
ATOM 5049 C CA . ALA A 1 707 ? -6.913 8.985 -35.633 1.00 83.88 707 ALA A CA 1
ATOM 5050 C C . ALA A 1 707 ? -5.564 9.636 -35.983 1.00 83.88 707 ALA A C 1
ATOM 5052 O O . ALA A 1 707 ? -4.702 9.834 -35.122 1.00 83.88 707 ALA A O 1
ATOM 5053 N N . ASP A 1 708 ? -5.400 9.984 -37.260 1.00 83.12 708 ASP A N 1
ATOM 5054 C CA . ASP A 1 708 ? -4.154 10.501 -37.828 1.00 83.12 708 ASP A CA 1
ATOM 5055 C C . ASP A 1 708 ? -3.714 11.821 -37.172 1.00 83.12 708 ASP A C 1
ATOM 5057 O O . ASP A 1 708 ? -2.524 12.006 -36.929 1.00 83.12 708 ASP A O 1
ATOM 5061 N N . ASP A 1 709 ? -4.654 12.716 -36.847 1.00 81.12 709 ASP A N 1
ATOM 5062 C CA . ASP A 1 709 ? -4.371 14.026 -36.245 1.00 81.12 709 ASP A CA 1
ATOM 5063 C C . ASP A 1 709 ? -4.084 13.928 -34.721 1.00 81.12 709 ASP A C 1
ATOM 5065 O O . ASP A 1 709 ? -3.326 14.734 -34.170 1.00 81.12 709 ASP A O 1
ATOM 5069 N N . CYS A 1 710 ? -4.535 12.854 -34.052 1.00 81.94 710 CYS A N 1
ATOM 5070 C CA . CYS A 1 710 ? -4.080 12.473 -32.705 1.00 81.94 710 CYS A CA 1
ATOM 5071 C C . CYS A 1 710 ? -2.644 11.921 -32.677 1.00 81.94 710 CYS A C 1
ATOM 5073 O O . CYS A 1 710 ? -2.034 11.797 -31.605 1.00 81.94 710 CYS A O 1
ATOM 5075 N N . GLN A 1 711 ? -2.100 11.533 -33.833 1.00 75.38 711 GLN A N 1
ATOM 5076 C CA . GLN A 1 711 ? -0.776 10.945 -33.960 1.00 75.38 711 GLN A CA 1
ATOM 5077 C C . GLN A 1 711 ? 0.232 11.960 -34.517 1.00 75.38 711 GLN A C 1
ATOM 5079 O O . GLN A 1 711 ? -0.019 12.706 -35.455 1.00 75.38 711 GLN A O 1
ATOM 5084 N N . GLY A 1 712 ? 1.449 11.960 -33.966 1.00 74.19 712 GLY A N 1
ATOM 5085 C CA . GLY A 1 712 ? 2.567 12.752 -34.494 1.00 74.19 712 GLY A CA 1
ATOM 5086 C C . GLY A 1 712 ? 3.173 12.135 -35.758 1.00 74.19 712 GLY A C 1
ATOM 5087 O O . GLY A 1 712 ? 4.368 11.844 -35.757 1.00 74.19 712 GLY A O 1
ATOM 5088 N N . LEU A 1 713 ? 2.344 11.865 -36.770 1.00 78.94 713 LEU A N 1
ATOM 5089 C CA . LEU A 1 713 ? 2.736 11.220 -38.021 1.00 78.94 713 LEU A CA 1
ATOM 5090 C C . LEU A 1 713 ? 3.677 12.103 -38.848 1.00 78.94 713 LEU A C 1
ATOM 5092 O O . LEU A 1 713 ? 3.726 13.325 -38.700 1.00 78.94 713 LEU A O 1
ATOM 5096 N N . GLU A 1 714 ? 4.444 11.457 -39.722 1.00 78.88 714 GLU A N 1
ATOM 5097 C CA . GLU A 1 714 ? 5.382 12.142 -40.605 1.00 78.88 714 GLU A CA 1
ATOM 5098 C C . GLU A 1 714 ? 4.603 12.793 -41.771 1.00 78.88 714 GLU A C 1
ATOM 5100 O O . GLU A 1 714 ? 3.791 12.149 -42.437 1.00 78.88 714 GLU A O 1
ATOM 5105 N N . ASP A 1 715 ? 4.791 14.107 -41.930 1.00 80.38 715 ASP A N 1
ATOM 5106 C CA . ASP A 1 715 ? 4.339 14.953 -43.048 1.00 80.38 715 ASP A CA 1
ATOM 5107 C C . ASP A 1 715 ? 5.612 15.591 -43.609 1.00 80.38 715 ASP A C 1
ATOM 5109 O O . ASP A 1 715 ? 6.074 16.645 -43.152 1.00 80.38 715 ASP A O 1
ATOM 5113 N N . CYS A 1 716 ? 6.265 14.869 -44.514 1.00 78.31 716 CYS A N 1
ATOM 5114 C CA . CYS A 1 716 ? 7.618 15.187 -44.951 1.00 78.31 716 CYS A CA 1
ATOM 5115 C C . CYS A 1 716 ? 7.658 16.375 -45.930 1.00 78.31 716 CYS A C 1
ATOM 5117 O O . CYS A 1 716 ? 8.643 17.123 -45.967 1.00 78.31 716 CYS A O 1
ATOM 5119 N N . ASN A 1 717 ? 6.574 16.591 -46.686 1.00 72.62 717 ASN A N 1
ATOM 5120 C CA . ASN A 1 717 ? 6.426 17.714 -47.616 1.00 72.62 717 ASN A CA 1
ATOM 5121 C C . ASN A 1 717 ? 5.842 18.980 -46.938 1.00 72.62 717 ASN A C 1
ATOM 5123 O O . ASN A 1 717 ? 6.006 20.095 -47.451 1.00 72.62 717 ASN A O 1
ATOM 5127 N N . GLY A 1 718 ? 5.248 18.835 -45.748 1.00 76.56 718 GLY A N 1
ATOM 5128 C CA . GLY A 1 718 ? 4.752 19.910 -44.892 1.00 76.56 718 GLY A CA 1
ATOM 5129 C C . GLY A 1 718 ? 3.420 20.509 -45.347 1.00 76.56 718 GLY A C 1
ATOM 5130 O O . GLY A 1 718 ? 3.226 21.725 -45.195 1.00 76.56 718 GLY A O 1
ATOM 5131 N N . ASN A 1 719 ? 2.534 19.717 -45.965 1.00 75.88 719 ASN A N 1
ATOM 5132 C CA . ASN A 1 719 ? 1.261 20.213 -46.504 1.00 75.88 719 ASN A CA 1
ATOM 5133 C C . ASN A 1 719 ? 0.068 20.151 -45.533 1.00 75.88 719 ASN A C 1
ATOM 5135 O O . ASN A 1 719 ? -0.931 20.836 -45.784 1.00 75.88 719 ASN A O 1
ATOM 5139 N N . GLY A 1 720 ? 0.191 19.438 -44.409 1.00 75.75 720 GLY A N 1
ATOM 5140 C CA . GLY A 1 720 ? -0.879 19.240 -43.428 1.00 75.75 720 GLY A CA 1
ATOM 5141 C C . GLY A 1 720 ? -1.768 18.029 -43.721 1.00 75.75 720 GLY A C 1
ATOM 5142 O O . GLY A 1 720 ? -2.969 18.071 -43.457 1.00 75.75 720 GLY A O 1
ATOM 5143 N N . ASN A 1 721 ? -1.201 16.976 -44.308 1.00 77.06 721 ASN A N 1
ATOM 5144 C CA . ASN A 1 721 ? -1.834 15.671 -44.473 1.00 77.06 721 ASN A CA 1
ATOM 5145 C C . ASN A 1 721 ? -0.720 14.607 -44.421 1.00 77.06 721 ASN A C 1
ATOM 5147 O O . ASN A 1 721 ? 0.104 14.617 -45.331 1.00 77.06 721 ASN A O 1
ATOM 5151 N N . PRO A 1 722 ? -0.686 13.709 -43.417 1.00 80.25 722 PRO A N 1
ATOM 5152 C CA . PRO A 1 722 ? 0.414 12.759 -43.236 1.00 80.25 722 PRO A CA 1
ATOM 5153 C C . PRO A 1 722 ? 0.736 11.910 -44.467 1.00 80.25 722 PRO A C 1
ATOM 5155 O O . PRO A 1 722 ? -0.167 11.557 -45.232 1.00 80.25 722 PRO A O 1
ATOM 5158 N N . ASP A 1 723 ? 1.998 11.501 -44.602 1.00 76.75 723 ASP A N 1
ATOM 5159 C CA . ASP A 1 723 ? 2.511 10.750 -45.756 1.00 76.75 723 ASP A CA 1
ATOM 5160 C C . ASP A 1 723 ? 1.681 9.472 -46.013 1.00 76.75 723 ASP A C 1
ATOM 5162 O O . ASP A 1 723 ? 1.319 9.156 -47.147 1.00 76.75 723 ASP A O 1
ATOM 5166 N N . VAL A 1 724 ? 1.272 8.782 -44.940 1.00 77.06 724 VAL A N 1
ATOM 5167 C CA . VAL A 1 724 ? 0.428 7.570 -44.981 1.00 77.06 724 VAL A CA 1
ATOM 5168 C C . VAL A 1 724 ? -1.006 7.816 -45.486 1.00 77.06 724 VAL A C 1
ATOM 5170 O O . VAL A 1 724 ? -1.655 6.894 -45.983 1.00 77.06 724 VAL A O 1
ATOM 5173 N N . CYS A 1 725 ? -1.504 9.054 -45.424 1.00 75.81 725 CYS A N 1
ATOM 5174 C CA . CYS A 1 725 ? -2.775 9.450 -46.035 1.00 75.81 725 CYS A CA 1
ATOM 5175 C C . CYS A 1 725 ? -2.658 9.774 -47.532 1.00 75.81 725 CYS A C 1
ATOM 5177 O O . CYS A 1 725 ? -3.684 9.947 -48.203 1.00 75.81 725 CYS A O 1
ATOM 5179 N N . GLU A 1 726 ? -1.450 9.911 -48.081 1.00 75.81 726 GLU A N 1
ATOM 5180 C CA . GLU A 1 726 ? -1.269 10.278 -49.480 1.00 75.81 726 GLU A CA 1
ATOM 5181 C C . GLU A 1 726 ? -1.351 9.077 -50.439 1.00 75.81 726 GLU A C 1
ATOM 5183 O O . GLU A 1 726 ? -1.069 7.928 -50.116 1.00 75.81 726 GLU A O 1
ATOM 5188 N N . ASN A 1 727 ? -1.779 9.334 -51.679 1.00 63.72 727 ASN A N 1
ATOM 5189 C CA . ASN A 1 727 ? -1.670 8.375 -52.789 1.00 63.72 727 ASN A CA 1
ATOM 5190 C C . ASN A 1 727 ? -0.500 8.804 -53.678 1.00 63.72 727 ASN A C 1
ATOM 5192 O O . ASN A 1 727 ? -0.664 9.242 -54.819 1.00 63.72 727 ASN A O 1
ATOM 5196 N N . ILE A 1 728 ? 0.664 8.719 -53.050 1.00 64.50 728 ILE A N 1
ATOM 5197 C CA . ILE A 1 728 ? 1.996 9.095 -53.512 1.00 64.50 728 ILE A CA 1
ATOM 5198 C C . ILE A 1 728 ? 2.599 8.020 -54.416 1.00 64.50 728 ILE A C 1
ATOM 5200 O O . ILE A 1 728 ? 2.160 6.867 -54.435 1.00 64.50 728 ILE A O 1
ATOM 5204 N N . ASN A 1 729 ? 3.601 8.419 -55.197 1.00 73.75 729 ASN A N 1
ATOM 5205 C CA . ASN A 1 729 ? 4.511 7.452 -55.790 1.00 73.75 729 ASN A CA 1
ATOM 5206 C C . ASN A 1 729 ? 5.512 7.029 -54.701 1.00 73.75 729 ASN A C 1
ATOM 5208 O O . ASN A 1 729 ? 5.998 7.875 -53.951 1.00 73.75 729 ASN A O 1
ATOM 5212 N N . ASP A 1 730 ? 5.747 5.724 -54.626 1.00 77.50 730 ASP A N 1
ATOM 5213 C CA . ASP A 1 730 ? 6.746 5.048 -53.797 1.00 77.50 730 ASP A CA 1
ATOM 5214 C C . ASP A 1 730 ? 7.349 3.981 -54.721 1.00 77.50 730 ASP A C 1
ATOM 5216 O O . ASP A 1 730 ? 6.720 2.951 -55.004 1.00 77.50 730 ASP A O 1
ATOM 5220 N N . CYS A 1 731 ? 8.471 4.318 -55.359 1.00 81.62 731 CYS A N 1
ATOM 5221 C CA . CYS A 1 731 ? 9.015 3.541 -56.472 1.00 81.62 731 CYS A CA 1
ATOM 5222 C C . CYS A 1 731 ? 9.918 2.367 -56.051 1.00 81.62 731 CYS A C 1
ATOM 5224 O O . CYS A 1 731 ? 10.019 1.401 -56.817 1.00 81.62 731 CYS A O 1
ATOM 5226 N N . ASP A 1 732 ? 10.498 2.387 -54.845 1.00 76.44 732 ASP A N 1
ATOM 5227 C CA . ASP A 1 732 ? 11.226 1.254 -54.254 1.00 76.44 732 ASP A CA 1
ATOM 5228 C C . ASP A 1 732 ? 10.350 0.409 -53.302 1.00 76.44 732 ASP A C 1
ATOM 5230 O O . ASP A 1 732 ? 10.639 -0.771 -53.073 1.00 76.44 732 ASP A O 1
ATOM 5234 N N . GLY A 1 733 ? 9.216 0.951 -52.843 1.00 76.31 733 GLY A N 1
ATOM 5235 C CA . GLY A 1 733 ? 8.208 0.256 -52.041 1.00 76.31 733 GLY A CA 1
ATOM 5236 C C . GLY A 1 733 ? 8.500 0.286 -50.541 1.00 76.31 733 GLY A C 1
ATOM 5237 O O . GLY A 1 733 ? 8.178 -0.687 -49.847 1.00 76.31 733 GLY A O 1
ATOM 5238 N N . ASN A 1 734 ? 9.172 1.335 -50.057 1.00 73.50 734 ASN A N 1
ATOM 5239 C CA . ASN A 1 734 ? 9.636 1.437 -48.672 1.00 73.50 734 ASN A CA 1
ATOM 5240 C C . ASN A 1 734 ? 8.636 2.128 -47.720 1.00 73.50 734 ASN A C 1
ATOM 5242 O O . ASN A 1 734 ? 8.788 1.998 -46.503 1.00 73.50 734 ASN A O 1
ATOM 5246 N N . GLY A 1 735 ? 7.593 2.777 -48.253 1.00 72.44 735 GLY A N 1
ATOM 5247 C CA . GLY A 1 735 ? 6.571 3.506 -47.495 1.00 72.44 735 GLY A CA 1
ATOM 5248 C C . GLY A 1 735 ? 6.810 5.013 -47.329 1.00 72.44 735 GLY A C 1
ATOM 5249 O O . GLY A 1 735 ? 5.977 5.669 -46.709 1.00 72.44 735 GLY A O 1
ATOM 5250 N N . ILE A 1 736 ? 7.900 5.564 -47.873 1.00 75.81 736 ILE A N 1
ATOM 5251 C CA . ILE A 1 736 ? 8.225 6.999 -47.888 1.00 75.81 736 ILE A CA 1
ATOM 5252 C C . ILE A 1 736 ? 7.994 7.541 -49.311 1.00 75.81 736 ILE A C 1
ATOM 5254 O O . ILE A 1 736 ? 8.528 6.957 -50.260 1.00 75.81 736 ILE A O 1
ATOM 5258 N N . PRO A 1 737 ? 7.256 8.655 -49.494 1.00 77.56 737 PRO A N 1
ATOM 5259 C CA . PRO A 1 737 ? 7.030 9.246 -50.814 1.00 77.56 737 PRO A CA 1
ATOM 5260 C C . PRO A 1 737 ? 8.322 9.594 -51.548 1.00 77.56 737 PRO A C 1
ATOM 5262 O O . PRO A 1 737 ? 9.232 10.175 -50.956 1.00 77.56 737 PRO A O 1
ATOM 5265 N N . ASP A 1 738 ? 8.332 9.361 -52.865 1.00 78.56 738 ASP A N 1
ATOM 5266 C CA . ASP A 1 738 ? 9.436 9.710 -53.769 1.00 78.56 738 ASP A CA 1
ATOM 5267 C C . ASP A 1 738 ? 9.967 11.141 -53.526 1.00 78.56 738 ASP A C 1
ATOM 5269 O O . ASP A 1 738 ? 11.172 11.363 -53.455 1.00 78.56 738 ASP A O 1
ATOM 5273 N N . GLU A 1 739 ? 9.077 12.124 -53.335 1.00 76.12 739 GLU A N 1
ATOM 5274 C CA . GLU A 1 739 ? 9.445 13.541 -53.148 1.00 76.12 739 GLU A CA 1
ATOM 5275 C C . GLU A 1 739 ? 10.128 13.878 -51.807 1.00 76.12 739 GLU A C 1
ATOM 5277 O O . GLU A 1 739 ? 10.583 15.009 -51.620 1.00 76.12 739 GLU A O 1
ATOM 5282 N N . CYS A 1 740 ? 10.233 12.904 -50.899 1.00 77.88 740 CYS A N 1
ATOM 5283 C CA . CYS A 1 740 ? 10.920 13.013 -49.611 1.00 77.88 740 CYS A CA 1
ATOM 5284 C C . CYS A 1 740 ? 12.080 12.021 -49.446 1.00 77.88 740 CYS A C 1
ATOM 5286 O O . CYS A 1 740 ? 12.755 12.028 -48.411 1.00 77.88 740 CYS A O 1
ATOM 5288 N N . GLN A 1 741 ? 12.337 11.185 -50.454 1.00 82.56 741 GLN A N 1
ATOM 5289 C CA . GLN A 1 741 ? 13.556 10.389 -50.526 1.00 82.56 741 GLN A CA 1
ATOM 5290 C C . GLN A 1 741 ? 14.754 11.270 -50.946 1.00 82.56 741 GLN A C 1
ATOM 5292 O O . GLN A 1 741 ? 14.622 12.467 -51.210 1.00 82.56 741 GLN A O 1
ATOM 5297 N N . ALA A 1 742 ? 15.960 10.696 -50.961 1.00 81.75 742 ALA A N 1
ATOM 5298 C CA . ALA A 1 742 ? 17.125 11.389 -51.503 1.00 81.75 742 ALA A CA 1
ATOM 5299 C C . ALA A 1 742 ? 17.030 11.470 -53.039 1.00 81.75 742 ALA A C 1
ATOM 5301 O O . ALA A 1 742 ? 16.628 10.500 -53.672 1.00 81.75 742 ALA A O 1
ATOM 5302 N N . ASP A 1 743 ? 17.387 12.630 -53.591 1.00 84.38 743 ASP A N 1
ATOM 5303 C CA . ASP A 1 743 ? 17.511 12.923 -55.025 1.00 84.38 743 ASP A CA 1
ATOM 5304 C C . ASP A 1 743 ? 18.808 13.740 -55.187 1.00 84.38 743 ASP A C 1
ATOM 5306 O O . ASP A 1 743 ? 18.866 14.931 -54.844 1.00 84.38 743 ASP A O 1
ATOM 5310 N N . CYS A 1 744 ? 19.897 13.068 -55.570 1.00 85.00 744 CYS A N 1
ATOM 5311 C CA . CYS A 1 744 ? 21.244 13.642 -55.561 1.00 85.00 744 CYS A CA 1
ATOM 5312 C C . CYS A 1 744 ? 21.632 14.431 -56.828 1.00 85.00 744 CYS A C 1
ATOM 5314 O O . CYS A 1 744 ? 22.559 15.250 -56.744 1.00 85.00 744 CYS A O 1
ATOM 5316 N N . ASP A 1 745 ? 20.918 14.282 -57.952 1.00 78.25 745 ASP A N 1
ATOM 5317 C CA . ASP A 1 745 ? 21.095 15.107 -59.164 1.00 78.25 745 ASP A CA 1
ATOM 5318 C C . ASP A 1 745 ? 20.029 16.227 -59.313 1.00 78.25 745 ASP A C 1
ATOM 5320 O O . ASP A 1 745 ? 20.250 17.210 -60.035 1.00 78.25 745 ASP A O 1
ATOM 5324 N N . ALA A 1 746 ? 18.945 16.145 -58.530 1.00 82.31 746 ALA A N 1
ATOM 5325 C CA . ALA A 1 746 ? 17.763 17.006 -58.505 1.00 82.31 746 ALA A CA 1
ATOM 5326 C C . ALA A 1 746 ? 16.840 16.896 -59.742 1.00 82.31 746 ALA A C 1
ATOM 5328 O O . ALA A 1 746 ? 16.245 17.905 -60.157 1.00 82.31 746 ALA A O 1
ATOM 5329 N N . ASN A 1 747 ? 16.714 15.707 -60.349 1.00 78.19 747 ASN A N 1
ATOM 5330 C CA . ASN A 1 747 ? 15.831 15.467 -61.497 1.00 78.19 747 ASN A CA 1
ATOM 5331 C C . ASN A 1 747 ? 14.360 15.177 -61.133 1.00 78.19 747 ASN A C 1
ATOM 5333 O O . ASN A 1 747 ? 13.482 15.386 -61.983 1.00 78.19 747 ASN A O 1
ATOM 5337 N N . GLY A 1 748 ? 14.068 14.804 -59.882 1.00 78.25 748 GLY A N 1
ATOM 5338 C CA . GLY A 1 748 ? 12.732 14.443 -59.402 1.00 78.25 748 GLY A CA 1
ATOM 5339 C C . GLY A 1 748 ? 12.417 12.943 -59.434 1.00 78.25 748 GLY A C 1
ATOM 5340 O O . GLY A 1 748 ? 11.238 12.583 -59.502 1.00 78.25 748 GLY A O 1
ATOM 5341 N N . VAL A 1 749 ? 13.442 12.088 -59.404 1.00 82.56 749 VAL A N 1
ATOM 5342 C CA . VAL A 1 749 ? 13.360 10.636 -59.175 1.00 82.56 749 VAL A CA 1
ATOM 5343 C C . VAL A 1 749 ? 14.275 10.298 -57.987 1.00 82.56 749 VAL A C 1
ATOM 5345 O O . VAL A 1 749 ? 15.385 10.820 -57.941 1.00 82.56 749 VAL A O 1
ATOM 5348 N N . PRO A 1 750 ? 13.851 9.452 -57.029 1.00 85.75 750 PRO A N 1
ATOM 5349 C CA . PRO A 1 750 ? 14.704 9.048 -55.914 1.00 85.75 750 PRO A CA 1
ATOM 5350 C C . PRO A 1 750 ? 15.949 8.270 -56.330 1.00 85.75 750 PRO A C 1
ATOM 5352 O O . PRO A 1 750 ? 15.857 7.379 -57.178 1.00 85.75 750 PRO A O 1
ATOM 5355 N N . ASP A 1 751 ? 17.050 8.470 -55.601 1.00 84.12 751 ASP A N 1
ATOM 5356 C CA . ASP A 1 751 ? 18.289 7.685 -55.682 1.00 84.12 751 ASP A CA 1
ATOM 5357 C C . ASP A 1 751 ? 18.002 6.166 -55.688 1.00 84.12 751 ASP A C 1
ATOM 5359 O O . ASP A 1 751 ? 18.586 5.401 -56.452 1.00 84.12 751 ASP A O 1
ATOM 5363 N N . ALA A 1 752 ? 17.053 5.715 -54.857 1.00 80.44 752 ALA A N 1
ATOM 5364 C CA . ALA A 1 752 ? 16.665 4.307 -54.716 1.00 80.44 752 ALA A CA 1
ATOM 5365 C C . ALA A 1 752 ? 15.979 3.702 -55.962 1.00 80.44 752 ALA A C 1
ATOM 5367 O O . ALA A 1 752 ? 15.823 2.481 -56.052 1.00 80.44 752 ALA A O 1
ATOM 5368 N N . CYS A 1 753 ? 15.569 4.544 -56.913 1.00 80.50 753 CYS A N 1
ATOM 5369 C CA . CYS A 1 753 ? 14.814 4.186 -58.114 1.00 80.50 753 CYS A CA 1
ATOM 5370 C C . CYS A 1 753 ? 15.550 4.519 -59.421 1.00 80.50 753 CYS A C 1
ATOM 5372 O O . CYS A 1 753 ? 15.025 4.257 -60.510 1.00 80.50 753 CYS A O 1
ATOM 5374 N N . GLU A 1 754 ? 16.748 5.089 -59.319 1.00 84.44 754 GLU A N 1
ATOM 5375 C CA . GLU A 1 754 ? 17.644 5.352 -60.439 1.00 84.44 754 GLU A CA 1
ATOM 5376 C C . GLU A 1 754 ? 18.402 4.085 -60.886 1.00 84.44 754 GLU A C 1
ATOM 5378 O O . GLU A 1 754 ? 18.218 2.983 -60.359 1.00 84.44 754 GLU A O 1
ATOM 5383 N N . ALA A 1 755 ? 19.247 4.220 -61.911 1.00 79.69 755 ALA A N 1
ATOM 5384 C CA . ALA A 1 755 ? 20.152 3.155 -62.330 1.00 79.69 755 ALA A CA 1
ATOM 5385 C C . ALA A 1 755 ? 21.449 3.179 -61.504 1.00 79.69 755 ALA A C 1
ATOM 5387 O O . ALA A 1 755 ? 22.053 4.232 -61.328 1.00 79.69 755 ALA A O 1
ATOM 5388 N N . ASP A 1 756 ? 21.879 2.005 -61.043 1.00 80.44 756 ASP A N 1
ATOM 5389 C CA . ASP A 1 756 ? 23.211 1.731 -60.492 1.00 80.44 756 ASP A CA 1
ATOM 5390 C C . ASP A 1 756 ? 23.750 0.496 -61.233 1.00 80.44 756 ASP A C 1
ATOM 5392 O O . ASP A 1 756 ? 23.329 -0.639 -60.974 1.00 80.44 756 ASP A O 1
ATOM 5396 N N . CYS A 1 757 ? 24.604 0.714 -62.240 1.00 78.00 757 CYS A N 1
ATOM 5397 C CA . CYS A 1 757 ? 25.047 -0.352 -63.139 1.00 78.00 757 CYS A CA 1
ATOM 5398 C C . CYS A 1 757 ? 26.151 -1.250 -62.552 1.00 78.00 757 CYS A C 1
ATOM 5400 O O . CYS A 1 757 ? 26.303 -2.387 -63.011 1.00 78.00 757 CYS A O 1
ATOM 5402 N N . ASP A 1 758 ? 26.904 -0.785 -61.542 1.00 72.12 758 ASP A N 1
ATOM 5403 C CA . ASP A 1 758 ? 27.951 -1.579 -60.872 1.00 72.12 758 ASP A CA 1
ATOM 5404 C C . ASP A 1 758 ? 27.548 -2.129 -59.488 1.00 72.12 758 ASP A C 1
ATOM 5406 O O . ASP A 1 758 ? 28.252 -2.979 -58.928 1.00 72.12 758 ASP A O 1
ATOM 5410 N N . ALA A 1 759 ? 26.351 -1.760 -59.023 1.00 77.25 759 ALA A N 1
ATOM 5411 C CA . ALA A 1 759 ? 25.711 -2.164 -57.776 1.00 77.25 759 ALA A CA 1
ATOM 5412 C C . ALA A 1 759 ? 26.493 -1.753 -56.514 1.00 77.25 759 ALA A C 1
ATOM 5414 O O . ALA A 1 759 ? 26.539 -2.514 -55.535 1.00 77.25 759 ALA A O 1
ATOM 5415 N N . ASN A 1 760 ? 27.130 -0.573 -56.524 1.00 77.50 760 ASN A N 1
ATOM 5416 C CA . ASN A 1 760 ? 27.856 -0.056 -55.358 1.00 77.50 760 ASN A CA 1
ATOM 5417 C C . ASN A 1 760 ? 26.967 0.621 -54.297 1.00 77.50 760 ASN A C 1
ATOM 5419 O O . ASN A 1 760 ? 27.402 0.750 -53.148 1.00 77.50 760 ASN A O 1
ATOM 5423 N N . GLY A 1 761 ? 25.723 0.967 -54.640 1.00 76.31 761 GLY A N 1
ATOM 5424 C CA . GLY A 1 761 ? 24.777 1.674 -53.773 1.00 76.31 761 GLY A CA 1
ATOM 5425 C C . GLY A 1 761 ? 24.748 3.192 -53.974 1.00 76.31 761 GLY A C 1
ATOM 5426 O O . GLY A 1 761 ? 24.252 3.897 -53.095 1.00 76.31 761 GLY A O 1
ATOM 5427 N N . THR A 1 762 ? 25.272 3.681 -55.099 1.00 80.31 762 THR A N 1
ATOM 5428 C CA . THR A 1 762 ? 25.192 5.080 -55.542 1.00 80.31 762 THR A CA 1
ATOM 5429 C C . THR A 1 762 ? 24.627 5.091 -56.964 1.00 80.31 762 THR A C 1
ATOM 5431 O O . THR A 1 762 ? 25.151 4.346 -57.792 1.00 80.31 762 THR A O 1
ATOM 5434 N N . PRO A 1 763 ? 23.607 5.909 -57.285 1.00 81.19 763 PRO A N 1
ATOM 5435 C CA . PRO A 1 763 ? 23.132 6.056 -58.657 1.00 81.19 763 PRO A CA 1
ATOM 5436 C C . PRO A 1 763 ? 24.247 6.471 -59.611 1.00 81.19 763 PRO A C 1
ATOM 5438 O O . PRO A 1 763 ? 25.053 7.344 -59.275 1.00 81.19 763 PRO A O 1
ATOM 5441 N N . ASP A 1 764 ? 24.240 5.914 -60.823 1.00 76.81 764 ASP A N 1
ATOM 5442 C CA . ASP A 1 764 ? 25.179 6.262 -61.889 1.00 76.81 764 ASP A CA 1
ATOM 5443 C C . ASP A 1 764 ? 25.212 7.786 -62.099 1.00 76.81 764 ASP A C 1
ATOM 5445 O O . ASP A 1 764 ? 26.291 8.372 -62.111 1.00 76.81 764 ASP A O 1
ATOM 5449 N N . ALA A 1 765 ? 24.044 8.447 -62.142 1.00 75.19 765 ALA A N 1
ATOM 5450 C CA . ALA A 1 765 ? 23.897 9.896 -62.339 1.00 75.19 765 ALA A CA 1
ATOM 5451 C C . ALA A 1 765 ? 24.577 10.767 -61.259 1.00 75.19 765 ALA A C 1
ATOM 5453 O O . ALA A 1 765 ? 24.900 11.930 -61.515 1.00 75.19 765 ALA A O 1
ATOM 5454 N N . CYS A 1 766 ? 24.831 10.210 -60.072 1.00 76.94 766 CYS A N 1
ATOM 5455 C CA . CYS A 1 766 ? 25.459 10.907 -58.950 1.00 76.94 766 CYS A CA 1
ATOM 5456 C C . CYS A 1 766 ? 26.945 10.569 -58.761 1.00 76.94 766 CYS A C 1
ATOM 5458 O O . CYS A 1 766 ? 27.602 11.135 -57.878 1.00 76.94 766 CYS A O 1
ATOM 5460 N N . GLU A 1 767 ? 27.509 9.689 -59.591 1.00 75.56 767 GLU A N 1
ATOM 5461 C CA . GLU A 1 767 ? 28.934 9.376 -59.570 1.00 75.56 767 GLU A CA 1
ATOM 5462 C C . GLU A 1 767 ? 29.773 10.343 -60.436 1.00 75.56 767 GLU A C 1
ATOM 5464 O O . GLU A 1 767 ? 29.301 10.914 -61.417 1.00 75.56 767 GLU A O 1
ATOM 5469 N N . PRO A 1 768 ? 31.063 10.551 -60.112 1.00 67.75 768 PRO A N 1
ATOM 5470 C CA . PRO A 1 768 ? 32.000 11.267 -60.973 1.00 67.75 768 PRO A CA 1
ATOM 5471 C C . PRO A 1 768 ? 32.669 10.297 -61.966 1.00 67.75 768 PRO A C 1
ATOM 5473 O O . PRO A 1 768 ? 33.832 9.926 -61.786 1.00 67.75 768 PRO A O 1
ATOM 5476 N N . PHE A 1 769 ? 31.928 9.878 -62.991 1.00 68.94 769 PHE A N 1
ATOM 5477 C CA . PHE A 1 769 ? 32.383 8.944 -64.029 1.00 68.94 769 PHE A CA 1
ATOM 5478 C C . PHE A 1 769 ? 33.095 9.627 -65.213 1.00 68.94 769 PHE A C 1
ATOM 5480 O O . PHE A 1 769 ? 33.077 10.853 -65.353 1.00 68.94 769 PHE A O 1
ATOM 5487 N N . GLU A 1 770 ? 33.743 8.821 -66.061 1.00 74.25 770 GLU A N 1
ATOM 5488 C CA . GLU A 1 770 ? 34.089 9.228 -67.428 1.00 74.25 770 GLU A CA 1
ATOM 5489 C C . GLU A 1 770 ? 32.914 8.839 -68.353 1.00 74.25 770 GLU A C 1
ATOM 5491 O O . GLU A 1 770 ? 32.329 7.762 -68.209 1.00 74.25 770 GLU A O 1
ATOM 5496 N N . ASP A 1 771 ? 32.519 9.806 -69.186 1.00 74.88 771 ASP A N 1
ATOM 5497 C CA . ASP A 1 771 ? 31.431 9.792 -70.175 1.00 74.88 771 ASP A CA 1
ATOM 5498 C C . ASP A 1 771 ? 32.037 10.383 -71.450 1.00 74.88 771 ASP A C 1
ATOM 5500 O O . ASP A 1 771 ? 32.253 11.601 -71.560 1.00 74.88 771 ASP A O 1
ATOM 5504 N N . CYS A 1 772 ? 32.455 9.504 -72.351 1.00 79.88 772 CYS A N 1
ATOM 5505 C CA . CYS A 1 772 ? 33.275 9.860 -73.499 1.00 79.88 772 CYS A CA 1
ATOM 5506 C C . CYS A 1 772 ? 32.442 10.312 -74.715 1.00 79.88 772 CYS A C 1
ATOM 5508 O O . CYS A 1 772 ? 32.896 11.163 -75.490 1.00 79.88 772 CYS A O 1
ATOM 5510 N N . ASN A 1 773 ? 31.212 9.801 -74.854 1.00 72.44 773 ASN A N 1
ATOM 5511 C CA . ASN A 1 773 ? 30.279 10.102 -75.948 1.00 72.44 773 ASN A CA 1
ATOM 5512 C C . ASN A 1 773 ? 29.319 11.274 -75.611 1.00 72.44 773 ASN A C 1
ATOM 5514 O O . ASN A 1 773 ? 28.796 11.934 -76.519 1.00 72.44 773 ASN A O 1
ATOM 5518 N N . GLY A 1 774 ? 29.141 11.603 -74.327 1.00 73.12 774 GLY A N 1
ATOM 5519 C CA . GLY A 1 774 ? 28.212 12.608 -73.812 1.00 73.12 774 GLY A CA 1
ATOM 5520 C C . GLY A 1 774 ? 26.780 12.092 -73.629 1.00 73.12 774 GLY A C 1
ATOM 5521 O O . GLY A 1 774 ? 25.839 12.880 -73.801 1.00 73.12 774 GLY A O 1
ATOM 5522 N N . SER A 1 775 ? 26.598 10.796 -73.362 1.00 72.81 775 SER A N 1
ATOM 5523 C CA . SER A 1 775 ? 25.292 10.137 -73.224 1.00 72.81 775 SER A CA 1
ATOM 5524 C C . SER A 1 775 ? 24.597 10.456 -71.897 1.00 72.81 775 SER A C 1
ATOM 5526 O O . SER A 1 775 ? 23.362 10.434 -71.838 1.00 72.81 775 SER A O 1
ATOM 5528 N N . GLY A 1 776 ? 25.364 10.793 -70.852 1.00 70.19 776 GLY A N 1
ATOM 5529 C CA . GLY A 1 776 ? 24.901 10.824 -69.464 1.00 70.19 776 GLY A CA 1
ATOM 5530 C C . GLY A 1 776 ? 24.881 9.448 -68.788 1.00 70.19 776 GLY A C 1
ATOM 5531 O O . GLY A 1 776 ? 24.354 9.332 -67.684 1.00 70.19 776 GLY A O 1
ATOM 5532 N N . VAL A 1 777 ? 25.434 8.419 -69.435 1.00 73.25 777 VAL A N 1
ATOM 5533 C CA . VAL A 1 777 ? 25.648 7.073 -68.892 1.00 73.25 777 VAL A CA 1
ATOM 5534 C C . VAL A 1 777 ? 27.163 6.863 -68.727 1.00 73.25 777 VAL A C 1
ATOM 5536 O O . VAL A 1 777 ? 27.924 7.311 -69.580 1.00 73.25 777 VAL A O 1
ATOM 5539 N N . PRO A 1 778 ? 27.644 6.209 -67.654 1.00 76.75 778 PRO A N 1
ATOM 5540 C CA . PRO A 1 778 ? 29.067 5.917 -67.510 1.00 76.75 778 PRO A CA 1
ATOM 5541 C C . PRO A 1 778 ? 29.597 4.977 -68.594 1.00 76.75 778 PRO A C 1
ATOM 5543 O O . PRO A 1 778 ? 28.976 3.947 -68.858 1.00 76.75 778 PRO A O 1
ATOM 5546 N N . ASP A 1 779 ? 30.811 5.237 -69.095 1.00 76.00 779 ASP A N 1
ATOM 5547 C CA . ASP A 1 779 ? 31.507 4.391 -70.082 1.00 76.00 779 ASP A CA 1
ATOM 5548 C C . ASP A 1 779 ? 31.479 2.897 -69.685 1.00 76.00 779 ASP A C 1
ATOM 5550 O O . ASP A 1 779 ? 31.221 2.019 -70.510 1.00 76.00 779 ASP A O 1
ATOM 5554 N N . ARG A 1 780 ? 31.646 2.604 -68.381 1.00 75.31 780 ARG A N 1
ATOM 5555 C CA . ARG A 1 780 ? 31.593 1.246 -67.791 1.00 75.31 780 ARG A CA 1
ATOM 5556 C C . ARG A 1 780 ? 30.268 0.499 -68.016 1.00 75.31 780 ARG A C 1
ATOM 5558 O O . ARG A 1 780 ? 30.255 -0.729 -67.950 1.00 75.31 780 ARG A O 1
ATOM 5565 N N . CYS A 1 781 ? 29.169 1.220 -68.230 1.00 74.56 781 CYS A N 1
ATOM 5566 C CA . CYS A 1 781 ? 27.823 0.677 -68.396 1.00 74.56 781 CYS A CA 1
ATOM 5567 C C . CYS A 1 781 ? 27.454 0.478 -69.879 1.00 74.56 781 CYS A C 1
ATOM 5569 O O . CYS A 1 781 ? 26.505 -0.249 -70.170 1.00 74.56 781 CYS A O 1
ATOM 5571 N N . GLU A 1 782 ? 28.195 1.086 -70.816 1.00 75.06 782 GLU A N 1
ATOM 5572 C CA . GLU A 1 782 ? 27.906 1.037 -72.262 1.00 75.06 782 GLU A CA 1
ATOM 5573 C C . GLU A 1 782 ? 28.701 -0.063 -73.010 1.00 75.06 782 GLU A C 1
ATOM 5575 O O . GLU A 1 782 ? 28.493 -0.291 -74.201 1.00 75.06 782 GLU A O 1
ATOM 5580 N N . LEU A 1 783 ? 29.549 -0.822 -72.297 1.00 73.56 783 LEU A N 1
ATOM 5581 C CA . LEU A 1 783 ? 30.442 -1.863 -72.842 1.00 73.56 783 LEU A CA 1
ATOM 5582 C C . LEU A 1 783 ? 29.738 -3.130 -73.390 1.00 73.56 783 LEU A C 1
ATOM 5584 O O . LEU A 1 783 ? 30.387 -3.949 -74.044 1.00 73.56 783 LEU A O 1
ATOM 5588 N N . ASP A 1 784 ? 28.446 -3.363 -73.113 1.00 67.31 784 ASP A N 1
ATOM 5589 C CA . ASP A 1 784 ? 27.775 -4.667 -73.338 1.00 67.31 784 ASP A CA 1
ATOM 5590 C C . ASP A 1 784 ? 27.381 -4.913 -74.814 1.00 67.31 784 ASP A C 1
ATOM 5592 O O . ASP A 1 784 ? 26.209 -4.981 -75.195 1.00 67.31 784 ASP A O 1
ATOM 5596 N N . GLY A 1 785 ? 28.404 -5.047 -75.662 1.00 65.94 785 GLY A N 1
ATOM 5597 C CA . GLY A 1 785 ? 28.305 -5.184 -77.117 1.00 65.94 785 GLY A CA 1
ATOM 5598 C C . GLY A 1 785 ? 29.059 -4.114 -77.914 1.00 65.94 785 GLY A C 1
ATOM 5599 O O . GLY A 1 785 ? 29.017 -4.187 -79.142 1.00 65.94 785 GLY A O 1
ATOM 5600 N N . SER A 1 786 ? 29.737 -3.191 -77.222 1.00 73.25 786 SER A N 1
ATOM 5601 C CA . SER A 1 786 ? 30.411 -2.005 -77.775 1.00 73.25 786 SER A CA 1
ATOM 5602 C C . SER A 1 786 ? 31.823 -1.812 -77.186 1.00 73.25 786 SER A C 1
ATOM 5604 O O . SER A 1 786 ? 32.215 -0.689 -76.899 1.00 73.25 786 SER A O 1
ATOM 5606 N N . ASP A 1 787 ? 32.548 -2.900 -76.912 1.00 81.31 787 ASP A N 1
ATOM 5607 C CA . ASP A 1 787 ? 33.972 -2.905 -76.522 1.00 81.31 787 ASP A CA 1
ATOM 5608 C C . ASP A 1 787 ? 34.633 -4.108 -77.218 1.00 81.31 787 ASP A C 1
ATOM 5610 O O . ASP A 1 787 ? 34.657 -5.231 -76.695 1.00 81.31 787 ASP A O 1
ATOM 5614 N N . CYS A 1 788 ? 35.036 -3.919 -78.477 1.00 81.50 788 CYS A N 1
ATOM 5615 C CA . CYS A 1 788 ? 35.440 -5.014 -79.362 1.00 81.50 788 CYS A CA 1
ATOM 5616 C C . CYS A 1 788 ? 36.898 -5.480 -79.188 1.00 81.50 788 CYS A C 1
ATOM 5618 O O . CYS A 1 788 ? 37.191 -6.638 -79.512 1.00 81.50 788 CYS A O 1
ATOM 5620 N N . ASP A 1 789 ? 37.784 -4.662 -78.606 1.00 78.88 789 ASP A N 1
ATOM 5621 C CA . ASP A 1 789 ? 39.141 -5.065 -78.194 1.00 78.88 789 ASP A CA 1
ATOM 5622 C C . ASP A 1 789 ? 39.249 -5.431 -76.693 1.00 78.88 789 ASP A C 1
ATOM 5624 O O . ASP A 1 789 ? 40.262 -6.001 -76.266 1.00 78.88 789 ASP A O 1
ATOM 5628 N N . ALA A 1 790 ? 38.173 -5.221 -75.923 1.00 82.25 790 ALA A N 1
ATOM 5629 C CA . ALA A 1 790 ? 38.042 -5.489 -74.489 1.00 82.25 790 ALA A CA 1
ATOM 5630 C C . ALA A 1 790 ? 38.989 -4.645 -73.613 1.00 82.25 790 ALA A C 1
ATOM 5632 O O . ALA A 1 790 ? 39.565 -5.155 -72.637 1.00 82.25 790 ALA A O 1
ATOM 5633 N N . ASN A 1 791 ? 39.183 -3.370 -73.971 1.00 78.62 791 ASN A N 1
ATOM 5634 C CA . ASN A 1 791 ? 40.052 -2.448 -73.235 1.00 78.62 791 ASN A CA 1
ATOM 5635 C C . ASN A 1 791 ? 39.334 -1.658 -72.121 1.00 78.62 791 ASN A C 1
ATOM 5637 O O . ASN A 1 791 ? 40.016 -1.133 -71.232 1.00 78.62 791 ASN A O 1
ATOM 5641 N N . GLY A 1 792 ? 37.995 -1.651 -72.105 1.00 79.06 792 GLY A N 1
ATOM 5642 C CA . GLY A 1 792 ? 37.168 -0.940 -71.127 1.00 79.06 792 GLY A CA 1
ATOM 5643 C C . GLY A 1 792 ? 36.754 0.482 -71.523 1.00 79.06 792 GLY A C 1
ATOM 5644 O O . GLY A 1 792 ? 36.288 1.217 -70.654 1.00 79.06 792 GLY A O 1
ATOM 5645 N N . ILE A 1 793 ? 36.927 0.871 -72.790 1.00 81.19 793 ILE A N 1
ATOM 5646 C CA . ILE A 1 793 ? 36.454 2.130 -73.386 1.00 81.19 793 ILE A CA 1
ATOM 5647 C C . ILE A 1 793 ? 35.483 1.781 -74.528 1.00 81.19 793 ILE A C 1
ATOM 5649 O O . ILE A 1 793 ? 35.880 1.017 -75.413 1.00 81.19 793 ILE A O 1
ATOM 5653 N N . PRO A 1 794 ? 34.258 2.345 -74.558 1.00 83.94 794 PRO A N 1
ATOM 5654 C CA . PRO A 1 794 ? 33.305 2.106 -75.635 1.00 83.94 794 PRO A CA 1
ATOM 5655 C C . PRO A 1 794 ? 33.872 2.391 -77.032 1.00 83.94 794 PRO A C 1
ATOM 5657 O O . PRO A 1 794 ? 34.559 3.393 -77.237 1.00 83.94 794 PRO A O 1
ATOM 5660 N N . ASP A 1 795 ? 33.532 1.538 -78.000 1.00 82.00 795 ASP A N 1
ATOM 5661 C CA . ASP A 1 795 ? 34.008 1.571 -79.389 1.00 82.00 795 ASP A CA 1
ATOM 5662 C C . ASP A 1 795 ? 33.902 2.976 -80.010 1.00 82.00 795 ASP A C 1
ATOM 5664 O O . ASP A 1 795 ? 34.864 3.487 -80.576 1.00 82.00 795 ASP A O 1
ATOM 5668 N N . GLU A 1 796 ? 32.768 3.662 -79.833 1.00 78.94 796 GLU A N 1
ATOM 5669 C CA . GLU A 1 796 ? 32.516 5.005 -80.391 1.00 78.94 796 GLU A CA 1
ATOM 5670 C C . GLU A 1 796 ? 33.383 6.138 -79.798 1.00 78.94 796 GLU A C 1
ATOM 5672 O O . GLU A 1 796 ? 33.307 7.284 -80.249 1.00 78.94 796 GLU A O 1
ATOM 5677 N N . CYS A 1 797 ? 34.214 5.819 -78.804 1.00 81.31 797 CYS A N 1
ATOM 5678 C CA . CYS A 1 797 ? 35.178 6.710 -78.163 1.00 81.31 797 CYS A CA 1
ATOM 5679 C C . CYS A 1 797 ? 36.644 6.311 -78.396 1.00 81.31 797 CYS A C 1
ATOM 5681 O O . CYS A 1 797 ? 37.551 6.999 -77.914 1.00 81.31 797 CYS A O 1
ATOM 5683 N N . GLN A 1 798 ? 36.886 5.213 -79.113 1.00 83.88 798 GLN A N 1
ATOM 5684 C CA . GLN A 1 798 ? 38.214 4.825 -79.577 1.00 83.88 798 GLN A CA 1
ATOM 5685 C C . GLN A 1 798 ? 38.610 5.651 -80.824 1.00 83.88 798 GLN A C 1
ATOM 5687 O O . GLN A 1 798 ? 37.827 6.464 -81.321 1.00 83.88 798 GLN A O 1
ATOM 5692 N N . GLU A 1 799 ? 39.851 5.521 -81.310 1.00 81.06 799 GLU A N 1
ATOM 5693 C CA . GLU A 1 799 ? 40.235 6.173 -82.573 1.00 81.06 799 GLU A CA 1
ATOM 5694 C C . GLU A 1 799 ? 39.641 5.381 -83.762 1.00 81.06 799 GLU A C 1
ATOM 5696 O O . GLU A 1 799 ? 39.724 4.154 -83.803 1.00 81.06 799 GLU A O 1
ATOM 5701 N N . ASP A 1 800 ? 38.985 6.116 -84.667 1.00 81.44 800 ASP A N 1
ATOM 5702 C CA . ASP A 1 800 ? 38.404 5.689 -85.950 1.00 81.44 800 ASP A CA 1
ATOM 5703 C C . ASP A 1 800 ? 38.980 6.649 -87.009 1.00 81.44 800 ASP A C 1
ATOM 5705 O O . ASP A 1 800 ? 38.612 7.834 -87.083 1.00 81.44 800 ASP A O 1
ATOM 5709 N N . CYS A 1 801 ? 40.001 6.185 -87.730 1.00 81.75 801 CYS A N 1
ATOM 5710 C CA . CYS A 1 801 ? 40.871 7.040 -88.533 1.00 81.75 801 CYS A CA 1
ATOM 5711 C C . CYS A 1 801 ? 40.360 7.334 -89.958 1.00 81.75 801 CYS A C 1
ATOM 5713 O O . CYS A 1 801 ? 40.778 8.347 -90.539 1.00 81.75 801 CYS A O 1
ATOM 5715 N N . ASP A 1 802 ? 39.436 6.532 -90.502 1.00 73.00 802 ASP A N 1
ATOM 5716 C CA . ASP A 1 802 ? 38.805 6.743 -91.817 1.00 73.00 802 ASP A CA 1
ATOM 5717 C C . ASP A 1 802 ? 37.345 7.259 -91.725 1.00 73.00 802 ASP A C 1
ATOM 5719 O O . ASP A 1 802 ? 36.863 7.931 -92.649 1.00 73.00 802 ASP A O 1
ATOM 5723 N N . SER A 1 803 ? 36.702 7.082 -90.562 1.00 79.62 803 SER A N 1
ATOM 5724 C CA . SER A 1 803 ? 35.306 7.409 -90.240 1.00 79.62 803 SER A CA 1
ATOM 5725 C C . SER A 1 803 ? 34.240 6.493 -90.871 1.00 79.62 803 SER A C 1
ATOM 5727 O O . SER A 1 803 ? 33.148 6.974 -91.212 1.00 79.62 803 SER A O 1
ATOM 5729 N N . ASP A 1 804 ? 34.530 5.194 -91.014 1.00 76.75 804 ASP A N 1
ATOM 5730 C CA . ASP A 1 804 ? 33.568 4.119 -91.322 1.00 76.75 804 ASP A CA 1
ATOM 5731 C C . ASP A 1 804 ? 32.547 3.891 -90.186 1.00 76.75 804 ASP A C 1
ATOM 5733 O O . ASP A 1 804 ? 31.345 3.732 -90.453 1.00 76.75 804 ASP A O 1
ATOM 5737 N N . GLY A 1 805 ? 32.999 3.963 -88.927 1.00 78.06 805 GLY A N 1
ATOM 5738 C CA . GLY A 1 805 ? 32.224 3.613 -87.732 1.00 78.06 805 GLY A CA 1
ATOM 5739 C C . GLY A 1 805 ? 32.623 2.293 -87.055 1.00 78.06 805 GLY A C 1
ATOM 5740 O O . GLY A 1 805 ? 31.853 1.791 -86.230 1.00 78.06 805 GLY A O 1
ATOM 5741 N N . ILE A 1 806 ? 33.792 1.737 -87.384 1.00 80.19 806 ILE A N 1
ATOM 5742 C CA . ILE A 1 806 ? 34.475 0.656 -86.655 1.00 80.19 806 ILE A CA 1
ATOM 5743 C C . ILE A 1 806 ? 35.822 1.212 -86.152 1.00 80.19 806 ILE A C 1
ATOM 5745 O O . ILE A 1 806 ? 36.523 1.844 -86.936 1.00 80.19 806 ILE A O 1
ATOM 5749 N N . PRO A 1 807 ? 36.222 0.994 -84.884 1.00 82.44 807 PRO A N 1
ATOM 5750 C CA . PRO A 1 807 ? 37.517 1.466 -84.390 1.00 82.44 807 PRO A CA 1
ATOM 5751 C C . PRO A 1 807 ? 38.720 0.791 -85.049 1.00 82.44 807 PRO A C 1
ATOM 5753 O O . PRO A 1 807 ? 38.692 -0.420 -85.291 1.00 82.44 807 PRO A O 1
ATOM 5756 N N . ASP A 1 808 ? 39.830 1.528 -85.161 1.00 78.25 808 ASP A N 1
ATOM 5757 C CA . ASP A 1 808 ? 41.134 1.051 -85.652 1.00 78.25 808 ASP A CA 1
ATOM 5758 C C . ASP A 1 808 ? 41.562 -0.273 -84.978 1.00 78.25 808 ASP A C 1
ATOM 5760 O O . ASP A 1 808 ? 42.157 -1.157 -85.596 1.00 78.25 808 ASP A O 1
ATOM 5764 N N . ALA A 1 809 ? 41.249 -0.422 -83.684 1.00 77.38 809 ALA A N 1
ATOM 5765 C CA . ALA A 1 809 ? 41.595 -1.582 -82.860 1.00 77.38 809 ALA A CA 1
ATOM 5766 C C . ALA A 1 809 ? 40.814 -2.868 -83.208 1.00 77.38 809 ALA A C 1
ATOM 5768 O O . ALA A 1 809 ? 41.208 -3.958 -82.783 1.00 77.38 809 ALA A O 1
ATOM 5769 N N . CYS A 1 810 ? 39.726 -2.757 -83.976 1.00 78.31 810 CYS A N 1
ATOM 5770 C CA . CYS A 1 810 ? 38.791 -3.843 -84.281 1.00 78.31 810 CYS A CA 1
ATOM 5771 C C . CYS A 1 810 ? 38.744 -4.231 -85.773 1.00 78.31 810 CYS A C 1
ATOM 5773 O O . CYS A 1 810 ? 38.025 -5.160 -86.158 1.00 78.31 810 CYS A O 1
ATOM 5775 N N . GLU A 1 811 ? 39.548 -3.574 -86.607 1.00 79.69 811 GLU A N 1
ATOM 5776 C CA . GLU A 1 811 ? 39.650 -3.762 -88.058 1.00 79.69 811 GLU A CA 1
ATOM 5777 C C . GLU A 1 811 ? 40.482 -5.005 -88.477 1.00 79.69 811 GLU A C 1
ATOM 5779 O O . GLU A 1 811 ? 41.544 -4.908 -89.092 1.00 79.69 811 GLU A O 1
ATOM 5784 N N . ASP A 1 812 ? 39.987 -6.225 -88.223 1.00 64.94 812 ASP A N 1
ATOM 5785 C CA . ASP A 1 812 ? 40.663 -7.502 -88.593 1.00 64.94 812 ASP A CA 1
ATOM 5786 C C . ASP A 1 812 ? 40.705 -7.792 -90.122 1.00 64.94 812 ASP A C 1
ATOM 5788 O O . ASP A 1 812 ? 41.059 -8.893 -90.552 1.00 64.94 812 ASP A O 1
ATOM 5792 N N . SER A 1 813 ? 40.314 -6.836 -90.975 1.00 61.78 813 SER A N 1
ATOM 5793 C CA . SER A 1 813 ? 40.268 -6.999 -92.441 1.00 61.78 813 SER A CA 1
ATOM 5794 C C . SER A 1 813 ? 41.006 -5.939 -93.264 1.00 61.78 813 SER A C 1
ATOM 5796 O O . SER A 1 813 ? 41.013 -6.070 -94.489 1.00 61.78 813 SER A O 1
ATOM 5798 N N . GLY A 1 814 ? 41.611 -4.935 -92.620 1.00 68.56 814 GLY A N 1
ATOM 5799 C CA . GLY A 1 814 ? 42.147 -3.739 -93.282 1.00 68.56 814 GLY A CA 1
ATOM 5800 C C . GLY A 1 814 ? 43.667 -3.544 -93.249 1.00 68.56 814 GLY A C 1
ATOM 5801 O O . GLY A 1 814 ? 44.108 -2.531 -93.754 1.00 68.56 814 GLY A O 1
ATOM 5802 N N . ASP A 1 815 ? 44.472 -4.441 -92.667 1.00 76.62 815 ASP A N 1
ATOM 5803 C CA . ASP A 1 815 ? 45.947 -4.310 -92.590 1.00 76.62 815 ASP A CA 1
ATOM 5804 C C . ASP A 1 815 ? 46.628 -5.420 -93.415 1.00 76.62 815 ASP A C 1
ATOM 5806 O O . ASP A 1 815 ? 46.866 -6.534 -92.925 1.00 76.62 815 ASP A O 1
ATOM 5810 N N . CYS A 1 816 ? 46.904 -5.161 -94.699 1.00 76.19 816 CYS A N 1
ATOM 5811 C CA . CYS A 1 816 ? 47.466 -6.175 -95.597 1.00 76.19 816 CYS A CA 1
ATOM 5812 C C . CYS A 1 816 ? 48.988 -6.344 -95.443 1.00 76.19 816 CYS A C 1
ATOM 5814 O O . CYS A 1 816 ? 49.522 -7.424 -95.738 1.00 76.19 816 CYS A O 1
ATOM 5816 N N . ASN A 1 817 ? 49.691 -5.315 -94.951 1.00 72.38 817 ASN A N 1
ATOM 5817 C CA . ASN A 1 817 ? 51.141 -5.345 -94.728 1.00 72.38 817 ASN A CA 1
ATOM 5818 C C . ASN A 1 817 ? 51.542 -5.838 -93.311 1.00 72.38 817 ASN A C 1
ATOM 5820 O O . ASN A 1 817 ? 52.702 -6.211 -93.085 1.00 72.38 817 ASN A O 1
ATOM 5824 N N . ALA A 1 818 ? 50.557 -5.984 -92.418 1.00 75.06 818 ALA A N 1
ATOM 5825 C CA . ALA A 1 818 ? 50.617 -6.505 -91.054 1.00 75.06 818 ALA A CA 1
ATOM 5826 C C . ALA A 1 818 ? 51.474 -5.666 -90.083 1.00 75.06 818 ALA A C 1
ATOM 5828 O O . ALA A 1 818 ? 52.280 -6.228 -89.322 1.00 75.06 818 ALA A O 1
ATOM 5829 N N . ASN A 1 819 ? 51.333 -4.333 -90.109 1.00 75.19 819 ASN A N 1
ATOM 5830 C CA . ASN A 1 819 ? 52.051 -3.433 -89.192 1.00 75.19 819 ASN A CA 1
ATOM 5831 C C . ASN A 1 819 ? 51.261 -2.971 -87.953 1.00 75.19 819 ASN A C 1
ATOM 5833 O O . ASN A 1 819 ? 51.896 -2.547 -86.980 1.00 75.19 819 ASN A O 1
ATOM 5837 N N . GLY A 1 820 ? 49.938 -3.151 -87.935 1.00 72.81 820 GLY A N 1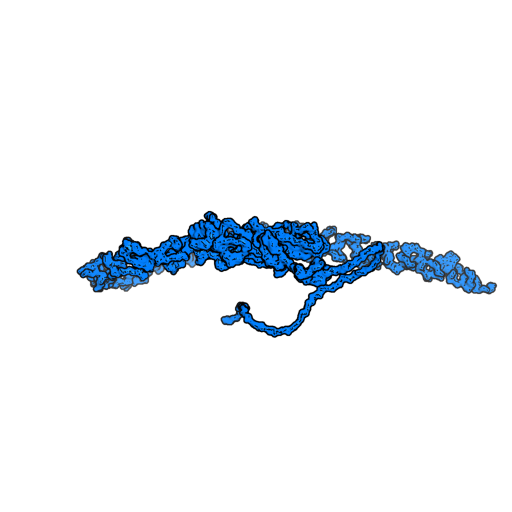
ATOM 5838 C CA . GLY A 1 820 ? 49.042 -2.744 -86.850 1.00 72.81 820 GLY A CA 1
ATOM 5839 C C . GLY A 1 820 ? 48.389 -1.372 -87.045 1.00 72.81 820 GLY A C 1
ATOM 5840 O O . GLY A 1 820 ? 48.121 -0.701 -86.049 1.00 72.81 820 GLY A O 1
ATOM 5841 N N . ILE A 1 821 ? 48.183 -0.950 -88.296 1.00 74.69 821 ILE A N 1
ATOM 5842 C CA . ILE A 1 821 ? 47.422 0.240 -88.709 1.00 74.69 821 ILE A CA 1
ATOM 5843 C C . ILE A 1 821 ? 46.607 -0.163 -89.954 1.00 74.69 821 ILE A C 1
ATOM 5845 O O . ILE A 1 821 ? 47.184 -0.825 -90.817 1.00 74.69 821 ILE A O 1
ATOM 5849 N N . PRO A 1 822 ? 45.322 0.218 -90.089 1.00 78.81 822 PRO A N 1
ATOM 5850 C CA . PRO A 1 822 ? 44.564 -0.017 -91.318 1.00 78.81 822 PRO A CA 1
ATOM 5851 C C . PRO A 1 822 ? 45.152 0.699 -92.550 1.00 78.81 822 PRO A C 1
ATOM 5853 O O . PRO A 1 822 ? 45.527 1.875 -92.499 1.00 78.81 822 PRO A O 1
ATOM 5856 N N . ASP A 1 823 ? 45.179 -0.007 -93.680 1.00 77.12 823 ASP A N 1
ATOM 5857 C CA . ASP A 1 823 ? 45.725 0.401 -94.979 1.00 77.12 823 ASP A CA 1
ATOM 5858 C C . ASP A 1 823 ? 45.120 1.734 -95.477 1.00 77.12 823 ASP A C 1
ATOM 5860 O O . ASP A 1 823 ? 45.836 2.611 -95.981 1.00 77.12 823 ASP A O 1
ATOM 5864 N N . ASP A 1 824 ? 43.804 1.916 -95.297 1.00 74.50 824 ASP A N 1
ATOM 5865 C CA . ASP A 1 824 ? 43.066 3.130 -95.683 1.00 74.50 824 ASP A CA 1
ATOM 5866 C C . ASP A 1 824 ? 43.489 4.370 -94.863 1.00 74.50 824 ASP A C 1
ATOM 5868 O O . ASP A 1 824 ? 43.430 5.502 -95.357 1.00 74.50 824 ASP A O 1
ATOM 5872 N N . CYS A 1 825 ? 44.038 4.171 -93.659 1.00 76.06 825 CYS A N 1
ATOM 5873 C CA . CYS A 1 825 ? 44.580 5.236 -92.812 1.00 76.06 825 CYS A CA 1
ATOM 5874 C C . CYS A 1 825 ? 46.075 5.513 -93.035 1.00 76.06 825 CYS A C 1
ATOM 5876 O O . CYS A 1 825 ? 46.553 6.616 -92.746 1.00 76.06 825 CYS A O 1
ATOM 5878 N N . GLU A 1 826 ? 46.824 4.562 -93.599 1.00 77.00 826 GLU A N 1
ATOM 5879 C CA . GLU A 1 826 ? 48.210 4.787 -94.025 1.00 77.00 826 GLU A CA 1
ATOM 5880 C C . GLU A 1 826 ? 48.312 5.635 -95.307 1.00 77.00 826 GLU A C 1
ATOM 5882 O O . GLU A 1 826 ? 49.327 6.307 -95.536 1.00 77.00 826 GLU A O 1
ATOM 5887 N N . GLY A 1 827 ? 47.259 5.657 -96.134 1.00 72.19 827 GLY A N 1
ATOM 5888 C CA . GLY A 1 827 ? 47.244 6.397 -97.399 1.00 72.19 827 GLY A CA 1
ATOM 5889 C C . GLY A 1 827 ? 48.224 5.814 -98.420 1.00 72.19 827 GLY A C 1
ATOM 5890 O O . GLY A 1 827 ? 48.971 6.557 -99.073 1.00 72.19 827 GLY A O 1
ATOM 5891 N N . LEU A 1 828 ? 48.249 4.481 -98.498 1.00 78.38 828 LEU A N 1
ATOM 5892 C CA . LEU A 1 828 ? 49.135 3.693 -99.351 1.00 78.38 828 LEU A CA 1
ATOM 5893 C C . LEU A 1 828 ? 48.928 3.994 -100.854 1.00 78.38 828 LEU A C 1
ATOM 5895 O O . LEU A 1 828 ? 47.905 4.559 -101.255 1.00 78.38 828 LEU A O 1
ATOM 5899 N N . PRO A 1 829 ? 49.901 3.660 -101.724 1.00 78.31 829 PRO A N 1
ATOM 5900 C CA . PRO A 1 829 ? 49.729 3.789 -103.167 1.00 78.31 829 PRO A CA 1
ATOM 5901 C C . PRO A 1 829 ? 48.616 2.868 -103.684 1.00 78.31 829 PRO A C 1
ATOM 5903 O O . PRO A 1 829 ? 48.664 1.669 -103.447 1.00 78.31 829 PRO A O 1
ATOM 5906 N N . ASP A 1 830 ? 47.660 3.438 -104.418 1.00 80.38 830 ASP A N 1
ATOM 5907 C CA . ASP A 1 830 ? 46.732 2.742 -105.320 1.00 80.38 830 ASP A CA 1
ATOM 5908 C C . ASP A 1 830 ? 46.918 3.383 -106.707 1.00 80.38 830 ASP A C 1
ATOM 5910 O O . ASP A 1 830 ? 46.530 4.535 -106.959 1.00 80.38 830 ASP A O 1
ATOM 5914 N N . CYS A 1 831 ? 47.631 2.678 -107.583 1.00 80.50 831 CYS A N 1
ATOM 5915 C CA . CYS A 1 831 ? 48.135 3.201 -108.847 1.00 80.50 831 CYS A CA 1
ATOM 5916 C C . CYS A 1 831 ? 47.073 3.276 -109.959 1.00 80.50 831 CYS A C 1
ATOM 5918 O O . CYS A 1 831 ? 47.244 4.038 -110.920 1.00 80.50 831 CYS A O 1
ATOM 5920 N N . ASP A 1 832 ? 45.962 2.546 -109.826 1.00 75.19 832 ASP A N 1
ATOM 5921 C CA . ASP A 1 832 ? 44.864 2.495 -110.801 1.00 75.19 832 ASP A CA 1
ATOM 5922 C C . ASP A 1 832 ? 43.519 3.047 -110.289 1.00 75.19 832 ASP A C 1
ATOM 5924 O O . ASP A 1 832 ? 42.615 3.313 -111.092 1.00 75.19 832 ASP A O 1
ATOM 5928 N N . SER A 1 833 ? 43.443 3.342 -108.991 1.00 80.69 833 SER A N 1
ATOM 5929 C CA . SER A 1 833 ? 42.308 3.913 -108.263 1.00 80.69 833 SER A CA 1
ATOM 5930 C C . SER A 1 833 ? 41.092 2.982 -108.155 1.00 80.69 833 SER A C 1
ATOM 5932 O O . SER A 1 833 ? 39.965 3.410 -108.448 1.00 80.69 833 SER A O 1
ATOM 5934 N N . ASN A 1 834 ? 41.296 1.721 -107.751 1.00 77.69 834 ASN A N 1
ATOM 5935 C CA . ASN A 1 834 ? 40.206 0.774 -107.476 1.00 77.69 834 ASN A CA 1
ATOM 5936 C C . ASN A 1 834 ? 39.711 0.770 -106.015 1.00 77.69 834 ASN A C 1
ATOM 5938 O O . ASN A 1 834 ? 38.587 0.308 -105.792 1.00 77.69 834 ASN A O 1
ATOM 5942 N N . GLY A 1 835 ? 40.477 1.317 -105.063 1.00 74.94 835 GLY A N 1
ATOM 5943 C CA . GLY A 1 835 ? 40.218 1.208 -103.624 1.00 74.94 835 GLY A CA 1
ATOM 5944 C C . GLY A 1 835 ? 40.857 -0.027 -102.977 1.00 74.94 835 GLY A C 1
ATOM 5945 O O . GLY A 1 835 ? 40.227 -0.687 -102.155 1.00 74.94 835 GLY A O 1
ATOM 5946 N N . THR A 1 836 ? 42.062 -0.407 -103.397 1.00 77.62 836 THR A N 1
ATOM 5947 C CA . THR A 1 836 ? 42.892 -1.454 -102.785 1.00 77.62 836 THR A CA 1
ATOM 5948 C C . THR A 1 836 ? 44.363 -1.103 -103.049 1.00 77.62 836 THR A C 1
ATOM 5950 O O . THR A 1 836 ? 44.707 -0.857 -104.204 1.00 77.62 836 THR A O 1
ATOM 5953 N N . PRO A 1 837 ? 45.240 -1.042 -102.030 1.00 81.69 837 PRO A N 1
ATOM 5954 C CA . PRO A 1 837 ? 46.635 -0.661 -102.242 1.00 81.69 837 PRO A CA 1
ATOM 5955 C C . PRO A 1 837 ? 47.422 -1.628 -103.135 1.00 81.69 837 PRO A C 1
ATOM 5957 O O . PRO A 1 837 ? 47.208 -2.841 -103.093 1.00 81.69 837 PRO A O 1
ATOM 5960 N N . ASP A 1 838 ? 48.417 -1.093 -103.847 1.00 78.06 838 ASP A N 1
ATOM 5961 C CA . ASP A 1 838 ? 49.328 -1.805 -104.754 1.00 78.06 838 ASP A CA 1
ATOM 5962 C C . ASP A 1 838 ? 49.938 -3.068 -104.106 1.00 78.06 838 ASP A C 1
ATOM 5964 O O . ASP A 1 838 ? 50.035 -4.123 -104.735 1.00 78.06 838 ASP A O 1
ATOM 5968 N N . GLU A 1 839 ? 50.324 -2.985 -102.825 1.00 77.38 839 GLU A N 1
ATOM 5969 C CA . GLU A 1 839 ? 50.931 -4.099 -102.078 1.00 77.38 839 GLU A CA 1
ATOM 5970 C C . GLU A 1 839 ? 49.924 -5.164 -101.600 1.00 77.38 839 GLU A C 1
ATOM 5972 O O . GLU A 1 839 ? 50.314 -6.300 -101.311 1.00 77.38 839 GLU A O 1
ATOM 5977 N N . CYS A 1 840 ? 48.629 -4.842 -101.614 1.00 78.31 840 CYS A N 1
ATOM 5978 C CA . CYS A 1 840 ? 47.531 -5.745 -101.275 1.00 78.31 840 CYS A CA 1
ATOM 5979 C C . CYS A 1 840 ? 47.007 -6.543 -102.486 1.00 78.31 840 CYS A C 1
ATOM 5981 O O . CYS A 1 840 ? 46.135 -7.403 -102.327 1.00 78.31 840 CYS A O 1
ATOM 5983 N N . GLU A 1 841 ? 47.570 -6.336 -103.686 1.00 78.25 841 GLU A N 1
ATOM 5984 C CA . GLU A 1 841 ? 47.190 -7.025 -104.931 1.00 78.25 841 GLU A CA 1
ATOM 5985 C C . GLU A 1 841 ? 48.190 -8.092 -105.463 1.00 78.25 841 GLU A C 1
ATOM 5987 O O . GLU A 1 841 ? 48.353 -8.225 -106.681 1.00 78.25 841 GLU A O 1
ATOM 5992 N N . PRO A 1 842 ? 48.820 -8.967 -104.645 1.00 70.69 842 PRO A N 1
ATOM 5993 C CA . PRO A 1 842 ? 49.846 -9.919 -105.106 1.00 70.69 842 PRO A CA 1
ATOM 5994 C C . PRO A 1 842 ? 49.316 -11.055 -106.013 1.00 70.69 842 PRO A C 1
ATOM 5996 O O . PRO A 1 842 ? 50.010 -12.044 -106.257 1.00 70.69 842 PRO A O 1
ATOM 5999 N N . SER A 1 843 ? 48.068 -10.965 -106.484 1.00 71.00 843 SER A N 1
ATOM 6000 C CA . SER A 1 843 ? 47.500 -11.810 -107.539 1.00 71.00 843 SER A CA 1
ATOM 6001 C C . SER A 1 843 ? 47.590 -11.205 -108.942 1.00 71.00 843 SER A C 1
ATOM 6003 O O . SER A 1 843 ? 47.465 -11.966 -109.902 1.00 71.00 843 SER A O 1
ATOM 6005 N N . GLU A 1 844 ? 47.792 -9.889 -109.058 1.00 74.38 844 GLU A N 1
ATOM 6006 C CA . GLU A 1 844 ? 48.018 -9.179 -110.327 1.00 74.38 844 GLU A CA 1
ATOM 6007 C C . GLU A 1 844 ? 49.389 -8.468 -110.343 1.00 74.38 844 GLU A C 1
ATOM 6009 O O . GLU A 1 844 ? 49.554 -7.504 -111.073 1.00 74.38 844 GLU A O 1
ATOM 6014 N N . ASP A 1 845 ? 50.365 -8.966 -109.565 1.00 79.50 845 ASP A N 1
ATOM 6015 C CA . ASP A 1 845 ? 51.811 -8.717 -109.727 1.00 79.50 845 ASP A CA 1
ATOM 6016 C C . ASP A 1 845 ? 52.490 -10.018 -110.198 1.00 79.50 845 ASP A C 1
ATOM 6018 O O . ASP A 1 845 ? 52.708 -10.968 -109.435 1.00 79.50 845 ASP A O 1
ATOM 6022 N N . CYS A 1 846 ? 52.799 -10.085 -111.489 1.00 79.88 846 CYS A N 1
ATOM 6023 C CA . CYS A 1 846 ? 53.355 -11.255 -112.155 1.00 79.88 846 CYS A CA 1
ATOM 6024 C C . CYS A 1 846 ? 54.869 -11.436 -111.946 1.00 79.88 846 CYS A C 1
ATOM 6026 O O . CYS A 1 846 ? 55.377 -12.547 -112.148 1.00 79.88 846 CYS A O 1
ATOM 6028 N N . ASN A 1 847 ? 55.595 -10.383 -111.546 1.00 75.88 847 ASN A N 1
ATOM 6029 C CA . ASN A 1 847 ? 57.058 -10.401 -111.417 1.00 75.88 847 ASN A CA 1
ATOM 6030 C C . ASN A 1 847 ? 57.560 -10.347 -109.958 1.00 75.88 847 ASN A C 1
ATOM 6032 O O . ASN A 1 847 ? 58.698 -10.749 -109.686 1.00 75.88 847 ASN A O 1
ATOM 6036 N N . GLY A 1 848 ? 56.693 -9.979 -109.015 1.00 76.50 848 GLY A N 1
ATOM 6037 C CA . GLY A 1 848 ? 56.934 -9.968 -107.575 1.00 76.50 848 GLY A CA 1
ATOM 6038 C C . GLY A 1 848 ? 57.689 -8.732 -107.087 1.00 76.50 848 GLY A C 1
ATOM 6039 O O . GLY A 1 848 ? 58.578 -8.881 -106.240 1.00 76.50 848 GLY A O 1
ATOM 6040 N N . ASN A 1 849 ? 57.403 -7.547 -107.641 1.00 76.81 849 ASN A N 1
ATOM 6041 C CA . ASN A 1 849 ? 58.043 -6.290 -107.234 1.00 76.81 849 ASN A CA 1
ATOM 6042 C C . ASN A 1 849 ? 57.216 -5.403 -106.286 1.00 76.81 849 ASN A C 1
ATOM 6044 O O . ASN A 1 849 ? 57.813 -4.525 -105.656 1.00 76.81 849 ASN A O 1
ATOM 6048 N N . GLY A 1 850 ? 55.919 -5.678 -106.113 1.00 75.81 850 GLY A N 1
ATOM 6049 C CA . GLY A 1 850 ? 55.008 -4.888 -105.278 1.00 75.81 850 GLY A CA 1
ATOM 6050 C C . GLY A 1 850 ? 54.257 -3.777 -106.021 1.00 75.81 850 GLY A C 1
ATOM 6051 O O . GLY A 1 850 ? 53.872 -2.798 -105.390 1.00 75.81 850 GLY A O 1
ATOM 6052 N N . LEU A 1 851 ? 54.075 -3.908 -107.339 1.00 78.00 851 LEU A N 1
ATOM 6053 C CA . LEU A 1 851 ? 53.201 -3.068 -108.160 1.00 78.00 851 LEU A CA 1
ATOM 6054 C C . LEU A 1 851 ? 52.315 -3.965 -109.043 1.00 78.00 851 LEU A C 1
ATOM 6056 O O . LEU A 1 851 ? 52.836 -4.921 -109.621 1.00 78.00 851 LEU A O 1
ATOM 6060 N N . PRO A 1 852 ? 51.018 -3.653 -109.217 1.00 81.38 852 PRO A N 1
ATOM 6061 C CA . PRO A 1 852 ? 50.165 -4.358 -110.167 1.00 81.38 852 PRO A CA 1
ATOM 6062 C C . PRO A 1 852 ? 50.634 -4.209 -111.625 1.00 81.38 852 PRO A C 1
ATOM 6064 O O . PRO A 1 852 ? 50.902 -3.099 -112.095 1.00 81.38 852 PRO A O 1
ATOM 6067 N N . ASP A 1 853 ? 50.613 -5.312 -112.377 1.00 78.62 853 ASP A N 1
ATOM 6068 C CA . ASP A 1 853 ? 50.939 -5.468 -113.805 1.00 78.62 853 ASP A CA 1
ATOM 6069 C C . ASP A 1 853 ? 50.444 -4.295 -114.661 1.00 78.62 853 ASP A C 1
ATOM 6071 O O . ASP A 1 853 ? 51.168 -3.694 -115.460 1.00 78.62 853 ASP A O 1
ATOM 6075 N N . ARG A 1 854 ? 49.177 -3.938 -114.440 1.00 77.38 854 ARG A N 1
ATOM 6076 C CA . ARG A 1 854 ? 48.438 -2.865 -115.109 1.00 77.38 854 ARG A CA 1
ATOM 6077 C C . ARG A 1 854 ? 49.113 -1.492 -115.007 1.00 77.38 854 ARG A C 1
ATOM 6079 O O . ARG A 1 854 ? 49.027 -0.709 -115.958 1.00 77.38 854 ARG A O 1
ATOM 6086 N N . CYS A 1 855 ? 49.832 -1.223 -113.923 1.00 78.50 855 CYS A N 1
ATOM 6087 C CA . CYS A 1 855 ? 50.542 0.030 -113.677 1.00 78.50 855 CYS A CA 1
ATOM 6088 C C . CYS A 1 855 ? 51.976 0.051 -114.234 1.00 78.50 855 CYS A C 1
ATOM 6090 O O . CYS A 1 855 ? 52.551 1.129 -114.395 1.00 78.50 855 CYS A O 1
ATOM 6092 N N . GLU A 1 856 ? 52.530 -1.100 -114.626 1.00 77.88 856 GLU A N 1
ATOM 6093 C CA . GLU A 1 856 ? 53.847 -1.198 -115.274 1.00 77.88 856 GLU A CA 1
ATOM 6094 C C . GLU A 1 856 ? 53.785 -1.098 -116.815 1.00 77.88 856 GLU A C 1
ATOM 6096 O O . GLU A 1 856 ? 54.816 -1.016 -117.488 1.00 77.88 856 GLU A O 1
ATOM 6101 N N . THR A 1 857 ? 52.578 -1.020 -117.387 1.00 72.69 857 THR A N 1
ATOM 6102 C CA . THR A 1 857 ? 52.333 -0.998 -118.843 1.00 72.69 857 THR A CA 1
ATOM 6103 C C . THR A 1 857 ? 52.846 0.249 -119.591 1.00 72.69 857 THR A C 1
ATOM 6105 O O . THR A 1 857 ? 52.994 0.196 -120.815 1.00 72.69 857 THR A O 1
ATOM 6108 N N . GLU A 1 858 ? 53.155 1.387 -118.937 1.00 69.75 858 GLU A N 1
ATOM 6109 C CA . GLU A 1 858 ? 53.576 2.623 -119.644 1.00 69.75 858 GLU A CA 1
ATOM 6110 C C . GLU A 1 858 ? 55.046 2.589 -120.122 1.00 69.75 858 GLU A C 1
ATOM 6112 O O . GLU A 1 858 ? 55.913 3.344 -119.676 1.00 69.75 858 GLU A O 1
ATOM 6117 N N . GLY A 1 859 ? 55.312 1.740 -121.115 1.00 69.81 859 GLY A N 1
ATOM 6118 C CA . GLY A 1 859 ? 56.599 1.623 -121.807 1.00 69.81 859 GLY A CA 1
ATOM 6119 C C . GLY A 1 859 ? 57.160 0.204 -121.868 1.00 69.81 859 GLY A C 1
ATOM 6120 O O . GLY A 1 859 ? 58.069 -0.016 -122.669 1.00 69.81 859 GLY A O 1
ATOM 6121 N N . ASN A 1 860 ? 56.584 -0.712 -121.084 1.00 73.56 860 ASN A N 1
ATOM 6122 C CA . ASN A 1 860 ? 56.966 -2.121 -120.962 1.00 73.56 860 ASN A CA 1
ATOM 6123 C C . ASN A 1 860 ? 55.798 -3.069 -121.326 1.00 73.56 860 ASN A C 1
ATOM 6125 O O . ASN A 1 860 ? 55.713 -4.154 -120.774 1.00 73.56 860 ASN A O 1
ATOM 6129 N N . ASP A 1 861 ? 54.861 -2.639 -122.176 1.00 81.38 861 ASP A N 1
ATOM 6130 C CA . ASP A 1 861 ? 53.860 -3.490 -122.843 1.00 81.38 861 ASP A CA 1
ATOM 6131 C C . ASP A 1 861 ? 53.941 -3.151 -124.339 1.00 81.38 861 ASP A C 1
ATOM 6133 O O . ASP A 1 861 ? 53.447 -2.106 -124.792 1.00 81.38 861 ASP A O 1
ATOM 6137 N N . CYS A 1 862 ? 54.684 -3.957 -125.103 1.00 79.69 862 CYS A N 1
ATOM 6138 C CA . CYS A 1 862 ? 55.018 -3.629 -126.490 1.00 79.69 862 CYS A CA 1
ATOM 6139 C C . CYS A 1 862 ? 54.022 -4.156 -127.542 1.00 79.69 862 CYS A C 1
ATOM 6141 O O . CYS A 1 862 ? 54.059 -3.679 -128.687 1.00 79.69 862 CYS A O 1
ATOM 6143 N N . ASP A 1 863 ? 53.114 -5.072 -127.182 1.00 80.12 863 ASP A N 1
ATOM 6144 C CA . ASP A 1 863 ? 52.036 -5.575 -128.054 1.00 80.12 863 ASP A CA 1
ATOM 6145 C C . ASP A 1 863 ? 50.659 -4.925 -127.751 1.00 80.12 863 ASP A C 1
ATOM 6147 O O . ASP A 1 863 ? 49.780 -4.898 -128.625 1.00 80.12 863 ASP A O 1
ATOM 6151 N N . ALA A 1 864 ? 50.545 -4.268 -126.588 1.00 81.31 864 ALA A N 1
ATOM 6152 C CA . ALA A 1 864 ? 49.383 -3.587 -126.024 1.00 81.31 864 ALA A CA 1
ATOM 6153 C C . ALA A 1 864 ? 48.242 -4.517 -125.559 1.00 81.31 864 ALA A C 1
ATOM 6155 O O . ALA A 1 864 ? 47.061 -4.195 -125.774 1.00 81.31 864 ALA A O 1
ATOM 6156 N N . ASN A 1 865 ? 48.563 -5.661 -124.939 1.00 79.44 865 ASN A N 1
ATOM 6157 C CA . ASN A 1 865 ? 47.569 -6.571 -124.353 1.00 79.44 865 ASN A CA 1
ATOM 6158 C C . ASN A 1 865 ? 47.227 -6.299 -122.876 1.00 79.44 865 ASN A C 1
ATOM 6160 O O . ASN A 1 865 ? 46.150 -6.727 -122.444 1.00 79.44 865 ASN A O 1
ATOM 6164 N N . GLY A 1 866 ? 48.049 -5.533 -122.150 1.00 77.44 866 GLY A N 1
ATOM 6165 C CA . GLY A 1 866 ? 47.837 -5.181 -120.743 1.00 77.44 866 GLY A CA 1
ATOM 6166 C C . GLY A 1 866 ? 48.625 -6.009 -119.721 1.00 77.44 866 GLY A C 1
ATOM 6167 O O . GLY A 1 866 ? 48.319 -5.906 -118.537 1.00 77.44 866 GLY A O 1
ATOM 6168 N N . ILE A 1 867 ? 49.605 -6.809 -120.155 1.00 79.69 867 ILE A N 1
ATOM 6169 C CA . ILE A 1 867 ? 50.568 -7.527 -119.303 1.00 79.69 867 ILE A CA 1
ATOM 6170 C C . ILE A 1 867 ? 51.974 -6.951 -119.577 1.00 79.69 867 ILE A C 1
ATOM 6172 O O . ILE A 1 867 ? 52.274 -6.665 -120.737 1.00 79.69 867 ILE A O 1
ATOM 6176 N N . PRO A 1 868 ? 52.846 -6.772 -118.566 1.00 83.38 868 PRO A N 1
ATOM 6177 C CA . PRO A 1 868 ? 54.227 -6.349 -118.784 1.00 83.38 868 PRO A CA 1
ATOM 6178 C C . PRO A 1 868 ? 55.084 -7.375 -119.540 1.00 83.38 868 PRO A C 1
ATOM 6180 O O . PRO A 1 868 ? 55.046 -8.573 -119.251 1.00 83.38 868 PRO A O 1
ATOM 6183 N N . ASP A 1 869 ? 55.952 -6.880 -120.425 1.00 78.56 869 ASP A N 1
ATOM 6184 C CA . ASP A 1 869 ? 56.895 -7.649 -121.242 1.00 78.56 869 ASP A CA 1
ATOM 6185 C C . ASP A 1 869 ? 57.739 -8.624 -120.384 1.00 78.56 869 ASP A C 1
ATOM 6187 O O . ASP A 1 869 ? 57.914 -9.786 -120.743 1.00 78.56 869 ASP A O 1
ATOM 6191 N N . ASP A 1 870 ? 58.214 -8.200 -119.205 1.00 80.19 870 ASP A N 1
ATOM 6192 C CA . ASP A 1 870 ? 59.039 -9.030 -118.301 1.00 80.19 870 ASP A CA 1
ATOM 6193 C C . ASP A 1 870 ? 58.296 -10.263 -117.718 1.00 80.19 870 ASP A C 1
ATOM 6195 O O . ASP A 1 870 ? 58.926 -11.148 -117.130 1.00 80.19 870 ASP A O 1
ATOM 6199 N N . CYS A 1 871 ? 56.974 -10.358 -117.903 1.00 79.56 871 CYS A N 1
ATOM 6200 C CA . CYS A 1 871 ? 56.139 -11.495 -117.498 1.00 79.56 871 CYS A CA 1
ATOM 6201 C C . CYS A 1 871 ? 55.642 -12.366 -118.654 1.00 79.56 871 CYS A C 1
ATOM 6203 O O . CYS A 1 871 ? 55.043 -13.426 -118.428 1.00 79.56 871 CYS A O 1
ATOM 6205 N N . GLU A 1 872 ? 55.891 -11.949 -119.890 1.00 81.19 872 GLU A N 1
ATOM 6206 C CA . GLU A 1 872 ? 55.525 -12.699 -121.080 1.00 81.19 872 GLU A CA 1
ATOM 6207 C C . GLU A 1 872 ? 56.649 -13.638 -121.554 1.00 81.19 872 GLU A C 1
ATOM 6209 O O . GLU A 1 872 ? 57.817 -13.504 -121.179 1.00 81.19 872 GLU A O 1
ATOM 6214 N N . PRO A 1 873 ? 56.320 -14.672 -122.352 1.00 78.81 873 PRO A N 1
ATOM 6215 C CA . PRO A 1 873 ? 57.324 -15.594 -122.857 1.00 78.81 873 PRO A CA 1
ATOM 6216 C C . PRO A 1 873 ? 58.216 -14.928 -123.918 1.00 78.81 873 PRO A C 1
ATOM 6218 O O . PRO A 1 873 ? 57.839 -14.806 -125.080 1.00 78.81 873 PRO A O 1
ATOM 6221 N N . ASP A 1 874 ? 59.442 -14.590 -123.529 1.00 79.44 874 ASP A N 1
ATOM 6222 C CA . ASP A 1 874 ? 60.597 -14.492 -124.428 1.00 79.44 874 ASP A CA 1
ATOM 6223 C C . ASP A 1 874 ? 61.205 -15.903 -124.601 1.00 79.44 874 ASP A C 1
ATOM 6225 O O . ASP A 1 874 ? 61.884 -16.435 -123.710 1.00 79.44 874 ASP A O 1
ATOM 6229 N N . CYS A 1 875 ? 60.916 -16.566 -125.730 1.00 77.88 875 CYS A N 1
ATOM 6230 C CA . CYS A 1 875 ? 61.336 -17.953 -125.957 1.00 77.88 875 CYS A CA 1
ATOM 6231 C C . CYS A 1 875 ? 62.820 -18.142 -126.326 1.00 77.88 875 CYS A C 1
ATOM 6233 O O . CYS A 1 875 ? 63.286 -19.292 -126.293 1.00 77.88 875 CYS A O 1
ATOM 6235 N N . ASP A 1 876 ? 63.565 -17.090 -126.686 1.00 75.06 876 ASP A N 1
ATOM 6236 C CA . ASP A 1 876 ? 64.987 -17.192 -127.076 1.00 75.06 876 ASP A CA 1
ATOM 6237 C C . ASP A 1 876 ? 65.964 -16.388 -126.183 1.00 75.06 876 ASP A C 1
ATOM 6239 O O . ASP A 1 876 ? 67.167 -16.685 -126.154 1.00 75.06 876 ASP A O 1
ATOM 6243 N N . SER A 1 877 ? 65.404 -15.562 -125.293 1.00 76.06 877 SER A N 1
ATOM 6244 C CA . SER A 1 877 ? 66.043 -14.784 -124.225 1.00 76.06 877 SER A CA 1
ATOM 6245 C C . SER A 1 877 ? 66.939 -13.640 -124.725 1.00 76.06 877 SER A C 1
ATOM 6247 O O . SER A 1 877 ? 68.036 -13.418 -124.194 1.00 76.06 877 SER A O 1
ATOM 6249 N N . ASP A 1 878 ? 66.470 -12.935 -125.756 1.00 77.31 878 ASP A N 1
ATOM 6250 C CA . ASP A 1 878 ? 67.065 -11.734 -126.363 1.00 77.31 878 ASP A CA 1
ATOM 6251 C C . ASP A 1 878 ? 66.754 -10.442 -125.572 1.00 77.31 878 ASP A C 1
ATOM 6253 O O . ASP A 1 878 ? 67.607 -9.545 -125.511 1.00 77.31 878 ASP A O 1
ATOM 6257 N N . GLY A 1 879 ? 65.605 -10.387 -124.884 1.00 76.12 879 GLY A N 1
ATOM 6258 C CA . GLY A 1 879 ? 65.076 -9.190 -124.221 1.00 76.12 879 GLY A CA 1
ATOM 6259 C C . GLY A 1 879 ? 63.943 -8.493 -124.987 1.00 76.12 879 GLY A C 1
ATOM 6260 O O . GLY A 1 879 ? 63.728 -7.296 -124.784 1.00 76.12 879 GLY A O 1
ATOM 6261 N N . VAL A 1 880 ? 63.247 -9.217 -125.869 1.00 75.44 880 VAL A N 1
ATOM 6262 C CA . VAL A 1 880 ? 62.004 -8.810 -126.544 1.00 75.44 880 VAL A CA 1
ATOM 6263 C C . VAL A 1 880 ? 61.062 -10.016 -126.562 1.00 75.44 880 VAL A C 1
ATOM 6265 O O . VAL A 1 880 ? 61.466 -11.106 -126.954 1.00 75.44 880 VAL A O 1
ATOM 6268 N N . ILE A 1 881 ? 59.805 -9.834 -126.153 1.00 80.75 881 ILE A N 1
ATOM 6269 C CA . ILE A 1 881 ? 58.836 -10.935 -126.049 1.00 80.75 881 ILE A CA 1
ATOM 6270 C C . ILE A 1 881 ? 58.357 -11.460 -127.409 1.00 80.75 881 ILE A C 1
ATOM 6272 O O . ILE A 1 881 ? 58.267 -10.710 -128.390 1.00 80.75 881 ILE A O 1
ATOM 6276 N N . ASP A 1 882 ? 57.953 -12.739 -127.441 1.00 76.44 882 ASP A N 1
ATOM 6277 C CA . ASP A 1 882 ? 57.467 -13.456 -128.633 1.00 76.44 882 ASP A CA 1
ATOM 6278 C C . ASP A 1 882 ? 56.375 -12.691 -129.420 1.00 76.44 882 ASP A C 1
ATOM 6280 O O . ASP A 1 882 ? 56.247 -12.870 -130.635 1.00 76.44 882 ASP A O 1
ATOM 6284 N N . ALA A 1 883 ? 55.564 -11.865 -128.744 1.00 75.06 883 ALA A N 1
ATOM 6285 C CA . ALA A 1 883 ? 54.462 -11.099 -129.334 1.00 75.06 883 ALA A CA 1
ATOM 6286 C C . ALA A 1 883 ? 54.906 -9.822 -130.082 1.00 75.06 883 ALA A C 1
ATOM 6288 O O . ALA A 1 883 ? 54.250 -9.407 -131.044 1.00 75.06 883 ALA A O 1
ATOM 6289 N N . CYS A 1 884 ? 56.030 -9.221 -129.680 1.00 76.00 884 CYS A N 1
ATOM 6290 C CA . CYS A 1 884 ? 56.592 -7.999 -130.274 1.00 76.00 884 CYS A CA 1
ATOM 6291 C C . CYS A 1 884 ? 57.659 -8.281 -131.343 1.00 76.00 884 CYS A C 1
ATOM 6293 O O . CYS A 1 884 ? 58.000 -7.412 -132.155 1.00 76.00 884 CYS A O 1
ATOM 6295 N N . GLU A 1 885 ? 58.166 -9.509 -131.351 1.00 74.81 885 GLU A N 1
ATOM 6296 C CA . GLU A 1 885 ? 59.003 -10.091 -132.390 1.00 74.81 885 GLU A CA 1
ATOM 6297 C C . GLU A 1 885 ? 58.341 -10.071 -133.783 1.00 74.81 885 GLU A C 1
ATOM 6299 O O . GLU A 1 885 ? 57.129 -10.206 -133.958 1.00 74.81 885 GLU A O 1
ATOM 6304 N N . VAL A 1 886 ? 59.169 -9.952 -134.826 1.00 65.19 886 VAL A N 1
ATOM 6305 C CA . VAL A 1 886 ? 58.722 -10.066 -136.233 1.00 65.19 886 VAL A CA 1
ATOM 6306 C C . VAL A 1 886 ? 59.130 -11.413 -136.849 1.00 65.19 886 VAL A C 1
ATOM 6308 O O . VAL A 1 886 ? 58.614 -11.779 -137.908 1.00 65.19 886 VAL A O 1
ATOM 6311 N N . ASP A 1 887 ? 60.035 -12.157 -136.204 1.00 59.88 887 ASP A N 1
ATOM 6312 C CA . ASP A 1 887 ? 60.594 -13.417 -136.703 1.00 59.88 887 ASP A CA 1
ATOM 6313 C C . ASP A 1 887 ? 61.009 -14.349 -135.546 1.00 59.88 887 ASP A C 1
ATOM 6315 O O . ASP A 1 887 ? 62.197 -14.571 -135.336 1.00 59.88 887 ASP A O 1
ATOM 6319 N N . CYS A 1 888 ? 60.024 -14.927 -134.834 1.00 57.97 888 CYS A N 1
ATOM 6320 C CA . CYS A 1 888 ? 60.177 -15.795 -133.641 1.00 57.97 888 CYS A CA 1
ATOM 6321 C C . CYS A 1 888 ? 60.898 -17.149 -133.904 1.00 57.97 888 CYS A C 1
ATOM 6323 O O . CYS A 1 888 ? 60.581 -18.187 -133.318 1.00 57.97 888 CYS A O 1
ATOM 6325 N N . ASN A 1 889 ? 61.792 -17.202 -134.892 1.00 56.66 889 ASN A N 1
ATOM 6326 C CA . ASN A 1 889 ? 62.660 -18.318 -135.233 1.00 56.66 889 ASN A CA 1
ATOM 6327 C C . ASN A 1 889 ? 64.008 -17.738 -135.687 1.00 56.66 889 ASN A C 1
ATOM 6329 O O . ASN A 1 889 ? 64.112 -17.204 -136.787 1.00 56.66 889 ASN A O 1
ATOM 6333 N N . ALA A 1 890 ? 65.073 -17.927 -134.903 1.00 53.91 890 ALA A N 1
ATOM 6334 C CA . ALA A 1 890 ? 66.423 -17.454 -135.229 1.00 53.91 890 ALA A CA 1
ATOM 6335 C C . ALA A 1 890 ? 67.110 -18.211 -136.407 1.00 53.91 890 ALA A C 1
ATOM 6337 O O . ALA A 1 890 ? 68.228 -18.725 -136.271 1.00 53.91 890 ALA A O 1
ATOM 6338 N N . ASP A 1 891 ? 66.459 -18.297 -137.577 1.00 58.19 891 ASP A N 1
ATOM 6339 C CA . ASP A 1 891 ? 67.021 -18.780 -138.850 1.00 58.19 891 ASP A CA 1
ATOM 6340 C C . ASP A 1 891 ? 67.017 -17.735 -139.994 1.00 58.19 891 ASP A C 1
ATOM 6342 O O . ASP A 1 891 ? 67.897 -17.803 -140.864 1.00 58.19 891 ASP A O 1
ATOM 6346 N N . GLY A 1 892 ? 66.167 -16.700 -139.901 1.00 56.44 892 GLY A N 1
ATOM 6347 C CA . GLY A 1 892 ? 66.310 -15.383 -140.535 1.00 56.44 892 GLY A CA 1
ATOM 6348 C C . GLY A 1 892 ? 66.030 -15.310 -142.042 1.00 56.44 892 GLY A C 1
ATOM 6349 O O . GLY A 1 892 ? 66.979 -15.231 -142.841 1.00 56.44 892 GLY A O 1
ATOM 6350 N N . THR A 1 893 ? 64.748 -15.259 -142.446 1.00 43.41 893 THR A N 1
ATOM 6351 C CA . THR A 1 893 ? 64.337 -15.131 -143.871 1.00 43.41 893 THR A CA 1
ATOM 6352 C C . THR A 1 893 ? 63.165 -14.194 -144.166 1.00 43.41 893 THR A C 1
ATOM 6354 O O . THR A 1 893 ? 62.020 -14.552 -143.820 1.00 43.41 893 THR A O 1
#

Mean predicted aligned error: 23.89 Å